Protein 3KZU (pdb70)

Foldseek 3Di:
DFWKFFQFKFWQFLQAGGLVRSLVCLQVQAFQKAFDDPDDPPPFLARMFREAADDDRPPRHDDLCVQDPVVRVVLADVQLSLLSSRLVRGCVSQVQQDDDPQSQAQEAEEEEEAQFQPPLVVVLVCCCVPVRDVPRDPSSVLRRDGLCSRVVNCVVRSRNFDRYYDHFWQCQFQCFVVVQRVCCVVPRHFKYKTGYFFDQPDPVSSRVCVVVQAAFRPCNVPGLLQQFFQAPPQRHWHEFGGAIITMMGGPVRCVVVVRDGLWIFQFKFKFFQPPDQFDAPQQLVRVLRRQVRRCVSNVHALLQAAEEAEQRRSHPCSVNNVNSVCVRNPPSQLRHEYEYSCSRRIRNTSRRQRVSVSVQSVCQNQQKYRERENRPHGPDDTSHHHRYHHIDRHHGFKYKYWTARRNRIIMMIIIGHDDD/DFWKFFQFKFWQFLQAGGLVSSLVCLQVQAFQKAFDDPDDPPPFLARMFREAADDDRPPRHDDLCVQDPPVVCVLADCQLSQLSSRLVRGCVRQVQQDDDPQSQAQEAEEEEEAQFQPPLVVVLVCCCVPVNPVPRDPSSVLRGDGLCSRVVNCVVRSRNFDRYYDHFWQCQFQVFVVVQRVCCVVPSHFKYKTGYFYDQPDPVNSRVCVVVQAAFRPQNVPGLQQQFFQAPPFRHWHHFGHAIITMMGGVVRCVVVVGDGLWIFQFKFKFFPPPDQADDDQQLVRVLRRVVRRCVSNVHALLQAAEEAEQRRRHPCSVNNVNSVCVRNPPSQLRHAYEYSCSRRIRNTNRRQRVSVSVLSVCQVQQKARERENRPDGPDDTSHHHRYHHIGHHHGFKYKYWTQRRNRITMITIIGHDDD/DFWKFFFFKFWQFLQFGGLVSSLVCLQVLAFQKDFDDPDDPPPFLARIFREGADDDRPPRHDDLCVQDPPVVVVLAACQLSLLRSRLVRGCVRQVQQDDDDQSQAQEAEEEEEAQFQPVLVVVQVCCCVPVNPVPRDPSSVLRGDGLNSLVVNCVVRSRNFDRYYDHFWQCQFQCFVVVQRVCCVVPSHFKYKTGYFFDQPDPVNSRVCVVVQAAQRPQSVPTLLQQFFQAPPQRHWHEIGGAIITMMGRVVRCVVVVGDGLWIFQFKFKFFPPPDQADDDQQCVRVLRRQVRRCVSNVHALLQAAEEAELRRRHPCSVNNVNSNCVRNPPSQLRHEYEYSCSRRIRNTSRRQRSSVSVLSVCQVQQKYRERENRPHRPDDTSHHHRHHHIDRHHGFKYKYWTQRRNRIIMIIIIGHDDD

B-factor: mean 10.9, std 6.37, range [2.0, 77.9]

Radius of gyration: 35.77 Å; Cα contacts (8 Å, |Δi|>4): 3844; chains: 3; bounding box: 72×87×109 Å

Sequence (1260 aa):
MRRVVITGLGLVSPLASGVEETWKRLLAGESGARRVTEFEVDDLACQIACRIPVGDGTNGTFNPDLHMMDPKEQRKVDPFIVYAVGAADQALDDAGWHPENDEDQVRTGVVLIGSGIGGIEGIVEAGYTLRRDKGPRRISPFFIPGRLINLASGHVSIKHKLRGPNHSVVTACATGTHAIGDAARRLIAFGDADVMVAGGTESPVSRISLLAGFAACKALSTERNDDPTAASRPYDEDRDGFVMMGEGAGIVVLEELEHALARGAKIYAEVIGYGMSGDAFHITAPTESGEGAQRCMVAALKRAGIVPDEIDYINAHGTSTMADTIELGAVERVVGEAAAKISMSSTKSSIGHLLGAAGAAEAVFSTLAIRDNIAPATLNLDNPAAQTRIDLVPHKPRRERKIDVALSNSFGFGGTNASLVLRRYTAMRRVVITGLGLVSPLASGVEEETWKRLLAGEESGARRVTEFEVDDLACQIACRIPVGDGTNGTFNPDLHMMDPKEQRKVDPFIVYAVGAADQALDDAGWHPENDEDQVRTGVVLIGSGIGGIEGIVEAGYTLRRDKGPRRISPFFIPGRLINLASGHVSIKHKLRGPNHSVVTACATGTHAIGDAARRLIAFGDADVMVAGGTESPVSRISLLAGFAACKALSTERNDDPTAASRPYDEEDRDGFVMMGEGAGIVVLEELEHALARGAKIYAEVIGYGMSGDAFHITAPTESGEGAQRCMVAALKRAGIVPDEIDYINAHGTSTMADTIELGAVERVVGEAAAKISMSSTKSSIGHLLGAAGAAEAVFSTLAIRDNIAPATLNLDNPAAQTRRIDLVPHKPRRERKIDVALSNSFGFGGTNASLVLRRYTAMRRVVITGLGLVSPLASGVEETWKRLLAGEESGARRRVTEFEVDDLACQIACRIPVGDGTNGTFNPDLHMMDDPKEQRKVDPFIVYAVGAADQALDDAGWHPENDEDQVRTGVVLIGSGIGGIEGIVEAGYTLRRDKGPRRISPFFIPGRLINLASGHVSSIKHKLRGPNHSVVTACATGTHAIGDAARRLIAFGDADVMVAGGTESPVSRISLAGFAACKALSTERNDDPTAASRPYDEDRDGFVMMGEGAGIVVLEELEHALARGAKKIYAEVIGYGMSGDAFHITAPTESGEGAQRCMVAALKRAGIVPDEIDYINAHGTSTMADTIELGAVERVVGEAAAKISMSSTKSSIGHLLGAAGAAEAVFSTLAIRDNIAPATLNLDNPAAQTRIDLVPHKPRERKIDVALSNSFGFGGTNASLVLRRYTA

Solvent-accessible surface area: 41165 Å² total; per-residue (Å²): 159,81,93,5,0,1,1,0,3,0,0,0,0,6,10,0,21,19,16,93,54,0,8,139,35,4,37,74,29,81,31,8,10,84,141,2,100,97,50,103,12,119,71,9,57,0,34,0,0,1,33,4,41,108,31,100,30,93,125,11,29,4,26,25,75,122,32,17,98,63,51,67,36,188,61,14,7,45,0,0,10,20,0,3,0,0,0,16,36,0,0,96,41,8,51,23,86,4,148,86,88,110,36,25,27,59,0,0,0,0,0,0,0,2,23,1,1,4,55,11,13,8,98,13,0,20,38,10,148,94,134,17,19,223,157,9,49,72,64,6,4,2,2,35,10,12,0,0,1,0,0,28,0,0,52,98,29,30,0,35,1,3,1,4,0,0,0,0,8,13,0,0,0,0,0,0,1,0,19,0,8,38,5,0,15,28,27,23,0,18,0,0,0,0,0,0,0,0,4,0,5,5,57,4,0,0,2,0,8,23,20,29,185,13,5,0,59,134,56,25,131,76,27,69,17,0,4,9,0,3,0,106,72,19,30,6,10,1,0,0,5,0,0,0,0,0,0,0,0,21,17,110,42,0,82,84,85,64,17,116,40,25,0,10,16,25,2,12,0,11,2,0,18,18,103,75,33,40,37,60,13,87,68,2,46,0,10,48,51,0,0,77,38,0,9,172,118,12,65,11,85,38,88,72,1,9,0,0,0,0,22,0,8,0,29,121,26,2,44,47,9,5,20,0,0,59,114,17,3,36,173,7,8,67,106,0,0,0,0,0,1,2,2,2,1,1,1,0,8,0,0,2,0,0,0,1,1,0,0,0,0,0,0,0,83,57,55,21,0,1,4,0,16,28,5,80,86,69,37,35,176,41,192,7,33,12,0,51,94,149,32,102,141,56,132,0,47,6,0,0,1,0,1,30,8,32,1,7,0,3,0,0,0,0,1,82,70,55,112,99,165,81,95,5,0,1,0,0,3,0,0,0,0,6,3,0,19,17,17,92,57,0,7,142,48,4,40,83,30,80,23,10,10,87,84,6,105,96,50,98,4,96,71,9,54,0,25,0,0,1,38,5,42,110,29,42,29,88,128,12,29,4,21,24,52,121,29,21,90,66,58,68,36,117,50,15,6,48,0,0,11,20,0,3,0,0,0,14,34,0,0,98,41,6,49,22,95,7,88,85,88,107,38,17,23,56,0,0,0,0,0,0,0,2,24,0,2,5,55,10,13,6,98,12,0,19,49,9,142,108,50,18,20,226,173,8,52,73,65,6,4,2,1,36,10,12,1,0,0,0,0,25,1,0,49,91,27,115,0,33,1,3,1,3,0,0,0,0,8,10,0,0,0,0,0,0,1,1,17,0,9,44,5,0,21,22,27,23,0,22,0,0,0,0,0,0,0,0,5,0,5,4,55,5,0,0,3,0,7,17,18,28,182,12,4,1,59,124,48,22,138,74,28,70,16,0,4,11,0,2,3,119,72,23,27,6,8,0,0,0,4,0,0,0,0,0,0,0,0,18,7,111,45,0,83,95,77,66,17,101,43,27,0,11,18,25,2,13,0,11,1,0,21,18,104,78,30,42,39,57,14,95,64,2,45,0,10,48,51,0,0,75,39,0,8,173,113,12,66,13,92,35,77,73,2,9,0,0,0,0,18,0,7,0,29,121,24,2,42,46,8,4,18,0,0,59,119,17,7,44,106,8,11,56,125,0,1,0,0,0,0,3,2,3,1,1,2,1,7,0,0,1,0,0,0,1,1,0,0,0,0,0,0,0,87,58,55,24,0,1,4,0,16,28,3,82,86,65,38,42,109,36,176,7,37,10,0,55,97,60,36,110,137,53,128,0,45,6,0,0,1,0,1,30,7,34,1,7,0,2,0,0,0,0,1,84,80,48,120,94,187,84,87,5,0,0,1,0,3,0,0,0,0,7,10,0,20,16,16,92,54,0,8,141,37,5,42,69,30,81,32,9,11,86,99,4,108,98,52,98,5,99,101,21,56,0,24,0,0,2,38,5,40,112,36,98,28,90,126,14,30,4,27,34,80,116,31,19,87,55,44,69,35,187,61,14,8,49,0,0,10,20,0,3,0,0,0,16,37,0,0,98,42,9,51,22,80,5,146,83,93,107,34,27,53,59,0,0,0,0,0,0,0,14,50,0,1,44,54,9,88,37,100,13,32,113,39,91,205,111,131,18,95,229,154,47,57,118,86,42,98,50,2,34,78,41,72,37,0,0,9,42,0,16,138,98,26,36,2,130,9,39,85,91,27,22,87,34,31,8,0,0,0,0,18,0,0,1,40,0,8,85,34,0,14,65,31,73,0,19,0,0,0,0,0,0,0,0,4,0,5,4,93,71,1,1,44,36,30,14,79,58,178,10,5,0,63,103,43,30,136,70,26,70,17,0,5,12,0,3,1,110,73,19,36,4,7,1,0,0,4,0,0,0,0,0,0,0,0,16,7,112,43,0,81,96,81,66,18,110,40,26,0,9,16,26,2,8,3,89,22,40,29,108,122,87,140,55,39,62,13,96,31,4,39,0,9,49,110,0,1,73,40,0,8,170,154,12,65,12,88,37,82,77,4,10,0,0,0,0,23,0,7,0,32,115,26,3,40,44,9,3,22,0,0,56,82,18,7,33,108,10,3,66,119,0,0,0,0,0,1,2,2,3,1,1,1,0,8,0,0,2,0,0,0,2,1,0,0,0,0,0,0,0,86,57,53,25,0,0,4,0,18,28,3,80,83,54,40,37,166,39,99,7,36,10,3,62,97,162,20,103,137,38,133,0,49,6,0,0,1,0,2,29,7,67,56,9,32,2,0,0,0,0,1,70,81,63,79,117

Nearest PDB structures (foldseek):
  3kzu-assembly2_C-2  TM=1.002E+00  e=1.707E-95  Brucella melitensis
  3e60-assembly1_B  TM=1.000E+00  e=5.071E-84  Bartonella henselae
  8cou-assembly1_A  TM=9.827E-01  e=5.698E-64  Pseudomonas aeruginosa
  4b7v-assembly1_A  TM=9.806E-01  e=3.056E-64  Pseudomonas aeruginosa PAO1
  2ix4-assembly1_B  TM=9.625E-01  e=6.506E-61  Arabidopsis thaliana

Secondary structure (DSSP, 8-state):
---EEEEEEEEE-SS-BSHHHHHHHHHTT---EEE--SS--TTSS--EEE---BSSSSTT-B-GGGTS-HHHHTTS-HHHHHHHHHHHHHHHHHT----SHHHHHTEEEEEE-SS-SHHHHHHHHHHHHHT-GGGS-TTTTTTT-TTHHHHHHHHHHT--S-EE-B--GGGHHHHHHHHHHHHHHTTS-SEEEEEEEE---SHHHHHHHHHTT-B--S-TTSGGGT--TTBTT--SB-BB-EEEEEEEEEHHHHHHHT----EEEEEEEEEE--S-SSSPPTT-HHHHHHHHHHHHHHT--GGG--EEE----SSTTHHHHHHHHHHHHGGGGGG-EEE-THHHH-B-GGGHHHHHHHHHHHHHHHTEEPPBTT-SSBSS--SSB--BSS-EE---SEEEEEEEETTTEEEEEEEE----/---EEEEEEEEE-SS-BSHHHHHHHHHTT---EEE--SS--TTSS--EEE-PPBSSS-TT-B-GGGTS-HHHHTTS-HHHHHHHHHHHHHHHHHT----SHHHHHTEEEEEE-SS-SHHHHHHHHHHHHHH-GGGS-TTHHHHH-TTHHHHHHHHHHT--S-EE-B--GGGHHHHHHHHHHHHHHTTS-SEEEEEEEE---SHHHHHHHHHTT-B--S-TTSGGGT--TTBTT--SB-BB-EEEEEEEEEHHHHHHHT----EEEEEEEEEE--S-SSSPPSS-HHHHHHHHHHHHHHT--GGG--EEE----SSTTHHHHHHHHHHHHGGGGGG-EEE-THHHH-B-GGGHHHHHHHHHHHHHHHTEEPPBTT-SSBSS--SSB--BSS-EE---SEEEEEEEETTTEEEEEEEE----/---EEEEEEEEE-SS-BSHHHHHHHHHTT---EEE--SS--TT-S--EEE-PPBSSS-TT-B-GGGTS-HHHHTTS-HHHHHHHHHHHHHHHHHT----SHHHHHTEEEEEE-SS-SHHHHHHHHHHHHHH-GGGS-TTTTTTT-TTHHHHHHHHHHT--S-EE----GGGHHHHHHHHHHHHHHTTS-SEEEEEEEE---SHHHHHHHHHTT-B--S-TT-GGGT--TTBTT--SB-BB-EEEEEEEEEHHHHHHHT----EEEEEEEEEE--S-SSPPPSS-HHHHHHHHHHHHHHT--GGG--EEE----SSTTHHHHHHHHHHHHGGGGGG-EEE-THHHH-B-GGGHHHHHHHHHHHHHHHTEEPPBTT-SSBSS--SSB--BSS-EE---SEEEEEEEETTTEEEEEEEE----

Structure (mmCIF, N/CA/C/O backbone):
data_3KZU
#
_entry.id   3KZU
#
_cell.length_a   118.020
_cell.length_b   62.320
_cell.length_c   177.720
_cell.angle_alpha   90.000
_cell.angle_beta   109.180
_cell.angle_gamma   90.000
#
_symmetry.space_group_name_H-M   'C 1 2 1'
#
loop_
_entity.id
_entity.type
_entity.pdbx_description
1 polymer '3-oxoacyl-(Acyl-carrier-protein) synthase ii'
2 non-polymer 1,2-ETHANEDIOL
3 non-polymer 'SULFATE ION'
4 water water
#
loop_
_atom_site.group_PDB
_atom_site.id
_atom_site.type_symbol
_atom_site.label_atom_id
_atom_site.label_alt_id
_atom_site.label_comp_id
_atom_site.label_asym_id
_atom_site.label_entity_id
_atom_site.label_seq_id
_atom_site.pdbx_PDB_ins_code
_atom_site.Cartn_x
_atom_site.Cartn_y
_atom_site.Cartn_z
_atom_site.occupancy
_atom_site.B_iso_or_equiv
_atom_site.auth_seq_id
_atom_site.auth_comp_id
_atom_site.auth_asym_id
_atom_site.auth_atom_id
_atom_site.pdbx_PDB_model_num
ATOM 1 N N . MET A 1 9 ? 11.085 -0.324 11.125 1.00 19.64 1 MET A N 1
ATOM 2 C CA . MET A 1 9 ? 12.510 -0.009 11.498 1.00 19.24 1 MET A CA 1
ATOM 3 C C . MET A 1 9 ? 13.081 1.081 10.591 1.00 17.72 1 MET A C 1
ATOM 4 O O . MET A 1 9 ? 13.038 0.968 9.365 1.00 18.48 1 MET A O 1
ATOM 9 N N . ARG A 1 10 ? 13.585 2.149 11.195 1.00 14.67 2 ARG A N 1
ATOM 10 C CA . ARG A 1 10 ? 14.075 3.271 10.423 1.00 12.39 2 ARG A CA 1
ATOM 11 C C . ARG A 1 10 ? 15.572 3.133 10.162 1.00 10.48 2 ARG A C 1
ATOM 12 O O . ARG A 1 10 ? 16.304 2.446 10.900 1.00 10.18 2 ARG A O 1
ATOM 20 N N . ARG A 1 11 ? 16.013 3.774 9.092 1.00 8.93 3 ARG A N 1
ATOM 21 C CA . ARG A 1 11 ? 17.430 3.814 8.722 1.00 7.66 3 ARG A CA 1
ATOM 22 C C . ARG A 1 11 ? 18.166 4.916 9.492 1.00 7.57 3 ARG A C 1
ATOM 23 O O . ARG A 1 11 ? 17.567 5.928 9.929 1.00 6.83 3 ARG A O 1
ATOM 31 N N . VAL A 1 12 ? 19.451 4.684 9.719 1.00 6.47 4 VAL A N 1
ATOM 32 C CA . VAL A 1 12 ? 20.243 5.517 10.630 1.00 6.23 4 VAL A CA 1
ATOM 33 C C . VAL A 1 12 ? 21.545 5.882 9.944 1.00 6.82 4 VAL A C 1
ATOM 34 O O . VAL A 1 12 ? 22.290 4.994 9.499 1.00 6.43 4 VAL A O 1
ATOM 38 N N . VAL A 1 13 ? 21.811 7.180 9.843 1.00 5.44 5 VAL A N 1
ATOM 39 C CA . VAL A 1 13 ? 23.023 7.644 9.195 1.00 5.89 5 VAL A CA 1
ATOM 40 C C . VAL A 1 13 ? 23.890 8.484 10.140 1.00 6.27 5 VAL A C 1
ATOM 41 O O . VAL A 1 13 ? 23.410 8.987 11.151 1.00 6.83 5 VAL A O 1
ATOM 45 N N . ILE A 1 14 ? 25.160 8.648 9.776 1.00 5.62 6 ILE A N 1
ATOM 46 C CA . ILE A 1 14 ? 26.100 9.440 10.562 1.00 5.91 6 ILE A CA 1
ATOM 47 C C . ILE A 1 14 ? 26.219 10.840 9.945 1.00 6.17 6 ILE A C 1
ATOM 48 O O . ILE A 1 14 ? 26.619 10.994 8.776 1.00 6.74 6 ILE A O 1
ATOM 53 N N . THR A 1 15 ? 25.900 11.852 10.740 1.00 5.41 7 THR A N 1
ATOM 54 C CA . THR A 1 15 ? 25.846 13.232 10.222 1.00 6.37 7 THR A CA 1
ATOM 55 C C . THR A 1 15 ? 26.807 14.191 10.934 1.00 6.31 7 THR A C 1
ATOM 56 O O . THR A 1 15 ? 26.843 15.382 10.621 1.00 7.25 7 THR A O 1
ATOM 60 N N . GLY A 1 16 ? 27.565 13.683 11.899 1.00 6.17 8 GLY A N 1
ATOM 61 C CA . GLY A 1 16 ? 28.555 14.490 12.600 1.00 5.92 8 GLY A CA 1
ATOM 62 C C . GLY A 1 16 ? 29.618 13.595 13.180 1.00 6.31 8 GLY A C 1
ATOM 63 O O . GLY A 1 16 ? 29.328 12.460 13.606 1.00 6.34 8 GLY A O 1
ATOM 64 N N . LEU A 1 17 ? 30.851 14.107 13.208 1.00 5.67 9 LEU A N 1
ATOM 65 C CA . LEU A 1 17 ? 31.972 13.417 13.817 1.00 6.02 9 LEU A CA 1
ATOM 66 C C . LEU A 1 17 ? 32.700 14.312 14.818 1.00 6.05 9 LEU A C 1
ATOM 67 O O . LEU A 1 17 ? 32.839 15.519 14.600 1.00 5.65 9 LEU A O 1
ATOM 72 N N . GLY A 1 18 ? 33.183 13.701 15.898 1.00 5.77 10 GLY A N 1
ATOM 73 C CA . GLY A 1 18 ? 34.015 14.399 16.887 1.00 5.81 10 GLY A CA 1
ATOM 74 C C . GLY A 1 18 ? 35.078 13.477 17.450 1.00 6.32 10 GLY A C 1
ATOM 75 O O . GLY A 1 18 ? 34.835 12.273 17.661 1.00 6.48 10 GLY A O 1
ATOM 76 N N . LEU A 1 19 ? 36.263 14.019 17.716 1.00 6.67 11 LEU A N 1
ATOM 77 C CA . LEU A 1 19 ? 37.356 13.169 18.178 1.00 7.30 11 LEU A CA 1
ATOM 78 C C . LEU A 1 19 ? 38.383 13.961 18.993 1.00 7.26 11 LEU A C 1
ATOM 79 O O . LEU A 1 19 ? 38.902 14.982 18.533 1.00 8.00 11 LEU A O 1
ATOM 84 N N . VAL A 1 20 ? 38.651 13.490 20.200 1.00 6.87 12 VAL A N 1
ATOM 85 C CA . VAL A 1 20 ? 39.788 13.988 20.997 1.00 6.49 12 VAL A CA 1
ATOM 86 C C . VAL A 1 20 ? 40.732 12.785 21.088 1.00 5.85 12 VAL A C 1
ATOM 87 O O . VAL A 1 20 ? 40.414 11.773 21.712 1.00 6.96 12 VAL A O 1
ATOM 91 N N . SER A 1 21 ? 41.900 12.871 20.449 1.00 5.84 13 SER A N 1
ATOM 92 C CA . SER A 1 21 ? 42.720 11.678 20.307 1.00 5.50 13 SER A CA 1
ATOM 93 C C . SER A 1 21 ? 44.180 11.916 20.695 1.00 5.74 13 SER A C 1
ATOM 94 O O . SER A 1 21 ? 44.589 13.084 20.869 1.00 5.39 13 SER A O 1
ATOM 97 N N . PRO A 1 22 ? 44.980 10.832 20.803 1.00 6.15 14 PRO A N 1
ATOM 98 C CA . PRO A 1 22 ? 46.419 11.029 21.087 1.00 6.16 14 PRO A CA 1
ATOM 99 C C . PRO A 1 22 ? 47.199 11.718 19.976 1.00 7.47 14 PRO A C 1
ATOM 100 O O . PRO A 1 22 ? 48.351 12.123 20.213 1.00 7.29 14 PRO A O 1
ATOM 104 N N . LEU A 1 23 ? 46.614 11.842 18.777 1.00 7.15 15 LEU A N 1
ATOM 105 C CA . LEU A 1 23 ? 47.256 12.625 17.721 1.00 7.33 15 LEU A CA 1
ATOM 106 C C . LEU A 1 23 ? 46.876 14.098 17.679 1.00 7.87 15 LEU A C 1
ATOM 107 O O . LEU A 1 23 ? 47.706 14.940 17.284 1.00 7.62 15 LEU A O 1
ATOM 112 N N . ALA A 1 24 ? 45.638 14.413 18.064 1.00 7.18 16 ALA A N 1
ATOM 113 C CA . ALA A 1 24 ? 45.078 15.765 17.916 1.00 7.77 16 ALA A CA 1
ATOM 114 C C . ALA A 1 24 ? 43.714 15.838 18.585 1.00 7.65 16 ALA A C 1
ATOM 115 O O . ALA A 1 24 ? 43.044 14.801 18.736 1.00 7.02 16 ALA A O 1
ATOM 117 N N . SER A 1 25 ? 43.321 17.045 18.993 1.00 7.47 17 SER A N 1
ATOM 118 C CA . SER A 1 25 ? 41.906 17.352 19.170 1.00 8.12 17 SER A CA 1
ATOM 119 C C . SER A 1 25 ? 41.391 17.827 17.817 1.00 8.25 17 SER A C 1
ATOM 120 O O . SER A 1 25 ? 41.923 18.791 17.235 1.00 8.48 17 SER A O 1
ATOM 123 N N . GLY A 1 26 ? 40.371 17.143 17.312 1.00 8.57 18 GLY A N 1
ATOM 124 C CA . GLY A 1 26 ? 39.750 17.491 16.033 1.00 8.13 18 GLY A CA 1
ATOM 125 C C . GLY A 1 26 ? 39.779 16.289 15.110 1.00 8.19 18 GLY A C 1
ATOM 126 O O . GLY A 1 26 ? 40.768 15.567 15.060 1.00 8.66 18 GLY A O 1
ATOM 127 N N . VAL A 1 27 ? 38.688 16.090 14.377 1.00 7.48 19 VAL A N 1
ATOM 128 C CA . VAL A 1 27 ? 38.555 14.987 13.440 1.00 6.38 19 VAL A CA 1
ATOM 129 C C . VAL A 1 27 ? 39.540 15.060 12.259 1.00 7.03 19 VAL A C 1
ATOM 130 O O . VAL A 1 27 ? 40.280 14.110 12.022 1.00 6.19 19 VAL A O 1
ATOM 134 N N . GLU A 1 28 ? 39.550 16.178 11.539 1.00 6.67 20 GLU A N 1
ATOM 135 C CA . GLU A 1 28 ? 40.360 16.254 10.316 1.00 8.00 20 GLU A CA 1
ATOM 136 C C . GLU A 1 28 ? 41.826 16.253 10.673 1.00 7.98 20 GLU A C 1
ATOM 137 O O . GLU A 1 28 ? 42.643 15.650 9.955 1.00 8.32 20 GLU A O 1
ATOM 143 N N . GLU A 1 29 ? 42.166 16.894 11.790 1.00 7.79 21 GLU A N 1
ATOM 144 C CA . GLU A 1 29 ? 43.569 16.948 12.181 1.00 9.31 21 GLU A CA 1
ATOM 145 C C . GLU A 1 29 ? 44.104 15.588 12.648 1.00 8.66 21 GLU A C 1
ATOM 146 O O . GLU A 1 29 ? 45.215 15.214 12.274 1.00 8.07 21 GLU A O 1
ATOM 152 N N . THR A 1 30 ? 43.296 14.834 13.410 1.00 6.59 22 THR A N 1
ATOM 153 C CA . THR A 1 30 ? 43.664 13.467 13.765 1.00 6.78 22 THR A CA 1
ATOM 154 C C . THR A 1 30 ? 43.851 12.609 12.514 1.00 6.54 22 THR A C 1
ATOM 155 O O . THR A 1 30 ? 44.851 11.911 12.400 1.00 6.78 22 THR A O 1
ATOM 159 N N . TRP A 1 31 ? 42.890 12.693 11.592 1.00 7.75 23 TRP A N 1
ATOM 160 C CA . TRP A 1 31 ? 42.881 11.895 10.371 1.00 7.60 23 TRP A CA 1
ATOM 161 C C . TRP A 1 31 ? 44.105 12.216 9.503 1.00 7.46 23 TRP A C 1
ATOM 162 O O . TRP A 1 31 ? 44.751 11.312 8.982 1.00 7.57 23 TRP A O 1
ATOM 173 N N . LYS A 1 32 ? 44.426 13.502 9.365 1.00 7.24 24 LYS A N 1
ATOM 174 C CA . LYS A 1 32 ? 45.591 13.910 8.586 1.00 7.76 24 LYS A CA 1
ATOM 175 C C . LYS A 1 32 ? 46.858 13.286 9.188 1.00 7.17 24 LYS A C 1
ATOM 176 O O . LYS A 1 32 ? 47.662 12.666 8.471 1.00 7.07 24 LYS A O 1
ATOM 182 N N . ARG A 1 33 ? 47.015 13.427 10.500 1.00 6.81 25 ARG A N 1
ATOM 183 C CA . ARG A 1 33 ? 48.179 12.876 11.193 1.00 7.43 25 ARG A CA 1
ATOM 184 C C . ARG A 1 33 ? 48.234 11.350 11.161 1.00 7.12 25 ARG A C 1
ATOM 185 O O . ARG A 1 33 ? 49.316 10.769 11.007 1.00 7.64 25 ARG A O 1
ATOM 193 N N . LEU A 1 34 ? 47.068 10.716 11.316 1.00 6.98 26 LEU A N 1
ATOM 194 C CA . LEU A 1 34 ? 46.950 9.244 11.202 1.00 6.46 26 LEU A CA 1
ATOM 195 C C . LEU A 1 34 ? 47.498 8.731 9.842 1.00 6.93 26 LEU A C 1
ATOM 196 O O . LEU A 1 34 ? 48.339 7.796 9.776 1.00 6.18 26 LEU A O 1
ATOM 201 N N . LEU A 1 35 ? 47.011 9.355 8.771 1.00 6.68 27 LEU A N 1
ATOM 202 C CA . LEU A 1 35 ? 47.343 8.965 7.408 1.00 7.50 27 LEU A CA 1
ATOM 203 C C . LEU A 1 35 ? 48.787 9.290 7.091 1.00 7.69 27 LEU A C 1
ATOM 204 O O . LEU A 1 35 ? 49.379 8.647 6.225 1.00 8.39 27 LEU A O 1
ATOM 209 N N . ALA A 1 36 ? 49.357 10.274 7.803 1.00 7.13 28 ALA A N 1
ATOM 210 C CA . ALA A 1 36 ? 50.730 10.649 7.574 1.00 7.48 28 ALA A CA 1
ATOM 211 C C . ALA A 1 36 ? 51.666 9.690 8.293 1.00 7.63 28 ALA A C 1
ATOM 212 O O . ALA A 1 36 ? 52.872 9.772 8.117 1.00 8.50 28 ALA A O 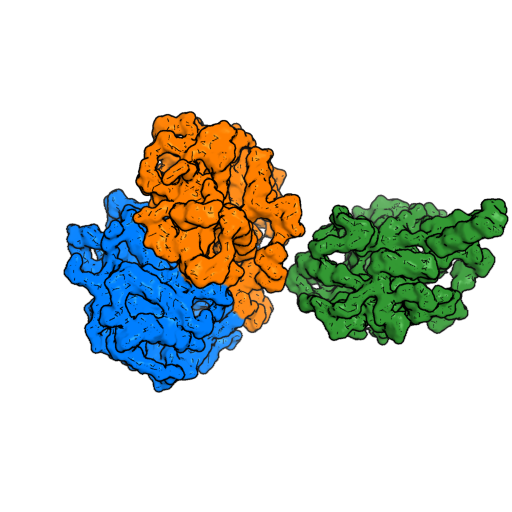1
ATOM 214 N N . GLY A 1 37 ? 51.110 8.808 9.122 1.00 8.15 29 GLY A N 1
ATOM 215 C CA . GLY A 1 37 ? 51.894 7.766 9.792 1.00 8.44 29 GLY A CA 1
ATOM 216 C C . GLY A 1 37 ? 52.460 8.209 11.127 1.00 8.07 29 GLY A C 1
ATOM 217 O O . GLY A 1 37 ? 53.424 7.620 11.618 1.00 8.64 29 GLY A O 1
ATOM 218 N N . GLU A 1 38 ? 51.876 9.250 11.711 1.00 8.19 30 GLU A N 1
ATOM 219 C CA . GLU A 1 38 ? 52.307 9.738 13.036 1.00 8.40 30 GLU A CA 1
ATOM 220 C C . GLU A 1 38 ? 51.790 8.829 14.148 1.00 7.42 30 GLU A C 1
ATOM 221 O O . GLU A 1 38 ? 50.723 8.233 14.025 1.00 7.94 30 GLU A O 1
ATOM 227 N N . SER A 1 39 ? 52.551 8.751 15.236 1.00 7.88 31 SER A N 1
ATOM 228 C CA . SER A 1 39 ? 52.199 7.944 16.397 1.00 7.28 31 SER A CA 1
ATOM 229 C C . SER A 1 39 ? 51.951 8.847 17.591 1.00 7.87 31 SER A C 1
ATOM 230 O O . SER A 1 39 ? 52.667 9.851 17.766 1.00 7.73 31 SER A O 1
ATOM 233 N N . GLY A 1 40 ? 50.981 8.475 18.425 1.00 7.77 32 GLY A N 1
ATOM 234 C CA . GLY A 1 40 ? 50.725 9.220 19.666 1.00 8.31 32 GLY A CA 1
ATOM 235 C C . GLY A 1 40 ? 51.497 8.671 20.871 1.00 8.48 32 GLY A C 1
ATOM 236 O O . GLY A 1 40 ? 51.392 9.223 21.972 1.00 8.06 32 GLY A O 1
ATOM 237 N N . ALA A 1 41 ? 52.299 7.624 20.667 1.00 7.36 33 ALA A N 1
ATOM 238 C CA . ALA A 1 41 ? 52.996 6.962 21.787 1.00 7.22 33 ALA A CA 1
ATOM 239 C C . ALA A 1 41 ? 54.218 7.739 22.274 1.00 7.61 33 ALA A C 1
ATOM 240 O O . ALA A 1 41 ? 55.051 8.198 21.469 1.00 8.09 33 ALA A O 1
ATOM 242 N N . ARG A 1 42 ? 54.330 7.859 23.594 1.00 6.79 34 ARG A N 1
ATOM 243 C CA . ARG A 1 42 ? 55.459 8.540 24.220 1.00 7.69 34 ARG A CA 1
ATOM 244 C C . ARG A 1 42 ? 55.623 8.125 25.663 1.00 7.53 34 ARG A C 1
ATOM 245 O O . ARG A 1 42 ? 54.713 7.533 26.274 1.00 6.98 34 ARG A O 1
ATOM 253 N N . ARG A 1 43 ? 56.780 8.460 26.226 1.00 6.53 35 ARG A N 1
ATOM 254 C CA . ARG A 1 43 ? 56.987 8.257 27.650 1.00 6.10 35 ARG A CA 1
ATOM 255 C C . ARG A 1 43 ? 55.965 9.066 28.451 1.00 6.60 35 ARG A C 1
ATOM 256 O O . ARG A 1 43 ? 55.723 10.240 28.173 1.00 6.06 35 ARG A O 1
ATOM 264 N N . VAL A 1 44 ? 55.368 8.441 29.453 1.00 6.87 36 VAL A N 1
ATOM 265 C CA . VAL A 1 44 ? 54.512 9.167 30.375 1.00 6.98 36 VAL A CA 1
ATOM 266 C C . VAL A 1 44 ? 55.396 10.040 31.279 1.00 7.34 36 VAL A C 1
ATOM 267 O O . VAL A 1 44 ? 56.321 9.544 31.941 1.00 7.56 36 VAL A O 1
ATOM 271 N N . THR A 1 45 ? 55.102 11.331 31.310 1.00 8.33 37 THR A N 1
ATOM 272 C CA . THR A 1 45 ? 55.909 12.263 32.104 1.00 9.14 37 THR A CA 1
ATOM 273 C C . THR A 1 45 ? 55.082 12.951 33.195 1.00 10.34 37 THR A C 1
ATOM 274 O O . THR A 1 45 ? 55.638 13.621 34.065 1.00 9.79 37 THR A O 1
ATOM 278 N N . GLU A 1 46 ? 53.759 12.786 33.139 1.00 10.47 38 GLU A N 1
ATOM 279 C CA . GLU A 1 46 ? 52.830 13.557 33.988 1.00 12.35 38 GLU A CA 1
ATOM 280 C C . GLU A 1 46 ? 52.735 13.026 35.416 1.00 13.12 38 GLU A C 1
ATOM 281 O O . GLU A 1 46 ? 52.176 13.683 36.300 1.00 14.07 38 GLU A O 1
ATOM 287 N N . PHE A 1 47 ? 53.245 11.815 35.614 1.00 13.61 39 PHE A N 1
ATOM 288 C CA . PHE A 1 47 ? 53.314 11.166 36.917 1.00 13.60 39 PHE A CA 1
ATOM 289 C C . PHE A 1 47 ? 54.462 10.154 36.923 1.00 13.64 39 PHE A C 1
ATOM 290 O O . PHE A 1 47 ? 55.021 9.842 35.876 1.00 13.11 39 PHE A O 1
ATOM 298 N N . GLU A 1 48 ? 54.794 9.652 38.109 1.00 14.16 40 GLU A N 1
ATOM 299 C CA . GLU A 1 48 ? 55.902 8.720 38.299 1.00 14.73 40 GLU A CA 1
ATOM 300 C C . GLU A 1 48 ? 55.682 7.389 37.574 1.00 13.12 40 GLU A C 1
ATOM 301 O O . GLU A 1 48 ? 54.666 6.701 37.771 1.00 13.14 40 GLU A O 1
ATOM 307 N N . VAL A 1 49 ? 56.654 7.009 36.753 1.00 13.16 41 VAL A N 1
ATOM 308 C CA . VAL A 1 49 ? 56.598 5.709 36.083 1.00 12.19 41 VAL A CA 1
ATOM 309 C C . VAL A 1 49 ? 57.883 4.874 36.137 1.00 12.78 41 VAL A C 1
ATOM 310 O O . VAL A 1 49 ? 57.924 3.760 35.600 1.00 12.30 41 VAL A O 1
ATOM 314 N N . ASP A 1 50 ? 58.927 5.405 36.782 1.00 12.74 42 ASP A N 1
ATOM 315 C CA . ASP A 1 50 ? 60.213 4.712 36.830 1.00 13.61 42 ASP A CA 1
ATOM 316 C C . ASP A 1 50 ? 60.136 3.279 37.391 1.00 12.99 42 ASP A C 1
ATOM 317 O O . ASP A 1 50 ? 60.930 2.418 37.016 1.00 13.06 42 ASP A O 1
ATOM 322 N N . ASP A 1 51 ? 59.184 3.042 38.285 1.00 11.91 43 ASP A N 1
ATOM 323 C CA . ASP A 1 51 ? 58.991 1.729 38.912 1.00 11.59 43 ASP A CA 1
ATOM 324 C C . ASP A 1 51 ? 57.908 0.860 38.213 1.00 11.50 43 ASP A C 1
ATOM 325 O O . ASP A 1 51 ? 57.574 -0.236 38.698 1.00 11.53 43 ASP A O 1
ATOM 330 N N . LEU A 1 52 ? 57.397 1.327 37.073 1.00 10.46 44 LEU A N 1
ATOM 331 C CA . LEU A 1 52 ? 56.340 0.612 36.349 1.00 10.32 44 LEU A CA 1
ATOM 332 C C . LEU A 1 52 ? 56.895 -0.199 35.203 1.00 9.64 44 LEU A C 1
ATOM 333 O O . LEU A 1 52 ? 57.779 0.268 34.496 1.00 9.56 44 LEU A O 1
ATOM 338 N N . ALA A 1 53 ? 56.336 -1.391 34.981 1.00 9.30 45 ALA A N 1
ATOM 339 C CA . ALA A 1 53 ? 56.779 -2.213 33.863 1.00 9.24 45 ALA A CA 1
ATOM 340 C C . ALA A 1 53 ? 56.546 -1.536 32.508 1.00 8.59 45 ALA A C 1
ATOM 341 O O . ALA A 1 53 ? 57.383 -1.660 31.593 1.00 8.73 45 ALA A O 1
ATOM 343 N N . CYS A 1 54 ? 55.411 -0.845 32.389 1.00 7.89 46 CYS A N 1
ATOM 344 C CA . CYS A 1 54 ? 55.062 -0.090 31.182 1.00 8.12 46 CYS A CA 1
ATOM 345 C C . CYS A 1 54 ? 55.111 1.397 31.530 1.00 7.75 46 CYS A C 1
ATOM 346 O O . CYS A 1 54 ? 54.393 1.840 32.423 1.00 7.49 46 CYS A O 1
ATOM 349 N N . GLN A 1 55 ? 55.975 2.137 30.822 1.00 7.64 47 GLN A N 1
ATOM 350 C CA . GLN A 1 55 ? 56.220 3.573 31.094 1.00 7.38 47 GLN A CA 1
ATOM 351 C C . GLN A 1 55 ? 55.706 4.473 29.965 1.00 7.07 47 GLN A C 1
ATOM 352 O O . GLN A 1 55 ? 56.019 5.679 29.914 1.00 6.38 47 GLN A O 1
ATOM 358 N N . ILE A 1 56 ? 54.942 3.897 29.035 1.00 5.85 48 ILE A N 1
ATOM 359 C CA . ILE A 1 56 ? 54.544 4.636 27.843 1.00 5.18 48 ILE A CA 1
ATOM 360 C C . ILE A 1 56 ? 53.028 4.654 27.672 1.00 5.87 48 ILE A C 1
ATOM 361 O O . ILE A 1 56 ? 52.322 3.818 28.231 1.00 6.42 48 ILE A O 1
ATOM 366 N N . ALA A 1 57 ? 52.538 5.645 26.938 1.00 5.75 49 ALA A N 1
ATOM 367 C CA . ALA A 1 57 ? 51.112 5.731 26.629 1.00 5.91 49 ALA A CA 1
ATOM 368 C C . ALA A 1 57 ? 50.912 6.650 25.441 1.00 6.28 49 ALA A C 1
ATOM 369 O O . ALA A 1 57 ? 51.795 7.407 25.067 1.00 6.61 49 ALA A O 1
ATOM 371 N N . CYS A 1 58 ? 49.737 6.554 24.828 1.00 7.02 50 CYS A N 1
ATOM 372 C CA . CYS A 1 58 ? 49.383 7.436 23.737 1.00 6.31 50 CYS A CA 1
ATOM 373 C C . CYS A 1 58 ? 48.539 8.558 24.327 1.00 6.27 50 CYS A C 1
ATOM 374 O O . CYS A 1 58 ? 47.389 8.344 24.735 1.00 5.45 50 CYS A O 1
ATOM 377 N N . ARG A 1 59 ? 49.126 9.759 24.394 1.00 5.68 51 ARG A N 1
ATOM 378 C CA . ARG A 1 59 ? 48.530 10.875 25.109 1.00 6.42 51 ARG A CA 1
ATOM 379 C C . ARG A 1 59 ? 48.049 12.038 24.222 1.00 6.10 51 ARG A C 1
ATOM 380 O O . ARG A 1 59 ? 48.702 12.389 23.256 1.00 6.65 51 ARG A O 1
ATOM 388 N N . ILE A 1 60 ? 46.902 12.624 24.566 1.00 5.80 52 ILE A N 1
ATOM 389 C CA . ILE A 1 60 ? 46.371 13.814 23.875 1.00 6.23 52 ILE A CA 1
ATOM 390 C C . ILE A 1 60 ? 47.332 14.981 24.050 1.00 7.53 52 ILE A C 1
ATOM 391 O O . ILE A 1 60 ? 47.753 15.254 25.184 1.00 7.67 52 ILE A O 1
ATOM 396 N N . PRO A 1 61 ? 47.673 15.682 22.939 1.00 7.60 53 PRO A N 1
ATOM 397 C CA . PRO A 1 61 ? 48.561 16.842 23.002 1.00 8.63 53 PRO A CA 1
ATOM 398 C C . PRO A 1 61 ? 47.760 18.055 23.510 1.00 8.39 53 PRO A C 1
ATOM 399 O O . PRO A 1 61 ? 46.807 18.494 22.866 1.00 7.79 53 PRO A O 1
ATOM 403 N N . VAL A 1 62 ? 48.114 18.524 24.703 1.00 8.69 54 VAL A N 1
ATOM 404 C CA . VAL A 1 62 ? 47.384 19.589 25.360 1.00 9.86 54 VAL A CA 1
ATOM 405 C C . VAL A 1 62 ? 48.023 20.928 24.954 1.00 10.26 54 VAL A C 1
ATOM 406 O O . VAL A 1 62 ? 49.242 21.030 24.858 1.00 10.80 54 VAL A O 1
ATOM 410 N N . GLY A 1 63 ? 47.208 21.935 24.678 1.00 9.75 55 GLY A N 1
ATOM 411 C CA . GLY A 1 63 ? 47.753 23.277 24.444 1.00 11.03 55 GLY A CA 1
ATOM 412 C C . GLY A 1 63 ? 46.664 24.322 24.396 1.00 11.29 55 GLY A C 1
ATOM 413 O O . GLY A 1 63 ? 45.621 24.196 25.063 1.00 11.46 55 GLY A O 1
ATOM 414 N N . ASP A 1 64 ? 46.892 25.348 23.584 1.00 11.81 56 ASP A N 1
ATOM 415 C CA . ASP A 1 64 ? 45.950 26.458 23.521 1.00 12.51 56 ASP A CA 1
ATOM 416 C C . ASP A 1 64 ? 44.802 26.249 22.534 1.00 13.02 56 ASP A C 1
ATOM 417 O O . ASP A 1 64 ? 43.902 27.082 22.447 1.00 13.54 56 ASP A O 1
ATOM 422 N N . GLY A 1 65 ? 44.826 25.136 21.806 1.00 13.20 57 GLY A N 1
ATOM 423 C CA . GLY A 1 65 ? 43.749 24.812 20.888 1.00 13.48 57 GLY A CA 1
ATOM 424 C C . GLY A 1 65 ? 44.176 24.922 19.440 1.00 14.23 57 GLY A C 1
ATOM 425 O O . GLY A 1 65 ? 43.462 24.460 18.556 1.00 14.71 57 GLY A O 1
ATOM 426 N N . THR A 1 66 ? 45.336 25.533 19.196 1.00 14.34 58 THR A N 1
ATOM 427 C CA . THR A 1 66 ? 45.864 25.676 17.836 1.00 14.55 58 THR A CA 1
ATOM 428 C C . THR A 1 66 ? 46.761 24.487 17.552 1.00 14.01 58 THR A C 1
ATOM 429 O O . THR A 1 66 ? 47.171 23.793 18.487 1.00 14.05 58 THR A O 1
ATOM 433 N N . ASN A 1 67 ? 47.073 24.277 16.270 1.00 13.86 59 ASN A N 1
ATOM 434 C CA . ASN A 1 67 ? 48.009 23.248 15.821 1.00 14.09 59 ASN A CA 1
ATOM 435 C C . ASN A 1 67 ? 47.555 21.866 16.264 1.00 12.73 59 ASN A C 1
ATOM 436 O O . ASN A 1 67 ? 48.381 20.998 16.542 1.00 13.35 59 ASN A O 1
ATOM 441 N N . GLY A 1 68 ? 46.240 21.681 16.354 1.00 11.90 60 GLY A N 1
ATOM 442 C CA . GLY A 1 68 ? 45.681 20.367 16.697 1.00 10.49 60 GLY A CA 1
ATOM 443 C C . GLY A 1 68 ? 45.746 20.005 18.174 1.00 9.84 60 GLY A C 1
ATOM 444 O O . GLY A 1 68 ? 45.410 18.892 18.548 1.00 8.96 60 GLY A O 1
ATOM 445 N N . THR A 1 69 ? 46.144 20.950 19.022 1.00 9.00 61 THR A N 1
ATOM 446 C CA . THR A 1 69 ? 46.182 20.697 20.456 1.00 8.79 61 THR A CA 1
ATOM 447 C C . THR A 1 69 ? 44.786 20.740 21.065 1.00 8.90 61 THR A C 1
ATOM 448 O O . THR A 1 69 ? 43.853 21.319 20.496 1.00 9.08 61 THR A O 1
ATOM 452 N N . PHE A 1 70 ? 44.659 20.107 22.226 1.00 8.04 62 PHE A N 1
ATOM 453 C CA . PHE A 1 70 ? 43.434 20.096 22.992 1.00 8.05 62 PHE A CA 1
ATOM 454 C C . PHE A 1 70 ? 43.508 21.167 24.071 1.00 8.15 62 PHE A C 1
ATOM 455 O O . PHE A 1 70 ? 44.392 21.133 24.934 1.00 8.79 62 PHE A O 1
ATOM 463 N N . ASN A 1 71 ? 42.577 22.115 24.005 1.00 7.98 63 ASN A N 1
ATOM 464 C CA . ASN A 1 71 ? 42.378 23.098 25.070 1.00 8.62 63 ASN A CA 1
ATOM 465 C C . ASN A 1 71 ? 41.044 22.791 25.739 1.00 8.64 63 ASN A C 1
ATOM 466 O O . ASN A 1 71 ? 39.989 23.168 25.225 1.00 8.72 63 ASN A O 1
ATOM 471 N N . PRO A 1 72 ? 41.083 22.095 26.890 1.00 9.35 64 PRO A N 1
ATOM 472 C CA . PRO A 1 72 ? 39.833 21.786 27.596 1.00 9.11 64 PRO A CA 1
ATOM 473 C C . PRO A 1 72 ? 39.018 23.035 27.957 1.00 9.27 64 PRO A C 1
ATOM 474 O O . PRO A 1 72 ? 37.791 22.962 28.030 1.00 8.34 64 PRO A O 1
ATOM 478 N N . ASP A 1 73 ? 39.685 24.182 28.177 1.00 9.20 65 ASP A N 1
ATOM 479 C CA . ASP A 1 73 ? 38.981 25.446 28.467 1.00 9.33 65 ASP A CA 1
ATOM 480 C C . ASP A 1 73 ? 37.958 25.868 27.418 1.00 9.71 65 ASP A C 1
ATOM 481 O O . ASP A 1 73 ? 37.005 26.593 27.740 1.00 8.95 65 ASP A O 1
ATOM 486 N N . LEU A 1 74 ? 38.153 25.423 26.173 1.00 9.77 66 LEU A N 1
ATOM 487 C CA . LEU A 1 74 ? 37.215 25.728 25.105 1.00 10.37 66 LEU A CA 1
ATOM 488 C C . LEU A 1 74 ? 35.883 24.979 25.275 1.00 10.74 66 LEU A C 1
ATOM 489 O O . LEU A 1 74 ? 34.882 25.363 24.666 1.00 11.89 66 LEU A O 1
ATOM 494 N N . HIS A 1 75 ? 35.867 23.945 26.126 1.00 10.07 67 HIS A N 1
ATOM 495 C CA . HIS A 1 75 ? 34.697 23.094 26.317 1.00 9.74 67 HIS A CA 1
ATOM 496 C C . HIS A 1 75 ? 34.091 23.107 27.711 1.00 10.16 67 HIS A C 1
ATOM 497 O O . HIS A 1 75 ? 32.904 22.796 27.869 1.00 10.97 67 HIS A O 1
ATOM 504 N N . MET A 1 76 ? 34.917 23.393 28.713 1.00 9.78 68 MET A N 1
ATOM 505 C CA A MET A 1 76 ? 34.484 23.402 30.110 0.50 10.27 68 MET A CA 1
ATOM 506 C CA B MET A 1 76 ? 34.473 23.425 30.111 0.50 10.40 68 MET A CA 1
ATOM 507 C C . MET A 1 76 ? 35.337 24.411 30.880 1.00 10.25 68 MET A C 1
ATOM 508 O O . MET A 1 76 ? 36.560 24.414 30.742 1.00 10.91 68 MET A O 1
ATOM 517 N N . ASP A 1 77 ? 34.705 25.250 31.695 1.00 11.07 69 ASP A N 1
ATOM 518 C CA . ASP A 1 77 ? 35.468 26.205 32.519 1.00 12.29 69 ASP A CA 1
ATOM 519 C C . ASP A 1 77 ? 36.440 25.444 33.422 1.00 11.62 69 ASP A C 1
ATOM 520 O O . ASP A 1 77 ? 36.143 24.326 33.851 1.00 10.74 69 ASP A O 1
ATOM 525 N N . PRO A 1 78 ? 37.615 26.026 33.705 1.00 11.52 70 PRO A N 1
ATOM 526 C CA . PRO A 1 78 ? 38.588 25.251 34.492 1.00 11.77 70 PRO A CA 1
ATOM 527 C C . PRO A 1 78 ? 38.063 24.842 35.883 1.00 11.52 70 PRO A C 1
ATOM 528 O O . PRO A 1 78 ? 38.405 23.756 36.367 1.00 11.45 70 PRO A O 1
ATOM 532 N N . LYS A 1 79 ? 37.223 25.685 36.496 1.00 11.21 71 LYS A N 1
ATOM 533 C CA . LYS A 1 79 ? 36.579 25.363 37.776 1.00 10.34 71 LYS A CA 1
ATOM 534 C C . LYS A 1 79 ? 35.714 24.087 37.647 1.00 10.60 71 LYS A C 1
ATOM 535 O O . LYS A 1 79 ? 35.640 23.283 38.576 1.00 9.62 71 LYS A O 1
ATOM 537 N N . GLU A 1 80 ? 35.070 23.935 36.494 1.00 9.78 72 GLU A N 1
ATOM 538 C CA . GLU A 1 80 ? 34.239 22.744 36.203 1.00 10.56 72 GLU A CA 1
ATOM 539 C C . GLU A 1 80 ? 35.084 21.517 35.864 1.00 10.05 72 GLU A C 1
ATOM 540 O O . GLU A 1 80 ? 34.713 20.380 36.183 1.00 10.46 72 GLU A O 1
ATOM 546 N N . GLN A 1 81 ? 36.218 21.732 35.207 1.00 9.99 73 GLN A N 1
ATOM 547 C CA . GLN A 1 81 ? 37.154 20.634 34.933 1.00 9.34 73 GLN A CA 1
ATOM 548 C C . GLN A 1 81 ? 37.687 20.001 36.213 1.00 8.97 73 GLN A C 1
ATOM 549 O O . GLN A 1 81 ? 37.933 18.797 36.249 1.00 8.88 73 GLN A O 1
ATOM 555 N N . ARG A 1 82 ? 37.924 20.821 37.246 1.00 8.44 74 ARG A N 1
ATOM 556 C CA . ARG A 1 82 ? 38.442 20.300 38.515 1.00 9.08 74 ARG A CA 1
ATOM 557 C C . ARG A 1 82 ? 37.460 19.397 39.286 1.00 9.49 74 ARG A C 1
ATOM 558 O O . ARG A 1 82 ? 37.888 18.639 40.168 1.00 9.69 74 ARG A O 1
ATOM 566 N N . LYS A 1 83 ? 36.176 19.452 38.920 1.00 8.55 75 LYS A N 1
ATOM 567 C CA . LYS A 1 83 ? 35.119 18.658 39.554 1.00 8.45 75 LYS A CA 1
ATOM 568 C C . LYS A 1 83 ? 34.883 17.268 38.938 1.00 8.05 75 LYS A C 1
ATOM 569 O O . LYS A 1 83 ? 34.055 16.491 39.443 1.00 7.45 75 LYS A O 1
ATOM 575 N N . VAL A 1 84 ? 35.574 16.966 37.844 1.00 7.43 76 VAL A N 1
ATOM 576 C CA . VAL A 1 84 ? 35.347 15.719 37.122 1.00 7.33 76 VAL A CA 1
ATOM 577 C C . VAL A 1 84 ? 36.644 15.016 36.750 1.00 7.82 76 VAL A C 1
ATOM 578 O O . VAL A 1 84 ? 37.691 15.653 36.639 1.00 8.93 76 VAL A O 1
ATOM 582 N N . ASP A 1 85 ? 36.571 13.707 36.509 1.00 6.98 77 ASP A N 1
ATOM 583 C CA . ASP A 1 85 ? 37.728 13.015 35.954 1.00 7.18 77 ASP A CA 1
ATOM 584 C C . ASP A 1 85 ? 37.841 13.344 34.458 1.00 6.91 77 ASP A C 1
ATOM 585 O O . ASP A 1 85 ? 36.870 13.782 33.840 1.00 7.19 77 ASP A O 1
ATOM 590 N N . PRO A 1 86 ? 39.037 13.176 33.877 1.00 7.14 78 PRO A N 1
ATOM 591 C CA . PRO A 1 86 ? 39.252 13.623 32.510 1.00 6.43 78 PRO A CA 1
ATOM 592 C C . PRO A 1 86 ? 38.317 13.019 31.459 1.00 5.64 78 PRO A C 1
ATOM 593 O O . PRO A 1 86 ? 37.980 13.700 30.497 1.00 6.22 78 PRO A O 1
ATOM 597 N N . PHE A 1 87 ? 37.855 11.777 31.645 1.00 5.58 79 PHE A N 1
ATOM 598 C CA . PHE A 1 87 ? 36.976 11.150 30.657 1.00 6.18 79 PHE A CA 1
ATOM 599 C C . PHE A 1 87 ? 35.729 12.000 30.356 1.00 6.11 79 PHE A C 1
ATOM 600 O O . PHE A 1 87 ? 35.255 12.029 29.210 1.00 6.84 79 PHE A O 1
ATOM 608 N N . ILE A 1 88 ? 35.226 12.718 31.364 1.00 5.50 80 ILE A N 1
ATOM 609 C CA . ILE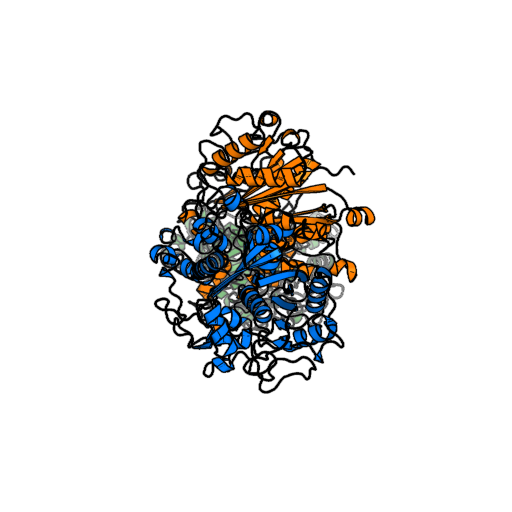 A 1 88 ? 34.071 13.592 31.148 1.00 5.72 80 ILE A CA 1
ATOM 610 C C . ILE A 1 88 ? 34.442 14.780 30.243 1.00 4.67 80 ILE A C 1
ATOM 611 O O . ILE A 1 88 ? 33.694 15.126 29.340 1.00 5.19 80 ILE A O 1
ATOM 616 N N . VAL A 1 89 ? 35.582 15.418 30.511 1.00 4.99 81 VAL A N 1
ATOM 617 C CA . VAL A 1 89 ? 36.061 16.548 29.703 1.00 5.79 81 VAL A CA 1
ATOM 618 C C . VAL A 1 89 ? 36.265 16.121 28.244 1.00 5.85 81 VAL A C 1
ATOM 619 O O . VAL A 1 89 ? 35.878 16.845 27.329 1.00 5.82 81 VAL A O 1
ATOM 623 N N . TYR A 1 90 ? 36.876 14.960 28.025 1.00 5.88 82 TYR A N 1
ATOM 624 C CA . TYR A 1 90 ? 37.114 14.464 26.652 1.00 6.13 82 TYR A CA 1
ATOM 625 C C . TYR A 1 90 ? 35.788 14.250 25.906 1.00 6.49 82 TYR A C 1
ATOM 626 O O . TYR A 1 90 ? 35.675 14.617 24.740 1.00 6.67 82 TYR A O 1
ATOM 635 N N . ALA A 1 91 ? 34.791 13.693 26.590 1.00 6.41 83 ALA A N 1
ATOM 636 C CA . ALA A 1 91 ? 33.469 13.475 25.985 1.00 6.14 83 ALA A CA 1
ATOM 637 C C . ALA A 1 91 ? 32.771 14.762 25.580 1.00 6.14 83 ALA A C 1
ATOM 638 O O . ALA A 1 91 ? 32.159 14.815 24.517 1.00 6.74 83 ALA A O 1
ATOM 640 N N . VAL A 1 92 ? 32.849 15.796 26.436 1.00 6.02 84 VAL A N 1
ATOM 641 C CA . VAL A 1 92 ? 32.243 17.089 26.138 1.00 5.99 84 VAL A CA 1
ATOM 642 C C . VAL A 1 92 ? 32.967 17.706 24.928 1.00 5.96 84 VAL A C 1
ATOM 643 O O . VAL A 1 92 ? 32.327 18.187 24.003 1.00 6.58 84 VAL A O 1
ATOM 647 N N . GLY A 1 93 ? 34.290 17.633 24.922 1.00 5.25 85 GLY A N 1
ATOM 648 C CA . GLY A 1 93 ? 35.059 18.106 23.765 1.00 5.77 85 GLY A CA 1
ATOM 649 C C . GLY A 1 93 ? 34.641 17.448 22.466 1.00 5.32 85 GLY A C 1
ATOM 650 O O . GLY A 1 93 ? 34.303 18.113 21.475 1.00 6.29 85 GLY A O 1
ATOM 651 N N . ALA A 1 94 ? 34.617 16.126 22.468 1.00 5.36 86 ALA A N 1
ATOM 652 C CA . ALA A 1 94 ? 34.284 15.421 21.238 1.00 5.39 86 ALA A CA 1
ATOM 653 C C . ALA A 1 94 ? 32.814 15.627 20.846 1.00 4.79 86 ALA A C 1
ATOM 654 O O . ALA A 1 94 ? 32.489 15.678 19.654 1.00 4.65 86 ALA A O 1
ATOM 656 N N . ALA A 1 95 ? 31.931 15.718 21.838 1.00 5.88 87 ALA A N 1
ATOM 657 C CA . ALA A 1 95 ? 30.495 15.947 21.570 1.00 6.14 87 ALA A CA 1
ATOM 658 C C . ALA A 1 95 ? 30.277 17.337 20.981 1.00 6.08 87 ALA A C 1
ATOM 659 O O . ALA A 1 95 ? 29.537 17.498 20.002 1.00 5.99 87 ALA A O 1
ATOM 661 N N . ASP A 1 96 ? 30.919 18.347 21.573 1.00 6.69 88 ASP A N 1
ATOM 662 C CA . ASP A 1 96 ? 30.892 19.708 21.014 1.00 6.63 88 ASP A CA 1
ATOM 663 C C . ASP A 1 96 ? 31.260 19.707 19.511 1.00 6.76 88 ASP A C 1
ATOM 664 O O . ASP A 1 96 ? 30.586 20.349 18.676 1.00 6.69 88 ASP A O 1
ATOM 669 N N . GLN A 1 97 ? 32.343 19.016 19.181 1.00 6.18 89 GLN A N 1
ATOM 670 C CA . GLN A 1 97 ? 32.824 18.972 17.798 1.00 6.35 89 GLN A CA 1
ATOM 671 C C . GLN A 1 97 ? 31.756 18.327 16.907 1.00 6.33 89 GLN A C 1
ATOM 672 O O . GLN A 1 97 ? 31.467 18.842 15.826 1.00 7.32 89 GLN A O 1
ATOM 678 N N . ALA A 1 98 ? 31.192 17.211 17.365 1.00 6.69 90 ALA A N 1
ATOM 679 C CA . ALA A 1 98 ? 30.272 16.411 16.564 1.00 6.01 90 ALA A CA 1
ATOM 680 C C . ALA A 1 98 ? 28.989 17.182 16.323 1.00 6.23 90 ALA A C 1
ATOM 681 O O . ALA A 1 98 ? 28.489 17.214 15.207 1.00 6.54 90 ALA A O 1
ATOM 683 N N . LEU A 1 99 ? 28.450 17.817 17.364 1.00 6.05 91 LEU A N 1
ATOM 684 C CA . LEU A 1 99 ? 27.253 18.624 17.178 1.00 6.16 91 LEU A CA 1
ATOM 685 C C . LEU A 1 99 ? 27.493 19.827 16.241 1.00 6.26 91 LEU A C 1
ATOM 686 O O . LEU A 1 99 ? 26.607 20.186 15.461 1.00 5.83 91 LEU A O 1
ATOM 691 N N . ASP A 1 100 ? 28.677 20.420 16.314 1.00 6.72 92 ASP A N 1
ATOM 692 C CA . ASP A 1 100 ? 29.038 21.518 15.402 1.00 7.32 92 ASP A CA 1
ATOM 693 C C . ASP A 1 100 ? 29.088 21.005 13.959 1.00 7.63 92 ASP A C 1
ATOM 694 O O . ASP A 1 100 ? 28.585 21.655 13.018 1.00 8.30 92 ASP A O 1
ATOM 699 N N . ASP A 1 101 ? 29.690 19.830 13.798 1.00 7.31 93 ASP A N 1
ATOM 700 C CA . ASP A 1 101 ? 29.855 19.207 12.485 1.00 7.58 93 ASP A CA 1
ATOM 701 C C . ASP A 1 101 ? 28.486 18.886 11.873 1.00 7.44 93 ASP A C 1
ATOM 702 O O . ASP A 1 101 ? 28.267 19.093 10.677 1.00 7.10 93 ASP A O 1
ATOM 707 N N . ALA A 1 102 ? 27.573 18.389 12.713 1.00 7.23 94 ALA A N 1
ATOM 708 C CA . ALA A 1 102 ? 26.199 18.062 12.315 1.00 6.93 94 ALA A CA 1
ATOM 709 C C . ALA A 1 102 ? 25.286 19.267 12.141 1.00 7.43 94 ALA A C 1
ATOM 710 O O . ALA A 1 102 ? 24.176 19.102 11.636 1.00 7.82 94 ALA A O 1
ATOM 712 N N . GLY A 1 103 ? 25.719 20.457 12.580 1.00 6.49 95 GLY A N 1
ATOM 713 C CA . GLY A 1 103 ? 24.853 21.646 12.563 1.00 7.31 95 GLY A CA 1
ATOM 714 C C . GLY A 1 103 ? 23.597 21.398 13.392 1.00 8.25 95 GLY A C 1
ATOM 715 O O . GLY A 1 103 ? 22.484 21.784 13.002 1.00 7.41 95 GLY A O 1
ATOM 716 N N . TRP A 1 104 ? 23.780 20.747 14.542 1.00 7.76 96 TRP A N 1
ATOM 717 C CA . TRP A 1 104 ? 22.653 20.350 15.364 1.00 8.68 96 TRP A CA 1
ATOM 718 C C . TRP A 1 104 ? 22.773 20.845 16.801 1.00 8.99 96 TRP A C 1
ATOM 719 O O . TRP A 1 104 ? 23.557 20.325 17.588 1.00 9.44 96 TRP A O 1
ATOM 730 N N . HIS A 1 105 ? 21.979 21.861 17.116 1.00 9.72 97 HIS A N 1
ATOM 731 C CA . HIS A 1 105 ? 21.942 22.482 18.440 1.00 10.54 97 HIS A CA 1
ATOM 732 C C . HIS A 1 105 ? 20.480 22.732 18.778 1.00 10.26 97 HIS A C 1
ATOM 733 O O . HIS A 1 105 ? 19.935 23.809 18.493 1.00 9.94 97 HIS A O 1
ATOM 740 N N . PRO A 1 106 ? 19.830 21.719 19.361 1.00 11.09 98 PRO A N 1
ATOM 741 C CA . PRO A 1 106 ? 18.387 21.711 19.608 1.00 11.42 98 PRO A CA 1
ATOM 742 C C . PRO A 1 106 ? 17.956 22.932 20.405 1.00 12.25 98 PRO A C 1
ATOM 743 O O . PRO A 1 106 ? 18.452 23.152 21.510 1.00 12.21 98 PRO A O 1
ATOM 747 N N . GLU A 1 107 ? 17.050 23.711 19.835 1.00 12.55 99 GLU A N 1
ATOM 748 C CA . GLU A 1 107 ? 16.559 24.904 20.513 1.00 14.32 99 GLU A CA 1
ATOM 749 C C . GLU A 1 107 ? 15.075 24.831 20.847 1.00 14.29 99 GLU A C 1
ATOM 750 O O . GLU A 1 107 ? 14.658 25.344 21.892 1.00 16.27 99 GLU A O 1
ATOM 756 N N . ASN A 1 108 ? 14.268 24.222 19.976 1.00 12.71 100 ASN A N 1
ATOM 757 C CA . ASN A 1 108 ? 12.838 24.109 20.274 1.00 11.78 100 ASN A CA 1
ATOM 758 C C . ASN A 1 108 ? 12.572 22.805 21.027 1.00 11.40 100 ASN A C 1
ATOM 759 O O . ASN A 1 108 ? 13.454 21.953 21.120 1.00 10.55 100 ASN A O 1
ATOM 764 N N . ASP A 1 109 ? 11.365 22.651 21.564 1.00 11.37 101 ASP A N 1
ATOM 765 C CA . ASP A 1 109 ? 11.055 21.497 22.417 1.00 11.24 101 ASP A CA 1
ATOM 766 C C . ASP A 1 109 ? 11.195 20.152 21.684 1.00 11.32 101 ASP A C 1
ATOM 767 O O . ASP A 1 109 ? 11.804 19.206 22.216 1.00 9.96 101 ASP A O 1
ATOM 772 N N . GLU A 1 110 ? 10.625 20.082 20.480 1.00 11.05 102 GLU A N 1
ATOM 773 C CA . GLU A 1 110 ? 10.633 18.864 19.674 1.00 11.70 102 GLU A CA 1
ATOM 774 C C . GLU A 1 110 ? 12.058 18.406 19.399 1.00 10.33 102 GLU A C 1
ATOM 775 O O . GLU A 1 110 ? 12.374 17.242 19.607 1.00 9.57 102 GLU A O 1
ATOM 781 N N . ASP A 1 111 ? 12.928 19.324 18.973 1.00 9.01 103 ASP A N 1
ATOM 782 C CA . ASP A 1 111 ? 14.305 18.943 18.666 1.00 8.87 103 ASP A CA 1
ATOM 783 C C . ASP A 1 111 ? 15.080 18.465 19.908 1.00 7.89 103 ASP A C 1
ATOM 784 O O . ASP A 1 111 ? 15.891 17.519 19.831 1.00 7.92 103 ASP A O 1
ATOM 789 N N . GLN A 1 112 ? 14.801 19.097 21.052 1.00 6.25 104 GLN A N 1
ATOM 790 C CA . GLN A 1 112 ? 15.429 18.688 22.310 1.00 6.16 104 GLN A CA 1
ATOM 791 C C . GLN A 1 112 ? 14.973 17.305 22.786 1.00 6.10 104 GLN A C 1
ATOM 792 O O . GLN A 1 112 ? 15.807 16.463 23.184 1.00 5.17 104 GLN A O 1
ATOM 798 N N . VAL A 1 113 ? 13.659 17.070 22.782 1.00 6.66 105 VAL A N 1
ATOM 799 C CA . VAL A 1 113 ? 13.155 15.809 23.330 1.00 6.17 105 VAL A CA 1
ATOM 800 C C . VAL A 1 113 ? 13.415 14.632 22.385 1.00 6.72 105 VAL A C 1
ATOM 801 O O . VAL A 1 113 ? 13.332 13.482 22.815 1.00 7.06 105 VAL A O 1
ATOM 805 N N . ARG A 1 114 ? 13.735 14.900 21.118 1.00 5.74 106 ARG A N 1
ATOM 806 C CA . ARG A 1 114 ? 14.018 13.816 20.137 1.00 6.34 106 ARG A CA 1
ATOM 807 C C . ARG A 1 114 ? 15.500 13.540 19.933 1.00 5.78 106 ARG A C 1
ATOM 808 O O . ARG A 1 114 ? 15.889 12.699 19.104 1.00 6.56 106 ARG A O 1
ATOM 816 N N . THR A 1 115 ? 16.330 14.247 20.687 1.00 5.69 107 THR A N 1
ATOM 817 C CA . THR A 1 115 ? 17.779 14.054 20.635 1.00 4.75 107 THR A CA 1
ATOM 818 C C . THR A 1 115 ? 18.286 13.562 21.981 1.00 4.91 107 THR A C 1
ATOM 819 O O . THR A 1 115 ? 18.115 14.238 23.005 1.00 5.12 107 THR A O 1
ATOM 823 N N . GLY A 1 116 ? 18.946 12.407 21.974 1.00 5.01 108 GLY A N 1
ATOM 824 C CA . GLY A 1 116 ? 19.526 11.873 23.220 1.00 5.67 108 GLY A CA 1
ATOM 825 C C . GLY A 1 116 ? 21.031 11.699 23.124 1.00 6.16 108 GLY A C 1
ATOM 826 O O . GLY A 1 116 ? 21.668 12.136 22.143 1.00 5.83 108 GLY A O 1
ATOM 827 N N . VAL A 1 117 ? 21.581 11.021 24.133 1.00 6.27 109 VAL A N 1
ATOM 828 C CA A VAL A 1 117 ? 23.025 10.815 24.240 0.70 6.44 109 VAL A CA 1
ATOM 829 C CA B VAL A 1 117 ? 23.029 10.850 24.308 0.30 6.32 109 VAL A CA 1
ATOM 830 C C . VAL A 1 117 ? 23.297 9.465 24.862 1.00 6.08 109 VAL A C 1
ATOM 831 O O . VAL A 1 117 ? 22.622 9.040 25.803 1.00 5.82 109 VAL A O 1
ATOM 838 N N . LEU A 1 118 ? 24.281 8.771 24.300 1.00 6.31 110 LEU A N 1
ATOM 839 C CA . LEU A 1 118 ? 24.652 7.467 24.811 1.00 5.87 110 LEU A CA 1
ATOM 840 C C . LEU A 1 118 ? 26.170 7.369 24.634 1.00 6.52 110 LEU A C 1
ATOM 841 O O . LEU A 1 118 ? 26.677 7.029 23.562 1.00 5.94 110 LEU A O 1
ATOM 846 N N . ILE A 1 119 ? 26.887 7.652 25.719 1.00 6.89 111 ILE A N 1
ATOM 847 C CA . ILE A 1 119 ? 28.350 7.674 25.691 1.00 6.75 111 ILE A CA 1
ATOM 848 C C . ILE A 1 119 ? 28.814 6.715 26.746 1.00 6.74 111 ILE A C 1
ATOM 849 O O . ILE A 1 119 ? 28.373 6.811 27.896 1.00 7.72 111 ILE A O 1
ATOM 854 N N . GLY A 1 120 ? 29.657 5.762 26.354 1.00 6.43 112 GLY A N 1
ATOM 855 C CA . GLY A 1 120 ? 30.125 4.763 27.331 1.00 5.89 112 GLY A CA 1
ATOM 856 C C . GLY A 1 120 ? 31.552 5.029 27.769 1.00 6.62 112 GLY A C 1
ATOM 857 O O . GLY A 1 120 ? 32.229 5.870 27.188 1.00 5.94 112 GLY A O 1
ATOM 858 N N . SER A 1 121 ? 31.989 4.330 28.815 1.00 5.41 113 SER A N 1
ATOM 859 C CA . SER A 1 121 ? 33.407 4.301 29.191 1.00 6.49 113 SER A CA 1
ATOM 860 C C . SER A 1 121 ? 33.668 2.919 29.741 1.00 7.58 113 SER A C 1
ATOM 861 O O . SER A 1 121 ? 32.736 2.300 30.265 1.00 7.46 113 SER A O 1
ATOM 864 N N . GLY A 1 122 ? 34.911 2.431 29.633 1.00 7.91 114 GLY A N 1
ATOM 865 C CA . GLY A 1 122 ? 35.246 1.094 30.155 1.00 9.55 114 GLY A CA 1
ATOM 866 C C . GLY A 1 122 ? 35.565 1.101 31.647 1.00 11.04 114 GLY A C 1
ATOM 867 O O . GLY A 1 122 ? 35.106 0.217 32.414 1.00 9.46 114 GLY A O 1
ATOM 868 N N . ILE A 1 123 ? 36.379 2.072 32.066 1.00 12.40 115 ILE A N 1
ATOM 869 C CA . ILE A 1 123 ? 36.786 2.154 33.484 1.00 14.12 115 ILE A CA 1
ATOM 870 C C . ILE A 1 123 ? 36.387 3.418 34.224 1.00 14.79 115 ILE A C 1
ATOM 871 O O . ILE A 1 123 ? 36.413 3.435 35.472 1.00 16.18 115 ILE A O 1
ATOM 876 N N . GLY A 1 124 ? 36.010 4.477 33.494 1.00 13.64 116 GLY A N 1
ATOM 877 C CA . GLY A 1 124 ? 35.488 5.691 34.122 1.00 12.37 116 GLY A CA 1
ATOM 878 C C . GLY A 1 124 ? 36.516 6.397 35.012 1.00 11.85 116 GLY A C 1
ATOM 879 O O . GLY A 1 124 ? 37.652 6.590 34.620 1.00 10.97 116 GLY A O 1
ATOM 880 N N . GLY A 1 125 ? 36.111 6.759 36.222 1.00 12.19 117 GLY A N 1
ATOM 881 C CA . GLY A 1 125 ? 36.945 7.575 37.116 1.00 11.99 117 GLY A CA 1
ATOM 882 C C . GLY A 1 125 ? 37.891 6.846 38.071 1.00 13.00 117 GLY A C 1
ATOM 883 O O . GLY A 1 125 ? 38.064 7.266 39.216 1.00 11.62 117 GLY A O 1
ATOM 884 N N . ILE A 1 126 ? 38.527 5.767 37.612 1.00 12.88 118 ILE A N 1
ATOM 885 C CA . ILE A 1 126 ? 39.445 5.001 38.467 1.00 13.48 118 ILE A CA 1
ATOM 886 C C . ILE A 1 126 ? 40.493 5.897 39.173 1.00 12.67 118 ILE A C 1
ATOM 887 O O . ILE A 1 126 ? 40.794 5.706 40.343 1.00 11.71 118 ILE A O 1
ATOM 892 N N . GLU A 1 127 ? 41.014 6.877 38.451 1.00 12.05 119 GLU A N 1
ATOM 893 C CA . GLU A 1 127 ? 42.068 7.737 38.952 1.00 12.32 119 GLU A CA 1
ATOM 894 C C . GLU A 1 127 ? 41.579 8.599 40.119 1.00 10.91 119 GLU A C 1
ATOM 895 O O . GLU A 1 127 ? 42.195 8.631 41.203 1.00 9.71 119 GLU A O 1
ATOM 901 N N . GLY A 1 128 ? 40.452 9.280 39.893 1.00 10.08 120 GLY A N 1
ATOM 902 C CA . GLY A 1 128 ? 39.847 10.122 40.923 1.00 8.51 120 GLY A CA 1
ATOM 903 C C . GLY A 1 128 ? 39.340 9.302 42.105 1.00 8.63 120 GLY A C 1
ATOM 904 O O . GLY A 1 128 ? 39.303 9.811 43.226 1.00 8.42 120 GLY A O 1
ATOM 905 N N . ILE A 1 129 ? 38.931 8.047 41.857 1.00 7.56 121 ILE A N 1
ATOM 906 C CA . ILE A 1 129 ? 38.530 7.168 42.977 1.00 7.33 121 ILE A CA 1
ATOM 907 C C . ILE A 1 129 ? 39.723 6.913 43.894 1.00 7.80 121 ILE A C 1
ATOM 908 O O . ILE A 1 129 ? 39.611 7.043 45.126 1.00 7.96 121 ILE A O 1
ATOM 913 N N . VAL A 1 130 ? 40.874 6.583 43.299 1.00 7.45 122 VAL A N 1
ATOM 914 C CA . VAL A 1 130 ? 42.084 6.365 44.087 1.00 7.59 122 VAL A CA 1
ATOM 915 C C . VAL A 1 130 ? 42.472 7.649 44.857 1.00 8.17 122 VAL A C 1
ATOM 916 O O . VAL A 1 130 ? 42.793 7.595 46.057 1.00 8.27 122 VAL A O 1
ATOM 920 N N . GLU A 1 131 ? 42.390 8.802 44.192 1.00 8.56 123 GLU A N 1
ATOM 921 C CA . GLU A 1 131 ? 42.724 10.078 44.856 1.00 9.55 123 GLU A CA 1
ATOM 922 C C . GLU A 1 131 ? 41.798 10.348 46.028 1.00 9.02 123 GLU A C 1
ATOM 923 O O . GLU A 1 131 ? 42.270 10.714 47.110 1.00 9.47 123 GLU A O 1
ATOM 929 N N . ALA A 1 132 ? 40.495 10.133 45.833 1.00 8.91 124 ALA A N 1
ATOM 930 C CA . ALA A 1 132 ? 39.553 10.290 46.953 1.00 9.36 124 ALA A CA 1
ATOM 931 C C . ALA A 1 132 ? 39.785 9.255 48.070 1.00 8.75 124 ALA A C 1
ATOM 932 O O . ALA A 1 132 ? 39.594 9.552 49.252 1.00 9.46 124 ALA A O 1
ATOM 934 N N . GLY A 1 133 ? 40.207 8.044 47.697 1.00 8.24 125 GLY A N 1
ATOM 935 C CA . GLY A 1 133 ? 40.602 7.037 48.680 1.00 7.43 125 GLY A CA 1
ATOM 936 C C . GLY A 1 133 ? 41.721 7.550 49.583 1.00 8.10 125 GLY A C 1
ATOM 937 O O . GLY A 1 133 ? 41.693 7.349 50.803 1.00 6.97 125 GLY A O 1
ATOM 938 N N . TYR A 1 134 ? 42.714 8.209 48.983 1.00 8.31 126 TYR A N 1
ATOM 939 C CA . TYR A 1 134 ? 43.797 8.795 49.782 1.00 9.20 126 TYR A CA 1
ATOM 940 C C . TYR A 1 134 ? 43.283 9.915 50.682 1.00 9.53 126 TYR A C 1
ATOM 941 O O . TYR A 1 134 ? 43.650 9.970 51.854 1.00 9.79 126 TYR A O 1
ATOM 950 N N . THR A 1 135 ? 42.443 10.804 50.149 1.00 9.74 127 THR A N 1
ATOM 951 C CA . THR A 1 135 ? 41.876 11.889 50.970 1.00 9.78 127 THR A CA 1
ATOM 952 C C . THR A 1 135 ? 41.109 11.305 52.158 1.00 9.87 127 THR A C 1
ATOM 953 O O . THR A 1 135 ? 41.279 11.748 53.306 1.00 9.58 127 THR A O 1
ATOM 957 N N . LEU A 1 136 ? 40.288 10.287 51.885 1.00 9.59 128 LEU A N 1
ATOM 958 C CA . LEU A 1 136 ? 39.511 9.617 52.929 1.00 10.62 128 LEU A CA 1
ATOM 959 C C . LEU A 1 136 ? 40.409 9.084 54.063 1.00 11.34 128 LEU A C 1
ATOM 960 O O . LEU A 1 136 ? 40.159 9.367 55.246 1.00 11.26 128 LEU A O 1
ATOM 965 N N . ARG A 1 137 ? 41.465 8.353 53.702 1.00 12.07 129 ARG A N 1
ATOM 966 C CA A ARG A 1 137 ? 42.353 7.758 54.700 0.50 13.00 129 ARG A CA 1
ATOM 967 C CA B ARG A 1 137 ? 42.361 7.756 54.688 0.50 12.71 129 ARG A CA 1
ATOM 968 C C . ARG A 1 137 ? 43.234 8.805 55.394 1.00 13.20 129 ARG A C 1
ATOM 969 O O . ARG A 1 137 ? 43.444 8.734 56.598 1.00 12.91 129 ARG A O 1
ATOM 984 N N . ASP A 1 138 ? 43.714 9.789 54.637 1.00 13.59 130 ASP A N 1
ATOM 985 C CA . ASP A 1 138 ? 44.685 10.780 55.155 1.00 14.41 130 ASP A CA 1
ATOM 986 C C . ASP A 1 138 ? 44.101 11.975 55.893 1.00 14.59 130 ASP A C 1
ATOM 987 O O . ASP A 1 138 ? 44.699 12.475 56.860 1.00 15.21 130 ASP A O 1
ATOM 992 N N . LYS A 1 139 ? 42.955 12.451 55.420 1.00 14.67 131 LYS A N 1
ATOM 993 C CA . LYS A 1 139 ? 42.393 13.736 55.831 1.00 15.19 131 LYS A CA 1
ATOM 994 C C . LYS A 1 139 ? 40.991 13.568 56.398 1.00 15.40 131 LYS A C 1
ATOM 995 O O . LYS A 1 139 ? 40.509 14.422 57.149 1.00 16.71 131 LYS A O 1
ATOM 1001 N N . GLY A 1 140 ? 40.338 12.474 56.022 1.00 14.47 132 GLY A N 1
ATOM 1002 C CA . GLY A 1 140 ? 39.067 12.106 56.611 1.00 13.82 132 GLY A CA 1
ATOM 1003 C C . GLY A 1 140 ? 37.866 12.437 55.745 1.00 13.32 132 GLY A C 1
ATOM 1004 O O . GLY A 1 140 ? 37.963 13.195 54.775 1.00 12.77 132 GLY A O 1
ATOM 1005 N N . PRO A 1 141 ? 36.708 11.900 56.121 1.00 13.24 133 PRO A N 1
ATOM 1006 C CA . PRO A 1 141 ? 35.501 12.017 55.308 1.00 13.35 133 PRO A CA 1
ATOM 1007 C C . PRO A 1 141 ? 34.984 13.441 55.052 1.00 13.50 133 PRO A C 1
ATOM 1008 O O . PRO A 1 141 ? 34.330 13.662 54.029 1.00 14.15 133 PRO A O 1
ATOM 1012 N N . ARG A 1 142 ? 35.260 14.400 55.945 1.00 13.89 134 ARG A N 1
ATOM 1013 C CA . ARG A 1 142 ? 34.772 15.771 55.731 1.00 14.03 134 ARG A CA 1
ATOM 1014 C C . ARG A 1 142 ? 35.568 16.508 54.650 1.00 13.43 134 ARG A C 1
ATOM 1015 O O . ARG A 1 142 ? 35.183 17.596 54.221 1.00 13.79 134 ARG A O 1
ATOM 1023 N N . ARG A 1 143 ? 36.663 15.905 54.197 1.00 12.72 135 ARG A N 1
ATOM 1024 C CA . ARG A 1 143 ? 37.451 16.467 53.117 1.00 12.62 135 ARG A CA 1
ATOM 1025 C C . ARG A 1 143 ? 37.097 15.901 51.738 1.00 11.73 135 ARG A C 1
ATOM 1026 O O . ARG A 1 143 ? 37.668 16.323 50.739 1.00 11.40 135 ARG A O 1
ATOM 1034 N N . ILE A 1 144 ? 36.170 14.942 51.698 1.00 11.33 136 ILE A N 1
ATOM 1035 C CA . ILE A 1 144 ? 35.685 14.385 50.423 1.00 10.51 136 ILE A CA 1
ATOM 1036 C C . ILE A 1 144 ? 34.834 15.475 49.738 1.00 10.99 136 ILE A C 1
ATOM 1037 O O . ILE A 1 144 ? 33.946 16.089 50.373 1.00 10.75 136 ILE A O 1
ATOM 1042 N N . SER A 1 145 ? 35.162 15.759 48.479 1.00 10.61 137 SER A N 1
ATOM 1043 C CA . SER A 1 145 ? 34.454 16.768 47.699 1.00 10.61 137 SER A CA 1
ATOM 1044 C C . SER A 1 145 ? 32.995 16.366 47.463 1.00 10.36 137 SER A C 1
ATOM 1045 O O . SER A 1 145 ? 32.711 15.197 47.169 1.00 10.13 137 SER A O 1
ATOM 1048 N N . PRO A 1 146 ? 32.061 17.334 47.573 1.00 10.05 138 PRO A N 1
ATOM 1049 C CA . PRO A 1 146 ? 30.700 17.018 47.155 1.00 9.95 138 PRO A CA 1
ATOM 1050 C C . PRO A 1 146 ? 30.632 16.510 45.714 1.00 9.83 138 PRO A C 1
ATOM 1051 O O . PRO A 1 146 ? 29.684 15.813 45.361 1.00 9.71 138 PRO A O 1
ATOM 1055 N N . PHE A 1 147 ? 31.630 16.835 44.902 1.00 8.60 139 PHE A N 1
ATOM 1056 C CA . PHE A 1 147 ? 31.650 16.385 43.501 1.00 8.31 139 PHE A CA 1
ATOM 1057 C C . PHE A 1 147 ? 32.293 15.024 43.277 1.00 7.10 139 PHE A C 1
ATOM 1058 O O . PHE A 1 147 ? 32.322 14.555 42.132 1.00 6.87 139 PHE A O 1
ATOM 1066 N N . PHE A 1 148 ? 32.768 14.383 44.346 1.00 6.42 140 PHE A N 1
ATOM 1067 C CA . PHE A 1 148 ? 33.453 13.071 44.211 1.00 6.56 140 PHE A CA 1
ATOM 1068 C C . PHE A 1 148 ? 32.622 12.062 43.430 1.00 7.04 140 PHE A C 1
ATOM 1069 O O . PHE A 1 148 ? 33.077 11.550 42.383 1.00 6.95 140 PHE A O 1
ATOM 1077 N N . ILE A 1 149 ? 31.424 11.761 43.932 1.00 7.18 141 ILE A N 1
ATOM 1078 C CA . ILE A 1 149 ? 30.568 10.786 43.232 1.00 7.52 141 ILE A CA 1
ATOM 1079 C C . ILE A 1 149 ? 30.208 11.203 41.796 1.00 7.52 141 ILE A C 1
ATOM 1080 O O . ILE A 1 149 ? 30.552 10.480 40.872 1.00 8.25 141 ILE A O 1
ATOM 1085 N N . PRO A 1 150 ? 29.539 12.354 41.585 1.00 7.18 142 PRO A N 1
ATOM 1086 C CA . PRO A 1 150 ? 29.109 12.600 40.193 1.00 7.66 142 PRO A CA 1
ATOM 1087 C C . PRO A 1 150 ? 30.250 12.743 39.199 1.00 7.27 142 PRO A C 1
ATOM 1088 O O . PRO A 1 150 ? 30.073 12.433 38.028 1.00 8.28 142 PRO A O 1
ATOM 1092 N N . GLY A 1 151 ? 31.419 13.205 39.653 1.00 7.08 143 GLY A N 1
ATOM 1093 C CA . GLY A 1 151 ? 32.527 13.402 38.716 1.00 7.04 143 GLY A CA 1
ATOM 1094 C C . GLY A 1 151 ? 33.251 12.122 38.327 1.00 6.89 143 GLY A C 1
ATOM 1095 O O . GLY A 1 151 ? 34.170 12.154 37.503 1.00 6.48 143 GLY A O 1
ATOM 1096 N N . ARG A 1 152 ? 32.855 11.006 38.944 1.00 7.08 144 ARG A N 1
ATOM 1097 C CA . ARG A 1 152 ? 33.494 9.697 38.745 1.00 7.56 144 ARG A CA 1
ATOM 1098 C C . ARG A 1 152 ? 32.533 8.636 38.175 1.00 7.90 144 ARG A C 1
ATOM 1099 O O . ARG A 1 152 ? 32.990 7.567 37.793 1.00 10.60 144 ARG A O 1
ATOM 1107 N N . LEU A 1 153 ? 31.235 8.922 38.137 1.00 7.83 145 LEU A N 1
ATOM 1108 C CA . LEU A 1 153 ? 30.208 8.003 37.555 1.00 7.43 145 LEU A CA 1
ATOM 1109 C C . LEU A 1 153 ? 30.329 7.952 36.028 1.00 7.19 145 LEU A C 1
ATOM 1110 O O . LEU A 1 153 ? 30.366 9.022 35.375 1.00 7.70 145 LEU A O 1
ATOM 1115 N N . ILE A 1 154 ? 30.342 6.744 35.454 1.00 6.59 146 ILE A N 1
ATOM 1116 C CA . ILE A 1 154 ? 30.501 6.620 34.005 1.00 5.85 146 ILE A CA 1
ATOM 1117 C C . ILE A 1 154 ? 29.431 7.404 33.220 1.00 6.49 146 ILE A C 1
ATOM 1118 O O . ILE A 1 154 ? 29.767 8.102 32.262 1.00 7.13 146 ILE A O 1
ATOM 1123 N N . ASN A 1 155 ? 28.169 7.315 33.649 1.00 6.05 147 ASN A N 1
ATOM 1124 C CA . ASN A 1 155 ? 27.038 7.951 32.932 1.00 6.14 147 ASN A CA 1
ATOM 1125 C C . ASN A 1 155 ? 27.022 9.472 33.015 1.00 6.10 147 ASN A C 1
ATOM 1126 O O . ASN A 1 155 ? 26.201 10.132 32.371 1.00 6.25 147 ASN A O 1
ATOM 1131 N N . LEU A 1 156 ? 27.936 10.061 33.786 1.00 5.55 148 LEU A N 1
ATOM 1132 C CA . LEU A 1 156 ? 27.943 11.530 33.856 1.00 5.93 148 LEU A CA 1
ATOM 1133 C C . LEU A 1 156 ? 28.639 12.184 32.652 1.00 6.20 148 LEU A C 1
ATOM 1134 O O . LEU A 1 156 ? 28.562 13.405 32.470 1.00 6.83 148 LEU A O 1
ATOM 1139 N N . ALA A 1 157 ? 29.305 11.377 31.815 1.00 7.00 149 ALA A N 1
ATOM 1140 C CA . ALA A 1 157 ? 29.722 11.890 30.511 1.00 6.83 149 ALA A CA 1
ATOM 1141 C C . ALA A 1 157 ? 28.473 12.210 29.684 1.00 7.01 149 ALA A C 1
ATOM 1142 O O . ALA A 1 157 ? 28.330 13.332 29.186 1.00 8.09 149 ALA A O 1
ATOM 1144 N N . SER A 1 158 ? 27.569 11.227 29.546 1.00 7.00 150 SER A N 1
ATOM 1145 C CA . SER A 1 158 ? 26.250 11.471 28.940 1.00 6.63 150 SER A CA 1
ATOM 1146 C C . SER A 1 158 ? 25.548 12.639 29.632 1.00 6.24 150 SER A C 1
ATOM 1147 O O . SER A 1 158 ? 25.017 13.515 28.973 1.00 6.70 150 SER A O 1
ATOM 1150 N N . GLY A 1 159 ? 25.591 12.644 30.967 1.00 6.08 151 GLY A N 1
ATOM 1151 C CA . GLY A 1 159 ? 24.946 13.705 31.750 1.00 6.77 151 GLY A CA 1
ATOM 1152 C C . GLY A 1 159 ? 25.424 15.117 31.393 1.00 7.19 151 GLY A C 1
ATOM 1153 O O . GLY A 1 159 ? 24.605 16.025 31.149 1.00 7.00 151 GLY A O 1
ATOM 1154 N N . HIS A 1 160 ? 26.738 15.306 31.365 1.00 6.84 152 HIS A N 1
ATOM 1155 C CA . HIS A 1 160 ? 27.307 16.624 31.086 1.00 6.61 152 HIS A CA 1
ATOM 1156 C C . HIS A 1 160 ? 26.985 17.084 29.671 1.00 6.58 152 HIS A C 1
ATOM 1157 O O . HIS A 1 160 ? 26.655 18.246 29.441 1.00 6.50 152 HIS A O 1
ATOM 1164 N N . VAL A 1 161 ? 27.089 16.160 28.719 1.00 5.68 153 VAL A N 1
ATOM 1165 C CA . VAL A 1 161 ? 26.790 16.463 27.326 1.00 5.02 153 VAL A CA 1
ATOM 1166 C C . VAL A 1 161 ? 25.301 16.845 27.177 1.00 5.44 153 VAL A C 1
ATOM 1167 O O . VAL A 1 161 ? 24.984 17.856 26.536 1.00 5.65 153 VAL A O 1
ATOM 1171 N N . SER A 1 162 ? 24.406 16.058 27.797 1.00 5.28 154 SER A N 1
ATOM 1172 C CA . SER A 1 162 ? 22.963 16.335 27.795 1.00 5.32 154 SER A CA 1
ATOM 1173 C C . SER A 1 162 ? 22.633 17.730 28.331 1.00 5.13 154 SER A C 1
ATOM 1174 O O . SER A 1 162 ? 21.861 18.479 27.696 1.00 5.36 154 SER A O 1
ATOM 1177 N N . ILE A 1 163 ? 23.213 18.063 29.488 1.00 5.12 155 ILE A N 1
ATOM 1178 C CA . ILE A 1 163 ? 22.958 19.345 30.173 1.00 6.48 155 ILE A CA 1
ATOM 1179 C C . ILE A 1 163 ? 23.471 20.485 29.312 1.00 6.80 155 ILE A C 1
ATOM 1180 O O . ILE A 1 163 ? 22.772 21.505 29.126 1.00 7.15 155 ILE A O 1
ATOM 1185 N N . LYS A 1 164 ? 24.691 20.333 28.797 1.00 6.76 156 LYS A N 1
ATOM 1186 C CA . LYS A 1 164 ? 25.282 21.404 27.993 1.00 7.75 156 LYS A CA 1
ATOM 1187 C C . LYS A 1 164 ? 24.461 21.705 26.744 1.00 7.87 156 LYS A C 1
ATOM 1188 O O . LYS A 1 164 ? 24.251 22.862 26.399 1.00 8.19 156 LYS A O 1
ATOM 1194 N N . HIS A 1 165 ? 23.987 20.666 26.066 1.00 7.76 157 HIS A N 1
ATOM 1195 C CA . HIS A 1 165 ? 23.322 20.863 24.790 1.00 8.41 157 HIS A CA 1
ATOM 1196 C C . HIS A 1 165 ? 21.809 20.710 24.787 1.00 8.91 157 HIS A C 1
ATOM 1197 O O . HIS A 1 165 ? 21.207 20.723 23.708 1.00 9.76 157 HIS A O 1
ATOM 1204 N N . LYS A 1 166 ? 21.209 20.610 25.979 1.00 7.90 158 LYS A N 1
ATOM 1205 C CA . LYS A 1 166 ? 19.743 20.492 26.153 1.00 8.23 158 LYS A CA 1
ATOM 1206 C C . LYS A 1 166 ? 19.184 19.265 25.445 1.00 7.99 158 LYS A C 1
ATOM 1207 O O . LYS A 1 166 ? 18.152 19.324 24.775 1.00 9.11 158 LYS A O 1
ATOM 1209 N N . LEU A 1 167 ? 19.861 18.145 25.615 1.00 6.84 159 LEU A N 1
ATOM 1210 C CA . LEU A 1 167 ? 19.445 16.908 24.956 1.00 6.53 159 LEU A CA 1
ATOM 1211 C C . LEU A 1 167 ? 18.573 16.142 25.935 1.00 6.09 159 LEU A C 1
ATOM 1212 O O . LEU A 1 167 ? 19.050 15.646 26.950 1.00 7.83 159 LEU A O 1
ATOM 1217 N N . ARG A 1 168 ? 17.289 16.080 25.609 1.00 6.36 160 ARG A N 1
ATOM 1218 C CA . ARG A 1 168 ? 16.252 15.581 26.517 1.00 5.71 160 ARG A CA 1
ATOM 1219 C C . ARG A 1 168 ? 15.686 14.223 26.093 1.00 5.81 160 ARG A C 1
ATOM 1220 O O . ARG A 1 168 ? 14.850 13.636 26.800 1.00 6.27 160 ARG A O 1
ATOM 1228 N N . GLY A 1 169 ? 16.212 13.677 24.996 1.00 5.78 161 GLY A N 1
ATOM 1229 C CA . GLY A 1 169 ? 15.860 12.306 24.639 1.00 5.78 161 GLY A CA 1
ATOM 1230 C C . GLY A 1 169 ? 16.582 11.301 25.541 1.00 6.67 161 GLY A C 1
ATOM 1231 O O . GLY A 1 169 ? 17.192 11.680 26.564 1.00 6.34 161 GLY A O 1
ATOM 1232 N N . PRO A 1 170 ? 16.522 10.014 25.163 1.00 6.61 162 PRO A N 1
ATOM 1233 C CA . PRO A 1 170 ? 17.152 8.928 25.944 1.00 7.23 162 PRO A CA 1
ATOM 1234 C C . PRO A 1 170 ? 18.577 9.307 26.373 1.00 7.18 162 PRO A C 1
ATOM 1235 O O . PRO A 1 170 ? 19.389 9.713 25.542 1.00 8.22 162 PRO A O 1
ATOM 1239 N N . ASN A 1 171 ? 18.833 9.207 27.673 1.00 7.27 163 ASN A N 1
ATOM 1240 C CA . ASN A 1 171 ? 20.134 9.513 28.283 1.00 7.52 163 ASN A CA 1
ATOM 1241 C C . ASN A 1 171 ? 20.617 8.172 28.830 1.00 7.24 163 ASN A C 1
ATOM 1242 O O . ASN A 1 171 ? 20.023 7.604 29.761 1.00 7.18 163 ASN A O 1
ATOM 1247 N N . HIS A 1 172 ? 21.668 7.643 28.224 1.00 6.20 164 HIS A N 1
ATOM 1248 C CA . HIS A 1 172 ? 22.020 6.234 28.461 1.00 6.33 164 HIS A CA 1
ATOM 1249 C C . HIS A 1 172 ? 23.540 6.076 28.441 1.00 6.25 164 HIS A C 1
ATOM 1250 O O . HIS A 1 172 ? 24.265 6.967 27.965 1.00 5.53 164 HIS A O 1
ATOM 1257 N N . SER A 1 173 ? 24.035 4.940 28.927 1.00 5.70 165 SER A N 1
ATOM 1258 C CA . SER A 1 173 ? 25.475 4.706 28.951 1.00 6.59 165 SER A CA 1
ATOM 1259 C C . SER A 1 173 ? 25.765 3.211 29.079 1.00 7.06 165 SER A C 1
ATOM 1260 O O . SER A 1 173 ? 25.037 2.475 29.763 1.00 8.98 165 SER A O 1
ATOM 1263 N N . VAL A 1 174 ? 26.811 2.757 28.398 1.00 6.31 166 VAL A N 1
ATOM 1264 C CA . VAL A 1 174 ? 27.173 1.341 28.423 1.00 6.58 166 VAL A CA 1
ATOM 1265 C C . VAL A 1 174 ? 28.619 1.179 28.900 1.00 6.01 166 VAL A C 1
ATOM 1266 O O . VAL A 1 174 ? 29.398 2.131 28.870 1.00 6.78 166 VAL A O 1
ATOM 1270 N N . VAL A 1 175 ? 28.965 -0.027 29.333 1.00 6.39 167 VAL A N 1
ATOM 1271 C CA . VAL A 1 175 ? 30.299 -0.284 29.847 1.00 6.36 167 VAL A CA 1
ATOM 1272 C C . VAL A 1 175 ? 30.640 -1.742 29.532 1.00 6.36 167 VAL A C 1
ATOM 1273 O O . VAL A 1 175 ? 30.141 -2.664 30.176 1.00 6.94 167 VAL A O 1
ATOM 1277 N N . THR A 1 176 ? 31.455 -1.936 28.504 1.00 6.47 168 THR A N 1
ATOM 1278 C CA . THR A 1 176 ? 31.793 -3.281 28.038 1.00 7.35 168 THR A CA 1
ATOM 1279 C C . THR A 1 176 ? 33.286 -3.337 27.728 1.00 8.41 168 THR A C 1
ATOM 1280 O O . THR A 1 176 ? 33.678 -3.850 26.690 1.00 7.72 168 THR A O 1
ATOM 1284 N N . ALA A 1 177 ? 34.117 -2.770 28.621 1.00 8.66 169 ALA A N 1
ATOM 1285 C CA . ALA A 1 177 ? 35.579 -2.838 28.429 1.00 8.63 169 ALA A CA 1
ATOM 1286 C C . ALA A 1 177 ? 35.960 -2.390 26.998 1.00 9.28 169 ALA A C 1
ATOM 1287 O O . ALA A 1 177 ? 35.471 -1.343 26.554 1.00 9.29 169 ALA A O 1
ATOM 1289 N N . CYS A 1 178 ? 36.798 -3.145 26.278 1.00 8.62 170 CYS A N 1
ATOM 1290 C CA . CYS A 1 178 ? 37.280 -2.737 24.943 1.00 10.00 170 CYS A CA 1
ATOM 1291 C C . CYS A 1 178 ? 36.203 -2.649 23.887 1.00 9.38 170 CYS A C 1
ATOM 1292 O O . CYS A 1 178 ? 36.454 -2.148 22.774 1.00 10.73 170 CYS A O 1
ATOM 1295 N N . ALA A 1 179 ? 35.011 -3.164 24.201 1.00 8.74 171 ALA A N 1
ATOM 1296 C CA . ALA A 1 179 ? 33.906 -3.160 23.237 1.00 8.66 171 ALA A CA 1
ATOM 1297 C C . ALA A 1 179 ? 32.997 -1.954 23.388 1.00 7.64 171 ALA A C 1
ATOM 1298 O O . ALA A 1 179 ? 32.133 -1.701 22.536 1.00 7.54 171 ALA A O 1
ATOM 1300 N N . THR A 1 180 ? 33.190 -1.209 24.480 1.00 7.54 172 THR A N 1
ATOM 1301 C CA . THR A 1 180 ? 32.282 -0.103 24.860 1.00 6.90 172 THR A CA 1
ATOM 1302 C C . THR A 1 180 ? 31.844 0.784 23.700 1.00 6.56 172 THR A C 1
ATOM 1303 O O . THR A 1 180 ? 30.637 0.960 23.493 1.00 6.37 172 THR A O 1
ATOM 1307 N N . GLY A 1 181 ? 32.811 1.337 22.958 1.00 6.65 173 GLY A N 1
ATOM 1308 C CA . GLY A 1 181 ? 32.498 2.380 21.966 1.00 7.09 173 GLY A CA 1
ATOM 1309 C C . GLY A 1 181 ? 31.653 1.829 20.825 1.00 7.24 173 GLY A C 1
ATOM 1310 O O . GLY A 1 181 ? 30.819 2.539 20.248 1.00 7.36 173 GLY A O 1
ATOM 1311 N N . THR A 1 182 ? 31.861 0.537 20.536 1.00 6.99 174 THR A N 1
ATOM 1312 C CA . THR A 1 182 ? 31.129 -0.148 19.490 1.00 7.81 174 THR A CA 1
ATOM 1313 C C . THR A 1 182 ? 29.700 -0.464 19.930 1.00 7.64 174 THR A C 1
ATOM 1314 O O . THR A 1 182 ? 28.767 -0.188 19.184 1.00 7.39 174 THR A O 1
ATOM 1318 N N . HIS A 1 183 ? 29.528 -1.039 21.126 1.00 7.11 175 HIS A N 1
ATOM 1319 C CA . HIS A 1 183 ? 28.184 -1.174 21.689 1.00 6.70 175 HIS A CA 1
ATOM 1320 C C . HIS A 1 183 ? 27.448 0.172 21.777 1.00 7.09 175 HIS A C 1
ATOM 1321 O O . HIS A 1 183 ? 26.252 0.255 21.476 1.00 6.87 175 HIS A O 1
ATOM 1328 N N . ALA A 1 184 ? 28.136 1.221 22.232 1.00 6.40 176 ALA A N 1
ATOM 1329 C CA . ALA A 1 184 ? 27.474 2.512 22.396 1.00 5.93 176 ALA A CA 1
ATOM 1330 C C . ALA A 1 184 ? 26.861 2.953 21.067 1.00 5.85 176 ALA A C 1
ATOM 1331 O O . ALA A 1 184 ? 25.687 3.320 21.001 1.00 6.30 176 ALA A O 1
ATOM 1333 N N . ILE A 1 185 ? 27.648 2.873 19.994 1.00 5.32 177 ILE A N 1
ATOM 1334 C CA . ILE A 1 185 ? 27.146 3.293 18.683 1.00 5.68 177 ILE A CA 1
ATOM 1335 C C . ILE A 1 185 ? 26.014 2.393 18.138 1.00 5.97 177 ILE A C 1
ATOM 1336 O O . ILE A 1 185 ? 25.000 2.907 17.637 1.00 6.13 177 ILE A O 1
ATOM 1341 N N . GLY A 1 186 ? 26.193 1.070 18.202 1.00 6.06 178 GLY A N 1
ATOM 1342 C CA . GLY A 1 186 ? 25.130 0.128 17.810 1.00 6.60 178 GLY A CA 1
ATOM 1343 C C . GLY A 1 186 ? 23.842 0.367 18.585 1.00 6.38 178 GLY A C 1
ATOM 1344 O O . GLY A 1 186 ? 22.730 0.421 18.001 1.00 6.13 178 GLY A O 1
ATOM 1345 N N . ASP A 1 187 ? 23.987 0.531 19.894 1.00 6.45 179 ASP A N 1
ATOM 1346 C CA . ASP A 1 187 ? 22.808 0.719 20.750 1.00 6.72 179 ASP A CA 1
ATOM 1347 C C . ASP A 1 187 ? 22.096 2.046 20.444 1.00 6.38 179 ASP A C 1
ATOM 1348 O O . ASP A 1 187 ? 20.853 2.098 20.380 1.00 6.12 179 ASP A O 1
ATOM 1353 N N . ALA A 1 188 ? 22.868 3.128 20.287 1.00 6.49 180 ALA A N 1
ATOM 1354 C CA . ALA A 1 188 ? 22.285 4.413 19.903 1.00 5.93 180 ALA A CA 1
ATOM 1355 C C . ALA A 1 188 ? 21.581 4.318 18.530 1.00 5.79 180 ALA A C 1
ATOM 1356 O O . ALA A 1 188 ? 20.511 4.889 18.344 1.00 5.53 180 ALA A O 1
ATOM 1358 N N . ALA A 1 189 ? 22.183 3.616 17.565 1.00 5.13 181 ALA A N 1
ATOM 1359 C CA . ALA A 1 189 ? 21.506 3.444 16.277 1.00 5.59 181 ALA A CA 1
ATOM 1360 C C . ALA A 1 189 ? 20.170 2.712 16.451 1.00 6.11 181 ALA A C 1
ATOM 1361 O O . ALA A 1 189 ? 19.201 3.067 15.806 1.00 6.09 181 ALA A O 1
ATOM 1363 N N . ARG A 1 190 ? 20.121 1.693 17.313 1.00 6.69 182 ARG A N 1
ATOM 1364 C CA A ARG A 1 190 ? 18.873 0.945 17.563 0.70 7.55 182 ARG A CA 1
ATOM 1365 C CA B ARG A 1 190 ? 18.867 0.967 17.532 0.30 7.12 182 ARG A CA 1
ATOM 1366 C C . ARG A 1 190 ? 17.797 1.828 18.196 1.00 7.11 182 ARG A C 1
ATOM 1367 O O . ARG A 1 190 ? 16.588 1.681 17.881 1.00 7.32 182 ARG A O 1
ATOM 1382 N N . LEU A 1 191 ? 18.229 2.736 19.086 1.00 6.92 183 LEU A N 1
ATOM 1383 C CA . LEU A 1 191 ? 17.303 3.698 19.695 1.00 6.61 183 LEU A CA 1
ATOM 1384 C C . LEU A 1 191 ? 16.637 4.540 18.615 1.00 6.98 183 LEU A C 1
ATOM 1385 O O . LEU A 1 191 ? 15.429 4.818 18.679 1.00 7.20 183 LEU A O 1
ATOM 1390 N N . ILE A 1 192 ? 17.413 4.925 17.617 1.00 6.84 184 ILE A N 1
ATOM 1391 C CA . ILE A 1 192 ? 16.826 5.682 16.502 1.00 6.89 184 ILE A CA 1
ATOM 1392 C C . ILE A 1 192 ? 15.957 4.791 15.599 1.00 7.67 184 ILE A C 1
ATOM 1393 O O . ILE A 1 192 ? 14.825 5.160 15.261 1.00 8.48 184 ILE A O 1
ATOM 1398 N N . ALA A 1 193 ? 16.489 3.630 15.223 1.00 6.92 185 ALA A N 1
ATOM 1399 C CA . ALA A 1 193 ? 15.750 2.699 14.350 1.00 7.50 185 ALA A CA 1
ATOM 1400 C C . ALA A 1 193 ? 14.388 2.317 14.935 1.00 7.98 185 ALA A C 1
ATOM 1401 O O . ALA A 1 193 ? 13.374 2.255 14.211 1.00 8.81 185 ALA A O 1
ATOM 1403 N N . PHE A 1 194 ? 14.351 2.113 16.247 1.00 8.24 186 PHE A N 1
ATOM 1404 C CA . PHE A 1 194 ? 13.115 1.723 16.929 1.00 9.03 186 PHE A CA 1
ATOM 1405 C C . PHE A 1 194 ? 12.173 2.895 17.255 1.00 9.32 186 PHE A C 1
ATOM 1406 O O . PHE A 1 194 ? 11.086 2.674 17.782 1.00 9.34 186 PHE A O 1
ATOM 1408 N N . GLY A 1 195 ? 12.595 4.129 16.988 1.00 9.24 187 GLY A N 1
ATOM 1409 C CA . GLY A 1 195 ? 11.710 5.297 17.195 1.00 9.19 187 GLY A CA 1
ATOM 1410 C C . GLY A 1 195 ? 11.819 6.013 18.538 1.00 8.78 187 GLY A C 1
ATOM 1411 O O . GLY A 1 195 ? 11.020 6.919 18.836 1.00 8.56 187 GLY A O 1
ATOM 1412 N N . ASP A 1 196 ? 12.794 5.638 19.364 1.00 8.58 188 ASP A N 1
ATOM 1413 C CA . ASP A 1 196 ? 12.961 6.289 20.688 1.00 8.57 188 ASP A CA 1
ATOM 1414 C C . ASP A 1 196 ? 13.623 7.664 20.612 1.00 8.10 188 ASP A C 1
ATOM 1415 O O . ASP A 1 196 ? 13.537 8.454 21.556 1.00 7.80 188 ASP A O 1
ATOM 1420 N N . ALA A 1 197 ? 14.290 7.932 19.498 1.00 7.19 189 ALA A N 1
ATOM 1421 C CA . ALA A 1 197 ? 14.946 9.207 19.276 1.00 6.78 189 ALA A CA 1
ATOM 1422 C C . ALA A 1 197 ? 15.062 9.359 17.788 1.00 7.06 189 ALA A C 1
ATOM 1423 O O . ALA A 1 197 ? 14.982 8.353 17.041 1.00 7.18 189 ALA A O 1
ATOM 1425 N N . ASP A 1 198 ? 15.246 10.606 17.363 1.00 5.95 190 ASP A N 1
ATOM 1426 C CA . ASP A 1 198 ? 15.530 10.913 15.957 1.00 6.72 190 ASP A CA 1
ATOM 1427 C C . ASP A 1 198 ? 16.983 11.298 15.732 1.00 6.61 190 ASP A C 1
ATOM 1428 O O . ASP A 1 198 ? 17.494 11.176 14.610 1.00 6.76 190 ASP A O 1
ATOM 1433 N N . VAL A 1 199 ? 17.658 11.738 16.797 1.00 6.29 191 VAL A N 1
ATOM 1434 C CA . VAL A 1 199 ? 19.088 12.073 16.739 1.00 5.85 191 VAL A CA 1
ATOM 1435 C C . VAL A 1 199 ? 19.740 11.576 18.015 1.00 5.72 191 VAL A C 1
ATOM 1436 O O . VAL A 1 199 ? 19.150 11.688 19.088 1.00 5.88 191 VAL A O 1
ATOM 1440 N N . MET A 1 200 ? 20.943 11.003 17.907 1.00 6.48 192 MET A N 1
ATOM 1441 C CA . MET A 1 200 ? 21.674 10.569 19.097 1.00 6.32 192 MET A CA 1
ATOM 1442 C C . MET A 1 200 ? 23.099 11.032 19.015 1.00 6.32 192 MET A C 1
ATOM 1443 O O . MET A 1 200 ? 23.738 10.907 17.966 1.00 7.21 192 MET A O 1
ATOM 1448 N N . VAL A 1 201 ? 23.603 11.553 20.126 1.00 6.52 193 VAL A N 1
ATOM 1449 C CA . VAL A 1 201 ? 25.042 11.776 20.263 1.00 6.76 193 VAL A CA 1
ATOM 1450 C C . VAL A 1 201 ? 25.610 10.493 20.900 1.00 7.25 193 VAL A C 1
ATOM 1451 O O . VAL A 1 201 ? 25.225 10.147 22.022 1.00 7.90 193 VAL A O 1
ATOM 1455 N N . ALA A 1 202 ? 26.530 9.800 20.230 1.00 6.88 194 ALA A N 1
ATOM 1456 C CA . ALA A 1 202 ? 26.927 8.452 20.686 1.00 6.81 194 ALA A CA 1
ATOM 1457 C C . ALA A 1 202 ? 28.410 8.203 20.577 1.00 7.23 194 ALA A C 1
ATOM 1458 O O . ALA A 1 202 ? 29.059 8.652 19.626 1.00 7.95 194 ALA A O 1
ATOM 1460 N N . GLY A 1 203 ? 28.958 7.474 21.536 1.00 7.37 195 GLY A N 1
ATOM 1461 C CA . GLY A 1 203 ? 30.346 7.031 21.423 1.00 6.57 195 GLY A CA 1
ATOM 1462 C C . GLY A 1 203 ? 30.940 6.598 22.737 1.00 6.68 195 GLY A C 1
ATOM 1463 O O . GLY A 1 203 ? 30.242 6.051 23.582 1.00 6.65 195 GLY A O 1
ATOM 1464 N N . GLY A 1 204 ? 32.227 6.888 22.923 1.00 6.76 196 GLY A N 1
ATOM 1465 C CA . GLY A 1 204 ? 32.975 6.356 24.044 1.00 7.00 196 GLY A CA 1
ATOM 1466 C C . GLY A 1 204 ? 34.094 7.279 24.431 1.00 7.32 196 GLY A C 1
ATOM 1467 O O . GLY A 1 204 ? 34.616 8.024 23.594 1.00 7.09 196 GLY A O 1
ATOM 1468 N N . THR A 1 205 ? 34.437 7.241 25.718 1.00 6.50 197 THR A N 1
ATOM 1469 C CA . THR A 1 205 ? 35.439 8.133 26.300 1.00 6.02 197 THR A CA 1
ATOM 1470 C C . THR A 1 205 ? 36.227 7.375 27.371 1.00 6.96 197 THR A C 1
ATOM 1471 O O . THR A 1 205 ? 35.693 6.497 28.050 1.00 6.83 197 THR A O 1
ATOM 1475 N N . GLU A 1 206 ? 37.492 7.718 27.531 1.00 6.77 198 GLU A N 1
ATOM 1476 C CA . GLU A 1 206 ? 38.331 7.024 28.504 1.00 6.52 198 GLU A CA 1
ATOM 1477 C C . GLU A 1 206 ? 39.495 7.932 28.871 1.00 6.75 198 GLU A C 1
ATOM 1478 O O . GLU A 1 206 ? 40.082 8.577 28.011 1.00 5.79 198 GLU A O 1
ATOM 1484 N N . SER A 1 207 ? 39.820 7.935 30.159 1.00 6.37 199 SER A N 1
ATOM 1485 C CA . SER A 1 207 ? 41.024 8.578 30.673 1.00 7.41 199 SER A CA 1
ATOM 1486 C C . SER A 1 207 ? 41.784 7.544 31.528 1.00 7.93 199 SER A C 1
ATOM 1487 O O . SER A 1 207 ? 41.847 7.668 32.752 1.00 8.25 199 SER A O 1
ATOM 1490 N N . PRO A 1 208 ? 42.373 6.521 30.872 1.00 7.71 200 PRO A N 1
ATOM 1491 C CA . PRO A 1 208 ? 42.986 5.436 31.612 1.00 8.76 200 PRO A CA 1
ATOM 1492 C C . PRO A 1 208 ? 44.487 5.610 31.833 1.00 10.06 200 PRO A C 1
ATOM 1493 O O . PRO A 1 208 ? 45.134 4.691 32.308 1.00 10.46 200 PRO A O 1
ATOM 1497 N N . VAL A 1 209 ? 45.045 6.768 31.480 1.00 9.05 201 VAL A N 1
ATOM 1498 C CA . VAL A 1 209 ? 46.473 6.937 31.659 1.00 9.54 201 VAL A CA 1
ATOM 1499 C C . VAL A 1 209 ? 46.713 7.563 33.034 1.00 9.95 201 VAL A C 1
ATOM 1500 O O . VAL A 1 209 ? 46.689 8.795 33.203 1.00 10.50 201 VAL A O 1
ATOM 1504 N N . SER A 1 210 ? 46.936 6.691 34.016 1.00 9.59 202 SER A N 1
ATOM 1505 C CA . SER A 1 210 ? 47.138 7.078 35.399 1.00 9.93 202 SER A CA 1
ATOM 1506 C C . SER A 1 210 ? 48.032 6.014 36.002 1.00 9.61 202 SER A C 1
ATOM 1507 O O . SER A 1 210 ? 48.172 4.923 35.433 1.00 9.99 202 SER A O 1
ATOM 1510 N N . ARG A 1 211 ? 48.634 6.322 37.144 1.00 9.13 203 ARG A N 1
ATOM 1511 C CA . ARG A 1 211 ? 49.481 5.364 37.824 1.00 8.42 203 ARG A CA 1
ATOM 1512 C C . ARG A 1 211 ? 48.764 4.037 38.151 1.00 9.08 203 ARG A C 1
ATOM 1513 O O . ARG A 1 211 ? 49.273 2.955 37.840 1.00 8.23 203 ARG A O 1
ATOM 1521 N N . ILE A 1 212 ? 47.578 4.129 38.744 1.00 8.00 204 ILE A N 1
ATOM 1522 C CA . ILE A 1 212 ? 46.859 2.938 39.166 1.00 8.69 204 ILE A CA 1
ATOM 1523 C C . ILE A 1 212 ? 46.466 2.088 37.959 1.00 8.88 204 ILE A C 1
ATOM 1524 O O . ILE A 1 212 ? 46.566 0.864 38.000 1.00 8.50 204 ILE A O 1
ATOM 1529 N N . SER A 1 213 ? 46.065 2.746 36.876 1.00 8.49 205 SER A N 1
ATOM 1530 C CA . SER A 1 213 ? 45.657 2.028 35.667 1.00 8.93 205 SER A CA 1
ATOM 1531 C C . SER A 1 213 ? 46.859 1.349 35.000 1.00 9.01 205 SER A C 1
ATOM 1532 O O . SER A 1 213 ? 46.800 0.161 34.664 1.00 8.80 205 SER A O 1
ATOM 1535 N N . LEU A 1 214 ? 47.971 2.067 34.830 1.00 8.17 206 LEU A N 1
ATOM 1536 C CA A LEU A 1 214 ? 49.159 1.455 34.226 0.70 8.87 206 LEU A CA 1
ATOM 1537 C CA B LEU A 1 214 ? 49.139 1.449 34.214 0.30 8.64 206 LEU A CA 1
ATOM 1538 C C . LEU A 1 214 ? 49.677 0.315 35.087 1.00 8.89 206 LEU A C 1
ATOM 1539 O O . LEU A 1 214 ? 50.099 -0.701 34.566 1.00 9.05 206 LEU A O 1
ATOM 1548 N N . ALA A 1 215 ? 49.640 0.490 36.415 1.00 8.60 207 ALA A N 1
ATOM 1549 C CA . ALA A 1 215 ? 50.052 -0.580 37.348 1.00 8.47 207 ALA A CA 1
ATOM 1550 C C . ALA A 1 215 ? 49.114 -1.799 37.266 1.00 9.32 207 ALA A C 1
ATOM 1551 O O . ALA A 1 215 ? 49.575 -2.941 37.267 1.00 9.50 207 ALA A O 1
ATOM 1553 N N . GLY A 1 216 ? 47.809 -1.536 37.167 1.00 8.92 208 GLY A N 1
ATOM 1554 C CA . GLY A 1 216 ? 46.804 -2.591 37.129 1.00 8.59 208 GLY A CA 1
ATOM 1555 C C . GLY A 1 216 ? 46.870 -3.416 35.859 1.00 8.96 208 GLY A C 1
ATOM 1556 O O . GLY A 1 216 ? 46.826 -4.642 35.908 1.00 8.52 208 GLY A O 1
ATOM 1557 N N . PHE A 1 217 ? 46.972 -2.737 34.721 1.00 8.48 209 PHE A N 1
ATOM 1558 C CA . PHE A 1 217 ? 47.091 -3.433 33.436 1.00 8.59 209 PHE A CA 1
ATOM 1559 C C . PHE A 1 217 ? 48.423 -4.180 33.293 1.00 8.59 209 PHE A C 1
ATOM 1560 O O . PHE A 1 217 ? 48.452 -5.241 32.669 1.00 8.48 209 PHE A O 1
ATOM 1568 N N . ALA A 1 218 ? 49.510 -3.651 33.875 1.00 8.88 210 ALA A N 1
ATOM 1569 C CA . ALA A 1 218 ? 50.787 -4.376 33.910 1.00 9.22 210 ALA A CA 1
ATOM 1570 C C . ALA A 1 218 ? 50.675 -5.629 34.757 1.00 10.28 210 ALA A C 1
ATOM 1571 O O . ALA A 1 218 ? 51.267 -6.668 34.423 1.00 10.81 210 ALA A O 1
ATOM 1573 N N . ALA A 1 219 ? 49.915 -5.545 35.850 1.00 11.04 211 ALA A N 1
ATOM 1574 C CA . ALA A 1 219 ? 49.768 -6.698 36.746 1.00 11.95 211 ALA A CA 1
ATOM 1575 C C . ALA A 1 219 ? 49.087 -7.877 36.065 1.00 12.37 211 ALA A C 1
ATOM 1576 O O . ALA A 1 219 ? 49.417 -9.031 36.358 1.00 12.60 211 ALA A O 1
ATOM 1578 N N . CYS A 1 220 ? 48.146 -7.619 35.156 1.00 12.62 212 CYS A N 1
ATOM 1579 C CA . CYS A 1 220 ? 47.537 -8.738 34.416 1.00 13.67 212 CYS A CA 1
ATOM 1580 C C . CYS A 1 220 ? 48.229 -9.011 33.071 1.00 13.78 212 CYS A C 1
ATOM 1581 O O . CYS A 1 220 ? 47.670 -9.686 32.191 1.00 13.73 212 CYS A O 1
ATOM 1584 N N . LYS A 1 221 ? 49.430 -8.450 32.931 1.00 13.01 213 LYS A N 1
ATOM 1585 C CA . LYS A 1 221 ? 50.337 -8.721 31.813 1.00 13.36 213 LYS A CA 1
ATOM 1586 C C . LYS A 1 221 ? 49.766 -8.315 30.447 1.00 12.33 213 LYS A C 1
ATOM 1587 O O . LYS A 1 221 ? 50.075 -8.943 29.438 1.00 13.10 213 LYS A O 1
ATOM 1593 N N . ALA A 1 222 ? 48.972 -7.241 30.430 1.00 11.00 214 ALA A N 1
ATOM 1594 C CA . ALA A 1 222 ? 48.265 -6.793 29.230 1.00 10.32 214 ALA A CA 1
ATOM 1595 C C . ALA A 1 222 ? 49.074 -5.825 28.365 1.00 9.11 214 ALA A C 1
ATOM 1596 O O . ALA A 1 222 ? 48.773 -5.651 27.179 1.00 8.73 214 ALA A O 1
ATOM 1598 N N . LEU A 1 223 ? 50.061 -5.185 28.973 1.00 7.27 215 LEU A N 1
ATOM 1599 C CA . LEU A 1 223 ? 50.722 -4.016 28.365 1.00 7.56 215 LEU A CA 1
ATOM 1600 C C . LEU A 1 223 ? 52.102 -4.312 27.797 1.00 7.58 215 LEU A C 1
ATOM 1601 O O . LEU A 1 223 ? 52.825 -5.169 28.315 1.00 7.25 215 LEU A O 1
ATOM 1606 N N . SER A 1 224 ? 52.461 -3.558 26.754 1.00 6.53 216 SER A N 1
ATOM 1607 C CA . SER A 1 224 ? 53.819 -3.575 26.202 1.00 6.69 216 SER A CA 1
ATOM 1608 C C . SER A 1 224 ? 54.806 -3.142 27.284 1.00 7.72 216 SER A C 1
ATOM 1609 O O . SER A 1 224 ? 54.548 -2.164 27.988 1.00 7.55 216 SER A O 1
ATOM 1612 N N . THR A 1 225 ? 55.914 -3.877 27.433 1.00 8.37 217 THR A N 1
ATOM 1613 C CA . THR A 1 225 ? 56.950 -3.538 28.433 1.00 9.84 217 THR A CA 1
ATOM 1614 C C . THR A 1 225 ? 58.385 -3.462 27.880 1.00 10.74 217 THR A C 1
ATOM 1615 O O . THR A 1 225 ? 59.289 -3.016 28.582 1.00 11.23 217 THR A O 1
ATOM 1619 N N . GLU A 1 226 ? 58.587 -3.882 26.639 1.00 10.49 218 GLU A N 1
ATOM 1620 C CA . GLU A 1 226 ? 59.934 -4.065 26.102 1.00 11.99 218 GLU A CA 1
ATOM 1621 C C . GLU A 1 226 ? 60.392 -2.911 25.217 1.00 11.23 218 GLU A C 1
ATOM 1622 O O . GLU A 1 226 ? 61.516 -2.921 24.705 1.00 11.38 218 GLU A O 1
ATOM 1628 N N . ARG A 1 227 ? 59.522 -1.923 25.016 1.00 10.76 219 ARG A N 1
ATOM 1629 C CA . ARG A 1 227 ? 59.849 -0.791 24.143 1.00 9.95 219 ARG A CA 1
ATOM 1630 C C . ARG A 1 227 ? 59.590 0.570 24.819 1.00 9.64 219 ARG A C 1
ATOM 1631 O O . ARG A 1 227 ? 59.152 1.529 24.178 1.00 9.88 219 ARG A O 1
ATOM 1639 N N . ASN A 1 228 ? 59.883 0.648 26.111 1.00 8.69 220 ASN A N 1
ATOM 1640 C CA . ASN A 1 228 ? 59.671 1.896 26.843 1.00 8.86 220 ASN A CA 1
ATOM 1641 C C . ASN A 1 228 ? 60.535 3.050 26.329 1.00 9.09 220 ASN A C 1
ATOM 1642 O O . ASN A 1 228 ? 60.168 4.212 26.503 1.00 9.01 220 ASN A O 1
ATOM 1647 N N . ASP A 1 229 ? 61.648 2.711 25.678 1.00 8.66 221 ASP A N 1
ATOM 1648 C CA . ASP A 1 229 ? 62.603 3.704 25.151 1.00 8.26 221 ASP A CA 1
ATOM 1649 C C . ASP A 1 229 ? 62.497 3.861 23.637 1.00 8.01 221 ASP A C 1
ATOM 1650 O O . ASP A 1 229 ? 63.284 4.576 23.016 1.00 7.13 221 ASP A O 1
ATOM 1655 N N . ASP A 1 230 ? 61.514 3.179 23.047 1.00 7.31 222 ASP A N 1
ATOM 1656 C CA . ASP A 1 230 ? 61.176 3.371 21.627 1.00 7.55 222 ASP A CA 1
ATOM 1657 C C . ASP A 1 230 ? 59.657 3.302 21.501 1.00 7.84 222 ASP A C 1
ATOM 1658 O O . ASP A 1 230 ? 59.125 2.424 20.827 1.00 8.37 222 ASP A O 1
ATOM 1663 N N . PRO A 1 231 ? 58.938 4.230 22.176 1.00 7.37 223 PRO A N 1
ATOM 1664 C CA . PRO A 1 231 ? 57.476 4.094 22.315 1.00 7.40 223 PRO A CA 1
ATOM 1665 C C . PRO A 1 231 ? 56.697 4.040 21.007 1.00 7.71 223 PRO A C 1
ATOM 1666 O O . PRO A 1 231 ? 55.699 3.321 20.941 1.00 7.26 223 PRO A O 1
ATOM 1670 N N . THR A 1 232 ? 57.130 4.762 19.970 1.00 7.84 224 THR A N 1
ATOM 1671 C CA . THR A 1 232 ? 56.354 4.735 18.712 1.00 8.44 224 THR A CA 1
ATOM 1672 C C . THR A 1 232 ? 56.424 3.370 18.002 1.00 8.90 224 THR A C 1
ATOM 1673 O O . THR A 1 232 ? 55.624 3.112 17.108 1.00 9.41 224 THR A O 1
ATOM 1677 N N . ALA A 1 233 ? 57.380 2.526 18.388 1.00 8.74 225 ALA A N 1
ATOM 1678 C CA . ALA A 1 233 ? 57.478 1.188 17.797 1.00 7.94 225 ALA A CA 1
ATOM 1679 C C . ALA A 1 233 ? 56.746 0.137 18.625 1.00 7.40 225 ALA A C 1
ATOM 1680 O O . ALA A 1 233 ? 56.633 -1.013 18.205 1.00 8.48 225 ALA A O 1
ATOM 1682 N N . ALA A 1 234 ? 56.210 0.523 19.788 1.00 6.45 226 ALA A N 1
ATOM 1683 C CA . ALA A 1 234 ? 55.711 -0.463 20.748 1.00 6.35 226 ALA A CA 1
ATOM 1684 C C . ALA A 1 234 ? 54.435 -1.176 20.305 1.00 6.67 226 ALA A C 1
ATOM 1685 O O . ALA A 1 234 ? 54.319 -2.397 20.453 1.00 6.38 226 ALA A O 1
ATOM 1687 N N . SER A 1 235 ? 53.487 -0.400 19.783 1.00 6.44 227 SER A N 1
ATOM 1688 C CA . SER A 1 235 ? 52.204 -0.932 19.355 1.00 6.05 227 SER A CA 1
ATOM 1689 C C . SER A 1 235 ? 52.398 -1.423 17.929 1.00 6.24 227 SER A C 1
ATOM 1690 O O . SER A 1 235 ? 52.575 -0.640 17.018 1.00 5.34 227 SER A O 1
ATOM 1693 N N . ARG A 1 236 ? 52.352 -2.742 17.764 1.00 5.00 228 ARG A N 1
ATOM 1694 C CA . ARG A 1 236 ? 52.719 -3.349 16.484 1.00 5.43 228 ARG A CA 1
ATOM 1695 C C . ARG A 1 236 ? 51.795 -4.538 16.183 1.00 5.78 228 ARG A C 1
ATOM 1696 O O . ARG A 1 236 ? 52.228 -5.678 16.190 1.00 5.39 228 ARG A O 1
ATOM 1704 N N . PRO A 1 237 ? 50.495 -4.261 15.950 1.00 6.03 229 PRO A N 1
ATOM 1705 C CA . PRO A 1 237 ? 49.513 -5.330 15.697 1.00 6.65 229 PRO A CA 1
ATOM 1706 C C . PRO A 1 237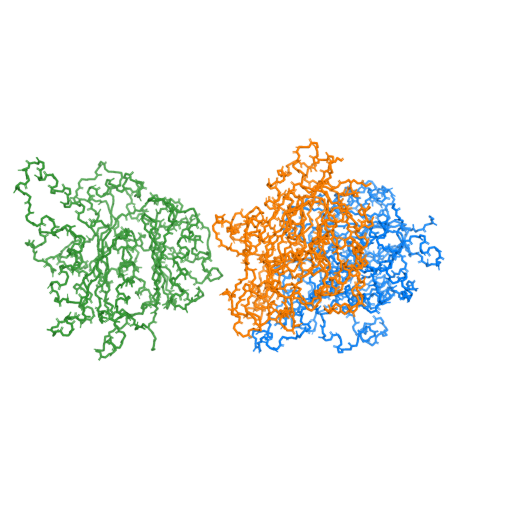 ? 49.967 -6.263 14.571 1.00 7.70 229 PRO A C 1
ATOM 1707 O O . PRO A 1 237 ? 50.504 -5.788 13.566 1.00 7.55 229 PRO A O 1
ATOM 1711 N N . TYR A 1 238 ? 49.801 -7.579 14.788 1.00 8.22 230 TYR A N 1
ATOM 1712 C CA . TYR A 1 238 ? 50.166 -8.641 13.835 1.00 9.00 230 TYR A CA 1
ATOM 1713 C C . TYR A 1 238 ? 51.645 -8.942 13.685 1.00 9.36 230 TYR A C 1
ATOM 1714 O O . TYR A 1 238 ? 52.009 -9.920 13.009 1.00 9.57 230 TYR A O 1
ATOM 1723 N N . ASP A 1 239 ? 52.495 -8.125 14.309 1.00 8.32 231 ASP A N 1
ATOM 1724 C CA . ASP A 1 239 ? 53.934 -8.283 14.148 1.00 9.18 231 ASP A CA 1
ATOM 1725 C C . ASP A 1 239 ? 54.464 -9.390 15.045 1.00 9.24 231 ASP A C 1
ATOM 1726 O O . ASP A 1 239 ? 53.967 -9.582 16.160 1.00 8.85 231 ASP A O 1
ATOM 1731 N N . GLU A 1 240 ? 55.488 -10.097 14.566 1.00 9.85 232 GLU A N 1
ATOM 1732 C CA . GLU A 1 240 ? 56.112 -11.170 15.344 1.00 10.99 232 GLU A CA 1
ATOM 1733 C C . GLU A 1 240 ? 56.600 -10.760 16.746 1.00 10.81 232 GLU A C 1
ATOM 1734 O O . GLU A 1 240 ? 56.616 -11.592 17.682 1.00 9.81 232 GLU A O 1
ATOM 1740 N N . ASP A 1 241 ? 57.015 -9.497 16.886 1.00 10.04 233 ASP A N 1
ATOM 1741 C CA . ASP A 1 241 ? 57.617 -9.031 18.147 1.00 10.74 233 ASP A CA 1
ATOM 1742 C C . ASP A 1 241 ? 56.696 -8.191 19.034 1.00 10.28 233 ASP A C 1
ATOM 1743 O O . ASP A 1 241 ? 57.154 -7.545 19.986 1.00 10.34 233 ASP A O 1
ATOM 1748 N N . ARG A 1 242 ? 55.399 -8.215 18.739 1.00 9.50 234 ARG A N 1
ATOM 1749 C CA . ARG A 1 242 ? 54.413 -7.581 19.608 1.00 9.58 234 ARG A CA 1
ATOM 1750 C C . ARG A 1 242 ? 54.501 -8.139 21.037 1.00 9.45 234 ARG A C 1
ATOM 1751 O O . ARG A 1 242 ? 54.801 -9.336 21.239 1.00 9.27 234 ARG A O 1
ATOM 1759 N N . ASP A 1 243 ? 54.258 -7.283 22.028 1.00 7.99 235 ASP A N 1
ATOM 1760 C CA . ASP A 1 243 ? 54.377 -7.715 23.414 1.00 8.10 235 ASP A CA 1
ATOM 1761 C C . ASP A 1 243 ? 53.316 -7.131 24.344 1.00 7.63 235 ASP A C 1
ATOM 1762 O O . ASP A 1 243 ? 53.553 -7.019 25.524 1.00 7.08 235 ASP A O 1
ATOM 1767 N N . GLY A 1 244 ? 52.144 -6.783 23.813 1.00 7.24 236 GLY A N 1
ATOM 1768 C CA . GLY A 1 244 ? 51.091 -6.194 24.660 1.00 6.66 236 GLY A CA 1
ATOM 1769 C C . GLY A 1 244 ? 50.642 -4.838 24.161 1.00 6.24 236 GLY A C 1
ATOM 1770 O O . GLY A 1 244 ? 51.318 -4.224 23.328 1.00 7.24 236 GLY A O 1
ATOM 1771 N N . PHE A 1 245 ? 49.491 -4.367 24.643 1.00 6.33 237 PHE A N 1
ATOM 1772 C CA . PHE A 1 245 ? 48.978 -3.065 24.163 1.00 6.92 237 PHE A CA 1
ATOM 1773 C C . PHE A 1 245 ? 49.588 -1.819 24.814 1.00 7.39 237 PHE A C 1
ATOM 1774 O O . PHE A 1 245 ? 50.199 -1.885 25.874 1.00 7.36 237 PHE A O 1
ATOM 1782 N N . VAL A 1 246 ? 49.429 -0.694 24.131 1.00 6.41 238 VAL A N 1
ATOM 1783 C CA . VAL A 1 246 ? 49.862 0.601 24.646 1.00 6.65 238 VAL A CA 1
ATOM 1784 C C . VAL A 1 246 ? 48.579 1.351 24.888 1.00 7.04 238 VAL A C 1
ATOM 1785 O O . VAL A 1 246 ? 47.795 1.586 23.960 1.00 7.55 238 VAL A O 1
ATOM 1789 N N . MET A 1 247 ? 48.351 1.707 26.142 1.00 7.81 239 MET A N 1
ATOM 1790 C CA A MET A 1 247 ? 47.171 2.455 26.545 0.50 8.37 239 MET A CA 1
ATOM 1791 C CA B MET A 1 247 ? 47.140 2.410 26.492 0.50 8.72 239 MET A CA 1
ATOM 1792 C C . MET A 1 247 ? 47.101 3.818 25.875 1.00 8.52 239 MET A C 1
ATOM 1793 O O . MET A 1 247 ? 48.115 4.505 25.788 1.00 8.74 239 MET A O 1
ATOM 1802 N N . GLY A 1 248 ? 45.909 4.216 25.441 1.00 7.09 240 GLY A N 1
ATOM 1803 C CA . GLY A 1 248 ? 45.658 5.555 24.929 1.00 7.09 240 GLY A CA 1
ATOM 1804 C C . GLY A 1 248 ? 44.520 6.226 25.716 1.00 7.99 240 GLY A C 1
ATOM 1805 O O . GLY A 1 248 ? 43.964 5.634 26.621 1.00 8.88 240 GLY A O 1
ATOM 1806 N N . GLU A 1 249 ? 44.203 7.467 25.366 1.00 7.83 241 GLU A N 1
ATOM 1807 C CA . GLU A 1 249 ? 43.167 8.253 26.040 1.00 7.44 241 GLU A CA 1
ATOM 1808 C C . GLU A 1 249 ? 42.430 9.156 25.046 1.00 7.47 241 GLU A C 1
ATOM 1809 O O . GLU A 1 249 ? 42.961 9.513 23.980 1.00 6.93 241 GLU A O 1
ATOM 1815 N N . GLY A 1 250 ? 41.193 9.503 25.386 1.00 6.94 242 GLY A N 1
ATOM 1816 C CA . GLY A 1 250 ? 40.418 10.399 24.568 1.00 6.55 242 GLY A CA 1
ATOM 1817 C C . GLY A 1 250 ? 38.982 9.971 24.408 1.00 6.71 242 GLY A C 1
ATOM 1818 O O . GLY A 1 250 ? 38.472 9.127 25.168 1.00 7.67 242 GLY A O 1
ATOM 1819 N N . ALA A 1 251 ? 38.338 10.511 23.376 1.00 7.10 243 ALA A N 1
ATOM 1820 C CA . ALA A 1 251 ? 36.926 10.224 23.153 1.00 7.00 243 ALA A CA 1
ATOM 1821 C C . ALA A 1 251 ? 36.599 10.291 21.674 1.00 7.19 243 ALA A C 1
ATOM 1822 O O . ALA A 1 251 ? 37.080 11.176 20.987 1.00 7.08 243 ALA A O 1
ATOM 1824 N N . GLY A 1 252 ? 35.742 9.386 21.214 1.00 6.27 244 GLY A N 1
ATOM 1825 C CA . GLY A 1 252 ? 35.198 9.428 19.858 1.00 7.13 244 GLY A CA 1
ATOM 1826 C C . GLY A 1 252 ? 33.679 9.596 19.942 1.00 6.15 244 GLY A C 1
ATOM 1827 O O . GLY A 1 252 ? 33.021 8.928 20.748 1.00 6.22 244 GLY A O 1
ATOM 1828 N N . ILE A 1 253 ? 33.130 10.484 19.121 1.00 6.56 245 ILE A N 1
ATOM 1829 C CA . ILE A 1 253 ? 31.686 10.726 19.112 1.00 7.14 245 ILE A CA 1
ATOM 1830 C C . ILE A 1 253 ? 31.157 10.776 17.678 1.00 7.76 245 ILE A C 1
ATOM 1831 O O . ILE A 1 253 ? 31.783 11.343 16.783 1.00 7.02 245 ILE A O 1
ATOM 1836 N N . VAL A 1 254 ? 29.992 10.171 17.473 1.00 7.36 246 VAL A N 1
ATOM 1837 C CA . VAL A 1 254 ? 29.263 10.341 16.219 1.00 7.90 246 VAL A CA 1
ATOM 1838 C C . VAL A 1 254 ? 27.893 10.928 16.507 1.00 8.05 246 VAL A C 1
ATOM 1839 O O . VAL A 1 254 ? 27.281 10.616 17.535 1.00 8.25 246 VAL A O 1
ATOM 1843 N N . VAL A 1 255 ? 27.421 11.787 15.607 1.00 6.89 247 VAL A N 1
ATOM 1844 C CA . VAL A 1 255 ? 26.005 12.145 15.634 1.00 6.58 247 VAL A CA 1
ATOM 1845 C C . VAL A 1 255 ? 25.281 11.204 14.699 1.00 5.76 247 VAL A C 1
ATOM 1846 O O . VAL A 1 255 ? 25.582 11.156 13.512 1.00 5.75 247 VAL A O 1
ATOM 1850 N N . LEU A 1 256 ? 24.347 10.434 15.250 1.00 6.00 248 LEU A N 1
ATOM 1851 C CA . LEU A 1 256 ? 23.526 9.524 14.455 1.00 5.16 248 LEU A CA 1
ATOM 1852 C C . LEU A 1 256 ? 22.194 10.157 14.262 1.00 5.93 248 LEU A C 1
ATOM 1853 O O . LEU A 1 256 ? 21.694 10.816 15.178 1.00 6.22 248 LEU A O 1
ATOM 1858 N N . GLU A 1 257 ? 21.575 9.925 13.104 1.00 5.81 249 GLU A N 1
ATOM 1859 C CA . GLU A 1 257 ? 20.329 10.613 12.773 1.00 5.56 249 GLU A CA 1
ATOM 1860 C C . GLU A 1 257 ? 19.450 9.707 11.930 1.00 6.12 249 GLU A C 1
ATOM 1861 O O . GLU A 1 257 ? 19.937 9.008 11.028 1.00 5.83 249 GLU A O 1
ATOM 1867 N N . GLU A 1 258 ? 18.147 9.721 12.203 1.00 5.40 250 GLU A N 1
ATOM 1868 C CA . GLU A 1 258 ? 17.210 8.980 11.362 1.00 5.74 250 GLU A CA 1
ATOM 1869 C C . GLU A 1 258 ? 17.291 9.543 9.945 1.00 6.03 250 GLU A C 1
ATOM 1870 O O . GLU A 1 258 ? 17.453 10.759 9.763 1.00 5.48 250 GLU A O 1
ATOM 1876 N N . LEU A 1 259 ? 17.190 8.660 8.945 1.00 6.55 251 LEU A N 1
ATOM 1877 C CA . LEU A 1 259 ? 17.467 9.044 7.552 1.00 6.46 251 LEU A CA 1
ATOM 1878 C C . LEU A 1 259 ? 16.539 10.133 7.039 1.00 6.73 251 LEU A C 1
ATOM 1879 O O . LEU A 1 259 ? 17.006 11.119 6.471 1.00 6.30 251 LEU A O 1
ATOM 1884 N N . GLU A 1 260 ? 15.232 9.964 7.223 1.00 6.57 252 GLU A N 1
ATOM 1885 C CA . GLU A 1 260 ? 14.315 10.993 6.732 1.00 7.24 252 GLU A CA 1
ATOM 1886 C C . GLU A 1 260 ? 14.557 12.349 7.427 1.00 7.08 252 GLU A C 1
ATOM 1887 O O . GLU A 1 260 ? 14.489 13.399 6.802 1.00 6.34 252 GLU A O 1
ATOM 1893 N N . HIS A 1 261 ? 14.851 12.305 8.723 1.00 6.92 253 HIS A N 1
ATOM 1894 C CA . HIS A 1 261 ? 15.164 13.497 9.508 1.00 6.37 253 HIS A CA 1
ATOM 1895 C C . HIS A 1 261 ? 16.368 14.232 8.883 1.00 6.35 253 HIS A C 1
ATOM 1896 O O . HIS A 1 261 ? 16.313 15.454 8.671 1.00 4.90 253 HIS A O 1
ATOM 1903 N N . ALA A 1 262 ? 17.412 13.479 8.548 1.00 5.38 254 ALA A N 1
ATOM 1904 C CA . ALA A 1 262 ? 18.602 14.033 7.895 1.00 5.51 254 ALA A CA 1
ATOM 1905 C C . ALA A 1 262 ? 18.303 14.617 6.521 1.00 5.68 254 ALA A C 1
ATOM 1906 O O . ALA A 1 262 ? 18.730 15.726 6.213 1.00 5.24 254 ALA A O 1
ATOM 1908 N N . LEU A 1 263 ? 17.558 13.876 5.701 1.00 5.02 255 LEU A N 1
ATOM 1909 C CA . LEU A 1 263 ? 17.262 14.348 4.352 1.00 4.84 255 LEU A CA 1
ATOM 1910 C C . LEU A 1 263 ? 16.382 15.588 4.378 1.00 5.43 255 LEU A C 1
ATOM 1911 O O . LEU A 1 263 ? 16.580 16.503 3.591 1.00 5.59 255 LEU A O 1
ATOM 1916 N N . ALA A 1 264 ? 15.426 15.628 5.299 1.00 5.48 256 ALA A N 1
ATOM 1917 C CA . ALA A 1 264 ? 14.486 16.751 5.316 1.00 4.87 256 ALA A CA 1
ATOM 1918 C C . ALA A 1 264 ? 15.164 18.078 5.664 1.00 4.87 256 ALA A C 1
ATOM 1919 O O . ALA A 1 264 ? 14.681 19.144 5.268 1.00 4.67 256 ALA A O 1
ATOM 1921 N N . ARG A 1 265 ? 16.277 18.024 6.392 1.00 5.08 257 ARG A N 1
ATOM 1922 C CA . ARG A 1 265 ? 17.015 19.255 6.729 1.00 5.79 257 ARG A CA 1
ATOM 1923 C C . ARG A 1 265 ? 18.267 19.441 5.874 1.00 6.21 257 ARG A C 1
ATOM 1924 O O . ARG A 1 265 ? 18.975 20.454 5.992 1.00 5.42 257 ARG A O 1
ATOM 1932 N N . GLY A 1 266 ? 18.539 18.456 5.018 1.00 5.69 258 GLY A N 1
ATOM 1933 C CA . GLY A 1 266 ? 19.682 18.537 4.105 1.00 6.76 258 GLY A CA 1
ATOM 1934 C C . GLY A 1 266 ? 21.033 18.296 4.756 1.00 6.46 258 GLY A C 1
ATOM 1935 O O . GLY A 1 266 ? 22.062 18.734 4.234 1.00 7.00 258 GLY A O 1
ATOM 1936 N N . ALA A 1 267 ? 21.037 17.622 5.903 1.00 7.16 259 ALA A N 1
ATOM 1937 C CA . ALA A 1 267 ? 22.280 17.302 6.612 1.00 7.70 259 ALA A CA 1
ATOM 1938 C C . ALA A 1 267 ? 23.226 16.475 5.756 1.00 7.72 259 ALA A C 1
ATOM 1939 O O . ALA A 1 267 ? 22.810 15.478 5.181 1.00 7.69 259 ALA A O 1
ATOM 1941 N N . LYS A 1 268 ? 24.503 16.851 5.708 1.00 7.77 260 LYS A N 1
ATOM 1942 C CA . LYS A 1 268 ? 25.490 16.033 4.996 1.00 7.66 260 LYS A CA 1
ATOM 1943 C C . LYS A 1 268 ? 25.581 14.654 5.660 1.00 7.48 260 LYS A C 1
ATOM 1944 O O . LYS A 1 268 ? 25.503 14.551 6.876 1.00 8.11 260 LYS A O 1
ATOM 1950 N N . ILE A 1 269 ? 25.688 13.598 4.856 1.00 7.08 261 ILE A N 1
ATOM 1951 C CA . ILE A 1 269 ? 25.726 12.248 5.387 1.00 7.01 261 ILE A CA 1
ATOM 1952 C C . ILE A 1 269 ? 27.066 11.600 5.125 1.00 7.23 261 ILE A C 1
ATOM 1953 O O . ILE A 1 269 ? 27.502 11.496 3.978 1.00 8.31 261 ILE A O 1
ATOM 1958 N N . TYR A 1 270 ? 27.734 11.144 6.182 1.00 6.62 262 TYR A N 1
ATOM 1959 C CA . TYR A 1 270 ? 29.025 10.511 5.991 1.00 6.51 262 TYR A CA 1
ATOM 1960 C C . TYR A 1 270 ? 28.902 9.064 5.526 1.00 7.22 262 TYR A C 1
ATOM 1961 O O . TYR A 1 270 ? 29.658 8.625 4.661 1.00 7.80 262 TYR A O 1
ATOM 1970 N N . ALA A 1 271 ? 27.988 8.332 6.154 1.00 7.12 263 ALA A N 1
ATOM 1971 C CA . ALA A 1 271 ? 27.785 6.902 5.917 1.00 7.11 263 ALA A CA 1
ATOM 1972 C C . ALA A 1 271 ? 26.550 6.469 6.670 1.00 7.76 263 ALA A C 1
ATOM 1973 O O . ALA A 1 271 ? 25.999 7.247 7.477 1.00 8.66 263 ALA A O 1
ATOM 1975 N N . GLU A 1 272 ? 26.116 5.230 6.410 1.00 7.42 264 GLU A N 1
ATOM 1976 C CA . GLU A 1 272 ? 24.924 4.636 7.047 1.00 6.37 264 GLU A CA 1
ATOM 1977 C C . GLU A 1 272 ? 25.360 3.518 7.990 1.00 6.53 264 GLU A C 1
ATOM 1978 O O . GLU A 1 272 ? 26.288 2.759 7.675 1.00 6.89 264 GLU A O 1
ATOM 1984 N N . VAL A 1 273 ? 24.735 3.443 9.163 1.00 6.55 265 VAL A N 1
ATOM 1985 C CA . VAL A 1 273 ? 24.976 2.289 10.063 1.00 6.82 265 VAL A CA 1
ATOM 1986 C C . VAL A 1 273 ? 24.003 1.180 9.601 1.00 6.27 265 VAL A C 1
ATOM 1987 O O . VAL A 1 273 ? 22.771 1.347 9.697 1.00 7.12 265 VAL A O 1
ATOM 1991 N N . ILE A 1 274 ? 24.531 0.064 9.090 1.00 7.15 266 ILE A N 1
ATOM 1992 C CA . ILE A 1 274 ? 23.646 -0.983 8.520 1.00 6.63 266 ILE A CA 1
ATOM 1993 C C . ILE A 1 274 ? 23.634 -2.303 9.291 1.00 7.44 266 ILE A C 1
ATOM 1994 O O . ILE A 1 274 ? 22.694 -3.086 9.153 1.00 8.22 266 ILE A O 1
ATOM 1999 N N . GLY A 1 275 ? 24.667 -2.553 10.088 1.00 6.01 267 GLY A N 1
ATOM 2000 C CA . GLY A 1 275 ? 24.741 -3.795 10.854 1.00 7.50 267 GLY A CA 1
ATOM 2001 C C . GLY A 1 275 ? 25.360 -3.599 12.211 1.00 7.41 267 GLY A C 1
ATOM 2002 O O . GLY A 1 275 ? 26.137 -2.658 12.424 1.00 6.65 267 GLY A O 1
ATOM 2003 N N . TYR A 1 276 ? 25.025 -4.512 13.118 1.00 6.70 268 TYR A N 1
ATOM 2004 C CA . TYR A 1 276 ? 25.480 -4.505 14.503 1.00 6.45 268 TYR A CA 1
ATOM 2005 C C . TYR A 1 276 ? 25.330 -5.950 14.976 1.00 6.81 268 TYR A C 1
ATOM 2006 O O . TYR A 1 276 ? 24.271 -6.565 14.796 1.00 6.98 268 TYR A O 1
ATOM 2015 N N . GLY A 1 277 ? 26.393 -6.485 15.559 1.00 6.61 269 GLY A N 1
ATOM 2016 C CA . GLY A 1 277 ? 26.401 -7.845 16.077 1.00 6.52 269 GLY A CA 1
ATOM 2017 C C . GLY A 1 277 ? 27.104 -7.870 17.410 1.00 7.53 269 GLY A C 1
ATOM 2018 O O . GLY A 1 277 ? 27.983 -7.022 17.694 1.00 8.27 269 GLY A O 1
ATOM 2019 N N . MET A 1 278 ? 26.721 -8.845 18.224 1.00 7.00 270 MET A N 1
ATOM 2020 C CA . MET A 1 278 ? 27.206 -9.005 19.586 1.00 7.42 270 MET A CA 1
ATOM 2021 C C . MET A 1 278 ? 27.327 -10.505 19.883 1.00 7.57 270 MET A C 1
ATOM 2022 O O . MET A 1 278 ? 26.544 -11.306 19.392 1.00 7.95 270 MET A O 1
ATOM 2027 N N . SER A 1 279 ? 28.297 -10.872 20.712 1.00 7.13 271 SER A N 1
ATOM 2028 C CA . SER A 1 279 ? 28.356 -12.256 21.224 1.00 6.49 271 SER A CA 1
ATOM 2029 C C . SER A 1 279 ? 29.183 -12.290 22.483 1.00 6.46 271 SER A C 1
ATOM 2030 O O . SER A 1 279 ? 29.787 -11.285 22.838 1.00 7.48 271 SER A O 1
ATOM 2033 N N . GLY A 1 280 ? 29.191 -13.458 23.133 1.00 6.63 272 GLY A N 1
ATOM 2034 C CA . GLY A 1 280 ? 30.001 -13.709 24.301 1.00 7.52 272 GLY A CA 1
ATOM 2035 C C . GLY A 1 280 ? 30.880 -14.942 24.120 1.00 8.02 272 GLY A C 1
ATOM 2036 O O . GLY A 1 280 ? 30.421 -15.990 23.641 1.00 8.51 272 GLY A O 1
ATOM 2037 N N . ASP A 1 281 ? 32.146 -14.827 24.536 1.00 7.62 273 ASP A N 1
ATOM 2038 C CA . ASP A 1 281 ? 33.057 -15.974 24.506 1.00 8.06 273 ASP A CA 1
ATOM 2039 C C . ASP A 1 281 ? 32.735 -17.011 25.577 1.00 8.06 273 ASP A C 1
ATOM 2040 O O . ASP A 1 281 ? 32.952 -18.194 25.362 1.00 8.33 273 ASP A O 1
ATOM 2045 N N . ALA A 1 282 ? 32.248 -16.575 26.743 1.00 7.80 274 ALA A N 1
ATOM 2046 C CA . ALA A 1 282 ? 32.040 -17.504 27.884 1.00 8.81 274 ALA A CA 1
ATOM 2047 C C . ALA A 1 282 ? 33.258 -18.380 28.179 1.00 9.25 274 ALA A C 1
ATOM 2048 O O . ALA A 1 282 ? 33.125 -19.573 28.508 1.00 9.06 274 ALA A O 1
ATOM 2050 N N . PHE A 1 283 ? 34.447 -17.790 28.119 1.00 8.77 275 PHE A N 1
ATOM 2051 C CA . PHE A 1 283 ? 35.673 -18.590 28.251 1.00 10.09 275 PHE A CA 1
ATOM 2052 C C . PHE A 1 283 ? 36.508 -18.243 29.495 1.00 10.51 275 PHE A C 1
ATOM 2053 O O . PHE A 1 283 ? 36.788 -19.120 30.316 1.00 11.00 275 PHE A O 1
ATOM 2061 N N . HIS A 1 284 ? 36.871 -16.968 29.629 1.00 11.22 276 HIS A N 1
ATOM 2062 C CA . HIS A 1 284 ? 37.869 -16.552 30.621 1.00 11.21 276 HIS A CA 1
ATOM 2063 C C . HIS A 1 284 ? 37.693 -15.077 30.898 1.00 11.56 276 HIS A C 1
ATOM 2064 O O . HIS A 1 284 ? 37.228 -14.322 30.028 1.00 11.16 276 HIS A O 1
ATOM 2071 N N . ILE A 1 285 ? 38.072 -14.660 32.108 1.00 11.54 277 ILE A N 1
ATOM 2072 C CA . ILE A 1 285 ? 37.887 -13.266 32.516 1.00 12.15 277 ILE A CA 1
ATOM 2073 C C . ILE A 1 285 ? 38.714 -12.265 31.686 1.00 12.37 277 ILE A C 1
ATOM 2074 O O . ILE A 1 285 ? 38.289 -11.133 31.510 1.00 13.07 277 ILE A O 1
ATOM 2079 N N . THR A 1 286 ? 39.868 -12.679 31.153 1.00 12.90 278 THR A N 1
ATOM 2080 C CA . THR A 1 286 ? 40.721 -11.752 30.376 1.00 13.55 278 THR A CA 1
ATOM 2081 C C . THR A 1 286 ? 41.246 -12.364 29.062 1.00 14.87 278 THR A C 1
ATOM 2082 O O . THR A 1 286 ? 41.503 -11.633 28.105 1.00 14.50 278 THR A O 1
ATOM 2086 N N . ALA A 1 287 ? 41.427 -13.686 29.041 1.00 15.33 279 ALA A N 1
ATOM 2087 C CA . ALA A 1 287 ? 41.954 -14.384 27.867 1.00 17.07 279 ALA A CA 1
ATOM 2088 C C . ALA A 1 287 ? 40.905 -14.564 26.768 1.00 19.04 279 ALA A C 1
ATOM 2089 O O . ALA A 1 287 ? 39.783 -14.981 27.041 1.00 18.77 279 ALA A O 1
ATOM 2091 N N . PRO A 1 288 ? 41.278 -14.266 25.512 1.00 20.41 280 PRO A N 1
ATOM 2092 C CA . PRO A 1 288 ? 40.397 -14.555 24.391 1.00 21.50 280 PRO A CA 1
ATOM 2093 C C . PRO A 1 288 ? 40.268 -16.080 24.205 1.00 21.55 280 PRO A C 1
ATOM 2094 O O . PRO A 1 288 ? 41.199 -16.817 24.513 1.00 21.04 280 PRO A O 1
ATOM 2098 N N . THR A 1 289 ? 39.116 -16.548 23.734 1.00 22.58 281 THR A N 1
ATOM 2099 C CA . THR A 1 289 ? 38.979 -17.976 23.398 1.00 22.50 281 THR A CA 1
ATOM 2100 C C . THR A 1 289 ? 40.002 -18.340 22.339 1.00 21.78 281 THR A C 1
ATOM 2101 O O . THR A 1 289 ? 40.163 -17.606 21.361 1.00 22.41 281 THR A O 1
ATOM 2105 N N . GLU A 1 290 ? 40.662 -19.480 22.517 1.00 20.12 282 GLU A N 1
ATOM 2106 C CA . GLU A 1 290 ? 41.712 -19.946 21.598 1.00 18.71 282 GLU A CA 1
ATOM 2107 C C . GLU A 1 290 ? 41.252 -20.128 20.149 1.00 17.46 282 GLU A C 1
ATOM 2108 O O . GLU A 1 290 ? 42.019 -19.869 19.222 1.00 16.98 282 GLU A O 1
ATOM 2110 N N . SER A 1 291 ? 40.010 -20.569 19.960 1.00 14.85 283 SER A N 1
ATOM 2111 C CA . SER A 1 291 ? 39.464 -20.799 18.640 1.00 13.64 283 SER A CA 1
ATOM 2112 C C . SER A 1 291 ? 38.944 -19.556 17.899 1.00 12.86 283 SER A C 1
ATOM 2113 O O . SER A 1 291 ? 38.630 -19.650 16.700 1.00 12.99 283 SER A O 1
ATOM 2116 N N . GLY A 1 292 ? 38.799 -18.422 18.596 1.00 10.70 284 GLY A N 1
ATOM 2117 C CA . GLY A 1 292 ? 38.148 -17.233 18.008 1.00 9.87 284 GLY A CA 1
ATOM 2118 C C . GLY A 1 292 ? 36.676 -17.399 17.639 1.00 8.73 284 GLY A C 1
ATOM 2119 O O . GLY A 1 292 ? 36.132 -16.588 16.876 1.00 8.26 284 GLY A O 1
ATOM 2120 N N . GLU A 1 293 ? 36.021 -18.440 18.161 1.00 7.67 285 GLU A N 1
ATOM 2121 C CA . GLU A 1 293 ? 34.651 -18.751 17.709 1.00 7.99 285 GLU A CA 1
ATOM 2122 C C . GLU A 1 293 ? 33.634 -17.657 18.065 1.00 8.07 285 GLU A C 1
ATOM 2123 O O . GLU A 1 293 ? 32.689 -17.422 17.311 1.00 8.45 285 GLU A O 1
ATOM 2129 N N . GLY A 1 294 ? 33.840 -17.002 19.212 1.00 7.82 286 GLY A N 1
ATOM 2130 C CA . GLY A 1 294 ? 32.964 -15.919 19.667 1.00 7.12 286 GLY A CA 1
ATOM 2131 C C . GLY A 1 294 ? 33.045 -14.702 18.744 1.00 6.98 286 GLY A C 1
ATOM 2132 O O . GLY A 1 294 ? 32.023 -14.143 18.330 1.00 6.77 286 GLY A O 1
ATOM 2133 N N . ALA A 1 295 ? 34.270 -14.301 18.419 1.00 6.65 287 ALA A N 1
ATOM 2134 C CA . ALA A 1 295 ? 34.516 -13.224 17.447 1.00 6.27 287 ALA A CA 1
ATOM 2135 C C . ALA A 1 295 ? 33.891 -13.525 16.075 1.00 7.30 287 ALA A C 1
ATOM 2136 O O . ALA A 1 295 ? 33.254 -12.645 15.428 1.00 7.12 287 ALA A O 1
ATOM 2138 N N . GLN A 1 296 ? 34.052 -14.778 15.641 1.00 7.16 288 GLN A N 1
ATOM 2139 C CA . GLN A 1 296 ? 33.466 -15.216 14.390 1.00 7.62 288 GLN A CA 1
ATOM 2140 C C . GLN A 1 296 ? 31.952 -15.061 14.428 1.00 7.38 288 GLN A C 1
ATOM 2141 O O . GLN A 1 296 ? 31.378 -14.498 13.513 1.00 7.19 288 GLN A O 1
ATOM 2147 N N . ARG A 1 297 ? 31.306 -15.540 15.493 1.00 7.46 289 ARG A N 1
ATOM 2148 C CA . ARG A 1 297 ? 29.829 -15.430 15.567 1.00 7.10 289 ARG A CA 1
ATOM 2149 C C . ARG A 1 297 ? 29.374 -13.975 15.624 1.00 7.59 289 ARG A C 1
ATOM 2150 O O . ARG A 1 297 ? 28.342 -13.626 15.028 1.00 8.00 289 ARG A O 1
ATOM 2158 N N . CYS A 1 298 ? 30.159 -13.122 16.305 1.00 7.07 290 CYS A N 1
ATOM 2159 C CA . CYS A 1 298 ? 29.861 -11.697 16.381 1.00 7.36 290 CYS A CA 1
ATOM 2160 C C . CYS A 1 298 ? 29.857 -11.037 14.987 1.00 6.66 290 CYS A C 1
ATOM 2161 O O . CYS A 1 298 ? 28.901 -10.318 14.611 1.00 7.60 290 CYS A O 1
ATOM 2164 N N . MET A 1 299 ? 30.923 -11.276 14.222 1.00 6.71 291 MET A N 1
ATOM 2165 C CA . MET A 1 299 ? 31.042 -10.723 12.883 1.00 5.96 291 MET A CA 1
ATOM 2166 C C . MET A 1 299 ? 29.918 -11.230 11.977 1.00 5.84 291 MET A C 1
ATOM 2167 O O . MET A 1 299 ? 29.318 -10.450 11.226 1.00 5.52 291 MET A O 1
ATOM 2172 N N . VAL A 1 300 ? 29.654 -12.536 12.052 1.00 5.96 292 VAL A N 1
ATOM 2173 C CA . VAL A 1 300 ? 28.584 -13.182 11.268 1.00 7.00 292 VAL A CA 1
ATOM 2174 C C . VAL A 1 300 ? 27.212 -12.540 11.545 1.00 7.70 292 VAL A C 1
ATOM 2175 O O . VAL A 1 300 ? 26.418 -12.271 10.605 1.00 7.96 292 VAL A O 1
ATOM 2179 N N . ALA A 1 301 ? 26.949 -12.272 12.822 1.00 7.47 293 ALA A N 1
ATOM 2180 C CA . ALA A 1 301 ? 25.685 -11.665 13.226 1.00 7.16 293 ALA A CA 1
ATOM 2181 C C . ALA A 1 301 ? 25.574 -10.232 12.677 1.00 6.99 293 ALA A C 1
ATOM 2182 O O . ALA A 1 301 ? 24.509 -9.817 12.215 1.00 7.93 293 ALA A O 1
ATOM 2184 N N . ALA A 1 302 ? 26.673 -9.473 12.720 1.00 6.82 294 ALA A N 1
ATOM 2185 C CA . ALA A 1 302 ? 26.671 -8.102 12.212 1.00 6.48 294 ALA A CA 1
ATOM 2186 C C . ALA A 1 302 ? 26.441 -8.070 10.703 1.00 7.45 294 ALA A C 1
ATOM 2187 O O . ALA A 1 302 ? 25.721 -7.208 10.193 1.00 6.90 294 ALA A O 1
ATOM 2189 N N . LEU A 1 303 ? 27.092 -8.988 9.983 1.00 7.51 295 LEU A N 1
ATOM 2190 C CA . LEU A 1 303 ? 26.922 -9.063 8.523 1.00 7.80 295 LEU A CA 1
ATOM 2191 C C . LEU A 1 303 ? 25.483 -9.486 8.176 1.00 8.02 295 LEU A C 1
ATOM 2192 O O . LEU A 1 303 ? 24.889 -8.955 7.253 1.00 8.21 295 LEU A O 1
ATOM 2197 N N . LYS A 1 304 ? 24.922 -10.415 8.951 1.00 8.37 296 LYS A N 1
ATOM 2198 C CA . LYS A 1 304 ? 23.544 -10.879 8.723 1.00 9.20 296 LYS A CA 1
ATOM 2199 C C . LYS A 1 304 ? 22.572 -9.706 8.963 1.00 9.22 296 LYS A C 1
ATOM 2200 O O . LYS A 1 304 ? 21.678 -9.430 8.155 1.00 8.86 296 LYS A O 1
ATOM 2206 N N . ARG A 1 305 ? 22.780 -8.984 10.058 1.00 9.17 297 ARG A N 1
ATOM 2207 C CA . ARG A 1 305 ? 21.979 -7.785 10.320 1.00 9.37 297 ARG A CA 1
ATOM 2208 C C . ARG A 1 305 ? 22.064 -6.791 9.147 1.00 9.11 297 ARG A C 1
ATOM 2209 O O . ARG A 1 305 ? 21.042 -6.263 8.696 1.00 9.84 297 ARG A O 1
ATOM 2217 N N . ALA A 1 306 ? 23.277 -6.598 8.624 1.00 8.66 298 ALA A N 1
ATOM 2218 C CA . ALA A 1 306 ? 23.539 -5.685 7.513 1.00 8.61 298 ALA A CA 1
ATOM 2219 C C . ALA A 1 306 ? 23.001 -6.183 6.159 1.00 9.29 298 ALA A C 1
ATOM 2220 O O . ALA A 1 306 ? 22.845 -5.390 5.227 1.00 9.97 298 ALA A O 1
ATOM 2222 N N . GLY A 1 307 ? 22.726 -7.485 6.052 1.00 9.17 299 GLY A N 1
ATOM 2223 C CA . GLY A 1 307 ? 22.210 -8.061 4.809 1.00 9.94 299 GLY A CA 1
ATOM 2224 C C . GLY A 1 307 ? 23.290 -8.074 3.748 1.00 11.05 299 GLY A C 1
ATOM 2225 O O . GLY A 1 307 ? 23.016 -7.930 2.560 1.00 11.42 299 GLY A O 1
ATOM 2226 N N . ILE A 1 308 ? 24.531 -8.235 4.181 1.00 10.97 300 ILE A N 1
ATOM 2227 C CA . ILE A 1 308 ? 25.644 -8.300 3.241 1.00 11.34 300 ILE A CA 1
ATOM 2228 C C . ILE A 1 308 ? 26.477 -9.566 3.394 1.00 11.35 300 ILE A C 1
ATOM 2229 O O . ILE A 1 308 ? 26.428 -10.246 4.430 1.00 12.29 300 ILE A O 1
ATOM 2234 N N . VAL A 1 309 ? 27.230 -9.877 2.344 1.00 10.26 301 VAL A N 1
ATOM 2235 C CA . VAL A 1 309 ? 28.060 -11.075 2.286 1.00 10.05 301 VAL A CA 1
ATOM 2236 C C . VAL A 1 309 ? 29.518 -10.622 2.248 1.00 9.68 301 VAL A C 1
ATOM 2237 O O . VAL A 1 309 ? 29.779 -9.465 1.969 1.00 9.27 301 VAL A O 1
ATOM 2241 N N . PRO A 1 310 ? 30.473 -11.530 2.528 1.00 10.20 302 PRO A N 1
ATOM 2242 C CA . PRO A 1 310 ? 31.877 -11.058 2.613 1.00 9.91 302 PRO A CA 1
ATOM 2243 C C . PRO A 1 310 ? 32.419 -10.423 1.330 1.00 10.28 302 PRO A C 1
ATOM 2244 O O . PRO A 1 310 ? 33.310 -9.581 1.409 1.00 10.57 302 PRO A O 1
ATOM 2248 N N . ASP A 1 311 ? 31.889 -10.818 0.174 1.00 10.73 303 ASP A N 1
ATOM 2249 C CA . ASP A 1 311 ? 32.244 -10.202 -1.097 1.00 10.59 303 ASP A CA 1
ATOM 2250 C C . ASP A 1 311 ? 32.028 -8.669 -1.120 1.00 10.24 303 ASP A C 1
ATOM 2251 O O . ASP A 1 311 ? 32.628 -7.966 -1.949 1.00 11.08 303 ASP A O 1
ATOM 2256 N N . GLU A 1 312 ? 31.193 -8.158 -0.213 1.00 8.76 304 GLU A N 1
ATOM 2257 C CA . GLU A 1 312 ? 30.851 -6.735 -0.180 1.00 7.85 304 GLU A CA 1
ATOM 2258 C C . GLU A 1 312 ? 31.687 -5.938 0.817 1.00 7.53 304 GLU A C 1
ATOM 2259 O O . GLU A 1 312 ? 31.658 -4.702 0.818 1.00 6.94 304 GLU A O 1
ATOM 2265 N N . ILE A 1 313 ? 32.457 -6.639 1.645 1.00 6.69 305 ILE A N 1
ATOM 2266 C CA . ILE A 1 313 ? 33.352 -5.957 2.589 1.00 6.47 305 ILE A CA 1
ATOM 2267 C C . ILE A 1 313 ? 34.596 -5.394 1.878 1.00 6.29 305 ILE A C 1
ATOM 2268 O O . ILE A 1 313 ? 35.268 -6.107 1.122 1.00 6.06 305 ILE A O 1
ATOM 2273 N N . ASP A 1 314 ? 34.901 -4.120 2.129 1.00 6.30 306 ASP A N 1
ATOM 2274 C CA . ASP A 1 314 ? 36.119 -3.484 1.610 1.00 6.06 306 ASP A CA 1
ATOM 2275 C C . ASP A 1 314 ? 37.206 -3.292 2.668 1.00 6.90 306 ASP A C 1
ATOM 2276 O O . ASP A 1 314 ? 38.391 -3.608 2.435 1.00 6.30 306 ASP A O 1
ATOM 2281 N N . TYR A 1 315 ? 36.789 -2.771 3.822 1.00 5.90 307 TYR A N 1
ATOM 2282 C CA . TYR A 1 315 ? 37.737 -2.399 4.867 1.00 6.39 307 TYR A CA 1
ATOM 2283 C C . TYR A 1 315 ? 37.270 -2.961 6.202 1.00 6.35 307 TYR A C 1
ATOM 2284 O O . TYR A 1 315 ? 36.072 -2.891 6.529 1.00 6.53 307 TYR A O 1
ATOM 2293 N N . ILE A 1 316 ? 38.209 -3.534 6.955 1.00 6.05 308 ILE A N 1
ATOM 2294 C CA . ILE A 1 316 ? 37.961 -3.962 8.325 1.00 5.40 308 ILE A CA 1
ATOM 2295 C C . ILE A 1 316 ? 38.874 -3.169 9.263 1.00 5.98 308 ILE A C 1
ATOM 2296 O O . ILE A 1 316 ? 40.081 -3.175 9.099 1.00 6.75 308 ILE A O 1
ATOM 2301 N N . ASN A 1 317 ? 38.279 -2.493 10.228 1.00 5.46 309 ASN A N 1
ATOM 2302 C CA . ASN A 1 317 ? 39.078 -1.896 11.296 1.00 5.91 309 ASN A CA 1
ATOM 2303 C C . ASN A 1 317 ? 39.093 -2.889 12.441 1.00 6.61 309 ASN A C 1
ATOM 2304 O O . ASN A 1 317 ? 38.085 -3.102 13.142 1.00 6.20 309 ASN A O 1
ATOM 2309 N N . ALA A 1 318 ? 40.227 -3.563 12.565 1.00 7.23 310 ALA A N 1
ATOM 2310 C CA . ALA A 1 318 ? 40.416 -4.620 13.563 1.00 7.72 310 ALA A CA 1
ATOM 2311 C C . ALA A 1 318 ? 40.371 -4.170 15.007 1.00 8.17 310 ALA A C 1
ATOM 2312 O O . ALA A 1 318 ? 40.618 -3.001 15.314 1.00 8.76 310 ALA A O 1
ATOM 2314 N N . HIS A 1 319 ? 40.071 -5.112 15.904 1.00 7.91 311 HIS A N 1
ATOM 2315 C CA . HIS A 1 319 ? 40.352 -4.908 17.325 1.00 8.18 311 HIS A CA 1
ATOM 2316 C C . HIS A 1 319 ? 41.879 -4.773 17.499 1.00 8.58 311 HIS A C 1
ATOM 2317 O O . HIS A 1 319 ? 42.355 -3.769 18.041 1.00 9.07 311 HIS A O 1
ATOM 2324 N N . GLY A 1 320 ? 42.633 -5.766 17.011 1.00 8.05 312 GLY A N 1
ATOM 2325 C CA . GLY A 1 320 ? 44.110 -5.669 16.851 1.00 7.64 312 GLY A CA 1
ATOM 2326 C C . GLY A 1 320 ? 44.892 -4.828 17.871 1.00 7.74 312 GLY A C 1
ATOM 2327 O O . GLY A 1 320 ? 45.436 -3.768 17.532 1.00 7.91 312 GLY A O 1
ATOM 2328 N N . THR A 1 321 ? 44.969 -5.326 19.101 1.00 7.90 313 THR A N 1
ATOM 2329 C CA . THR A 1 321 ? 45.558 -4.585 20.229 1.00 8.39 313 THR A CA 1
ATOM 2330 C C . THR A 1 321 ? 47.074 -4.706 20.368 1.00 8.25 313 THR A C 1
ATOM 2331 O O . THR A 1 321 ? 47.661 -4.025 21.203 1.00 7.42 313 THR A O 1
ATOM 2335 N N . SER A 1 322 ? 47.710 -5.541 19.543 1.00 8.15 314 SER A N 1
ATOM 2336 C CA . SER A 1 322 ? 49.169 -5.798 19.622 1.00 8.27 314 SER A CA 1
ATOM 2337 C C . SER A 1 322 ? 49.469 -6.778 20.749 1.00 9.52 314 SER A C 1
ATOM 2338 O O . SER A 1 322 ? 50.462 -6.654 21.469 1.00 8.45 314 SER A O 1
ATOM 2341 N N . THR A 1 323 ? 48.596 -7.773 20.874 1.00 10.61 315 THR A N 1
ATOM 2342 C CA . THR A 1 323 ? 48.747 -8.833 21.860 1.00 12.33 315 THR A CA 1
ATOM 2343 C C . THR A 1 323 ? 48.823 -10.173 21.111 1.00 12.36 315 THR A C 1
ATOM 2344 O O . THR A 1 323 ? 48.589 -10.236 19.890 1.00 11.78 315 THR A O 1
ATOM 2348 N N . MET A 1 324 ? 49.130 -11.250 21.832 1.00 14.61 316 MET A N 1
ATOM 2349 C CA . MET A 1 324 ? 49.176 -12.572 21.212 1.00 16.53 316 MET A CA 1
ATOM 2350 C C . MET A 1 324 ? 47.876 -12.880 20.481 1.00 15.68 316 MET A C 1
ATOM 2351 O O . MET A 1 324 ? 47.891 -13.514 19.434 1.00 16.86 316 MET A O 1
ATOM 2356 N N . ALA A 1 325 ? 46.756 -12.394 21.009 1.00 14.88 317 ALA A N 1
ATOM 2357 C CA . ALA A 1 325 ? 45.436 -12.619 20.413 1.00 13.91 317 ALA A CA 1
ATOM 2358 C C . ALA A 1 325 ? 45.216 -12.025 19.008 1.00 12.76 317 ALA A C 1
ATOM 2359 O O . ALA A 1 325 ? 44.199 -12.319 18.367 1.00 12.04 317 ALA A O 1
ATOM 2361 N N . ASP A 1 326 ? 46.138 -11.182 18.524 1.00 11.02 318 ASP A N 1
ATOM 2362 C CA . ASP A 1 326 ? 45.956 -10.576 17.201 1.00 10.50 318 ASP A CA 1
ATOM 2363 C C . ASP A 1 326 ? 45.740 -11.676 16.167 1.00 10.41 318 ASP A C 1
ATOM 2364 O O . ASP A 1 326 ? 44.929 -11.522 15.261 1.00 10.27 318 ASP A O 1
ATOM 2369 N N . THR A 1 327 ? 46.473 -12.783 16.312 1.00 10.67 319 THR A N 1
ATOM 2370 C CA . THR A 1 327 ? 46.425 -13.855 15.303 1.00 11.82 319 THR A CA 1
ATOM 2371 C C . THR A 1 327 ? 45.139 -14.686 15.374 1.00 11.11 319 THR A C 1
ATOM 2372 O O . THR A 1 327 ? 44.695 -15.212 14.361 1.00 10.87 319 THR A O 1
ATOM 2376 N N . ILE A 1 328 ? 44.557 -14.807 16.565 1.00 11.02 320 ILE A N 1
ATOM 2377 C CA . ILE A 1 328 ? 43.258 -15.455 16.741 1.00 10.14 320 ILE A CA 1
ATOM 2378 C C . ILE A 1 328 ? 42.205 -14.628 15.990 1.00 10.38 320 ILE A C 1
ATOM 2379 O O . ILE A 1 328 ? 41.419 -15.169 15.206 1.00 9.30 320 ILE A O 1
ATOM 2384 N N . GLU A 1 329 ? 42.208 -13.307 16.216 1.00 9.57 321 GLU A N 1
ATOM 2385 C CA . GLU A 1 329 ? 41.289 -12.420 15.474 1.00 9.13 321 GLU A CA 1
ATOM 2386 C C . GLU A 1 329 ? 41.493 -12.579 13.960 1.00 8.09 321 GLU A C 1
ATOM 2387 O O . GLU A 1 329 ? 40.531 -12.687 13.212 1.00 7.58 321 GLU A O 1
ATOM 2393 N N . LEU A 1 330 ? 42.748 -12.573 13.523 1.00 7.67 322 LEU A N 1
ATOM 2394 C CA . LEU A 1 330 ? 43.047 -12.731 12.097 1.00 7.53 322 LEU A CA 1
ATOM 2395 C C . LEU A 1 330 ? 42.435 -14.053 11.579 1.00 7.63 322 LEU A C 1
ATOM 2396 O O . LEU A 1 330 ? 41.780 -14.070 10.534 1.00 7.74 322 LEU A O 1
ATOM 2401 N N . GLY A 1 331 ? 42.608 -15.137 12.340 1.00 7.58 323 GLY A N 1
ATOM 2402 C CA . GLY A 1 331 ? 42.052 -16.443 11.957 1.00 6.98 323 GLY A CA 1
ATOM 2403 C C . GLY A 1 331 ? 40.543 -16.384 11.851 1.00 7.51 323 GLY A C 1
ATOM 2404 O O . GLY A 1 331 ? 39.957 -16.909 10.888 1.00 7.30 323 GLY A O 1
ATOM 2405 N N . ALA A 1 332 ? 39.894 -15.740 12.826 1.00 6.44 324 ALA A N 1
ATOM 2406 C CA . ALA A 1 332 ? 38.428 -15.656 12.822 1.00 6.30 324 ALA A CA 1
ATOM 2407 C C . ALA A 1 332 ? 37.945 -14.844 11.634 1.00 5.73 324 ALA A C 1
ATOM 2408 O O . ALA A 1 332 ? 36.976 -15.217 10.973 1.00 5.60 324 ALA A O 1
ATOM 2410 N N . VAL A 1 333 ? 38.625 -13.735 11.356 1.00 5.46 325 VAL A N 1
ATOM 2411 C CA . VAL A 1 333 ? 38.272 -12.932 10.187 1.00 7.12 325 VAL A CA 1
ATOM 2412 C C . VAL A 1 333 ? 38.419 -13.762 8.890 1.00 7.16 325 VAL A C 1
ATOM 2413 O O . VAL A 1 333 ? 37.526 -13.750 8.042 1.00 7.66 325 VAL A O 1
ATOM 2417 N N . GLU A 1 334 ? 39.514 -14.519 8.761 1.00 7.79 326 GLU A N 1
ATOM 2418 C CA . GLU A 1 334 ? 39.714 -15.366 7.574 1.00 7.46 326 GLU A CA 1
ATOM 2419 C C . GLU A 1 334 ? 38.589 -16.361 7.374 1.00 7.21 326 GLU A C 1
ATOM 2420 O O . GLU A 1 334 ? 38.152 -16.612 6.238 1.00 6.72 326 GLU A O 1
ATOM 2426 N N . ARG A 1 335 ? 38.114 -16.950 8.469 1.00 7.31 327 ARG A N 1
ATOM 2427 C CA . ARG A 1 335 ? 37.032 -17.928 8.367 1.00 7.65 327 ARG A CA 1
ATOM 2428 C C . ARG A 1 335 ? 35.731 -17.248 7.955 1.00 8.12 327 ARG A C 1
ATOM 2429 O O . ARG A 1 335 ? 34.944 -17.818 7.171 1.00 8.80 327 ARG A O 1
ATOM 2437 N N . VAL A 1 336 ? 35.508 -16.036 8.462 1.00 8.24 328 VAL A N 1
ATOM 2438 C CA . VAL A 1 336 ? 34.294 -15.294 8.126 1.00 8.25 328 VAL A CA 1
ATOM 2439 C C . VAL A 1 336 ? 34.259 -14.920 6.645 1.00 8.54 328 VAL A C 1
ATOM 2440 O O . VAL A 1 336 ? 33.215 -15.043 5.981 1.00 9.03 328 VAL A O 1
ATOM 2444 N N . VAL A 1 337 ? 35.388 -14.456 6.130 1.00 8.11 329 VAL A N 1
ATOM 2445 C CA . VAL A 1 337 ? 35.370 -13.827 4.800 1.00 8.34 329 VAL A CA 1
ATOM 2446 C C . VAL A 1 337 ? 35.694 -14.777 3.654 1.00 8.21 329 VAL A C 1
ATOM 2447 O O . VAL A 1 337 ? 35.469 -14.449 2.472 1.00 8.34 329 VAL A O 1
ATOM 2451 N N . GLY A 1 338 ? 36.222 -15.958 3.986 1.00 8.71 330 GLY A N 1
ATOM 2452 C CA . GLY A 1 338 ? 36.491 -17.000 2.989 1.00 9.08 330 GLY A CA 1
ATOM 2453 C C . GLY A 1 338 ? 37.321 -16.486 1.831 1.00 9.64 330 GLY A C 1
ATOM 2454 O O . GLY A 1 338 ? 38.309 -15.763 2.040 1.00 9.29 330 GLY A O 1
ATOM 2455 N N . GLU A 1 339 ? 36.881 -16.789 0.612 1.00 9.20 331 GLU A N 1
ATOM 2456 C CA . GLU A 1 339 ? 37.651 -16.425 -0.594 1.00 9.48 331 GLU A CA 1
ATOM 2457 C C . GLU A 1 339 ? 37.804 -14.911 -0.811 1.00 8.95 331 GLU A C 1
ATOM 2458 O O . GLU A 1 339 ? 38.683 -14.491 -1.564 1.00 9.68 331 GLU A O 1
ATOM 2464 N N . ALA A 1 340 ? 36.975 -14.095 -0.149 1.00 9.01 332 ALA A N 1
ATOM 2465 C CA . ALA A 1 340 ? 37.065 -12.631 -0.307 1.00 8.77 332 ALA A CA 1
ATOM 2466 C C . ALA A 1 340 ? 38.341 -12.038 0.331 1.00 8.73 332 ALA A C 1
ATOM 2467 O O . ALA A 1 340 ? 38.691 -10.880 0.071 1.00 8.76 332 ALA A O 1
ATOM 2469 N N . ALA A 1 341 ? 39.044 -12.855 1.117 1.00 8.28 333 ALA A N 1
ATOM 2470 C CA . ALA A 1 341 ? 40.202 -12.387 1.890 1.00 7.97 333 ALA A CA 1
ATOM 2471 C C . ALA A 1 341 ? 41.177 -11.553 1.071 1.00 8.20 333 ALA A C 1
ATOM 2472 O O . ALA A 1 341 ? 41.588 -10.462 1.513 1.00 7.60 333 ALA A O 1
ATOM 2474 N N . ALA A 1 342 ? 41.534 -12.015 -0.121 1.00 6.91 334 ALA A N 1
ATOM 2475 C CA . ALA A 1 342 ? 42.582 -11.311 -0.890 1.00 8.09 334 ALA A CA 1
ATOM 2476 C C . ALA A 1 342 ? 42.199 -9.898 -1.334 1.00 8.43 334 ALA A C 1
ATOM 2477 O O . ALA A 1 342 ? 43.098 -9.084 -1.615 1.00 8.84 334 ALA A O 1
ATOM 2479 N N . LYS A 1 343 ? 40.900 -9.602 -1.414 1.00 8.23 335 LYS A N 1
ATOM 2480 C CA . LYS A 1 343 ? 40.510 -8.250 -1.804 1.00 8.70 335 LYS A CA 1
ATOM 2481 C C . LYS A 1 343 ? 40.078 -7.341 -0.661 1.00 8.27 335 LYS A C 1
ATOM 2482 O O . LYS A 1 343 ? 39.649 -6.229 -0.919 1.00 8.64 335 LYS A O 1
ATOM 2488 N N . ILE A 1 344 ? 40.220 -7.805 0.579 1.00 7.26 336 ILE A N 1
ATOM 2489 C CA . ILE A 1 344 ? 39.843 -7.004 1.755 1.00 6.32 336 ILE A CA 1
ATOM 2490 C C . ILE A 1 344 ? 41.088 -6.376 2.372 1.00 6.44 336 ILE A C 1
ATOM 2491 O O . ILE A 1 344 ? 42.138 -7.026 2.443 1.00 7.10 336 ILE A O 1
ATOM 2496 N N . SER A 1 345 ? 40.976 -5.120 2.807 1.00 6.25 337 SER A N 1
ATOM 2497 C CA . SER A 1 345 ? 42.026 -4.473 3.593 1.00 6.16 337 SER A CA 1
ATOM 2498 C C . SER A 1 345 ? 41.596 -4.456 5.066 1.00 6.22 337 SER A C 1
ATOM 2499 O O . SER A 1 345 ? 40.452 -4.103 5.388 1.00 6.19 337 SER A O 1
ATOM 2502 N N . MET A 1 346 ? 42.509 -4.856 5.947 1.00 6.32 338 MET A N 1
ATOM 2503 C CA . MET A 1 346 ? 42.213 -4.891 7.372 1.00 6.66 338 MET A CA 1
ATOM 2504 C C . MET A 1 346 ? 43.371 -4.245 8.114 1.00 6.16 338 MET A C 1
ATOM 2505 O O . MET A 1 346 ? 44.511 -4.659 7.955 1.00 6.04 338 MET A O 1
ATOM 2510 N N . SER A 1 347 ? 43.099 -3.203 8.889 1.00 6.98 339 SER A N 1
ATOM 2511 C CA . SER A 1 347 ? 44.210 -2.602 9.640 1.00 6.30 339 SER A CA 1
ATOM 2512 C C . SER A 1 347 ? 43.840 -2.305 11.069 1.00 6.77 339 SER A C 1
ATOM 2513 O O . SER A 1 347 ? 42.668 -2.254 11.421 1.00 6.62 339 SER A O 1
ATOM 2516 N N . SER A 1 348 ? 44.853 -2.108 11.899 1.00 6.24 340 SER A N 1
ATOM 2517 C CA . SER A 1 348 ? 44.593 -1.745 13.274 1.00 6.73 340 SER A CA 1
ATOM 2518 C C . SER A 1 348 ? 45.169 -0.367 13.485 1.00 6.74 340 SER A C 1
ATOM 2519 O O . SER A 1 348 ? 46.385 -0.168 13.379 1.00 6.52 340 SER A O 1
ATOM 2522 N N . THR A 1 349 ? 44.284 0.583 13.760 1.00 7.07 341 THR A N 1
ATOM 2523 C CA . THR A 1 349 ? 44.702 1.955 14.027 1.00 6.92 341 THR A CA 1
ATOM 2524 C C . THR A 1 349 ? 45.222 2.087 15.471 1.00 7.09 341 THR A C 1
ATOM 2525 O O . THR A 1 349 ? 45.772 3.121 15.861 1.00 6.72 341 THR A O 1
ATOM 2529 N N . LYS A 1 350 ? 45.101 1.020 16.249 1.00 6.93 342 LYS A N 1
ATOM 2530 C CA . LYS A 1 350 ? 45.794 0.996 17.547 1.00 6.27 342 LYS A CA 1
ATOM 2531 C C . LYS A 1 350 ? 47.319 1.038 17.358 1.00 6.29 342 LYS A C 1
ATOM 2532 O O . LYS A 1 350 ? 48.061 1.360 18.291 1.00 6.77 342 LYS A O 1
ATOM 2538 N N . SER A 1 351 ? 47.790 0.715 16.156 1.00 6.51 343 SER A N 1
ATOM 2539 C CA . SER A 1 351 ? 49.199 0.858 15.850 1.00 6.35 343 SER A CA 1
ATOM 2540 C C . SER A 1 351 ? 49.668 2.305 15.929 1.00 6.15 343 SER A C 1
ATOM 2541 O O . SER A 1 351 ? 50.863 2.546 16.068 1.00 6.35 343 SER A O 1
ATOM 2544 N N . SER A 1 352 ? 48.724 3.238 15.795 1.00 6.23 344 SER A N 1
ATOM 2545 C CA . SER A 1 352 ? 48.997 4.672 15.724 1.00 5.89 344 SER A CA 1
ATOM 2546 C C . SER A 1 352 ? 48.635 5.406 17.022 1.00 6.06 344 SER A C 1
ATOM 2547 O O . SER A 1 352 ? 49.413 6.230 17.512 1.00 6.85 344 SER A O 1
ATOM 2550 N N . ILE A 1 353 ? 47.454 5.105 17.556 1.00 6.17 345 ILE A N 1
ATOM 2551 C CA . ILE A 1 353 ? 46.907 5.841 18.725 1.00 6.81 345 ILE A CA 1
ATOM 2552 C C . ILE A 1 353 ? 46.743 5.001 19.974 1.00 6.98 345 ILE A C 1
ATOM 2553 O O . ILE A 1 353 ? 46.225 5.487 21.002 1.00 7.80 345 ILE A O 1
ATOM 2558 N N . GLY A 1 354 ? 47.196 3.757 19.892 1.00 5.69 346 GLY A N 1
ATOM 2559 C CA . GLY A 1 354 ? 47.110 2.806 21.005 1.00 6.78 346 GLY A CA 1
ATOM 2560 C C . GLY A 1 354 ? 45.686 2.366 21.270 1.00 7.29 346 GLY A C 1
ATOM 2561 O O . GLY A 1 354 ? 44.807 2.544 20.429 1.00 6.67 346 GLY A O 1
ATOM 2562 N N . HIS A 1 355 ? 45.481 1.776 22.440 1.00 7.65 347 HIS A N 1
ATOM 2563 C CA . HIS A 1 355 ? 44.225 1.178 22.830 1.00 6.88 347 HIS A CA 1
ATOM 2564 C C . HIS A 1 355 ? 43.458 2.149 23.750 1.00 6.39 347 HIS A C 1
ATOM 2565 O O . HIS A 1 355 ? 43.820 2.327 24.915 1.00 6.19 347 HIS A O 1
ATOM 2572 N N . LEU A 1 356 ? 42.417 2.787 23.221 1.00 5.39 348 LEU A N 1
ATOM 2573 C CA . LEU A 1 356 ? 41.652 3.761 24.040 1.00 5.86 348 LEU A CA 1
ATOM 2574 C C . LEU A 1 356 ? 40.586 3.091 24.905 1.00 6.58 348 LEU A C 1
ATOM 2575 O O . LEU A 1 356 ? 39.723 3.771 25.464 1.00 7.39 348 LEU A O 1
ATOM 2580 N N . LEU A 1 357 ? 40.673 1.764 25.035 1.00 6.11 349 LEU A N 1
ATOM 2581 C CA . LEU A 1 357 ? 39.807 0.974 25.920 1.00 7.20 349 LEU A CA 1
ATOM 2582 C C . LEU A 1 357 ? 38.345 1.239 25.567 1.00 8.03 349 LEU A C 1
ATOM 2583 O O . LEU A 1 357 ? 37.938 0.906 24.450 1.00 7.33 349 LEU A O 1
ATOM 2588 N N . GLY A 1 358 ? 37.565 1.847 26.470 1.00 7.72 350 GLY A N 1
ATOM 2589 C CA . GLY A 1 358 ? 36.134 2.090 26.180 1.00 7.66 350 GLY A CA 1
ATOM 2590 C C . GLY A 1 358 ? 35.911 3.077 25.038 1.00 7.80 350 GLY A C 1
ATOM 2591 O O . GLY A 1 358 ? 34.812 3.168 24.485 1.00 8.43 350 GLY A O 1
ATOM 2592 N N . ALA A 1 359 ? 36.938 3.871 24.705 1.00 7.38 351 ALA A N 1
ATOM 2593 C CA . ALA A 1 359 ? 36.803 4.831 23.594 1.00 6.97 351 ALA A CA 1
ATOM 2594 C C . ALA A 1 359 ? 37.283 4.267 22.246 1.00 7.17 351 ALA A C 1
ATOM 2595 O O . ALA A 1 359 ? 37.050 4.892 21.213 1.00 6.99 351 ALA A O 1
ATOM 2597 N N . ALA A 1 360 ? 37.958 3.110 22.281 1.00 6.85 352 ALA A N 1
ATOM 2598 C CA . ALA A 1 360 ? 38.609 2.529 21.093 1.00 6.53 352 ALA A CA 1
ATOM 2599 C C . ALA A 1 360 ? 37.578 2.337 19.986 1.00 6.28 352 ALA A C 1
ATOM 2600 O O . ALA A 1 360 ? 37.814 2.748 18.850 1.00 5.94 352 ALA A O 1
ATOM 2602 N N . GLY A 1 361 ? 36.448 1.726 20.332 1.00 6.73 353 GLY A N 1
ATOM 2603 C CA . GLY A 1 361 ? 35.426 1.425 19.331 1.00 7.02 353 GLY A CA 1
ATOM 2604 C C . GLY A 1 361 ? 34.837 2.667 18.703 1.00 6.53 353 GLY A C 1
ATOM 2605 O O . GLY A 1 361 ? 34.439 2.665 17.526 1.00 6.55 353 GLY A O 1
ATOM 2606 N N . ALA A 1 362 ? 34.785 3.746 19.475 1.00 6.58 354 ALA A N 1
ATOM 2607 C CA . ALA A 1 362 ? 34.201 4.983 18.970 1.00 6.79 354 ALA A CA 1
ATOM 2608 C C . ALA A 1 362 ? 35.197 5.706 18.060 1.00 6.51 354 ALA A C 1
ATOM 2609 O O . ALA A 1 362 ? 34.830 6.138 16.965 1.00 7.21 354 ALA A O 1
ATOM 2611 N N . ALA A 1 363 ? 36.459 5.804 18.484 1.00 6.14 355 ALA A N 1
ATOM 2612 C CA . ALA A 1 363 ? 37.485 6.376 17.612 1.00 5.92 355 ALA A CA 1
ATOM 2613 C C . ALA A 1 363 ? 37.565 5.571 16.308 1.00 6.14 355 ALA A C 1
ATOM 2614 O O . ALA A 1 363 ? 37.666 6.147 15.228 1.00 4.70 355 ALA A O 1
ATOM 2616 N N . GLU A 1 364 ? 37.491 4.243 16.414 1.00 6.45 356 GLU A N 1
ATOM 2617 C CA . GLU A 1 364 ? 37.667 3.388 15.244 1.00 6.43 356 GLU A CA 1
ATOM 2618 C C . GLU A 1 364 ? 36.435 3.424 14.327 1.00 7.24 356 GLU A C 1
ATOM 2619 O O . GLU A 1 364 ? 36.576 3.253 13.127 1.00 7.20 356 GLU A O 1
ATOM 2625 N N . ALA A 1 365 ? 35.246 3.650 14.895 1.00 7.24 357 ALA A N 1
ATOM 2626 C CA . ALA A 1 365 ? 34.056 3.940 14.067 1.00 8.02 357 ALA A CA 1
ATOM 2627 C C . ALA A 1 365 ? 34.221 5.226 13.267 1.00 7.29 357 ALA A C 1
ATOM 2628 O O . ALA A 1 365 ? 33.804 5.291 12.103 1.00 8.05 357 ALA A O 1
ATOM 2630 N N . VAL A 1 366 ? 34.765 6.269 13.899 1.00 6.22 358 VAL A N 1
ATOM 2631 C CA . VAL A 1 366 ? 35.062 7.528 13.192 1.00 5.90 358 VAL A CA 1
ATOM 2632 C C . VAL A 1 366 ? 36.057 7.255 12.059 1.00 6.63 358 VAL A C 1
ATOM 2633 O O . VAL A 1 366 ? 35.852 7.686 10.924 1.00 5.76 358 VAL A O 1
ATOM 2637 N N . PHE A 1 367 ? 37.123 6.508 12.367 1.00 6.55 359 PHE A N 1
ATOM 2638 C CA . PHE A 1 367 ? 38.127 6.214 11.327 1.00 6.96 359 PHE A CA 1
ATOM 2639 C C . PHE A 1 367 ? 37.541 5.384 10.203 1.00 7.11 359 PHE A C 1
ATOM 2640 O O . PHE A 1 367 ? 37.871 5.608 9.030 1.00 7.45 359 PHE A O 1
ATOM 2648 N N . SER A 1 368 ? 36.673 4.430 10.547 1.00 6.31 360 SER A N 1
ATOM 2649 C CA . SER A 1 368 ? 36.024 3.588 9.539 1.00 6.05 360 SER A CA 1
ATOM 2650 C C . SER A 1 368 ? 35.125 4.418 8.633 1.00 6.33 360 SER A C 1
ATOM 2651 O O . SER A 1 368 ? 35.065 4.177 7.423 1.00 6.27 360 SER A O 1
ATOM 2654 N N . THR A 1 369 ? 34.467 5.422 9.217 1.00 4.94 361 THR A N 1
ATOM 2655 C CA . THR A 1 369 ? 33.621 6.355 8.482 1.00 5.69 361 THR A CA 1
ATOM 2656 C C . THR A 1 369 ? 34.429 7.226 7.515 1.00 5.96 361 THR A C 1
ATOM 2657 O O . THR A 1 369 ? 34.026 7.449 6.373 1.00 5.70 361 THR A O 1
ATOM 2661 N N . LEU A 1 370 ? 35.571 7.724 7.984 1.00 6.32 362 LEU A N 1
ATOM 2662 C CA . LEU A 1 370 ? 36.450 8.515 7.130 1.00 5.95 362 LEU A CA 1
ATOM 2663 C C . LEU A 1 370 ? 37.085 7.671 6.032 1.00 5.96 362 LEU A C 1
ATOM 2664 O O . LEU A 1 370 ? 37.327 8.179 4.942 1.00 6.31 362 LEU A O 1
ATOM 2669 N N . ALA A 1 371 ? 37.345 6.390 6.316 1.00 5.81 363 ALA A N 1
ATOM 2670 C CA . ALA A 1 371 ? 37.889 5.478 5.298 1.00 5.90 363 ALA A CA 1
ATOM 2671 C C . ALA A 1 371 ? 36.930 5.377 4.107 1.00 6.57 363 ALA A C 1
ATOM 2672 O O . ALA A 1 371 ? 37.363 5.353 2.941 1.00 6.80 363 ALA A O 1
ATOM 2674 N N . ILE A 1 372 ? 35.626 5.330 4.401 1.00 6.73 364 ILE A N 1
ATOM 2675 C CA . ILE A 1 372 ? 34.606 5.331 3.352 1.00 6.52 364 ILE A CA 1
ATOM 2676 C C . ILE A 1 372 ? 34.604 6.671 2.633 1.00 7.33 364 ILE A C 1
ATOM 2677 O O . ILE A 1 372 ? 34.639 6.720 1.397 1.00 7.25 364 ILE A O 1
ATOM 2682 N N . ARG A 1 373 ? 34.586 7.757 3.400 1.00 6.99 365 ARG A N 1
ATOM 2683 C CA . ARG A 1 373 ? 34.496 9.080 2.777 1.00 7.37 365 ARG A CA 1
ATOM 2684 C C . ARG A 1 373 ? 35.650 9.322 1.819 1.00 7.70 365 ARG A C 1
ATOM 2685 O O . ARG A 1 373 ? 35.453 9.827 0.700 1.00 7.95 365 ARG A O 1
ATOM 2693 N N . ASP A 1 374 ? 36.849 8.943 2.246 1.00 7.26 366 ASP A N 1
ATOM 2694 C CA . ASP A 1 374 ? 38.054 9.305 1.506 1.00 7.84 366 ASP A CA 1
ATOM 2695 C C . ASP A 1 374 ? 38.655 8.196 0.674 1.00 7.81 366 ASP A C 1
ATOM 2696 O O . ASP A 1 374 ? 39.710 8.393 0.040 1.00 8.31 366 ASP A O 1
ATOM 2701 N N . ASN A 1 375 ? 38.004 7.029 0.683 1.00 7.61 367 ASN A N 1
ATOM 2702 C CA . ASN A 1 375 ? 38.508 5.852 -0.034 1.00 7.36 367 ASN A CA 1
ATOM 2703 C C . ASN A 1 375 ? 39.984 5.572 0.264 1.00 6.94 367 ASN A C 1
ATOM 2704 O O . ASN A 1 375 ? 40.818 5.496 -0.645 1.00 6.53 367 ASN A O 1
ATOM 2709 N N . ILE A 1 376 ? 40.286 5.425 1.549 1.00 6.63 368 ILE A N 1
ATOM 2710 C CA . ILE A 1 376 ? 41.650 5.159 1.976 1.00 7.48 368 ILE A CA 1
ATOM 2711 C C . ILE A 1 376 ? 41.611 4.328 3.247 1.00 7.32 368 ILE A C 1
ATOM 2712 O O . ILE A 1 376 ? 40.862 4.638 4.169 1.00 7.74 368 ILE A O 1
ATOM 2717 N N . ALA A 1 377 ? 42.406 3.258 3.262 1.00 6.56 369 ALA A N 1
ATOM 2718 C CA . ALA A 1 377 ? 42.529 2.396 4.420 1.00 7.41 369 ALA A CA 1
ATOM 2719 C C . ALA A 1 377 ? 43.737 2.863 5.230 1.00 7.24 369 ALA A C 1
ATOM 2720 O O . ALA A 1 377 ? 44.851 2.897 4.718 1.00 6.84 369 ALA A O 1
ATOM 2722 N N . PRO A 1 378 ? 43.519 3.231 6.507 1.00 7.37 370 PRO A N 1
ATOM 2723 C CA . PRO A 1 378 ? 44.647 3.568 7.391 1.00 7.44 370 PRO A CA 1
ATOM 2724 C C . PRO A 1 378 ? 45.650 2.421 7.513 1.00 6.77 370 PRO A C 1
ATOM 2725 O O . PRO A 1 378 ? 45.282 1.251 7.365 1.00 7.20 370 PRO A O 1
ATOM 2729 N N . ALA A 1 379 ? 46.909 2.749 7.798 1.00 7.14 371 ALA A N 1
ATOM 2730 C CA . ALA A 1 379 ? 47.959 1.731 7.914 1.00 6.72 371 ALA A CA 1
ATOM 2731 C C . ALA A 1 379 ? 47.934 0.970 9.222 1.00 7.15 371 ALA A C 1
ATOM 2732 O O . ALA A 1 379 ? 47.406 1.458 10.232 1.00 7.72 371 ALA A O 1
ATOM 2734 N N . THR A 1 380 ? 48.519 -0.234 9.208 1.00 6.16 372 THR A N 1
ATOM 2735 C CA . THR A 1 380 ? 49.022 -0.827 10.434 1.00 6.64 372 THR A CA 1
ATOM 2736 C C . THR A 1 380 ? 50.506 -0.466 10.519 1.00 5.74 372 THR A C 1
ATOM 2737 O O . THR A 1 380 ? 51.346 -1.035 9.796 1.00 6.95 372 THR A O 1
ATOM 2741 N N . LEU A 1 381 ? 50.830 0.478 11.406 1.00 5.91 373 LEU A N 1
ATOM 2742 C CA . LEU A 1 381 ? 52.221 0.868 11.629 1.00 5.71 373 LEU A CA 1
ATOM 2743 C C . LEU A 1 381 ? 52.949 -0.288 12.241 1.00 6.15 373 LEU A C 1
ATOM 2744 O O . LEU A 1 381 ? 52.329 -1.131 12.917 1.00 5.59 373 LEU A O 1
ATOM 2749 N N . ASN A 1 382 ? 54.258 -0.320 11.986 1.00 6.33 374 ASN A N 1
ATOM 2750 C CA . ASN A 1 382 ? 55.217 -1.186 12.691 1.00 7.35 374 ASN A CA 1
ATOM 2751 C C . ASN A 1 382 ? 55.180 -2.661 12.302 1.00 8.14 374 ASN A C 1
ATOM 2752 O O . ASN A 1 382 ? 55.792 -3.511 12.977 1.00 8.23 374 ASN A O 1
ATOM 2757 N N . LEU A 1 383 ? 54.473 -2.954 11.210 1.00 8.29 375 LEU A N 1
ATOM 2758 C CA . LEU A 1 383 ? 54.266 -4.330 10.782 1.00 8.48 375 LEU A CA 1
ATOM 2759 C C . LEU A 1 383 ? 55.461 -4.776 9.933 1.00 9.61 375 LEU A C 1
ATOM 2760 O O . LEU A 1 383 ? 55.372 -4.947 8.708 1.00 10.35 375 LEU A O 1
ATOM 2765 N N . ASP A 1 384 ? 56.584 -4.938 10.623 1.00 9.86 376 ASP A N 1
ATOM 2766 C CA . ASP A 1 384 ? 57.876 -5.223 10.006 1.00 10.28 376 ASP A CA 1
ATOM 2767 C C . ASP A 1 384 ? 57.993 -6.688 9.606 1.00 10.51 376 ASP A C 1
ATOM 2768 O O . ASP A 1 384 ? 58.548 -7.002 8.555 1.00 10.63 376 ASP A O 1
ATOM 2773 N N . ASN A 1 385 ? 57.483 -7.573 10.460 1.00 10.54 377 ASN A N 1
ATOM 2774 C CA . ASN A 1 385 ? 57.586 -9.024 10.262 1.00 11.50 377 ASN A CA 1
ATOM 2775 C C . ASN A 1 385 ? 56.306 -9.711 10.713 1.00 11.05 377 ASN A C 1
ATOM 2776 O O . ASN A 1 385 ? 56.209 -10.141 11.864 1.00 11.44 377 ASN A O 1
ATOM 2781 N N . PRO A 1 386 ? 55.313 -9.807 9.820 1.00 11.19 378 PRO A N 1
ATOM 2782 C CA . PRO A 1 386 ? 54.025 -10.408 10.207 1.00 11.35 378 PRO A CA 1
ATOM 2783 C C . PRO A 1 386 ? 54.157 -11.796 10.821 1.00 12.14 378 PRO A C 1
ATOM 2784 O O . PRO A 1 386 ? 54.940 -12.623 10.328 1.00 12.37 378 PRO A O 1
ATOM 2788 N N . ALA A 1 387 ? 53.382 -12.041 11.876 1.00 12.36 379 ALA A N 1
ATOM 2789 C CA . ALA A 1 387 ? 53.481 -13.263 12.663 1.00 13.16 379 ALA A CA 1
ATOM 2790 C C . ALA A 1 387 ? 52.857 -14.422 11.918 1.00 13.81 379 ALA A C 1
ATOM 2791 O O . ALA A 1 387 ? 53.266 -15.563 12.098 1.00 14.33 379 ALA A O 1
ATOM 2793 N N . ALA A 1 388 ? 51.884 -14.115 11.068 1.00 14.21 380 ALA A N 1
ATOM 2794 C CA . ALA A 1 388 ? 51.181 -15.144 10.308 1.00 14.65 380 ALA A CA 1
ATOM 2795 C C . ALA A 1 388 ? 51.161 -14.790 8.821 1.00 15.19 380 ALA A C 1
ATOM 2796 O O . ALA A 1 388 ? 51.310 -13.633 8.435 1.00 15.88 380 ALA A O 1
ATOM 2798 N N . GLN A 1 389 ? 50.985 -15.797 7.975 1.00 15.59 381 GLN A N 1
ATOM 2799 C CA . GLN A 1 389 ? 50.839 -15.553 6.545 1.00 15.78 381 GLN A CA 1
ATOM 2800 C C . GLN A 1 389 ? 49.348 -15.491 6.276 1.00 14.42 381 GLN A C 1
ATOM 2801 O O . GLN A 1 389 ? 48.593 -16.310 6.782 1.00 15.11 381 GLN A O 1
ATOM 2807 N N . THR A 1 390 ? 48.934 -14.496 5.507 1.00 12.36 382 THR A N 1
ATOM 2808 C CA . THR A 1 390 ? 47.516 -14.267 5.236 1.00 10.64 382 THR A CA 1
ATOM 2809 C C . THR A 1 390 ? 47.357 -13.621 3.854 1.00 10.27 382 THR A C 1
ATOM 2810 O O . THR A 1 390 ? 48.258 -12.936 3.358 1.00 10.52 382 THR A O 1
ATOM 2814 N N . ARG A 1 391 ? 46.218 -13.870 3.222 1.00 8.89 383 ARG A N 1
ATOM 2815 C CA . ARG A 1 391 ? 45.877 -13.192 1.995 1.00 8.28 383 ARG A CA 1
ATOM 2816 C C . ARG A 1 391 ? 45.285 -11.810 2.225 1.00 7.92 383 ARG A C 1
ATOM 2817 O O . ARG A 1 391 ? 45.255 -11.003 1.310 1.00 7.63 383 ARG A O 1
ATOM 2825 N N . ILE A 1 392 ? 44.781 -11.561 3.430 1.00 8.07 384 ILE A N 1
ATOM 2826 C CA . ILE A 1 392 ? 44.251 -10.238 3.761 1.00 7.73 384 ILE A CA 1
ATOM 2827 C C . ILE A 1 392 ? 45.349 -9.172 3.656 1.00 7.86 384 ILE A C 1
ATOM 2828 O O . ILE A 1 392 ? 46.477 -9.373 4.113 1.00 7.96 384 ILE A O 1
ATOM 2833 N N . ASP A 1 393 ? 45.013 -8.027 3.067 1.00 7.39 385 ASP A N 1
ATOM 2834 C CA . ASP A 1 393 ? 45.930 -6.886 3.040 1.00 7.19 385 ASP A CA 1
ATOM 2835 C C . ASP A 1 393 ? 45.915 -6.189 4.409 1.00 7.07 385 ASP A C 1
ATOM 2836 O O . ASP A 1 393 ? 44.926 -5.559 4.769 1.00 7.02 385 ASP A O 1
ATOM 2841 N N . LEU A 1 394 ? 47.019 -6.284 5.155 1.00 6.29 386 LEU A N 1
ATOM 2842 C CA . LEU A 1 394 ? 47.081 -5.720 6.516 1.00 6.66 386 LEU A CA 1
ATOM 2843 C C . LEU A 1 394 ? 47.566 -4.264 6.508 1.00 6.60 386 LEU A C 1
ATOM 2844 O O . LEU A 1 394 ? 47.783 -3.656 7.555 1.00 6.89 386 LEU A O 1
ATOM 2849 N N . VAL A 1 395 ? 47.716 -3.718 5.297 1.00 6.29 387 VAL A N 1
ATOM 2850 C CA . VAL A 1 395 ? 48.032 -2.293 5.080 1.00 6.20 387 VAL A CA 1
ATOM 2851 C C . VAL A 1 395 ? 49.291 -1.884 5.860 1.00 6.66 387 VAL A C 1
ATOM 2852 O O . VAL A 1 395 ? 49.303 -0.854 6.554 1.00 6.57 387 VAL A O 1
ATOM 2856 N N . PRO A 1 396 ? 50.367 -2.686 5.751 1.00 6.58 388 PRO A N 1
ATOM 2857 C CA . PRO A 1 396 ? 51.531 -2.378 6.575 1.00 6.75 388 PRO A CA 1
ATOM 2858 C C . PRO A 1 396 ? 52.167 -1.025 6.219 1.00 7.35 388 PRO A C 1
ATOM 2859 O O . PRO A 1 396 ? 52.263 -0.660 5.032 1.00 7.19 388 PRO A O 1
ATOM 2863 N N . HIS A 1 397 ? 52.527 -0.281 7.268 1.00 7.44 389 HIS A N 1
ATOM 2864 C CA . HIS A 1 397 ? 53.384 0.942 7.228 1.00 8.07 389 HIS A CA 1
ATOM 2865 C C . HIS A 1 397 ? 52.772 2.230 6.688 1.00 8.40 389 HIS A C 1
ATOM 2866 O O . HIS A 1 397 ? 53.021 3.313 7.250 1.00 9.53 389 HIS A O 1
ATOM 2873 N N . LYS A 1 398 ? 51.998 2.134 5.613 1.00 8.27 390 LYS A N 1
ATOM 2874 C CA . LYS A 1 398 ? 51.454 3.319 4.921 1.00 8.90 390 LYS A CA 1
ATOM 2875 C C . LYS A 1 398 ? 50.050 3.030 4.446 1.00 8.41 390 LYS A C 1
ATOM 2876 O O . LYS A 1 398 ? 49.762 1.893 4.056 1.00 8.31 390 LYS A O 1
ATOM 2882 N N . PRO A 1 399 ? 49.160 4.044 4.485 1.00 8.07 391 PRO A N 1
ATOM 2883 C CA . PRO A 1 399 ? 47.767 3.819 4.079 1.00 8.21 391 PRO A CA 1
ATOM 2884 C C . PRO A 1 399 ? 47.631 3.435 2.612 1.00 7.98 391 PRO A C 1
ATOM 2885 O O . PRO A 1 399 ? 48.494 3.782 1.790 1.00 8.11 391 PRO A O 1
ATOM 2889 N N . ARG A 1 400 ? 46.562 2.709 2.299 1.00 7.64 392 ARG A N 1
ATOM 2890 C CA A ARG A 1 400 ? 46.300 2.324 0.911 0.50 7.71 392 ARG A CA 1
ATOM 2891 C CA B ARG A 1 400 ? 46.279 2.290 0.929 0.50 7.72 392 ARG A CA 1
ATOM 2892 C C . ARG A 1 400 ? 45.043 2.989 0.379 1.00 8.01 392 ARG A C 1
ATOM 2893 O O . ARG A 1 400 ? 43.948 2.825 0.930 1.00 6.93 392 ARG A O 1
ATOM 2908 N N . GLU A 1 401 ? 45.210 3.730 -0.717 1.00 7.43 393 GLU A N 1
ATOM 2909 C CA . GLU A 1 401 ? 44.061 4.299 -1.404 1.00 8.48 393 GLU A CA 1
ATOM 2910 C C . GLU A 1 401 ? 43.384 3.186 -2.194 1.00 7.88 393 GLU A C 1
ATOM 2911 O O . GLU A 1 401 ? 44.033 2.464 -2.939 1.00 7.25 393 GLU A O 1
ATOM 2917 N N . ARG A 1 402 ? 42.079 3.038 -1.993 1.00 7.68 394 ARG A N 1
ATOM 2918 C CA . ARG A 1 402 ? 41.322 1.956 -2.629 1.00 8.23 394 ARG A CA 1
ATOM 2919 C C . ARG A 1 402 ? 39.837 2.257 -2.497 1.00 8.53 394 ARG A C 1
ATOM 2920 O O . ARG A 1 402 ? 39.440 3.033 -1.644 1.00 8.15 394 ARG A O 1
ATOM 2928 N N . LYS A 1 403 ? 39.008 1.619 -3.318 1.00 8.75 395 LYS A N 1
ATOM 2929 C CA . LYS A 1 403 ? 37.567 1.744 -3.134 1.00 9.35 395 LYS A CA 1
ATOM 2930 C C . LYS A 1 403 ? 37.172 1.191 -1.751 1.00 8.65 395 LYS A C 1
ATOM 2931 O O . LYS A 1 403 ? 37.515 0.066 -1.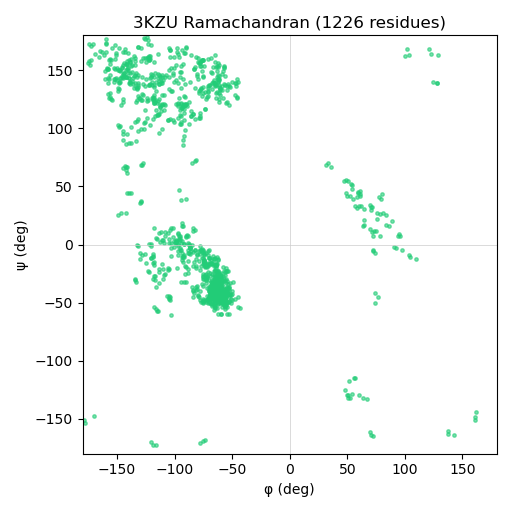397 1.00 8.80 395 LYS A O 1
ATOM 2937 N N . ILE A 1 404 ? 36.493 2.007 -0.953 1.00 7.73 396 ILE A N 1
ATOM 2938 C CA . ILE A 1 404 ? 35.885 1.532 0.307 1.00 6.51 396 ILE A CA 1
ATOM 2939 C C . ILE A 1 404 ? 34.440 2.015 0.385 1.00 6.48 396 ILE A C 1
ATOM 2940 O O . ILE A 1 404 ? 34.210 3.195 0.615 1.00 6.58 396 ILE A O 1
ATOM 2945 N N . ASP A 1 405 ? 33.478 1.103 0.221 1.00 6.42 397 ASP A N 1
ATOM 2946 C CA . ASP A 1 405 ? 32.055 1.419 0.356 1.00 7.40 397 ASP A CA 1
ATOM 2947 C C . ASP A 1 405 ? 31.472 0.796 1.629 1.00 6.77 397 ASP A C 1
ATOM 2948 O O . ASP A 1 405 ? 30.447 1.272 2.149 1.00 7.67 397 ASP A O 1
ATOM 2953 N N . VAL A 1 406 ? 32.088 -0.298 2.095 1.00 6.70 398 VAL A N 1
ATOM 2954 C CA . VAL A 1 406 ? 31.619 -1.043 3.284 1.00 6.36 398 VAL A CA 1
ATOM 2955 C C . VAL A 1 406 ? 32.774 -1.260 4.264 1.00 6.32 398 VAL A C 1
ATOM 2956 O O . VAL A 1 406 ? 33.836 -1.790 3.891 1.00 5.88 398 VAL A O 1
ATOM 2960 N N . ALA A 1 407 ? 32.573 -0.820 5.505 1.00 6.10 399 ALA A N 1
ATOM 2961 C CA . ALA A 1 407 ? 33.556 -1.031 6.571 1.00 6.51 399 ALA A CA 1
ATOM 2962 C C . ALA A 1 407 ? 32.955 -1.828 7.707 1.00 6.97 399 ALA A C 1
ATOM 2963 O O . ALA A 1 407 ? 31.782 -1.653 8.083 1.00 7.15 399 ALA A O 1
ATOM 2965 N N . LEU A 1 408 ? 33.767 -2.729 8.230 1.00 6.66 400 LEU A N 1
ATOM 2966 C CA . LEU A 1 408 ? 33.408 -3.540 9.400 1.00 6.53 400 LEU A CA 1
ATOM 2967 C C . LEU A 1 408 ? 34.383 -3.153 10.493 1.00 6.54 400 LEU A C 1
ATOM 2968 O O . LEU A 1 408 ? 35.608 -3.098 10.244 1.00 6.58 400 LEU A O 1
ATOM 2973 N N . SER A 1 409 ? 33.858 -2.880 11.683 1.00 5.79 401 SER A N 1
ATOM 2974 C CA . SER A 1 409 ? 34.706 -2.536 12.836 1.00 6.42 401 SER A CA 1
ATOM 2975 C C . SER A 1 409 ? 34.444 -3.498 14.004 1.00 6.46 401 SER A C 1
ATOM 2976 O O . SER A 1 409 ? 33.305 -3.643 14.460 1.00 7.01 401 SER A O 1
ATOM 2979 N N . ASN A 1 410 ? 35.508 -4.149 14.479 1.00 6.53 402 ASN A N 1
ATOM 2980 C CA . ASN A 1 410 ? 35.421 -5.141 15.538 1.00 7.90 402 ASN A CA 1
ATOM 2981 C C . ASN A 1 410 ? 35.992 -4.675 16.885 1.00 8.36 402 ASN A C 1
ATOM 2982 O O . ASN A 1 410 ? 37.005 -3.955 16.919 1.00 8.87 402 ASN A O 1
ATOM 2987 N N . SER A 1 411 ? 35.359 -5.114 17.980 1.00 8.53 403 SER A N 1
ATOM 2988 C CA . SER A 1 411 ? 35.867 -4.846 19.331 1.00 9.81 403 SER A CA 1
ATOM 2989 C C . SER A 1 411 ? 35.563 -6.054 20.191 1.00 11.07 403 SER A C 1
ATOM 2990 O O . SER A 1 411 ? 34.402 -6.487 20.289 1.00 10.62 403 SER A O 1
ATOM 2993 N N . PHE A 1 412 ? 36.607 -6.588 20.813 1.00 11.87 404 PHE A N 1
ATOM 2994 C CA . PHE A 1 412 ? 36.524 -7.808 21.603 1.00 12.72 404 PHE A CA 1
ATOM 2995 C C . PHE A 1 412 ? 37.144 -7.558 22.961 1.00 14.00 404 PHE A C 1
ATOM 2996 O O . PHE A 1 412 ? 38.393 -7.585 23.077 1.00 15.45 404 PHE A O 1
ATOM 3004 N N . GLY A 1 413 ? 36.304 -7.298 23.978 1.00 13.00 405 GLY A N 1
ATOM 3005 C CA . GLY A 1 413 ? 36.772 -6.887 25.309 1.00 12.29 405 GLY A CA 1
ATOM 3006 C C . GLY A 1 413 ? 36.933 -7.894 26.432 1.00 12.90 405 GLY A C 1
ATOM 3007 O O . GLY A 1 413 ? 36.388 -9.014 26.377 1.00 9.95 405 GLY A O 1
ATOM 3008 N N . PHE A 1 414 ? 37.664 -7.496 27.488 1.00 12.60 406 PHE A N 1
ATOM 3009 C CA . PHE A 1 414 ? 37.743 -8.295 28.718 1.00 13.94 406 PHE A CA 1
ATOM 3010 C C . PHE A 1 414 ? 36.372 -8.796 29.165 1.00 13.95 406 PHE A C 1
ATOM 3011 O O . PHE A 1 414 ? 35.395 -8.055 29.098 1.00 13.64 406 PHE A O 1
ATOM 3019 N N . GLY A 1 415 ? 36.319 -10.028 29.678 1.00 12.38 407 GLY A N 1
ATOM 3020 C CA . GLY A 1 415 ? 35.068 -10.655 30.089 1.00 12.98 407 GLY A CA 1
ATOM 3021 C C . GLY A 1 415 ? 34.428 -11.439 28.940 1.00 11.62 407 GLY A C 1
ATOM 3022 O O . GLY A 1 415 ? 33.356 -12.047 29.116 1.00 12.30 407 GLY A O 1
ATOM 3023 N N . GLY A 1 416 ? 35.063 -11.400 27.759 1.00 10.33 408 GLY A N 1
ATOM 3024 C CA . GLY A 1 416 ? 34.531 -12.114 26.590 1.00 9.64 408 GLY A CA 1
ATOM 3025 C C . GLY A 1 416 ? 33.418 -11.369 25.869 1.00 9.94 408 GLY A C 1
ATOM 3026 O O . GLY A 1 416 ? 32.573 -11.980 25.195 1.00 10.58 408 GLY A O 1
ATOM 3027 N N . THR A 1 417 ? 33.413 -10.046 25.970 1.00 9.02 409 THR A N 1
ATOM 3028 C CA . THR A 1 417 ? 32.310 -9.256 25.380 1.00 7.96 409 THR A CA 1
ATOM 3029 C C . THR A 1 417 ? 32.690 -8.768 23.975 1.00 8.03 409 THR A C 1
ATOM 3030 O O . THR A 1 417 ? 33.650 -8.018 23.813 1.00 8.73 409 THR A O 1
ATOM 3034 N N . ASN A 1 418 ? 31.967 -9.237 22.956 1.00 6.98 410 ASN A N 1
ATOM 3035 C CA . ASN A 1 418 ? 32.267 -8.917 21.594 1.00 7.05 410 ASN A CA 1
ATOM 3036 C C . ASN A 1 418 ? 31.187 -8.072 20.952 1.00 7.05 410 ASN A C 1
ATOM 3037 O O . ASN A 1 418 ? 30.075 -8.365 21.123 1.00 6.74 410 ASN A O 1
ATOM 3042 N N . ALA A 1 419 ? 31.604 -7.069 20.171 1.00 6.71 411 ALA A N 1
ATOM 3043 C CA . ALA A 1 419 ? 30.679 -6.253 19.345 1.00 6.81 411 ALA A CA 1
ATOM 3044 C C . ALA A 1 419 ? 31.310 -5.901 18.005 1.00 7.13 411 ALA A C 1
ATOM 3045 O O . ALA A 1 419 ? 32.532 -5.640 17.933 1.00 8.26 411 ALA A O 1
ATOM 3047 N N . SER A 1 420 ? 30.478 -5.860 16.961 1.00 7.27 412 SER A N 1
ATOM 3048 C CA . SER A 1 420 ? 30.907 -5.449 15.618 1.00 7.48 412 SER A CA 1
ATOM 3049 C C . SER A 1 420 ? 29.906 -4.467 15.019 1.00 7.40 412 SER A C 1
ATOM 3050 O O . SER A 1 420 ? 28.692 -4.593 15.222 1.00 7.86 412 SER A O 1
ATOM 3053 N N . LEU A 1 421 ? 30.407 -3.519 14.242 1.00 7.94 413 LEU A N 1
ATOM 3054 C CA . LEU A 1 421 ? 29.547 -2.577 13.527 1.00 7.36 413 LEU A CA 1
ATOM 3055 C C . LEU A 1 421 ? 29.817 -2.684 12.038 1.00 7.53 413 LEU A C 1
ATOM 3056 O O . LEU A 1 421 ? 30.974 -2.881 11.637 1.00 6.73 413 LEU A O 1
ATOM 3061 N N . VAL A 1 422 ? 28.766 -2.553 11.228 1.00 6.03 414 VAL A N 1
ATOM 3062 C CA . VAL A 1 422 ? 28.946 -2.495 9.773 1.00 6.06 414 VAL A CA 1
ATOM 3063 C C . VAL A 1 422 ? 28.447 -1.148 9.269 1.00 5.73 414 VAL A C 1
ATOM 3064 O O . VAL A 1 422 ? 27.307 -0.754 9.527 1.00 6.41 414 VAL A O 1
ATOM 3068 N N . LEU A 1 423 ? 29.310 -0.467 8.551 1.00 5.89 415 LEU A N 1
ATOM 3069 C CA . LEU A 1 423 ? 28.991 0.837 7.989 1.00 6.09 415 LEU A CA 1
ATOM 3070 C C . LEU A 1 423 ? 29.042 0.739 6.475 1.00 6.57 415 LEU A C 1
ATOM 3071 O O . LEU A 1 423 ? 29.884 0.000 5.927 1.00 7.27 415 LEU A O 1
ATOM 3076 N N . ARG A 1 424 ? 28.187 1.524 5.815 1.00 6.32 416 ARG A N 1
ATOM 3077 C CA . ARG A 1 424 ? 28.167 1.568 4.350 1.00 6.74 416 ARG A CA 1
ATOM 3078 C C . ARG A 1 424 ? 27.907 2.979 3.820 1.00 7.03 416 ARG A C 1
ATOM 3079 O O . ARG A 1 424 ? 27.151 3.749 4.412 1.00 6.69 416 ARG A O 1
ATOM 3087 N N . ARG A 1 425 ? 28.554 3.302 2.700 1.00 7.94 417 ARG A N 1
ATOM 3088 C CA . ARG A 1 425 ? 28.298 4.524 1.953 1.00 8.36 417 ARG A CA 1
ATOM 3089 C C . ARG A 1 425 ? 26.801 4.695 1.761 1.00 9.00 417 ARG A C 1
ATOM 3090 O O . ARG A 1 425 ? 26.084 3.738 1.477 1.00 8.90 417 ARG A O 1
ATOM 3098 N N . TYR A 1 426 ? 26.324 5.919 1.905 1.00 9.68 418 TYR A N 1
ATOM 3099 C CA . TYR A 1 426 ? 24.921 6.189 1.656 1.00 10.96 418 TYR A CA 1
ATOM 3100 C C . TYR A 1 426 ? 24.771 6.603 0.191 1.00 12.49 418 TYR A C 1
ATOM 3101 O O . TYR A 1 426 ? 25.468 7.476 -0.264 1.00 13.47 418 TYR A O 1
ATOM 3110 N N . THR A 1 427 ? 23.875 5.950 -0.537 1.00 14.56 419 THR A N 1
ATOM 3111 C CA . THR A 1 427 ? 23.643 6.302 -1.943 1.00 17.30 419 THR A CA 1
ATOM 3112 C C . THR A 1 427 ? 22.195 6.766 -2.119 1.00 17.90 419 THR A C 1
ATOM 3113 O O . THR A 1 427 ? 21.933 7.868 -2.612 1.00 19.59 419 THR A O 1
ATOM 3117 N N . ALA A 1 428 ? 21.257 5.934 -1.687 1.00 19.12 420 ALA A N 1
ATOM 3118 C CA . ALA A 1 428 ? 19.848 6.311 -1.621 1.00 19.73 420 ALA A CA 1
ATOM 3119 C C . ALA A 1 428 ? 19.172 5.373 -0.624 1.00 20.14 420 ALA A C 1
ATOM 3120 O O . ALA A 1 428 ? 17.992 5.516 -0.246 1.00 20.85 420 ALA A O 1
ATOM 3123 N N . MET B 1 9 ? 8.668 -7.950 15.351 1.00 19.57 1 MET B N 1
ATOM 3124 C CA . MET B 1 9 ? 9.129 -7.929 16.774 1.00 19.00 1 MET B CA 1
ATOM 3125 C C . MET B 1 9 ? 8.527 -9.086 17.565 1.00 17.34 1 MET B C 1
ATOM 3126 O O . MET B 1 9 ? 7.329 -9.360 17.483 1.00 18.19 1 MET B O 1
ATOM 3131 N N . ARG B 1 10 ? 9.361 -9.776 18.326 1.00 14.42 2 ARG B N 1
ATOM 3132 C CA . ARG B 1 10 ? 8.887 -10.948 19.057 1.00 12.16 2 ARG B CA 1
ATOM 3133 C C . ARG B 1 10 ? 8.518 -10.504 20.449 1.00 10.22 2 ARG B C 1
ATOM 3134 O O . ARG B 1 10 ? 9.044 -9.516 20.947 1.00 10.45 2 ARG B O 1
ATOM 3142 N N . ARG B 1 11 ? 7.600 -11.231 21.068 1.00 8.76 3 ARG B N 1
ATOM 3143 C CA . ARG B 1 11 ? 7.187 -10.945 22.448 1.00 7.48 3 ARG B CA 1
ATOM 3144 C C . ARG B 1 11 ? 8.158 -11.565 23.435 1.00 6.75 3 ARG B C 1
ATOM 3145 O O . ARG B 1 11 ? 8.796 -12.596 23.144 1.00 6.55 3 ARG B O 1
ATOM 3153 N N . VAL B 1 12 ? 8.241 -10.945 24.615 1.00 5.58 4 VAL B N 1
ATOM 3154 C CA . VAL B 1 12 ? 9.243 -11.270 25.608 1.00 5.63 4 VAL B CA 1
ATOM 3155 C C . VAL B 1 12 ? 8.587 -11.459 26.968 1.00 5.77 4 VAL B C 1
ATOM 3156 O O . VAL B 1 12 ? 7.877 -10.566 27.455 1.00 6.09 4 VAL B O 1
ATOM 3160 N N . VAL B 1 13 ? 8.851 -12.612 27.587 1.00 5.28 5 VAL B N 1
ATOM 3161 C CA . VAL B 1 13 ? 8.254 -12.925 28.883 1.00 5.39 5 VAL B CA 1
ATOM 3162 C C . VAL B 1 13 ? 9.345 -13.176 29.927 1.00 5.43 5 VAL B C 1
ATOM 3163 O O . VAL B 1 13 ? 10.511 -13.459 29.578 1.00 6.19 5 VAL B O 1
ATOM 3167 N N . ILE B 1 14 ? 8.964 -13.058 31.198 1.00 6.04 6 ILE B N 1
ATOM 3168 C CA . ILE B 1 14 ? 9.855 -13.315 32.333 1.00 5.93 6 ILE B CA 1
ATOM 3169 C C . ILE B 1 14 ? 9.590 -14.747 32.806 1.00 6.37 6 ILE B C 1
ATOM 3170 O O . ILE B 1 14 ? 8.453 -15.103 33.152 1.00 5.79 6 ILE B O 1
ATOM 3175 N N . THR B 1 15 ? 10.639 -15.573 32.786 1.00 5.82 7 THR B N 1
ATOM 3176 C CA . THR B 1 15 ? 10.476 -17.007 33.051 1.00 6.23 7 THR B CA 1
ATOM 3177 C C . THR B 1 15 ? 11.302 -17.463 34.252 1.00 6.41 7 THR B C 1
ATOM 3178 O O . THR B 1 15 ? 11.268 -18.625 34.609 1.00 6.53 7 THR B O 1
ATOM 3182 N N . GLY B 1 16 ? 12.047 -16.543 34.864 1.00 6.68 8 GLY B N 1
ATOM 3183 C CA . GLY B 1 16 ? 12.838 -16.885 36.061 1.00 6.55 8 GLY B CA 1
ATOM 3184 C C . GLY B 1 16 ? 13.190 -15.612 36.827 1.00 6.86 8 GLY B C 1
ATOM 3185 O O . GLY B 1 16 ? 13.346 -14.533 36.230 1.00 7.50 8 GLY B O 1
ATOM 3186 N N . LEU B 1 17 ? 13.306 -15.735 38.148 1.00 6.52 9 LEU B N 1
ATOM 3187 C CA . LEU B 1 17 ? 13.650 -14.604 39.022 1.00 5.90 9 LEU B CA 1
ATOM 3188 C C . LEU B 1 17 ? 14.759 -15.003 39.971 1.00 6.89 9 LEU B C 1
ATOM 3189 O O . LEU B 1 17 ? 14.842 -16.157 40.422 1.00 6.50 9 LEU B O 1
ATOM 3194 N N . GLY B 1 18 ? 15.614 -14.041 40.285 1.00 6.73 10 GLY B N 1
ATOM 3195 C CA . GLY B 1 18 ? 16.645 -14.261 41.306 1.00 6.20 10 GLY B CA 1
ATOM 3196 C C . GLY B 1 18 ? 16.841 -12.964 42.057 1.00 7.09 10 GLY B C 1
ATOM 3197 O O . GLY B 1 18 ? 16.724 -11.873 41.490 1.00 7.15 10 GLY B O 1
ATOM 3198 N N . LEU B 1 19 ? 17.157 -13.065 43.337 1.00 6.81 11 LEU B N 1
ATOM 3199 C CA . LEU B 1 19 ? 17.293 -11.863 44.150 1.00 7.84 11 LEU B CA 1
ATOM 3200 C C . LEU B 1 19 ? 18.175 -12.098 45.362 1.00 7.28 11 LEU B C 1
ATOM 3201 O O . LEU B 1 19 ? 17.925 -13.009 46.160 1.00 7.80 11 LEU B O 1
ATOM 3206 N N . VAL B 1 20 ? 19.193 -11.252 45.516 1.00 7.50 12 VAL B N 1
ATOM 3207 C CA . VAL B 1 20 ? 20.002 -11.227 46.725 1.00 7.04 12 VAL B CA 1
ATOM 3208 C C . VAL B 1 20 ? 19.757 -9.822 47.284 1.00 7.12 12 VAL B C 1
ATOM 3209 O O . VAL B 1 20 ? 20.155 -8.837 46.667 1.00 8.59 12 VAL B O 1
ATOM 3213 N N . SER B 1 21 ? 19.048 -9.734 48.417 1.00 6.19 13 SER B N 1
ATOM 3214 C CA . SER B 1 21 ? 18.552 -8.461 48.919 1.00 6.65 13 SER B CA 1
ATOM 3215 C C . SER B 1 21 ? 18.904 -8.236 50.394 1.00 6.15 13 SER B C 1
ATOM 3216 O O . SER B 1 21 ? 19.387 -9.138 51.064 1.00 6.04 13 SER B O 1
ATOM 3219 N N . PRO B 1 22 ? 18.698 -7.006 50.882 1.00 6.67 14 PRO B N 1
ATOM 3220 C CA . PRO B 1 22 ? 18.937 -6.744 52.314 1.00 6.91 14 PRO B CA 1
ATOM 3221 C C . PRO B 1 22 ? 17.962 -7.486 53.243 1.00 7.42 14 PRO B C 1
ATOM 3222 O O . PRO B 1 22 ? 18.183 -7.500 54.448 1.00 7.07 14 PRO B O 1
ATOM 3226 N N . LEU B 1 23 ? 16.905 -8.105 52.705 1.00 6.91 15 LEU B N 1
ATOM 3227 C CA . LEU B 1 23 ? 16.007 -8.881 53.549 1.00 7.48 15 LEU B CA 1
ATOM 3228 C C . LEU B 1 23 ? 16.378 -10.358 53.571 1.00 7.41 15 LEU B C 1
ATOM 3229 O O . LEU B 1 23 ? 16.172 -11.047 54.584 1.00 7.72 15 LEU B O 1
ATOM 3234 N N . ALA B 1 24 ? 16.916 -10.838 52.442 1.00 8.12 16 ALA B N 1
ATOM 3235 C CA . ALA B 1 24 ? 17.188 -12.251 52.264 1.00 7.25 16 ALA B CA 1
ATOM 3236 C C . ALA B 1 24 ? 17.900 -12.504 50.951 1.00 7.59 16 ALA B C 1
ATOM 3237 O O . ALA B 1 24 ? 17.776 -11.726 49.988 1.00 6.69 16 ALA B O 1
ATOM 3239 N N . SER B 1 25 ? 18.614 -13.621 50.908 1.00 7.82 17 SER B N 1
ATOM 3240 C CA . SER B 1 25 ? 18.963 -14.218 49.627 1.00 8.66 17 SER B CA 1
ATOM 3241 C C . SER B 1 25 ? 17.846 -15.183 49.262 1.00 8.33 17 SER B C 1
ATOM 3242 O O . SER B 1 25 ? 17.534 -16.090 50.020 1.00 8.98 17 SER B O 1
ATOM 3245 N N . GLY B 1 26 ? 17.218 -14.929 48.115 1.00 8.39 18 GLY B N 1
ATOM 3246 C CA . GLY B 1 26 ? 16.091 -15.739 47.651 1.00 7.97 18 GLY B CA 1
ATOM 3247 C C . GLY B 1 26 ? 14.915 -14.860 47.307 1.00 7.48 18 GLY B C 1
ATOM 3248 O O . GLY B 1 26 ? 14.613 -13.900 48.026 1.00 7.61 18 GLY B O 1
ATOM 3249 N N . VAL B 1 27 ? 14.245 -15.186 46.203 1.00 7.54 19 VAL B N 1
ATOM 3250 C CA . VAL B 1 27 ? 13.063 -14.429 45.770 1.00 7.26 19 VAL B CA 1
ATOM 3251 C C . VAL B 1 27 ? 11.876 -14.547 46.736 1.00 7.43 19 VAL B C 1
ATOM 3252 O O . VAL B 1 27 ? 11.345 -13.541 47.211 1.00 7.42 19 VAL B O 1
ATOM 3256 N N . GLU B 1 28 ? 11.443 -15.763 47.019 1.00 7.66 20 GLU B N 1
ATOM 3257 C CA . GLU B 1 28 ? 10.250 -15.924 47.843 1.00 8.61 20 GLU B CA 1
ATOM 3258 C C . GLU B 1 28 ? 10.498 -15.462 49.270 1.00 8.99 20 GLU B C 1
ATOM 3259 O O . GLU B 1 28 ? 9.603 -14.894 49.923 1.00 9.38 20 GLU B O 1
ATOM 3265 N N . GLU B 1 29 ? 11.710 -15.708 49.760 1.00 8.82 21 GLU B N 1
ATOM 3266 C CA A GLU B 1 29 ? 12.017 -15.326 51.136 0.50 9.12 21 GLU B CA 1
ATOM 3267 C CA B GLU B 1 29 ? 12.098 -15.326 51.114 0.50 8.80 21 GLU B CA 1
ATOM 3268 C C . GLU B 1 29 ? 12.100 -13.797 51.266 1.00 8.57 21 GLU B C 1
ATOM 3269 O O . GLU B 1 29 ? 11.647 -13.251 52.280 1.00 9.14 21 GLU B O 1
ATOM 3280 N N . THR B 1 30 ? 12.633 -13.111 50.252 1.00 7.84 22 THR B N 1
ATOM 3281 C CA . THR B 1 30 ? 12.636 -11.644 50.247 1.00 7.37 22 THR B CA 1
ATOM 3282 C C . THR B 1 30 ? 11.207 -11.090 50.188 1.00 6.95 22 THR B C 1
ATOM 3283 O O . THR B 1 30 ? 10.852 -10.136 50.919 1.00 6.06 22 THR B O 1
ATOM 3287 N N . TRP B 1 31 ? 10.391 -11.717 49.343 1.00 6.70 23 TRP B N 1
ATOM 3288 C CA . TRP B 1 31 ? 9.025 -11.257 49.091 1.00 7.10 23 TRP B CA 1
ATOM 3289 C C . TRP B 1 31 ? 8.195 -11.408 50.367 1.00 7.38 23 TRP B C 1
ATOM 3290 O O . TRP B 1 31 ? 7.457 -10.491 50.766 1.00 6.76 23 TRP B O 1
ATOM 3301 N N . LYS B 1 32 ? 8.329 -12.563 51.019 1.00 7.31 24 LYS B N 1
ATOM 3302 C CA . LYS B 1 32 ? 7.624 -12.811 52.264 1.00 7.62 24 LYS B CA 1
ATOM 3303 C C . LYS B 1 32 ? 7.956 -11.752 53.323 1.00 7.79 24 LYS B C 1
ATOM 3304 O O . LYS B 1 32 ? 7.054 -11.199 53.986 1.00 7.23 24 LYS B O 1
ATOM 3310 N N . ARG B 1 33 ? 9.246 -11.460 53.469 1.00 7.15 25 ARG B N 1
ATOM 3311 C CA . ARG B 1 33 ? 9.697 -10.515 54.484 1.00 7.71 25 ARG B CA 1
ATOM 3312 C C . ARG B 1 33 ? 9.268 -9.112 54.109 1.00 7.47 25 ARG B C 1
ATOM 3313 O O . ARG B 1 33 ? 8.841 -8.327 54.957 1.00 7.46 25 ARG B O 1
ATOM 3321 N N . LEU B 1 34 ? 9.362 -8.805 52.821 1.00 7.75 26 LEU B N 1
ATOM 3322 C CA . LEU B 1 34 ? 8.879 -7.526 52.315 1.00 6.84 26 LEU B CA 1
ATOM 3323 C C . LEU B 1 34 ? 7.405 -7.269 52.691 1.00 6.75 26 LEU B C 1
ATOM 3324 O O . LEU B 1 34 ? 7.050 -6.211 53.238 1.00 6.82 26 LEU B O 1
ATOM 3329 N N . LEU B 1 35 ? 6.555 -8.229 52.357 1.00 6.53 27 LEU B N 1
ATOM 3330 C CA . LEU B 1 35 ? 5.112 -8.111 52.600 1.00 7.34 27 LEU B CA 1
ATOM 3331 C C . LEU B 1 35 ? 4.777 -8.114 54.084 1.00 7.06 27 LEU B C 1
ATOM 3332 O O . LEU B 1 35 ? 3.757 -7.558 54.483 1.00 7.73 27 LEU B O 1
ATOM 3337 N N . ALA B 1 36 ? 5.644 -8.725 54.894 1.00 7.09 28 ALA B N 1
ATOM 3338 C CA . ALA B 1 36 ? 5.506 -8.704 56.368 1.00 7.97 28 ALA B CA 1
ATOM 3339 C C . ALA B 1 36 ? 5.922 -7.369 57.014 1.00 8.24 28 ALA B C 1
ATOM 3340 O O . ALA B 1 36 ? 5.811 -7.203 58.245 1.00 8.54 28 ALA B O 1
ATOM 3342 N N . GLY B 1 37 ? 6.425 -6.429 56.222 1.00 8.36 29 GLY B N 1
ATOM 3343 C CA . GLY B 1 37 ? 6.800 -5.134 56.774 1.00 8.04 29 GLY B CA 1
ATOM 3344 C C . GLY B 1 37 ? 8.185 -5.066 57.396 1.00 7.78 29 GLY B C 1
ATOM 3345 O O . GLY B 1 37 ? 8.482 -4.130 58.137 1.00 8.26 29 GLY B O 1
ATOM 3346 N N . GLU B 1 38 ? 9.037 -6.041 57.096 1.00 8.07 30 GLU B N 1
ATOM 3347 C CA A GLU B 1 38 ? 10.418 -6.061 57.623 0.50 8.39 30 GLU B CA 1
ATOM 3348 C CA B GLU B 1 38 ? 10.385 -6.029 57.645 0.50 8.11 30 GLU B CA 1
ATOM 3349 C C . GLU B 1 38 ? 11.261 -5.023 56.896 1.00 8.05 30 GLU B C 1
ATOM 3350 O O . GLU B 1 38 ? 11.028 -4.727 55.716 1.00 7.66 30 GLU B O 1
ATOM 3361 N N . SER B 1 39 ? 12.232 -4.483 57.608 1.00 8.21 31 SER B N 1
ATOM 3362 C CA . SER B 1 39 ? 13.171 -3.514 57.095 1.00 8.23 31 SER B CA 1
ATOM 3363 C C . SER B 1 39 ? 14.559 -4.130 57.133 1.00 8.70 31 SER B C 1
ATOM 3364 O O . SER B 1 39 ? 14.931 -4.789 58.122 1.00 8.44 31 SER B O 1
ATOM 3367 N N . GLY B 1 40 ? 15.337 -3.884 56.084 1.00 8.27 32 GLY B N 1
ATOM 3368 C CA . GLY B 1 40 ? 16.746 -4.285 56.066 1.00 8.87 32 GLY B CA 1
ATOM 3369 C C . GLY B 1 40 ? 17.718 -3.305 56.719 1.00 8.40 32 GLY B C 1
ATOM 3370 O O . GLY B 1 40 ? 18.910 -3.570 56.751 1.00 8.29 32 GLY B O 1
ATOM 3371 N N . ALA B 1 41 ? 17.214 -2.182 57.242 1.00 8.10 33 ALA B N 1
ATOM 3372 C CA . ALA B 1 41 ? 18.099 -1.091 57.685 1.00 7.50 33 ALA B CA 1
ATOM 3373 C C . ALA B 1 41 ? 18.662 -1.340 59.077 1.00 7.93 33 ALA B C 1
ATOM 3374 O O . ALA B 1 41 ? 17.923 -1.708 59.993 1.00 7.21 33 ALA B O 1
ATOM 3376 N N . ARG B 1 42 ? 19.967 -1.106 59.220 1.00 7.28 34 ARG B N 1
ATOM 3377 C CA . ARG B 1 42 ? 20.649 -1.271 60.499 1.00 8.78 34 ARG B CA 1
ATOM 3378 C C . ARG B 1 42 ? 21.914 -0.414 60.521 1.00 8.43 34 ARG B C 1
ATOM 3379 O O . ARG B 1 42 ? 22.453 -0.037 59.464 1.00 7.59 34 ARG B O 1
ATOM 3387 N N . ARG B 1 43 ? 22.352 -0.062 61.720 1.00 8.79 35 ARG B N 1
ATOM 3388 C CA . ARG B 1 43 ? 23.658 0.545 61.908 1.00 9.70 35 ARG B CA 1
ATOM 3389 C C . ARG B 1 43 ? 24.776 -0.332 61.297 1.00 9.59 35 ARG B C 1
ATOM 3390 O O . ARG B 1 43 ? 24.807 -1.560 61.482 1.00 9.97 35 ARG B O 1
ATOM 3398 N N . VAL B 1 44 ? 25.666 0.303 60.541 1.00 9.22 36 VAL B N 1
ATOM 3399 C CA . VAL B 1 44 ? 26.762 -0.404 59.892 1.00 9.36 36 VAL B CA 1
ATOM 3400 C C . VAL B 1 44 ? 27.800 -0.783 60.940 1.00 9.86 36 VAL B C 1
ATOM 3401 O O . VAL B 1 44 ? 28.207 0.059 61.752 1.00 9.61 36 VAL B O 1
ATOM 3405 N N . THR B 1 45 ? 28.210 -2.049 60.918 1.00 10.91 37 THR B N 1
ATOM 3406 C CA . THR B 1 45 ? 29.164 -2.584 61.892 1.00 12.12 37 THR B CA 1
ATOM 3407 C C . THR B 1 45 ? 30.442 -3.139 61.263 1.00 12.72 37 THR B C 1
ATOM 3408 O O . THR B 1 45 ? 31.393 -3.427 61.988 1.00 11.80 37 THR B O 1
ATOM 3412 N N . GLU B 1 46 ? 30.460 -3.302 59.933 1.00 13.10 38 GLU B N 1
ATOM 3413 C CA . GLU B 1 46 ? 31.576 -3.981 59.255 1.00 14.23 38 GLU B CA 1
ATOM 3414 C C . GLU B 1 46 ? 32.776 -3.084 59.024 1.00 14.92 38 GLU B C 1
ATOM 3415 O O . GLU B 1 46 ? 33.889 -3.558 58.757 1.00 16.44 38 GLU B O 1
ATOM 3421 N N . PHE B 1 47 ? 32.555 -1.782 59.089 1.00 15.09 39 PHE B N 1
ATOM 3422 C CA . PHE B 1 47 ? 33.642 -0.831 58.925 1.00 15.04 39 PHE B CA 1
ATOM 3423 C C . PHE B 1 47 ? 33.310 0.434 59.698 1.00 14.99 39 PHE B C 1
ATOM 3424 O O . PHE B 1 47 ? 32.193 0.576 60.199 1.00 14.19 39 PHE B O 1
ATOM 3432 N N . GLU B 1 48 ? 34.276 1.347 59.800 1.00 15.14 40 GLU B N 1
ATOM 3433 C CA . GLU B 1 48 ? 34.098 2.533 60.628 1.00 15.55 40 GLU B CA 1
ATOM 3434 C C . GLU B 1 48 ? 33.106 3.504 59.997 1.00 15.12 40 GLU B C 1
ATOM 3435 O O . GLU B 1 48 ? 33.258 3.896 58.823 1.00 13.90 40 GLU B O 1
ATOM 3441 N N . VAL B 1 49 ? 32.098 3.902 60.779 1.00 14.78 41 VAL B N 1
ATOM 3442 C CA . VAL B 1 49 ? 31.093 4.856 60.293 1.00 14.45 41 VAL B CA 1
ATOM 3443 C C . VAL B 1 49 ? 30.847 6.034 61.236 1.00 14.49 41 VAL B C 1
ATOM 3444 O O . VAL B 1 49 ? 30.166 6.990 60.886 1.00 14.26 41 VAL B O 1
ATOM 3448 N N . ASP B 1 50 ? 31.434 5.994 62.424 1.00 14.95 42 ASP B N 1
ATOM 3449 C CA . ASP B 1 50 ? 31.068 6.977 63.444 1.00 15.77 42 ASP B CA 1
ATOM 3450 C C . ASP B 1 50 ? 31.446 8.416 63.101 1.00 15.27 42 ASP B C 1
ATOM 3451 O O . ASP B 1 50 ? 30.836 9.364 63.618 1.00 15.61 42 ASP B O 1
ATOM 3456 N N . ASP B 1 51 ? 32.431 8.574 62.210 1.00 14.47 43 ASP B N 1
ATOM 3457 C CA . ASP B 1 51 ? 32.796 9.889 61.679 1.00 13.36 43 ASP B CA 1
ATOM 3458 C C . ASP B 1 51 ? 32.031 10.284 60.394 1.00 13.12 43 ASP B C 1
ATOM 3459 O O . ASP B 1 51 ? 32.336 11.316 59.781 1.00 12.39 43 ASP B O 1
ATOM 3464 N N . LEU B 1 52 ? 31.036 9.474 59.997 1.00 12.17 44 LEU B N 1
ATOM 3465 C CA . LEU B 1 52 ? 30.221 9.753 58.802 1.00 11.46 44 LEU B CA 1
ATOM 3466 C C . LEU B 1 52 ? 28.859 10.368 59.153 1.00 10.91 44 LEU B C 1
ATOM 3467 O O . LEU B 1 52 ? 28.329 10.140 60.242 1.00 9.93 44 LEU B O 1
ATOM 3472 N N . ALA B 1 53 ? 28.309 11.160 58.237 1.00 10.08 45 ALA B N 1
ATOM 3473 C CA . ALA B 1 53 ? 27.009 11.767 58.452 1.00 10.43 45 ALA B CA 1
ATOM 3474 C C . ALA B 1 53 ? 25.905 10.706 58.468 1.00 10.19 45 ALA B C 1
ATOM 3475 O O . ALA B 1 53 ? 24.932 10.835 59.213 1.00 10.44 45 ALA B O 1
ATOM 3477 N N . CYS B 1 54 ? 26.068 9.671 57.630 1.00 10.09 46 CYS B N 1
ATOM 3478 C CA . CYS B 1 54 ? 25.142 8.535 57.592 1.00 9.17 46 CYS B CA 1
ATOM 3479 C C . CYS B 1 54 ? 25.840 7.257 58.073 1.00 8.72 46 CYS B C 1
ATOM 3480 O O . CYS B 1 54 ? 26.867 6.849 57.519 1.00 9.22 46 CYS B O 1
ATOM 3483 N N . GLN B 1 55 ? 25.252 6.602 59.067 1.00 8.09 47 GLN B N 1
ATOM 3484 C CA . GLN B 1 55 ? 25.888 5.454 59.724 1.00 8.19 47 GLN B CA 1
ATOM 3485 C C . GLN B 1 55 ? 25.076 4.165 59.566 1.00 7.95 47 GLN B C 1
ATOM 3486 O O . GLN B 1 55 ? 25.325 3.167 60.243 1.00 8.01 47 GLN B O 1
ATOM 3492 N N . ILE B 1 56 ? 24.113 4.191 58.647 1.00 7.17 48 ILE B N 1
ATOM 3493 C CA . ILE B 1 56 ? 23.161 3.091 58.490 1.00 7.39 48 ILE B CA 1
ATOM 3494 C C . ILE B 1 56 ? 23.139 2.638 57.029 1.00 7.28 48 ILE B C 1
ATOM 3495 O O . ILE B 1 56 ? 23.521 3.397 56.139 1.00 7.19 48 ILE B O 1
ATOM 3500 N N . ALA B 1 57 ? 22.656 1.421 56.795 1.00 7.39 49 ALA B N 1
ATOM 3501 C CA . ALA B 1 57 ? 22.556 0.862 55.441 1.00 7.41 49 ALA B CA 1
ATOM 3502 C C . ALA B 1 57 ? 21.639 -0.350 55.493 1.00 7.72 49 ALA B C 1
ATOM 3503 O O . ALA B 1 57 ? 21.310 -0.831 56.574 1.00 8.44 49 ALA B O 1
ATOM 3505 N N . CYS B 1 58 ? 21.206 -0.822 54.329 1.00 8.08 50 CYS B N 1
ATOM 3506 C CA . CYS B 1 58 ? 20.398 -2.028 54.237 1.00 8.48 50 CYS B CA 1
ATOM 3507 C C . CYS B 1 58 ? 21.281 -3.142 53.690 1.00 8.27 50 CYS B C 1
ATOM 3508 O O . CYS B 1 58 ? 21.646 -3.139 52.504 1.00 8.83 50 CYS B O 1
ATOM 3511 N N . ARG B 1 59 ? 21.652 -4.086 54.554 1.00 8.61 51 ARG B N 1
ATOM 3512 C CA . ARG B 1 59 ? 22.675 -5.059 54.188 1.00 7.84 51 ARG B CA 1
ATOM 3513 C C . ARG B 1 59 ? 22.129 -6.484 54.058 1.00 8.32 51 ARG B C 1
ATOM 3514 O O . ARG B 1 59 ? 21.254 -6.908 54.832 1.00 8.23 51 ARG B O 1
ATOM 3522 N N . ILE B 1 60 ? 22.688 -7.216 53.104 1.00 7.55 52 ILE B N 1
ATOM 3523 C CA . ILE B 1 60 ? 22.379 -8.633 52.928 1.00 7.35 52 ILE B CA 1
ATOM 3524 C C . ILE B 1 60 ? 22.746 -9.427 54.188 1.00 7.50 52 ILE B C 1
ATOM 3525 O O . ILE B 1 60 ? 23.867 -9.302 54.694 1.00 7.72 52 ILE B O 1
ATOM 3530 N N . PRO B 1 61 ? 21.802 -10.233 54.702 1.00 7.76 53 PRO B N 1
ATOM 3531 C CA . PRO B 1 61 ? 22.131 -11.118 55.832 1.00 8.60 53 PRO B CA 1
ATOM 3532 C C . PRO B 1 61 ? 22.990 -12.292 55.339 1.00 8.97 53 PRO B C 1
ATOM 3533 O O . PRO B 1 61 ? 22.554 -13.082 54.501 1.00 9.44 53 PRO B O 1
ATOM 3537 N N . VAL B 1 62 ? 24.221 -12.368 55.829 1.00 9.64 54 VAL B N 1
ATOM 3538 C CA . VAL B 1 62 ? 25.175 -13.385 55.392 1.00 10.09 54 VAL B CA 1
ATOM 3539 C C . VAL B 1 62 ? 25.133 -14.572 56.349 1.00 10.72 54 VAL B C 1
ATOM 3540 O O . VAL B 1 62 ? 24.907 -14.400 57.554 1.00 10.65 54 VAL B O 1
ATOM 3544 N N . GLY B 1 63 ? 25.304 -15.774 55.809 1.00 10.30 55 GLY B N 1
ATOM 3545 C CA . GLY B 1 63 ? 25.276 -16.987 56.617 1.00 11.00 55 GLY B CA 1
ATOM 3546 C C . GLY B 1 63 ? 25.543 -18.231 55.796 1.00 11.23 55 GLY B C 1
ATOM 3547 O O . GLY B 1 63 ? 26.197 -18.165 54.755 1.00 11.59 55 GLY B O 1
ATOM 3548 N N . ASP B 1 64 ? 25.023 -19.364 56.262 1.00 11.73 56 ASP B N 1
ATOM 3549 C CA . ASP B 1 64 ? 25.312 -20.661 55.651 1.00 12.72 56 ASP B CA 1
ATOM 3550 C C . ASP B 1 64 ? 24.370 -20.997 54.480 1.00 13.29 56 ASP B C 1
ATOM 3551 O O . ASP B 1 64 ? 24.537 -22.022 53.792 1.00 13.58 56 ASP B O 1
ATOM 3556 N N . GLY B 1 65 ? 23.406 -20.109 54.234 1.00 13.66 57 GLY B N 1
ATOM 3557 C CA . GLY B 1 65 ? 22.448 -20.306 53.156 1.00 13.84 57 GLY B CA 1
ATOM 3558 C C . GLY B 1 65 ? 21.074 -20.737 53.625 1.00 14.30 57 GLY B C 1
ATOM 3559 O O . GLY B 1 65 ? 20.142 -20.743 52.837 1.00 15.39 57 GLY B O 1
ATOM 3560 N N . THR B 1 66 ? 20.947 -21.101 54.896 1.00 14.12 58 THR B N 1
ATOM 3561 C CA . THR B 1 66 ? 19.637 -21.426 55.481 1.00 14.32 58 THR B CA 1
ATOM 3562 C C . THR B 1 66 ? 19.006 -20.163 56.094 1.00 14.43 58 THR B C 1
ATOM 3563 O O . THR B 1 66 ? 19.692 -19.135 56.245 1.00 14.23 58 THR B O 1
ATOM 3567 N N . ASN B 1 67 ? 17.706 -20.220 56.387 1.00 13.83 59 ASN B N 1
ATOM 3568 C CA . ASN B 1 67 ? 16.963 -19.088 56.957 1.00 13.68 59 ASN B CA 1
ATOM 3569 C C . ASN B 1 67 ? 17.010 -17.812 56.131 1.00 12.59 59 ASN B C 1
ATOM 3570 O O . ASN B 1 67 ? 17.002 -16.708 56.693 1.00 13.27 59 ASN B O 1
ATOM 3575 N N . GLY B 1 68 ? 17.072 -17.953 54.808 1.00 11.46 60 GLY B N 1
ATOM 3576 C CA . GLY B 1 68 ? 17.151 -16.802 53.918 1.00 10.13 60 GLY B CA 1
ATOM 3577 C C . GLY B 1 68 ? 18.504 -16.092 53.915 1.00 9.42 60 GLY B C 1
ATOM 3578 O O . GLY B 1 68 ? 18.624 -15.001 53.379 1.00 8.79 60 GLY B O 1
ATOM 3579 N N . THR B 1 69 ? 19.526 -16.698 54.512 1.00 8.28 61 THR B N 1
ATOM 3580 C CA . THR B 1 69 ? 20.843 -16.066 54.517 1.00 8.22 61 THR B CA 1
ATOM 3581 C C . THR B 1 69 ? 21.562 -16.242 53.196 1.00 8.45 61 THR B C 1
ATOM 3582 O O . THR B 1 69 ? 21.271 -17.174 52.449 1.00 8.00 61 THR B O 1
ATOM 3586 N N . PHE B 1 70 ? 22.500 -15.338 52.914 1.00 7.96 62 PHE B N 1
ATOM 3587 C CA . PHE B 1 70 ? 23.321 -15.434 51.723 1.00 8.17 62 PHE B CA 1
ATOM 3588 C C . PHE B 1 70 ? 24.612 -16.198 52.023 1.00 8.72 62 PHE B C 1
ATOM 3589 O O . PHE B 1 70 ? 25.385 -15.774 52.897 1.00 8.70 62 PHE B O 1
ATOM 3597 N N . ASN B 1 71 ? 24.833 -17.312 51.317 1.00 8.52 63 ASN B N 1
ATOM 3598 C CA . ASN B 1 71 ? 26.086 -18.063 51.398 1.00 8.43 63 ASN B CA 1
ATOM 3599 C C . ASN B 1 71 ? 26.821 -17.988 50.064 1.00 8.84 63 ASN B C 1
ATOM 3600 O O . ASN B 1 71 ? 26.516 -18.757 49.130 1.00 8.57 63 ASN B O 1
ATOM 3605 N N . PRO B 1 72 ? 27.767 -17.040 49.948 1.00 8.37 64 PRO B N 1
ATOM 3606 C CA . PRO B 1 72 ? 28.468 -16.857 48.673 1.00 8.57 64 PRO B CA 1
ATOM 3607 C C . PRO B 1 72 ? 29.175 -18.124 48.202 1.00 8.95 64 PRO B C 1
ATOM 3608 O O . PRO B 1 72 ? 29.348 -18.289 46.997 1.00 8.54 64 PRO B O 1
ATOM 3612 N N . ASP B 1 73 ? 29.567 -18.997 49.146 1.00 8.74 65 ASP B N 1
ATOM 3613 C CA . ASP B 1 73 ? 30.242 -20.256 48.830 1.00 9.54 65 ASP B CA 1
ATOM 3614 C C . ASP B 1 73 ? 29.379 -21.178 47.952 1.00 9.75 65 ASP B C 1
ATOM 3615 O O . ASP B 1 73 ? 29.906 -22.008 47.218 1.00 10.37 65 ASP B O 1
ATOM 3620 N N . LEU B 1 74 ? 28.061 -21.026 48.027 1.00 10.37 66 LEU B N 1
ATOM 3621 C CA . LEU B 1 74 ? 27.140 -21.768 47.140 1.00 10.79 66 LEU B CA 1
ATOM 3622 C C . LEU B 1 74 ? 27.222 -21.335 45.667 1.00 10.90 66 LEU B C 1
ATOM 3623 O O . LEU B 1 74 ? 26.759 -22.052 44.762 1.00 11.88 66 LEU B O 1
ATOM 3628 N N . HIS B 1 75 ? 27.810 -20.176 45.416 1.00 9.94 67 HIS B N 1
ATOM 3629 C CA . HIS B 1 75 ? 27.804 -19.569 44.078 1.00 9.60 67 HIS B CA 1
ATOM 3630 C C . HIS B 1 75 ? 29.193 -19.405 43.489 1.00 9.78 67 HIS B C 1
ATOM 3631 O O . HIS B 1 75 ? 29.357 -19.400 42.279 1.00 10.18 67 HIS B O 1
ATOM 3638 N N . MET B 1 76 ? 30.204 -19.281 44.354 1.00 9.23 68 MET B N 1
ATOM 3639 C CA A MET B 1 76 ? 31.585 -19.059 43.912 0.50 8.75 68 MET B CA 1
ATOM 3640 C CA B MET B 1 76 ? 31.562 -19.064 43.910 0.50 8.82 68 MET B CA 1
ATOM 3641 C C . MET B 1 76 ? 32.501 -19.612 44.988 1.00 8.78 68 MET B C 1
ATOM 3642 O O . MET B 1 76 ? 32.217 -19.464 46.176 1.00 8.43 68 MET B O 1
ATOM 3651 N N . ASP B 1 77 ? 33.596 -20.256 44.575 1.00 8.70 69 ASP B N 1
ATOM 3652 C CA . ASP B 1 77 ? 34.572 -20.817 45.548 1.00 10.13 69 ASP B CA 1
ATOM 3653 C C . ASP B 1 77 ? 35.143 -19.640 46.366 1.00 9.88 69 ASP B C 1
ATOM 3654 O O . ASP B 1 77 ? 35.305 -18.544 45.831 1.00 8.63 69 ASP B O 1
ATOM 3659 N N . PRO B 1 78 ? 35.429 -19.859 47.671 1.00 9.65 70 PRO B N 1
ATOM 3660 C CA . PRO B 1 78 ? 36.008 -18.760 48.452 1.00 9.97 70 PRO B CA 1
ATOM 3661 C C . PRO B 1 78 ? 37.247 -18.147 47.798 1.00 9.79 70 PRO B C 1
ATOM 3662 O O . PRO B 1 78 ? 37.433 -16.935 47.875 1.00 9.74 70 PRO B O 1
ATOM 3666 N N . LYS B 1 79 ? 38.081 -18.968 47.161 1.00 9.38 71 LYS B N 1
ATOM 3667 C CA . LYS B 1 79 ? 39.313 -18.464 46.534 1.00 9.90 71 LYS B CA 1
ATOM 3668 C C . LYS B 1 79 ? 39.010 -17.535 45.360 1.00 9.29 71 LYS B C 1
ATOM 3669 O O . LYS B 1 79 ? 39.803 -16.649 45.034 1.00 9.15 71 LYS B O 1
ATOM 3671 N N . GLU B 1 80 ? 37.861 -17.751 44.724 1.00 8.98 72 GLU B N 1
ATOM 3672 C CA . GLU B 1 80 ? 37.396 -16.885 43.636 1.00 9.04 72 GLU B CA 1
ATOM 3673 C C . GLU B 1 80 ? 36.705 -15.605 44.123 1.00 8.09 72 GLU B C 1
ATOM 3674 O O . GLU B 1 80 ? 36.876 -14.547 43.516 1.00 8.13 72 GLU B O 1
ATOM 3680 N N . GLN B 1 81 ? 35.948 -15.700 45.216 1.00 8.41 73 GLN B N 1
ATOM 3681 C CA . GLN B 1 81 ? 35.294 -14.534 45.832 1.00 7.89 73 GLN B CA 1
ATOM 3682 C C . GLN B 1 81 ? 36.312 -13.446 46.176 1.00 8.14 73 GLN B C 1
ATOM 3683 O O . GLN B 1 81 ? 36.037 -12.258 46.042 1.00 8.42 73 GLN B O 1
ATOM 3689 N N . ARG B 1 82 ? 37.492 -13.844 46.634 1.00 8.40 74 ARG B N 1
ATOM 3690 C CA . ARG B 1 82 ? 38.459 -12.839 47.053 1.00 8.39 74 ARG B CA 1
ATOM 3691 C C . ARG B 1 82 ? 39.191 -12.166 45.875 1.00 8.96 74 ARG B C 1
ATOM 3692 O O . ARG B 1 82 ? 40.000 -11.248 46.093 1.00 9.43 74 ARG B O 1
ATOM 3700 N N . LYS B 1 83 ? 38.873 -12.589 44.647 1.00 7.55 75 LYS B N 1
ATOM 3701 C CA . LYS B 1 83 ? 39.443 -11.998 43.442 1.00 7.45 75 LYS B CA 1
ATOM 3702 C C . LYS B 1 83 ? 38.561 -10.923 42.830 1.00 7.19 75 LYS B C 1
ATOM 3703 O O . LYS B 1 83 ? 38.953 -10.287 41.837 1.00 6.71 75 LYS B O 1
ATOM 3709 N N . VAL B 1 84 ? 37.370 -10.723 43.395 1.00 6.75 76 VAL B N 1
ATOM 3710 C CA . VAL B 1 84 ? 36.402 -9.768 42.819 1.00 6.29 76 VAL B CA 1
ATOM 3711 C C . VAL B 1 84 ? 35.775 -8.880 43.877 1.00 6.19 76 VAL B C 1
ATOM 3712 O O . VAL B 1 84 ? 35.782 -9.232 45.049 1.00 6.79 76 VAL B O 1
ATOM 3716 N N . ASP B 1 85 ? 35.214 -7.736 43.475 1.00 5.75 77 ASP B N 1
ATOM 3717 C CA . ASP B 1 85 ? 34.409 -6.967 44.412 1.00 6.05 77 ASP B CA 1
ATOM 3718 C C . ASP B 1 85 ? 33.050 -7.639 44.599 1.00 6.83 77 ASP B C 1
ATOM 3719 O O . ASP B 1 85 ? 32.630 -8.449 43.770 1.00 5.84 77 ASP B O 1
ATOM 3724 N N . PRO B 1 86 ? 32.361 -7.336 45.712 1.00 6.52 78 PRO B N 1
ATOM 3725 C CA . PRO B 1 86 ? 31.141 -8.119 46.027 1.00 6.72 78 PRO B CA 1
ATOM 3726 C C . PRO B 1 86 ? 30.034 -8.072 44.990 1.00 6.67 78 PRO B C 1
ATOM 3727 O O . PRO B 1 86 ? 29.249 -9.041 44.904 1.00 7.40 78 PRO B O 1
ATOM 3731 N N . PHE B 1 87 ? 29.953 -6.989 44.205 1.00 6.25 79 PHE B N 1
ATOM 3732 C CA . PHE B 1 87 ? 28.866 -6.853 43.202 1.00 5.92 79 PHE B CA 1
ATOM 3733 C C . PHE B 1 87 ? 28.903 -8.025 42.214 1.00 6.45 79 PHE B C 1
ATOM 3734 O O . PHE B 1 87 ? 27.856 -8.459 41.734 1.00 6.43 79 PHE B O 1
ATOM 3742 N N . ILE B 1 88 ? 30.095 -8.542 41.925 1.00 5.30 80 ILE B N 1
ATOM 3743 C CA . ILE B 1 88 ? 30.186 -9.697 41.010 1.00 6.26 80 ILE B CA 1
ATOM 3744 C C . ILE B 1 88 ? 29.590 -10.943 41.702 1.00 6.27 80 ILE B C 1
ATOM 3745 O O . ILE B 1 88 ? 28.787 -11.683 41.116 1.00 7.04 80 ILE B O 1
ATOM 3750 N N . VAL B 1 89 ? 29.935 -11.137 42.971 1.00 5.05 81 VAL B N 1
ATOM 3751 C CA . VAL B 1 89 ? 29.434 -12.287 43.747 1.00 5.74 81 VAL B CA 1
ATOM 3752 C C . VAL B 1 89 ? 27.897 -12.254 43.833 1.00 5.99 81 VAL B C 1
ATOM 3753 O O . VAL B 1 89 ? 27.225 -13.285 43.635 1.00 6.40 81 VAL B O 1
ATOM 3757 N N . TYR B 1 90 ? 27.348 -11.075 44.139 1.00 5.43 82 TYR B N 1
ATOM 3758 C CA . TYR B 1 90 ? 25.901 -10.933 44.261 1.00 5.98 82 TYR B CA 1
ATOM 3759 C C . TYR B 1 90 ? 25.208 -11.247 42.930 1.00 6.07 82 TYR B C 1
ATOM 3760 O O . TYR B 1 90 ? 24.139 -11.876 42.910 1.00 6.76 82 TYR B O 1
ATOM 3769 N N . ALA B 1 91 ? 25.807 -10.792 41.822 1.00 6.01 83 ALA B N 1
ATOM 3770 C CA . ALA B 1 91 ? 25.226 -11.055 40.494 1.00 5.89 83 ALA B CA 1
ATOM 3771 C C . ALA B 1 91 ? 25.237 -12.548 40.181 1.00 6.10 83 ALA B C 1
ATOM 3772 O O . ALA B 1 91 ? 24.264 -13.065 39.671 1.00 6.27 83 ALA B O 1
ATOM 3774 N N . VAL B 1 92 ? 26.332 -13.232 40.499 1.00 6.01 84 VAL B N 1
ATOM 3775 C CA . VAL B 1 92 ? 26.389 -14.664 40.233 1.00 6.34 84 VAL B CA 1
ATOM 3776 C C . VAL B 1 92 ? 25.305 -15.385 41.054 1.00 6.62 84 VAL B C 1
ATOM 3777 O O . VAL B 1 92 ? 24.545 -16.231 40.538 1.00 6.36 84 VAL B O 1
ATOM 3781 N N . GLY B 1 93 ? 25.192 -15.042 42.324 1.00 6.54 85 GLY B N 1
ATOM 3782 C CA . GLY B 1 93 ? 24.149 -15.652 43.165 1.00 6.07 85 GLY B CA 1
ATOM 3783 C C . GLY B 1 93 ? 22.729 -15.442 42.632 1.00 6.26 85 GLY B C 1
ATOM 3784 O O . GLY B 1 93 ? 21.930 -16.393 42.557 1.00 6.75 85 GLY B O 1
ATOM 3785 N N . ALA B 1 94 ? 22.396 -14.204 42.257 1.00 6.18 86 ALA B N 1
ATOM 3786 C CA . ALA B 1 94 ? 21.041 -13.923 41.749 1.00 7.07 86 ALA B CA 1
ATOM 3787 C C . ALA B 1 94 ? 20.818 -14.613 40.402 1.00 6.62 86 ALA B C 1
ATOM 3788 O O . ALA B 1 94 ? 19.719 -15.117 40.132 1.00 7.16 86 ALA B O 1
ATOM 3790 N N . ALA B 1 95 ? 21.861 -14.658 39.571 1.00 6.06 87 ALA B N 1
ATOM 3791 C CA . ALA B 1 95 ? 21.755 -15.346 38.272 1.00 6.64 87 ALA B CA 1
ATOM 3792 C C . ALA B 1 95 ? 21.628 -16.868 38.438 1.00 6.88 87 ALA B C 1
ATOM 3793 O O . ALA B 1 95 ? 20.811 -17.506 37.742 1.00 7.01 87 ALA B O 1
ATOM 3795 N N . ASP B 1 96 ? 22.411 -17.462 39.350 1.00 6.42 88 ASP B N 1
ATOM 3796 C CA . ASP B 1 96 ? 22.202 -18.867 39.713 1.00 6.68 88 ASP B CA 1
ATOM 3797 C C . ASP B 1 96 ? 20.738 -19.132 40.067 1.00 6.99 88 ASP B C 1
ATOM 3798 O O . ASP B 1 96 ? 20.141 -20.091 39.570 1.00 6.46 88 ASP B O 1
ATOM 3803 N N . GLN B 1 97 ? 20.154 -18.256 40.890 1.00 5.96 89 GLN B N 1
ATOM 3804 C CA . GLN B 1 97 ? 18.790 -18.447 41.361 1.00 6.65 89 GLN B CA 1
ATOM 3805 C C . GLN B 1 97 ? 17.828 -18.369 40.180 1.00 6.81 89 GLN B C 1
ATOM 3806 O O . GLN B 1 97 ? 16.913 -19.213 40.043 1.00 7.03 89 GLN B O 1
ATOM 3812 N N . ALA B 1 98 ? 18.019 -17.338 39.349 1.00 6.34 90 ALA B N 1
ATOM 3813 C CA . ALA B 1 98 ? 17.100 -17.105 38.233 1.00 6.35 90 ALA B CA 1
ATOM 3814 C C . ALA B 1 98 ? 17.144 -18.225 37.198 1.00 6.53 90 ALA B C 1
ATOM 3815 O O . ALA B 1 98 ? 16.098 -18.661 36.702 1.00 6.79 90 ALA B O 1
ATOM 3817 N N . LEU B 1 99 ? 18.336 -18.721 36.880 1.00 6.61 91 LEU B N 1
ATOM 3818 C CA . LEU B 1 99 ? 18.424 -19.848 35.948 1.00 6.63 91 LEU B CA 1
ATOM 3819 C C . LEU B 1 99 ? 17.833 -21.154 36.506 1.00 7.64 91 LEU B C 1
ATOM 3820 O O . LEU B 1 99 ? 17.196 -21.904 35.761 1.00 7.56 91 LEU B O 1
ATOM 3825 N N . ASP B 1 100 ? 18.039 -21.415 37.803 1.00 6.87 92 ASP B N 1
ATOM 3826 C CA . ASP B 1 100 ? 17.414 -22.569 38.455 1.00 8.30 92 ASP B CA 1
ATOM 3827 C C . ASP B 1 100 ? 15.893 -22.460 38.378 1.00 8.33 92 ASP B C 1
ATOM 3828 O O . ASP B 1 100 ? 15.189 -23.444 38.060 1.00 7.91 92 ASP B O 1
ATOM 3833 N N . ASP B 1 101 ? 15.390 -21.262 38.661 1.00 8.25 93 ASP B N 1
ATOM 3834 C CA . ASP B 1 101 ? 13.947 -20.985 38.664 1.00 8.54 93 ASP B CA 1
ATOM 3835 C C . ASP B 1 101 ? 13.363 -21.165 37.252 1.00 8.00 93 ASP B C 1
ATOM 3836 O O . ASP B 1 101 ? 12.286 -21.752 37.083 1.00 8.76 93 ASP B O 1
ATOM 3841 N N . ALA B 1 102 ? 14.090 -20.700 36.245 1.00 7.38 94 ALA B N 1
ATOM 3842 C CA . ALA B 1 102 ? 13.643 -20.822 34.858 1.00 7.75 94 ALA B CA 1
ATOM 3843 C C . ALA B 1 102 ? 13.817 -22.237 34.333 1.00 7.84 94 ALA B C 1
ATOM 3844 O O . ALA B 1 102 ? 13.241 -22.577 33.305 1.00 8.28 94 ALA B O 1
ATOM 3846 N N . GLY B 1 103 ? 14.633 -23.043 35.028 1.00 7.30 95 GLY B N 1
ATOM 3847 C CA . GLY B 1 103 ? 15.018 -24.375 34.534 1.00 7.56 95 GLY B CA 1
ATOM 3848 C C . GLY B 1 103 ? 15.761 -24.279 33.201 1.00 8.40 95 GLY B C 1
ATOM 3849 O O . GLY B 1 103 ? 15.515 -25.068 32.268 1.00 8.13 95 GLY B O 1
ATOM 3850 N N . TRP B 1 104 ? 16.685 -23.321 33.112 1.00 7.73 96 TRP B N 1
ATOM 3851 C CA . TRP B 1 104 ? 17.415 -23.074 31.879 1.00 7.81 96 TRP B CA 1
ATOM 3852 C C . TRP B 1 104 ? 18.913 -23.161 32.142 1.00 8.88 96 TRP B C 1
ATOM 3853 O O . TRP B 1 104 ? 19.495 -22.271 32.772 1.00 9.67 96 TRP B O 1
ATOM 3864 N N . HIS B 1 105 ? 19.539 -24.220 31.633 1.00 9.46 97 HIS B N 1
ATOM 3865 C CA . HIS B 1 105 ? 20.983 -24.403 31.774 1.00 10.64 97 HIS B CA 1
ATOM 3866 C C . HIS B 1 105 ? 21.517 -24.943 30.450 1.00 10.78 97 HIS B C 1
ATOM 3867 O O . HIS B 1 105 ? 21.604 -26.158 30.265 1.00 9.73 97 HIS B O 1
ATOM 3874 N N . PRO B 1 106 ? 21.848 -24.032 29.522 1.00 11.32 98 PRO B N 1
ATOM 3875 C CA . PRO B 1 106 ? 22.212 -24.344 28.142 1.00 11.64 98 PRO B CA 1
ATOM 3876 C C . PRO B 1 106 ? 23.324 -25.370 28.067 1.00 12.46 98 PRO B C 1
ATOM 3877 O O . PRO B 1 106 ? 24.415 -25.141 28.587 1.00 12.15 98 PRO B O 1
ATOM 3881 N N . GLU B 1 107 ? 23.037 -26.500 27.425 1.00 12.19 99 GLU B N 1
ATOM 3882 C CA . GLU B 1 107 ? 24.064 -27.513 27.223 1.00 13.13 99 GLU B CA 1
ATOM 3883 C C . GLU B 1 107 ? 24.463 -27.723 25.752 1.00 13.31 99 GLU B C 1
ATOM 3884 O O . GLU B 1 107 ? 25.633 -28.008 25.458 1.00 15.53 99 GLU B O 1
ATOM 3886 N N . ASN B 1 108 ? 23.541 -27.578 24.821 1.00 11.81 100 ASN B N 1
ATOM 3887 C CA . ASN B 1 108 ? 23.937 -27.743 23.431 1.00 11.83 100 ASN B CA 1
ATOM 3888 C C . ASN B 1 108 ? 24.387 -26.410 22.828 1.00 11.37 100 ASN B C 1
ATOM 3889 O O . ASN B 1 108 ? 24.205 -25.325 23.429 1.00 11.37 100 ASN B O 1
ATOM 3894 N N . ASP B 1 109 ? 24.967 -26.485 21.638 1.00 10.87 101 ASP B N 1
ATOM 3895 C CA . ASP B 1 109 ? 25.535 -25.297 21.041 1.00 10.88 101 ASP B CA 1
ATOM 3896 C C . ASP B 1 109 ? 24.479 -24.208 20.844 1.00 10.41 101 ASP B C 1
ATOM 3897 O O . ASP B 1 109 ? 24.712 -23.070 21.186 1.00 9.56 101 ASP B O 1
ATOM 3902 N N . GLU B 1 110 ? 23.329 -24.577 20.278 1.00 10.37 102 GLU B N 1
ATOM 3903 C CA . GLU B 1 110 ? 22.291 -23.597 19.949 1.00 11.37 102 GLU B CA 1
ATOM 3904 C C . GLU B 1 110 ? 21.781 -22.851 21.186 1.00 9.84 102 GLU B C 1
ATOM 3905 O O . GLU B 1 110 ? 21.635 -21.622 21.178 1.00 10.20 102 GLU B O 1
ATOM 3911 N N . ASP B 1 111 ? 21.468 -23.604 22.231 1.00 8.68 103 ASP B N 1
ATOM 3912 C CA . ASP B 1 111 ? 20.964 -23.017 23.463 1.00 8.32 103 ASP B CA 1
ATOM 3913 C C . ASP B 1 111 ? 21.989 -22.074 24.092 1.00 7.66 103 ASP B C 1
ATOM 3914 O O . ASP B 1 111 ? 21.618 -21.057 24.686 1.00 8.16 103 ASP B O 1
ATOM 3919 N N . GLN B 1 112 ? 23.269 -22.412 23.965 1.00 6.45 104 GLN B N 1
ATOM 3920 C CA . GLN B 1 112 ? 24.331 -21.554 24.483 1.00 6.68 104 GLN B CA 1
ATOM 3921 C C . GLN B 1 112 ? 24.472 -20.279 23.635 1.00 6.26 104 GLN B C 1
ATOM 3922 O O . GLN B 1 112 ? 24.544 -19.167 24.185 1.00 6.68 104 GLN B O 1
ATOM 3928 N N . VAL B 1 113 ? 24.490 -20.419 22.312 1.00 5.81 105 VAL B N 1
ATOM 3929 C CA . VAL B 1 113 ? 24.699 -19.202 21.492 1.00 6.48 105 VAL B CA 1
ATOM 3930 C C . VAL B 1 113 ? 23.473 -18.280 21.457 1.00 6.90 105 VAL B C 1
ATOM 3931 O O . VAL B 1 113 ? 23.597 -17.092 21.112 1.00 8.53 105 VAL B O 1
ATOM 3935 N N . ARG B 1 114 ? 22.303 -18.808 21.822 1.00 6.46 106 ARG B N 1
ATOM 3936 C CA . ARG B 1 114 ? 21.048 -18.025 21.810 1.00 6.59 106 ARG B CA 1
ATOM 3937 C C . ARG B 1 114 ? 20.667 -17.444 23.177 1.00 6.04 106 ARG B C 1
ATOM 3938 O O . ARG B 1 114 ? 19.630 -16.797 23.304 1.00 6.47 106 ARG B O 1
ATOM 3946 N N . THR B 1 115 ? 21.504 -17.703 24.189 1.00 5.74 107 THR B N 1
ATOM 3947 C CA . THR B 1 115 ? 21.310 -17.118 25.533 1.00 5.68 107 THR B CA 1
ATOM 3948 C C . THR B 1 115 ? 22.427 -16.128 25.872 1.00 5.36 107 THR B C 1
ATOM 3949 O O . THR B 1 115 ? 23.597 -16.500 25.905 1.00 5.94 107 THR B O 1
ATOM 3953 N N . GLY B 1 116 ? 22.065 -14.879 26.130 1.00 5.21 108 GLY B N 1
ATOM 3954 C CA . GLY B 1 116 ? 23.078 -13.873 26.518 1.00 6.00 108 GLY B CA 1
ATOM 3955 C C . GLY B 1 116 ? 22.863 -13.336 27.923 1.00 6.19 108 GLY B C 1
ATOM 3956 O O . GLY B 1 116 ? 22.041 -13.849 28.702 1.00 5.62 108 GLY B O 1
ATOM 3957 N N . VAL B 1 117 ? 23.636 -12.321 28.279 1.00 5.79 109 VAL B N 1
ATOM 3958 C CA A VAL B 1 117 ? 23.585 -11.796 29.636 0.70 6.06 109 VAL B CA 1
ATOM 3959 C CA B VAL B 1 117 ? 23.641 -11.796 29.646 0.30 5.93 109 VAL B CA 1
ATOM 3960 C C . VAL B 1 117 ? 23.785 -10.288 29.548 1.00 6.50 109 VAL B C 1
ATOM 3961 O O . VAL B 1 117 ? 24.610 -9.809 28.758 1.00 6.84 109 VAL B O 1
ATOM 3968 N N . LEU B 1 118 ? 23.007 -9.561 30.334 1.00 5.70 110 LEU B N 1
ATOM 3969 C CA . LEU B 1 118 ? 23.145 -8.107 30.366 1.00 6.34 110 LEU B CA 1
ATOM 3970 C C . LEU B 1 118 ? 22.878 -7.715 31.804 1.00 6.40 110 LEU B C 1
ATOM 3971 O O . LEU B 1 118 ? 21.728 -7.574 32.226 1.00 6.62 110 LEU B O 1
ATOM 3976 N N . ILE B 1 119 ? 23.956 -7.584 32.570 1.00 7.32 111 ILE B N 1
ATOM 3977 C CA . ILE B 1 119 ? 23.838 -7.175 33.960 1.00 6.84 111 ILE B CA 1
ATOM 3978 C C . ILE B 1 119 ? 24.574 -5.850 34.117 1.00 7.35 111 ILE B C 1
ATOM 3979 O O . ILE B 1 119 ? 25.744 -5.749 33.725 1.00 7.51 111 ILE B O 1
ATOM 3984 N N . GLY B 1 120 ? 23.893 -4.856 34.696 1.00 6.45 112 GLY B N 1
ATOM 3985 C CA . GLY B 1 120 ? 24.495 -3.545 34.930 1.00 7.68 112 GLY B CA 1
ATOM 3986 C C . GLY B 1 120 ? 24.882 -3.298 36.376 1.00 7.24 112 GLY B C 1
ATOM 3987 O O . GLY B 1 120 ? 24.534 -4.052 37.273 1.00 6.09 112 GLY B O 1
ATOM 3988 N N . SER B 1 121 ? 25.658 -2.236 36.588 1.00 6.33 113 SER B N 1
ATOM 3989 C CA . SER B 1 121 ? 25.942 -1.757 37.941 1.00 6.42 113 SER B CA 1
ATOM 3990 C C . SER B 1 121 ? 26.135 -0.246 37.819 1.00 7.52 113 SER B C 1
ATOM 3991 O O . SER B 1 121 ? 26.590 0.221 36.781 1.00 8.00 113 SER B O 1
ATOM 3994 N N . GLY B 1 122 ? 25.804 0.512 38.862 1.00 8.19 114 GLY B N 1
ATOM 3995 C CA . GLY B 1 122 ? 25.983 1.968 38.802 1.00 9.47 114 GLY B CA 1
ATOM 3996 C C . GLY B 1 122 ? 27.398 2.404 39.155 1.00 10.97 114 GLY B C 1
ATOM 3997 O O . GLY B 1 122 ? 27.942 3.336 38.536 1.00 10.06 114 GLY B O 1
ATOM 3998 N N . ILE B 1 123 ? 27.999 1.740 40.147 1.00 11.71 115 ILE B N 1
ATOM 3999 C CA . ILE B 1 123 ? 29.350 2.153 40.607 1.00 13.66 115 ILE B CA 1
ATOM 4000 C C . ILE B 1 123 ? 30.409 1.068 40.585 1.00 13.91 115 ILE B C 1
ATOM 4001 O O . ILE B 1 123 ? 31.619 1.369 40.637 1.00 16.09 115 ILE B O 1
ATOM 4006 N N . GLY B 1 124 ? 29.984 -0.187 40.488 1.00 13.17 116 GLY B N 1
ATOM 4007 C CA . GLY B 1 124 ? 30.927 -1.295 40.336 1.00 12.23 116 GLY B CA 1
ATOM 4008 C C . GLY B 1 124 ? 31.893 -1.401 41.511 1.00 12.27 116 GLY B C 1
ATOM 4009 O O . GLY B 1 124 ? 31.487 -1.356 42.676 1.00 11.32 116 GLY B O 1
ATOM 4010 N N . GLY B 1 125 ? 33.178 -1.486 41.199 1.00 12.57 117 GLY B N 1
ATOM 4011 C CA . GLY B 1 125 ? 34.191 -1.834 42.196 1.00 11.98 117 GLY B CA 1
ATOM 4012 C C . GLY B 1 125 ? 34.928 -0.705 42.905 1.00 12.46 117 GLY B C 1
ATOM 4013 O O . GLY B 1 125 ? 36.121 -0.822 43.153 1.00 11.27 117 GLY B O 1
ATOM 4014 N N . ILE B 1 126 ? 34.222 0.380 43.235 1.00 12.42 118 ILE B N 1
ATOM 4015 C CA . ILE B 1 126 ? 34.821 1.556 43.884 1.00 12.99 118 ILE B CA 1
ATOM 4016 C C . ILE B 1 126 ? 35.609 1.170 45.139 1.00 12.04 118 ILE B C 1
ATOM 4017 O O . ILE B 1 126 ? 36.681 1.689 45.387 1.00 11.48 118 ILE B O 1
ATOM 4022 N N . GLU B 1 127 ? 35.084 0.219 45.895 1.00 11.49 119 GLU B N 1
ATOM 4023 C CA . GLU B 1 127 ? 35.685 -0.188 47.140 1.00 11.87 119 GLU B CA 1
ATOM 4024 C C . GLU B 1 127 ? 37.043 -0.855 46.892 1.00 11.27 119 GLU B C 1
ATOM 4025 O O . GLU B 1 127 ? 38.054 -0.470 47.500 1.00 10.18 119 GLU B O 1
ATOM 4031 N N . GLY B 1 128 ? 37.079 -1.839 45.994 1.00 9.72 120 GLY B N 1
ATOM 4032 C CA . GLY B 1 128 ? 38.340 -2.522 45.731 1.00 8.49 120 GLY B CA 1
ATOM 4033 C C . GLY B 1 128 ? 39.345 -1.628 45.025 1.00 7.75 120 GLY B C 1
ATOM 4034 O O . GLY B 1 128 ? 40.558 -1.852 45.139 1.00 7.84 120 GLY B O 1
ATOM 4035 N N . ILE B 1 129 ? 38.858 -0.640 44.271 1.00 7.10 121 ILE B N 1
ATOM 4036 C CA . ILE B 1 129 ? 39.759 0.304 43.597 1.00 7.49 121 ILE B CA 1
ATOM 4037 C C . ILE B 1 129 ? 40.476 1.123 44.676 1.00 6.93 121 ILE B C 1
ATOM 4038 O O . ILE B 1 129 ? 41.712 1.302 44.645 1.00 6.02 121 ILE B O 1
ATOM 4043 N N . VAL B 1 130 ? 39.709 1.582 45.658 1.00 6.99 122 VAL B N 1
ATOM 4044 C CA . VAL B 1 130 ? 40.341 2.285 46.806 1.00 7.49 122 VAL B CA 1
ATOM 4045 C C . VAL B 1 130 ? 41.408 1.400 47.479 1.00 7.53 122 VAL B C 1
ATOM 4046 O O . VAL B 1 130 ? 42.535 1.852 47.712 1.00 7.63 122 VAL B O 1
ATOM 4050 N N . GLU B 1 131 ? 41.079 0.133 47.736 1.00 8.21 123 GLU B N 1
ATOM 4051 C CA . GLU B 1 131 ? 42.039 -0.790 48.365 1.00 9.29 123 GLU B CA 1
ATOM 4052 C C . GLU B 1 131 ? 43.314 -1.000 47.528 1.00 9.10 123 GLU B C 1
ATOM 4053 O O . GLU B 1 131 ? 44.433 -0.973 48.061 1.00 9.23 123 GLU B O 1
ATOM 4059 N N . ALA B 1 132 ? 43.157 -1.181 46.214 1.00 8.44 124 ALA B N 1
ATOM 4060 C CA . ALA B 1 132 ? 44.330 -1.320 45.349 1.00 8.00 124 ALA B CA 1
ATOM 4061 C C . ALA B 1 132 ? 45.148 -0.029 45.359 1.00 7.94 124 ALA B C 1
ATOM 4062 O O . ALA B 1 132 ? 46.388 -0.063 45.336 1.00 8.06 124 ALA B O 1
ATOM 4064 N N . GLY B 1 133 ? 44.458 1.111 45.410 1.00 7.99 125 GLY B N 1
ATOM 4065 C CA . GLY B 1 133 ? 45.135 2.419 45.529 1.00 8.60 125 GLY B CA 1
ATOM 4066 C C . GLY B 1 133 ? 46.041 2.471 46.757 1.00 8.53 125 GLY B C 1
ATOM 4067 O O . GLY B 1 133 ? 47.179 2.930 46.683 1.00 8.75 125 GLY B O 1
ATOM 4068 N N . TYR B 1 134 ? 45.542 1.971 47.890 1.00 9.04 126 TYR B N 1
ATOM 4069 C CA . TYR B 1 134 ? 46.380 1.845 49.099 1.00 9.19 126 TYR B CA 1
ATOM 4070 C C . TYR B 1 134 ? 47.549 0.886 48.904 1.00 9.63 126 TYR B C 1
ATOM 4071 O O . TYR B 1 134 ? 48.670 1.207 49.297 1.00 10.58 126 TYR B O 1
ATOM 4080 N N . THR B 1 135 ? 47.304 -0.273 48.289 1.00 10.07 127 THR B N 1
ATOM 4081 C CA . THR B 1 135 ? 48.374 -1.231 47.984 1.00 10.13 127 THR B CA 1
ATOM 4082 C C . THR B 1 135 ? 49.458 -0.593 47.106 1.00 10.11 127 THR B C 1
ATOM 4083 O O . THR B 1 135 ? 50.680 -0.725 47.373 1.00 9.75 127 THR B O 1
ATOM 4087 N N . LEU B 1 136 ? 49.004 0.134 46.091 1.00 9.96 128 LEU B N 1
ATOM 4088 C CA . LEU B 1 136 ? 49.912 0.835 45.182 1.00 10.65 128 LEU B CA 1
ATOM 4089 C C . LEU B 1 136 ? 50.841 1.784 45.956 1.00 11.39 128 LEU B C 1
ATOM 4090 O O . LEU B 1 136 ? 52.065 1.694 45.811 1.00 10.43 128 LEU B O 1
ATOM 4095 N N . ARG B 1 137 ? 50.256 2.670 46.770 1.00 12.15 129 ARG B N 1
ATOM 4096 C CA A ARG B 1 137 ? 51.040 3.662 47.506 0.50 13.06 129 ARG B CA 1
ATOM 4097 C CA B ARG B 1 137 ? 51.024 3.668 47.520 0.50 12.83 129 ARG B CA 1
ATOM 4098 C C . ARG B 1 137 ? 51.890 3.024 48.603 1.00 13.10 129 ARG B C 1
ATOM 4099 O O . ARG B 1 137 ? 53.059 3.400 48.785 1.00 12.98 129 ARG B O 1
ATOM 4114 N N . ASP B 1 138 ? 51.320 2.059 49.325 1.00 13.11 130 ASP B N 1
ATOM 4115 C CA . ASP B 1 138 ? 51.995 1.494 50.516 1.00 14.01 130 ASP B CA 1
ATOM 4116 C C . ASP B 1 138 ? 52.996 0.382 50.225 1.00 13.95 130 ASP B C 1
ATOM 4117 O O . ASP B 1 138 ? 54.052 0.316 50.861 1.00 13.87 130 ASP B O 1
ATOM 4122 N N . LYS B 1 139 ? 52.662 -0.499 49.285 1.00 13.93 131 LYS B N 1
ATOM 4123 C CA . LYS B 1 139 ? 53.499 -1.662 48.985 1.00 13.86 131 LYS B CA 1
ATOM 4124 C C . LYS B 1 139 ? 54.190 -1.572 47.635 1.00 14.31 131 LYS B C 1
ATOM 4125 O O . LYS B 1 139 ? 55.196 -2.246 47.415 1.00 14.85 131 LYS B O 1
ATOM 4127 N N . GLY B 1 140 ? 53.663 -0.747 46.731 1.00 13.27 132 GLY B N 1
ATOM 4128 C CA . GLY B 1 140 ? 54.295 -0.555 45.432 1.00 12.70 132 GLY B CA 1
ATOM 4129 C C . GLY B 1 140 ? 53.572 -1.296 44.315 1.00 12.23 132 GLY B C 1
ATOM 4130 O O . GLY B 1 140 ? 52.794 -2.214 44.577 1.00 11.97 132 GLY B O 1
ATOM 4131 N N . PRO B 1 141 ? 53.849 -0.922 43.051 1.00 12.30 133 PRO B N 1
ATOM 4132 C CA . PRO B 1 141 ? 53.111 -1.486 41.906 1.00 11.89 133 PRO B CA 1
ATOM 4133 C C . PRO B 1 141 ? 53.298 -2.989 41.681 1.00 12.36 133 PRO B C 1
ATOM 4134 O O . PRO B 1 141 ? 52.447 -3.613 41.041 1.00 11.58 133 PRO B O 1
ATOM 4138 N N . ARG B 1 142 ? 54.398 -3.565 42.170 1.00 12.60 134 ARG B N 1
ATOM 4139 C CA . ARG B 1 142 ? 54.613 -5.002 41.982 1.00 13.82 134 ARG B CA 1
ATOM 4140 C C . ARG B 1 142 ? 53.667 -5.844 42.851 1.00 13.11 134 ARG B C 1
ATOM 4141 O O . ARG B 1 142 ? 53.502 -7.031 42.600 1.00 13.16 134 ARG B O 1
ATOM 4149 N N . ARG B 1 143 ? 53.062 -5.229 43.864 1.00 12.09 135 ARG B N 1
ATOM 4150 C CA . ARG B 1 143 ? 52.157 -5.940 44.759 1.00 12.05 135 ARG B CA 1
ATOM 4151 C C . ARG B 1 143 ? 50.686 -5.768 44.350 1.00 11.30 135 ARG B C 1
ATOM 4152 O O . ARG B 1 143 ? 49.781 -6.222 45.061 1.00 11.56 135 ARG B O 1
ATOM 4160 N N . ILE B 1 144 ? 50.444 -5.110 43.215 1.00 10.30 136 ILE B N 1
ATOM 4161 C CA . ILE B 1 144 ? 49.083 -5.035 42.681 1.00 9.88 136 ILE B CA 1
ATOM 4162 C C . ILE B 1 144 ? 48.687 -6.421 42.156 1.00 9.54 136 ILE B C 1
ATOM 4163 O O . ILE B 1 144 ? 49.457 -7.070 41.434 1.00 9.37 136 ILE B O 1
ATOM 4168 N N . SER B 1 145 ? 47.500 -6.886 42.541 1.00 9.44 137 SER B N 1
ATOM 4169 C CA . SER B 1 145 ? 47.021 -8.201 42.109 1.00 9.20 137 SER B CA 1
ATOM 4170 C C . SER B 1 145 ? 46.770 -8.235 40.614 1.00 8.88 137 SER B C 1
ATOM 4171 O O . SER B 1 145 ? 46.248 -7.272 40.054 1.00 8.31 137 SER B O 1
ATOM 4174 N N . PRO B 1 146 ? 47.133 -9.355 39.962 1.00 8.79 138 PRO B N 1
ATOM 4175 C CA . PRO B 1 146 ? 46.728 -9.552 38.562 1.00 8.20 138 PRO B CA 1
ATOM 4176 C C . PRO B 1 146 ? 45.213 -9.472 38.394 1.00 8.57 138 PRO B C 1
ATOM 4177 O O . PRO B 1 146 ? 44.729 -9.167 37.306 1.00 8.40 138 PRO B O 1
ATOM 4181 N N . PHE B 1 147 ? 44.465 -9.732 39.461 1.00 8.02 139 PHE B N 1
ATOM 4182 C CA . PHE B 1 147 ? 43.016 -9.701 39.379 1.00 8.27 139 PHE B CA 1
ATOM 4183 C C . PHE B 1 147 ? 42.424 -8.320 39.653 1.00 7.36 139 PHE B C 1
ATOM 4184 O O . PHE B 1 147 ? 41.226 -8.168 39.625 1.00 7.38 139 PHE B O 1
ATOM 4192 N N . PHE B 1 148 ? 43.266 -7.315 39.904 1.00 6.36 140 PHE B N 1
ATOM 4193 C CA . PHE B 1 148 ? 42.754 -5.989 40.257 1.00 6.74 140 PHE B CA 1
ATOM 4194 C C . PHE B 1 148 ? 41.803 -5.453 39.188 1.00 7.21 140 PHE B C 1
ATOM 4195 O O . PHE B 1 148 ? 40.638 -5.135 39.473 1.00 6.76 140 PHE B O 1
ATOM 4203 N N . ILE B 1 149 ? 42.269 -5.395 37.940 1.00 7.37 141 ILE B N 1
ATOM 4204 C CA . ILE B 1 149 ? 41.390 -4.891 36.860 1.00 7.55 141 ILE B CA 1
ATOM 4205 C C . ILE B 1 149 ? 40.125 -5.730 36.630 1.00 7.74 141 ILE B C 1
ATOM 4206 O O . ILE B 1 149 ? 39.018 -5.199 36.776 1.00 6.88 141 ILE B O 1
ATOM 4211 N N . PRO B 1 150 ? 40.261 -7.038 36.279 1.00 7.73 142 PRO B N 1
ATOM 4212 C CA . PRO B 1 150 ? 39.011 -7.775 35.976 1.00 8.57 142 PRO B CA 1
ATOM 4213 C C . PRO B 1 150 ? 38.020 -7.861 37.144 1.00 8.47 142 PRO B C 1
ATOM 4214 O O . PRO B 1 150 ? 36.800 -7.874 36.932 1.00 8.71 142 PRO B O 1
ATOM 4218 N N . GLY B 1 151 ? 38.529 -7.867 38.369 1.00 8.10 143 GLY B N 1
ATOM 4219 C CA . GLY B 1 151 ? 37.633 -7.978 39.538 1.00 7.38 143 GLY B CA 1
ATOM 4220 C C . GLY B 1 151 ? 36.855 -6.718 39.858 1.00 7.60 143 GLY B C 1
ATOM 4221 O O . GLY B 1 151 ? 35.961 -6.750 40.705 1.00 5.96 143 GLY B O 1
ATOM 4222 N N . ARG B 1 152 ? 37.179 -5.614 39.168 1.00 7.81 144 ARG B N 1
ATOM 4223 C CA . ARG B 1 152 ? 36.592 -4.300 39.435 1.00 8.85 144 ARG B CA 1
ATOM 4224 C C . ARG B 1 152 ? 35.822 -3.742 38.237 1.00 9.74 144 ARG B C 1
ATOM 4225 O O . ARG B 1 152 ? 35.156 -2.724 38.366 1.00 12.34 144 ARG B O 1
ATOM 4233 N N . LEU B 1 153 ? 35.909 -4.388 37.076 1.00 8.46 145 LEU B N 1
ATOM 4234 C CA . LEU B 1 153 ? 35.213 -3.878 35.892 1.00 8.57 145 LEU B CA 1
ATOM 4235 C C . LEU B 1 153 ? 33.733 -4.159 36.003 1.00 7.65 145 LEU B C 1
ATOM 4236 O O . LEU B 1 153 ? 33.364 -5.274 36.324 1.00 7.96 145 LEU B O 1
ATOM 4241 N N . ILE B 1 154 ? 32.882 -3.170 35.686 1.00 7.13 146 ILE B N 1
ATOM 4242 C CA . ILE B 1 154 ? 31.437 -3.390 35.811 1.00 6.65 146 ILE B CA 1
ATOM 4243 C C . ILE B 1 154 ? 30.970 -4.581 34.946 1.00 7.45 146 ILE B C 1
ATOM 4244 O O . ILE B 1 154 ? 30.140 -5.392 35.394 1.00 6.58 146 ILE B O 1
ATOM 4249 N N . ASN B 1 155 ? 31.489 -4.688 33.717 1.00 5.97 147 ASN B N 1
ATOM 4250 C CA . ASN B 1 155 ? 30.993 -5.747 32.806 1.00 7.13 147 ASN B CA 1
ATOM 4251 C C . ASN B 1 155 ? 31.422 -7.162 33.204 1.00 6.97 147 ASN B C 1
ATOM 4252 O O . ASN B 1 155 ? 30.983 -8.134 32.583 1.00 6.38 147 ASN B O 1
ATOM 4257 N N . LEU B 1 156 ? 32.274 -7.299 34.224 1.00 5.98 148 LEU B N 1
ATOM 4258 C CA . LEU B 1 156 ? 32.703 -8.634 34.616 1.00 6.09 148 LEU B CA 1
ATOM 4259 C C . LEU B 1 156 ? 31.641 -9.359 35.446 1.00 6.13 148 LEU B C 1
ATOM 4260 O O . LEU B 1 156 ? 31.781 -10.538 35.701 1.00 6.25 148 LEU B O 1
ATOM 4265 N N . ALA B 1 157 ? 30.561 -8.675 35.848 1.00 6.51 149 ALA B N 1
ATOM 4266 C CA . ALA B 1 157 ? 29.424 -9.405 36.423 1.00 6.03 149 ALA B CA 1
ATOM 4267 C C . ALA B 1 157 ? 28.775 -10.251 35.294 1.00 6.98 149 ALA B C 1
ATOM 4268 O O . ALA B 1 157 ? 28.648 -11.471 35.427 1.00 6.16 149 ALA B O 1
ATOM 4270 N N . SER B 1 158 ? 28.457 -9.616 34.160 1.00 6.43 150 SER B N 1
ATOM 4271 C CA . SER B 1 158 ? 28.040 -10.353 32.970 1.00 7.04 150 SER B CA 1
ATOM 4272 C C . SER B 1 158 ? 29.081 -11.413 32.588 1.00 6.94 150 SER B C 1
ATOM 4273 O O . SER B 1 158 ? 28.728 -12.526 32.257 1.00 7.85 150 SER B O 1
ATOM 4276 N N . GLY B 1 159 ? 30.369 -11.047 32.643 1.00 7.05 151 GLY B N 1
ATOM 4277 C CA . GLY B 1 159 ? 31.425 -11.981 32.256 1.00 7.04 151 GLY B CA 1
ATOM 4278 C C . GLY B 1 159 ? 31.422 -13.261 33.091 1.00 7.21 151 GLY B C 1
ATOM 4279 O O . GLY B 1 159 ? 31.449 -14.373 32.535 1.00 7.04 151 GLY B O 1
ATOM 4280 N N . HIS B 1 160 ? 31.389 -13.121 34.421 1.00 7.16 152 HIS B N 1
ATOM 4281 C CA . HIS B 1 160 ? 31.416 -14.296 35.316 1.00 6.88 152 HIS B CA 1
ATOM 4282 C C . HIS B 1 160 ? 30.163 -15.141 35.123 1.00 6.47 152 HIS B C 1
ATOM 4283 O O . HIS B 1 160 ? 30.230 -16.375 35.132 1.00 7.07 152 HIS B O 1
ATOM 4290 N N . VAL B 1 161 ? 29.016 -14.466 34.984 1.00 6.45 153 VAL B N 1
ATOM 4291 C CA . VAL B 1 161 ? 27.759 -15.196 34.792 1.00 5.98 153 VAL B CA 1
ATOM 4292 C C . VAL B 1 161 ? 27.811 -15.960 33.470 1.00 6.02 153 VAL B C 1
ATOM 4293 O O . VAL B 1 161 ? 27.453 -17.137 33.438 1.00 6.63 153 VAL B O 1
ATOM 4297 N N . SER B 1 162 ? 28.274 -15.318 32.395 1.00 5.42 154 SER B N 1
ATOM 4298 C CA . SER B 1 162 ? 28.436 -15.980 31.077 1.00 6.47 154 SER B CA 1
ATOM 4299 C C . SER B 1 162 ? 29.365 -17.209 31.130 1.00 6.58 154 SER B C 1
ATOM 4300 O O . SER B 1 162 ? 29.053 -18.273 30.594 1.00 8.22 154 SER B O 1
ATOM 4303 N N . ILE B 1 163 ? 30.512 -17.063 31.798 1.00 6.41 155 ILE B N 1
ATOM 4304 C CA . ILE B 1 163 ? 31.485 -18.145 31.932 1.00 6.33 155 ILE B CA 1
ATOM 4305 C C . ILE B 1 163 ? 30.920 -19.308 32.727 1.00 6.86 155 ILE B C 1
ATOM 4306 O O . ILE B 1 163 ? 31.076 -20.470 32.325 1.00 6.87 155 ILE B O 1
ATOM 4311 N N . LYS B 1 164 ? 30.247 -19.010 33.842 1.00 7.07 156 LYS B N 1
ATOM 4312 C CA . LYS B 1 164 ? 29.773 -20.065 34.708 1.00 7.86 156 LYS B CA 1
ATOM 4313 C C . LYS B 1 164 ? 28.750 -20.947 33.983 1.00 8.36 156 LYS B C 1
ATOM 4314 O O . LYS B 1 164 ? 28.809 -22.174 34.066 1.00 8.41 156 LYS B O 1
ATOM 4320 N N . HIS B 1 165 ? 27.849 -20.293 33.246 1.00 8.45 157 HIS B N 1
ATOM 4321 C CA . HIS B 1 165 ? 26.691 -20.959 32.658 1.00 8.29 157 HIS B CA 1
ATOM 4322 C C . HIS B 1 165 ? 26.756 -21.131 31.139 1.00 8.42 157 HIS B C 1
ATOM 4323 O O . HIS B 1 165 ? 25.757 -21.514 30.523 1.00 9.68 157 HIS B O 1
ATOM 4330 N N . LYS B 1 166 ? 27.929 -20.875 30.560 1.00 7.85 158 LYS B N 1
ATOM 4331 C CA . LYS B 1 166 ? 28.225 -21.104 29.139 1.00 8.64 158 LYS B CA 1
ATOM 4332 C C . LYS B 1 166 ? 27.263 -20.295 28.254 1.00 8.57 158 LYS B C 1
ATOM 4333 O O . LYS B 1 166 ? 26.709 -20.800 27.268 1.00 7.66 158 LYS B O 1
ATOM 4339 N N . LEU B 1 167 ? 27.049 -19.037 28.624 1.00 6.79 159 LEU B N 1
ATOM 4340 C CA . LEU B 1 167 ? 26.095 -18.185 27.887 1.00 7.52 159 LEU B CA 1
ATOM 4341 C C . LEU B 1 167 ? 26.863 -17.433 26.811 1.00 7.48 159 LEU B C 1
ATOM 4342 O O . LEU B 1 167 ? 27.720 -16.583 27.111 1.00 7.33 159 LEU B O 1
ATOM 4347 N N . ARG B 1 168 ? 26.572 -17.753 25.555 1.00 5.87 160 ARG B N 1
ATOM 4348 C CA . ARG B 1 168 ? 27.423 -17.297 24.455 1.00 6.09 160 ARG B CA 1
ATOM 4349 C C . ARG B 1 168 ? 26.740 -16.284 23.538 1.00 5.38 160 ARG B C 1
ATOM 4350 O O . ARG B 1 168 ? 27.339 -15.814 22.557 1.00 5.27 160 ARG B O 1
ATOM 4358 N N . GLY B 1 169 ? 25.503 -15.936 23.889 1.00 5.61 161 GLY B N 1
ATOM 4359 C CA . GLY B 1 169 ? 24.776 -14.876 23.181 1.00 6.16 161 GLY B CA 1
ATOM 4360 C C . GLY B 1 169 ? 25.356 -13.513 23.570 1.00 6.94 161 GLY B C 1
ATOM 4361 O O . GLY B 1 169 ? 26.422 -13.435 24.203 1.00 7.43 161 GLY B O 1
ATOM 4362 N N . PRO B 1 170 ? 24.660 -12.425 23.202 1.00 7.09 162 PRO B N 1
ATOM 4363 C CA . PRO B 1 170 ? 25.108 -11.062 23.525 1.00 7.02 162 PRO B CA 1
ATOM 4364 C C . PRO B 1 170 ? 25.559 -10.962 24.991 1.00 7.92 162 PRO B C 1
ATOM 4365 O O . PRO B 1 170 ? 24.803 -11.345 25.899 1.00 8.47 162 PRO B O 1
ATOM 4369 N N . ASN B 1 171 ? 26.777 -10.466 25.217 1.00 7.48 163 ASN B N 1
ATOM 4370 C CA . ASN B 1 171 ? 27.315 -10.260 26.575 1.00 7.67 163 ASN B CA 1
ATOM 4371 C C . ASN B 1 171 ? 27.476 -8.735 26.706 1.00 7.52 163 ASN B C 1
ATOM 4372 O O . ASN B 1 171 ? 28.323 -8.137 26.010 1.00 6.93 163 ASN B O 1
ATOM 4377 N N . HIS B 1 172 ? 26.659 -8.106 27.562 1.00 6.65 164 HIS B N 1
ATOM 4378 C CA . HIS B 1 172 ? 26.531 -6.666 27.509 1.00 6.72 164 HIS B CA 1
ATOM 4379 C C . HIS B 1 172 ? 26.382 -6.123 28.940 1.00 6.48 164 HIS B C 1
ATOM 4380 O O . HIS B 1 172 ? 26.127 -6.883 29.878 1.00 7.59 164 HIS B O 1
ATOM 4387 N N . SER B 1 173 ? 26.555 -4.809 29.114 1.00 6.89 165 SER B N 1
ATOM 4388 C CA . SER B 1 173 ? 26.431 -4.209 30.439 1.00 6.58 165 SER B CA 1
ATOM 4389 C C . SER B 1 173 ? 26.126 -2.743 30.293 1.00 6.45 165 SER B C 1
ATOM 4390 O O . SER B 1 173 ? 26.672 -2.096 29.397 1.00 6.69 165 SER B O 1
ATOM 4393 N N . VAL B 1 174 ? 25.293 -2.222 31.198 1.00 6.80 166 VAL B N 1
ATOM 4394 C CA . VAL B 1 174 ? 24.919 -0.802 31.155 1.00 6.13 166 VAL B CA 1
ATOM 4395 C C . VAL B 1 174 ? 25.215 -0.154 32.496 1.00 6.97 166 VAL B C 1
ATOM 4396 O O . VAL B 1 174 ? 25.380 -0.852 33.512 1.00 6.27 166 VAL B O 1
ATOM 4400 N N . VAL B 1 175 ? 25.315 1.168 32.492 1.00 6.29 167 VAL B N 1
ATOM 4401 C CA . VAL B 1 175 ? 25.667 1.900 33.700 1.00 7.11 167 VAL B CA 1
ATOM 4402 C C . VAL B 1 175 ? 24.976 3.275 33.661 1.00 7.35 167 VAL B C 1
ATOM 4403 O O . VAL B 1 175 ? 25.419 4.211 32.988 1.00 7.70 167 VAL B O 1
ATOM 4407 N N . THR B 1 176 ? 23.880 3.377 34.399 1.00 7.02 168 THR B N 1
ATOM 4408 C CA . THR B 1 176 ? 23.051 4.587 34.412 1.00 7.49 168 THR B CA 1
ATOM 4409 C C . THR B 1 176 ? 22.592 4.881 35.817 1.00 8.00 168 THR B C 1
ATOM 4410 O O . THR B 1 176 ? 21.421 5.211 36.051 1.00 8.38 168 THR B O 1
ATOM 4414 N N . ALA B 1 177 ? 23.524 4.769 36.768 1.00 8.87 169 ALA B N 1
ATOM 4415 C CA . ALA B 1 177 ? 23.229 5.133 38.174 1.00 9.26 169 ALA B CA 1
ATOM 4416 C C . ALA B 1 177 ? 21.939 4.463 38.672 1.00 9.86 169 ALA B C 1
ATOM 4417 O O . ALA B 1 177 ? 21.788 3.238 38.494 1.00 10.17 169 ALA B O 1
ATOM 4419 N N . CYS B 1 178 ? 20.999 5.226 39.273 1.00 9.46 170 CYS B N 1
ATOM 4420 C CA . CYS B 1 178 ? 19.744 4.658 39.808 1.00 10.27 170 CYS B CA 1
ATOM 4421 C C . CYS B 1 178 ? 18.849 4.020 38.766 1.00 9.30 170 CYS B C 1
ATOM 4422 O O . CYS B 1 178 ? 17.884 3.344 39.122 1.00 10.81 170 CYS B O 1
ATOM 4425 N N . ALA B 1 179 ? 19.126 4.276 37.487 1.00 7.74 171 ALA B N 1
ATOM 4426 C CA . ALA B 1 179 ? 18.280 3.764 36.425 1.00 7.90 171 ALA B CA 1
ATOM 4427 C C . ALA B 1 179 ? 18.775 2.432 35.903 1.00 7.34 171 ALA B C 1
ATOM 4428 O O . ALA B 1 179 ? 18.065 1.772 35.146 1.00 8.23 171 ALA B O 1
ATOM 4430 N N . THR B 1 180 ? 19.980 2.022 36.319 1.00 7.47 172 THR B N 1
ATOM 4431 C CA . THR B 1 180 ? 20.707 0.901 35.664 1.00 6.15 172 THR B CA 1
ATOM 4432 C C . THR B 1 180 ? 19.876 -0.378 35.490 1.00 7.43 172 THR B C 1
ATOM 4433 O O . THR B 1 180 ? 19.835 -0.973 34.398 1.00 6.87 172 THR B O 1
ATOM 4437 N N . GLY B 1 181 ? 19.240 -0.816 36.575 1.00 6.86 173 GLY B N 1
ATOM 4438 C CA . GLY B 1 181 ? 18.527 -2.086 36.553 1.00 7.51 173 GLY B CA 1
ATOM 4439 C C . GLY B 1 181 ? 17.363 -2.104 35.592 1.00 7.44 173 GLY B C 1
ATOM 4440 O O . GLY B 1 181 ? 17.009 -3.155 35.043 1.00 7.24 173 GLY B O 1
ATOM 4441 N N . THR B 1 182 ? 16.755 -0.939 35.409 1.00 7.80 174 THR B N 1
ATOM 4442 C CA . THR B 1 182 ? 15.605 -0.780 34.522 1.00 7.56 174 THR B CA 1
ATOM 4443 C C . THR B 1 182 ? 16.060 -0.763 33.067 1.00 7.25 174 THR B C 1
ATOM 4444 O O . THR B 1 182 ? 15.484 -1.454 32.240 1.00 8.05 174 THR B O 1
ATOM 4448 N N . HIS B 1 183 ? 17.070 0.057 32.744 1.00 6.80 175 HIS B N 1
ATOM 4449 C CA . HIS B 1 183 ? 17.675 0.012 31.404 1.00 6.69 175 HIS B CA 1
ATOM 4450 C C . HIS B 1 183 ? 18.160 -1.411 31.062 1.00 6.67 175 HIS B C 1
ATOM 4451 O O . HIS B 1 183 ? 18.039 -1.865 29.919 1.00 6.44 175 HIS B O 1
ATOM 4458 N N . ALA B 1 184 ? 18.734 -2.114 32.032 1.00 5.51 176 ALA B N 1
ATOM 4459 C CA . ALA B 1 184 ? 19.348 -3.409 31.710 1.00 6.07 176 ALA B CA 1
ATOM 4460 C C . ALA B 1 184 ? 18.261 -4.384 31.243 1.00 6.34 176 ALA B C 1
ATOM 4461 O O . ALA B 1 184 ? 18.428 -5.089 30.247 1.00 6.42 176 ALA B O 1
ATOM 4463 N N . ILE B 1 185 ? 17.137 -4.386 31.952 1.00 6.17 177 ILE B N 1
ATOM 4464 C CA . ILE B 1 185 ? 16.004 -5.257 31.598 1.00 5.91 177 ILE B CA 1
ATOM 4465 C C . ILE B 1 185 ? 15.325 -4.826 30.310 1.00 6.25 177 ILE B C 1
ATOM 4466 O O . ILE B 1 185 ? 15.020 -5.678 29.442 1.00 5.46 177 ILE B O 1
ATOM 4471 N N . GLY B 1 186 ? 15.099 -3.512 30.162 1.00 5.48 178 GLY B N 1
ATOM 4472 C CA . GLY B 1 186 ? 14.532 -2.980 28.912 1.00 5.86 178 GLY B CA 1
ATOM 4473 C C . GLY B 1 186 ? 15.388 -3.342 27.704 1.00 6.78 178 GLY B C 1
ATOM 4474 O O . GLY B 1 186 ? 14.878 -3.825 26.687 1.00 5.71 178 GLY B O 1
ATOM 4475 N N . ASP B 1 187 ? 16.695 -3.118 27.828 1.00 6.70 179 ASP B N 1
ATOM 4476 C CA . ASP B 1 187 ? 17.620 -3.387 26.692 1.00 7.03 179 ASP B CA 1
ATOM 4477 C C . ASP B 1 187 ? 17.745 -4.880 26.390 1.00 6.94 179 ASP B C 1
ATOM 4478 O O . ASP B 1 187 ? 17.865 -5.256 25.230 1.00 6.99 179 ASP B O 1
ATOM 4483 N N . ALA B 1 188 ? 17.749 -5.711 27.437 1.00 6.82 180 ALA B N 1
ATOM 4484 C CA . ALA B 1 188 ? 17.811 -7.172 27.240 1.00 6.30 180 ALA B CA 1
ATOM 4485 C C . ALA B 1 188 ? 16.522 -7.662 26.551 1.00 6.57 180 ALA B C 1
ATOM 4486 O O . ALA B 1 188 ? 16.566 -8.523 25.660 1.00 6.58 180 ALA B O 1
ATOM 4488 N N . ALA B 1 189 ? 15.391 -7.076 26.921 1.00 6.15 181 ALA B N 1
ATOM 4489 C CA . ALA B 1 189 ? 14.116 -7.444 26.269 1.00 6.28 181 ALA B CA 1
ATOM 4490 C C . ALA B 1 189 ? 14.146 -7.060 24.788 1.00 7.08 181 ALA B C 1
ATOM 4491 O O . ALA B 1 189 ? 13.668 -7.810 23.937 1.00 6.75 181 ALA B O 1
ATOM 4493 N N . ARG B 1 190 ? 14.734 -5.910 24.456 1.00 7.28 182 ARG B N 1
ATOM 4494 C CA A ARG B 1 190 ? 14.909 -5.508 23.046 0.70 8.24 182 ARG B CA 1
ATOM 4495 C CA B ARG B 1 190 ? 14.860 -5.540 23.050 0.30 7.73 182 ARG B CA 1
ATOM 4496 C C . ARG B 1 190 ? 15.805 -6.453 22.265 1.00 7.98 182 ARG B C 1
ATOM 4497 O O . ARG B 1 190 ? 15.545 -6.753 21.095 1.00 8.50 182 ARG B O 1
ATOM 4512 N N . LEU B 1 191 ? 16.878 -6.911 22.897 1.00 7.99 183 LEU B N 1
ATOM 4513 C CA . LEU B 1 191 ? 17.767 -7.880 22.241 1.00 8.05 183 LEU B CA 1
ATOM 4514 C C . LEU B 1 191 ? 16.954 -9.114 21.843 1.00 7.44 183 LEU B C 1
ATOM 4515 O O . LEU B 1 191 ? 17.119 -9.642 20.754 1.00 8.60 183 LEU B O 1
ATOM 4520 N N . ILE B 1 192 ? 16.029 -9.532 22.698 1.00 7.29 184 ILE B N 1
ATOM 4521 C CA . ILE B 1 192 ? 15.191 -10.709 22.332 1.00 6.54 184 ILE B CA 1
ATOM 4522 C C . ILE B 1 192 ? 14.180 -10.343 21.233 1.00 7.01 184 ILE B C 1
ATOM 4523 O O . ILE B 1 192 ? 14.025 -11.062 20.223 1.00 7.10 184 ILE B O 1
ATOM 4528 N N . ALA B 1 193 ? 13.490 -9.228 21.434 1.00 6.93 185 ALA B N 1
ATOM 4529 C CA . ALA B 1 193 ? 12.438 -8.790 20.503 1.00 6.89 185 ALA B CA 1
ATOM 4530 C C . ALA B 1 193 ? 12.978 -8.697 19.087 1.00 7.35 185 ALA B C 1
ATOM 4531 O O . ALA B 1 193 ? 12.286 -9.089 18.105 1.00 8.42 185 ALA B O 1
ATOM 4533 N N . PHE B 1 194 ? 14.210 -8.195 18.980 1.00 7.89 186 PHE B N 1
ATOM 4534 C CA . PHE B 1 194 ? 14.821 -7.881 17.680 1.00 8.48 186 PHE B CA 1
ATOM 4535 C C . PHE B 1 194 ? 15.540 -9.099 17.082 1.00 8.72 186 PHE B C 1
ATOM 4536 O O . PHE B 1 194 ? 16.020 -9.047 15.943 1.00 8.21 186 PHE B O 1
ATOM 4538 N N . GLY B 1 195 ? 15.637 -10.178 17.865 1.00 8.34 187 GLY B N 1
ATOM 4539 C CA . GLY B 1 195 ? 16.185 -11.436 17.365 1.00 7.74 187 GLY B CA 1
ATOM 4540 C C . GLY B 1 195 ? 17.663 -11.708 17.604 1.00 8.07 187 GLY B C 1
ATOM 4541 O O . GLY B 1 195 ? 18.211 -12.672 17.056 1.00 8.24 187 GLY B O 1
ATOM 4542 N N . ASP B 1 196 ? 18.329 -10.879 18.407 1.00 8.27 188 ASP 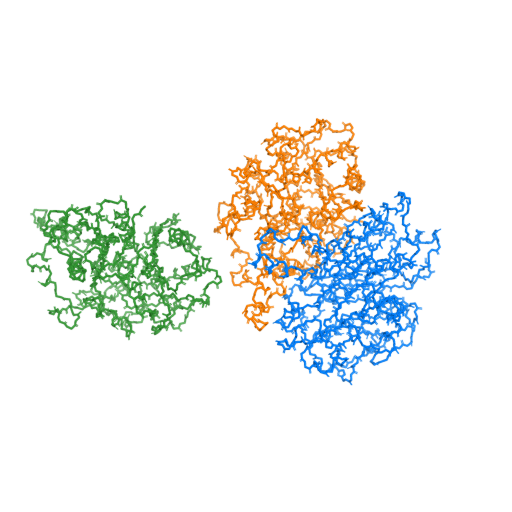B N 1
ATOM 4543 C CA . ASP B 1 196 ? 19.729 -11.106 18.761 1.00 8.65 188 ASP B CA 1
ATOM 4544 C C . ASP B 1 196 ? 19.940 -12.256 19.766 1.00 8.02 188 ASP B C 1
ATOM 4545 O O . ASP B 1 196 ? 21.052 -12.794 19.881 1.00 7.94 188 ASP B O 1
ATOM 4550 N N . ALA B 1 197 ? 18.877 -12.639 20.465 1.00 6.63 189 ALA B N 1
ATOM 4551 C CA . ALA B 1 197 ? 18.932 -13.709 21.454 1.00 6.61 189 ALA B CA 1
ATOM 4552 C C . ALA B 1 197 ? 17.522 -14.254 21.621 1.00 6.69 189 ALA B C 1
ATOM 4553 O O . ALA B 1 197 ? 16.546 -13.555 21.327 1.00 5.91 189 ALA B O 1
ATOM 4555 N N . ASP B 1 198 ? 17.416 -15.480 22.119 1.00 6.82 190 ASP B N 1
ATOM 4556 C CA . ASP B 1 198 ? 16.114 -16.039 22.473 1.00 6.65 190 ASP B CA 1
ATOM 4557 C C . ASP B 1 198 ? 15.900 -16.058 23.978 1.00 6.58 190 ASP B C 1
ATOM 4558 O O . ASP B 1 198 ? 14.755 -16.108 24.450 1.00 6.90 190 ASP B O 1
ATOM 4563 N N . VAL B 1 199 ? 17.002 -16.002 24.728 1.00 5.59 191 VAL B N 1
ATOM 4564 C CA . VAL B 1 199 ? 16.973 -15.965 26.201 1.00 6.01 191 VAL B CA 1
ATOM 4565 C C . VAL B 1 199 ? 18.003 -14.969 26.681 1.00 5.90 191 VAL B C 1
ATOM 4566 O O . VAL B 1 199 ? 19.082 -14.910 26.106 1.00 6.07 191 VAL B O 1
ATOM 4570 N N . MET B 1 200 ? 17.658 -14.153 27.689 1.00 5.39 192 MET B N 1
ATOM 4571 C CA . MET B 1 200 ? 18.642 -13.208 28.292 1.00 6.03 192 MET B CA 1
ATOM 4572 C C . MET B 1 200 ? 18.589 -13.298 29.803 1.00 6.65 192 MET B C 1
ATOM 4573 O O . MET B 1 200 ? 17.495 -13.330 30.383 1.00 6.10 192 MET B O 1
ATOM 4578 N N . VAL B 1 201 ? 19.764 -13.371 30.433 1.00 6.77 193 VAL B N 1
ATOM 4579 C CA . VAL B 1 201 ? 19.849 -13.241 31.895 1.00 6.88 193 VAL B CA 1
ATOM 4580 C C . VAL B 1 201 ? 20.122 -11.747 32.134 1.00 6.93 193 VAL B C 1
ATOM 4581 O O . VAL B 1 201 ? 21.135 -11.239 31.654 1.00 7.29 193 VAL B O 1
ATOM 4585 N N . ALA B 1 202 ? 19.223 -11.033 32.831 1.00 6.23 194 ALA B N 1
ATOM 4586 C CA . ALA B 1 202 ? 19.313 -9.577 32.830 1.00 6.34 194 ALA B CA 1
ATOM 4587 C C . ALA B 1 202 ? 19.052 -8.986 34.194 1.00 6.29 194 ALA B C 1
ATOM 4588 O O . ALA B 1 202 ? 18.216 -9.507 34.942 1.00 6.06 194 ALA B O 1
ATOM 4590 N N . GLY B 1 203 ? 19.717 -7.870 34.499 1.00 6.41 195 GLY B N 1
ATOM 4591 C CA . GLY B 1 203 ? 19.426 -7.195 35.749 1.00 6.63 195 GLY B CA 1
ATOM 4592 C C . GLY B 1 203 ? 20.527 -6.247 36.186 1.00 6.26 195 GLY B C 1
ATOM 4593 O O . GLY B 1 203 ? 21.220 -5.678 35.359 1.00 6.09 195 GLY B O 1
ATOM 4594 N N . GLY B 1 204 ? 20.670 -6.115 37.500 1.00 6.73 196 GLY B N 1
ATOM 4595 C CA . GLY B 1 204 ? 21.532 -5.109 38.106 1.00 6.71 196 GLY B CA 1
ATOM 4596 C C . GLY B 1 204 ? 22.120 -5.617 39.400 1.00 6.50 196 GLY B C 1
ATOM 4597 O O . GLY B 1 204 ? 21.477 -6.390 40.107 1.00 7.03 196 GLY B O 1
ATOM 4598 N N . THR B 1 205 ? 23.324 -5.147 39.707 1.00 6.62 197 THR B N 1
ATOM 4599 C CA . THR B 1 205 ? 24.051 -5.548 40.913 1.00 6.25 197 THR B CA 1
ATOM 4600 C C . THR B 1 205 ? 24.821 -4.341 41.447 1.00 6.92 197 THR B C 1
ATOM 4601 O O . THR B 1 205 ? 25.298 -3.482 40.675 1.00 6.73 197 THR B O 1
ATOM 4605 N N . GLU B 1 206 ? 24.919 -4.268 42.772 1.00 6.07 198 GLU B N 1
ATOM 4606 C CA . GLU B 1 206 ? 25.639 -3.186 43.409 1.00 6.54 198 GLU B CA 1
ATOM 4607 C C . GLU B 1 206 ? 26.171 -3.631 44.757 1.00 6.37 198 GLU B C 1
ATOM 4608 O O . GLU B 1 206 ? 25.486 -4.320 45.528 1.00 6.61 198 GLU B O 1
ATOM 4614 N N . SER B 1 207 ? 27.393 -3.203 45.044 1.00 6.42 199 SER B N 1
ATOM 4615 C CA . SER B 1 207 ? 27.958 -3.384 46.379 1.00 7.10 199 SER B CA 1
ATOM 4616 C C . SER B 1 207 ? 28.491 -2.013 46.883 1.00 7.76 199 SER B C 1
ATOM 4617 O O . SER B 1 207 ? 29.716 -1.814 47.035 1.00 7.99 199 SER B O 1
ATOM 4620 N N . PRO B 1 208 ? 27.558 -1.075 47.156 1.00 8.10 200 PRO B N 1
ATOM 4621 C CA . PRO B 1 208 ? 27.918 0.310 47.488 1.00 8.45 200 PRO B CA 1
ATOM 4622 C C . PRO B 1 208 ? 27.959 0.585 48.976 1.00 9.52 200 PRO B C 1
ATOM 4623 O O . PRO B 1 208 ? 28.057 1.759 49.358 1.00 10.13 200 PRO B O 1
ATOM 4627 N N . VAL B 1 209 ? 27.881 -0.452 49.807 1.00 9.20 201 VAL B N 1
ATOM 4628 C CA . VAL B 1 209 ? 27.995 -0.238 51.268 1.00 9.61 201 VAL B CA 1
ATOM 4629 C C . VAL B 1 209 ? 29.464 -0.406 51.655 1.00 9.41 201 VAL B C 1
ATOM 4630 O O . VAL B 1 209 ? 29.916 -1.500 52.007 1.00 9.90 201 VAL B O 1
ATOM 4634 N N . SER B 1 210 ? 30.216 0.684 51.523 1.00 8.95 202 SER B N 1
ATOM 4635 C CA . SER B 1 210 ? 31.620 0.732 51.926 1.00 8.98 202 SER B CA 1
ATOM 4636 C C . SER B 1 210 ? 31.870 2.115 52.499 1.00 8.47 202 SER B C 1
ATOM 4637 O O . SER B 1 210 ? 31.050 3.016 52.334 1.00 8.59 202 SER B O 1
ATOM 4640 N N . ARG B 1 211 ? 33.018 2.281 53.141 1.00 8.97 203 ARG B N 1
ATOM 4641 C CA . ARG B 1 211 ? 33.373 3.560 53.712 1.00 8.86 203 ARG B CA 1
ATOM 4642 C C . ARG B 1 211 ? 33.488 4.642 52.629 1.00 8.50 203 ARG B C 1
ATOM 4643 O O . ARG B 1 211 ? 32.980 5.768 52.813 1.00 8.37 203 ARG B O 1
ATOM 4651 N N . ILE B 1 212 ? 34.155 4.321 51.511 1.00 7.06 204 ILE B N 1
ATOM 4652 C CA . ILE B 1 212 ? 34.354 5.333 50.462 1.00 7.56 204 ILE B CA 1
ATOM 4653 C C . ILE B 1 212 ? 33.017 5.790 49.869 1.00 7.11 204 ILE B C 1
ATOM 4654 O O . ILE B 1 212 ? 32.785 6.977 49.643 1.00 7.18 204 ILE B O 1
ATOM 4659 N N . SER B 1 213 ? 32.135 4.828 49.651 1.00 7.61 205 SER B N 1
ATOM 4660 C CA . SER B 1 213 ? 30.836 5.102 49.060 1.00 7.71 205 SER B CA 1
ATOM 4661 C C . SER B 1 213 ? 29.953 5.900 50.025 1.00 7.68 205 SER B C 1
ATOM 4662 O O . SER B 1 213 ? 29.372 6.912 49.635 1.00 7.55 205 SER B O 1
ATOM 4665 N N . LEU B 1 214 ? 29.838 5.442 51.269 1.00 7.96 206 LEU B N 1
ATOM 4666 C CA A LEU B 1 214 ? 29.077 6.168 52.295 0.50 8.64 206 LEU B CA 1
ATOM 4667 C CA B LEU B 1 214 ? 29.054 6.183 52.260 0.50 8.59 206 LEU B CA 1
ATOM 4668 C C . LEU B 1 214 ? 29.574 7.610 52.484 1.00 8.52 206 LEU B C 1
ATOM 4669 O O . LEU B 1 214 ? 28.771 8.563 52.580 1.00 8.38 206 LEU B O 1
ATOM 4678 N N . ALA B 1 215 ? 30.899 7.775 52.537 1.00 8.79 207 ALA B N 1
ATOM 4679 C CA . ALA B 1 215 ? 31.490 9.113 52.631 1.00 8.38 207 ALA B CA 1
ATOM 4680 C C . ALA B 1 215 ? 31.176 9.976 51.396 1.00 8.68 207 ALA B C 1
ATOM 4681 O O . ALA B 1 215 ? 30.860 11.174 51.524 1.00 8.13 207 ALA B O 1
ATOM 4683 N N . GLY B 1 216 ? 31.258 9.365 50.209 1.00 7.85 208 GLY B N 1
ATOM 4684 C CA . GLY B 1 216 ? 31.007 10.079 48.952 1.00 7.64 208 GLY B CA 1
ATOM 4685 C C . GLY B 1 216 ? 29.563 10.543 48.810 1.00 7.81 208 GLY B C 1
ATOM 4686 O O . GLY B 1 216 ? 29.293 11.705 48.445 1.00 7.55 208 GLY B O 1
ATOM 4687 N N . PHE B 1 217 ? 28.617 9.660 49.121 1.00 6.88 209 PHE B N 1
ATOM 4688 C CA . PHE B 1 217 ? 27.214 10.035 49.002 1.00 7.14 209 PHE B CA 1
ATOM 4689 C C . PHE B 1 217 ? 26.790 11.019 50.107 1.00 7.24 209 PHE B C 1
ATOM 4690 O O . PHE B 1 217 ? 25.950 11.886 49.868 1.00 7.18 209 PHE B O 1
ATOM 4698 N N . ALA B 1 218 ? 27.412 10.924 51.284 1.00 7.70 210 ALA B N 1
ATOM 4699 C CA . ALA B 1 218 ? 27.161 11.917 52.324 1.00 9.43 210 ALA B CA 1
ATOM 4700 C C . ALA B 1 218 ? 27.718 13.282 51.895 1.00 10.29 210 ALA B C 1
ATOM 4701 O O . ALA B 1 218 ? 27.154 14.324 52.224 1.00 11.49 210 ALA B O 1
ATOM 4703 N N . ALA B 1 219 ? 28.817 13.284 51.141 1.00 10.82 211 ALA B N 1
ATOM 4704 C CA . ALA B 1 219 ? 29.438 14.556 50.755 1.00 10.82 211 ALA B CA 1
ATOM 4705 C C . ALA B 1 219 ? 28.545 15.335 49.790 1.00 11.00 211 ALA B C 1
ATOM 4706 O O . ALA B 1 219 ? 28.544 16.567 49.814 1.00 11.07 211 ALA B O 1
ATOM 4708 N N . CYS B 1 220 ? 27.804 14.629 48.934 1.00 11.22 212 CYS B N 1
ATOM 4709 C CA . CYS B 1 220 ? 26.882 15.307 48.032 1.00 12.59 212 CYS B CA 1
ATOM 4710 C C . CYS B 1 220 ? 25.465 15.378 48.627 1.00 12.92 212 CYS B C 1
ATOM 4711 O O . CYS B 1 220 ? 24.492 15.603 47.913 1.00 13.90 212 CYS B O 1
ATOM 4714 N N . LYS B 1 221 ? 25.373 15.191 49.943 1.00 12.76 213 LYS B N 1
ATOM 4715 C CA . LYS B 1 221 ? 24.134 15.393 50.716 1.00 13.10 213 LYS B CA 1
ATOM 4716 C C . LYS B 1 221 ? 22.980 14.497 50.262 1.00 12.62 213 LYS B C 1
ATOM 4717 O O . LYS B 1 221 ? 21.820 14.895 50.335 1.00 13.24 213 LYS B O 1
ATOM 4723 N N . ALA B 1 222 ? 23.309 13.294 49.808 1.00 11.42 214 ALA B N 1
ATOM 4724 C CA . ALA B 1 222 ? 22.322 12.370 49.267 1.00 10.26 214 ALA B CA 1
ATOM 4725 C C . ALA B 1 222 ? 21.678 11.478 50.314 1.00 9.98 214 ALA B C 1
ATOM 4726 O O . ALA B 1 222 ? 20.579 10.975 50.077 1.00 9.65 214 ALA B O 1
ATOM 4728 N N . LEU B 1 223 ? 22.362 11.244 51.437 1.00 7.89 215 LEU B N 1
ATOM 4729 C CA . LEU B 1 223 ? 21.939 10.198 52.393 1.00 7.16 215 LEU B CA 1
ATOM 4730 C C . LEU B 1 223 ? 21.153 10.721 53.587 1.00 7.12 215 LEU B C 1
ATOM 4731 O O . LEU B 1 223 ? 21.340 11.861 53.991 1.00 6.94 215 LEU B O 1
ATOM 4736 N N . SER B 1 224 ? 20.315 9.858 54.167 1.00 7.63 216 SER B N 1
ATOM 4737 C CA . SER B 1 224 ? 19.665 10.160 55.459 1.00 7.88 216 SER B CA 1
ATOM 4738 C C . SER B 1 224 ? 20.718 10.345 56.564 1.00 8.69 216 SER B C 1
ATOM 4739 O O . SER B 1 224 ? 21.648 9.564 56.653 1.00 8.09 216 SER B O 1
ATOM 4742 N N . THR B 1 225 ? 20.560 11.368 57.400 1.00 9.25 217 THR B N 1
ATOM 4743 C CA . THR B 1 225 ? 21.538 11.637 58.465 1.00 11.04 217 THR B CA 1
ATOM 4744 C C . THR B 1 225 ? 20.912 11.824 59.855 1.00 11.68 217 THR B C 1
ATOM 4745 O O . THR B 1 225 ? 21.626 11.821 60.855 1.00 12.31 217 THR B O 1
ATOM 4749 N N . GLU B 1 226 ? 19.593 11.976 59.912 1.00 11.90 218 GLU B N 1
ATOM 4750 C CA . GLU B 1 226 ? 18.918 12.362 61.162 1.00 12.94 218 GLU B CA 1
ATOM 4751 C C . GLU B 1 226 ? 18.335 11.178 61.938 1.00 12.32 218 GLU B C 1
ATOM 4752 O O . GLU B 1 226 ? 17.766 11.364 63.023 1.00 11.43 218 GLU B O 1
ATOM 4758 N N . ARG B 1 227 ? 18.474 9.973 61.395 1.00 11.65 219 ARG B N 1
ATOM 4759 C CA . ARG B 1 227 ? 17.875 8.783 62.021 1.00 11.20 219 ARG B CA 1
ATOM 4760 C C . ARG B 1 227 ? 18.862 7.613 62.182 1.00 11.18 219 ARG B C 1
ATOM 4761 O O . ARG B 1 227 ? 18.490 6.433 62.062 1.00 10.58 219 ARG B O 1
ATOM 4769 N N . ASN B 1 228 ? 20.119 7.945 62.464 1.00 10.39 220 ASN B N 1
ATOM 4770 C CA . ASN B 1 228 ? 21.127 6.918 62.683 1.00 11.06 220 ASN B CA 1
ATOM 4771 C C . ASN B 1 228 ? 20.823 6.037 63.904 1.00 11.84 220 ASN B C 1
ATOM 4772 O O . ASN B 1 228 ? 21.279 4.889 63.969 1.00 12.53 220 ASN B O 1
ATOM 4777 N N . ASP B 1 229 ? 20.073 6.574 64.876 1.00 11.70 221 ASP B N 1
ATOM 4778 C CA . ASP B 1 229 ? 19.707 5.808 66.064 1.00 12.22 221 ASP B CA 1
ATOM 4779 C C . ASP B 1 229 ? 18.323 5.144 65.924 1.00 11.51 221 ASP B C 1
ATOM 4780 O O . ASP B 1 229 ? 17.835 4.514 66.862 1.00 11.46 221 ASP B O 1
ATOM 4785 N N . ASP B 1 230 ? 17.693 5.274 64.754 1.00 10.57 222 ASP B N 1
ATOM 4786 C CA . ASP B 1 230 ? 16.426 4.599 64.486 1.00 10.23 222 ASP B CA 1
ATOM 4787 C C . ASP B 1 230 ? 16.430 4.156 63.013 1.00 9.28 222 ASP B C 1
ATOM 4788 O O . ASP B 1 230 ? 15.662 4.685 62.202 1.00 8.58 222 ASP B O 1
ATOM 4793 N N . PRO B 1 231 ? 17.311 3.195 62.663 1.00 8.91 223 PRO B N 1
ATOM 4794 C CA . PRO B 1 231 ? 17.608 2.948 61.236 1.00 8.45 223 PRO B CA 1
ATOM 4795 C C . PRO B 1 231 ? 16.390 2.518 60.433 1.00 8.75 223 PRO B C 1
ATOM 4796 O O . PRO B 1 231 ? 16.255 2.927 59.276 1.00 8.49 223 PRO B O 1
ATOM 4800 N N . THR B 1 232 ? 15.503 1.730 61.044 1.00 9.10 224 THR B N 1
ATOM 4801 C CA . THR B 1 232 ? 14.334 1.210 60.298 1.00 8.78 224 THR B CA 1
ATOM 4802 C C . THR B 1 232 ? 13.323 2.289 59.926 1.00 9.07 224 THR B C 1
ATOM 4803 O O . THR B 1 232 ? 12.480 2.056 59.040 1.00 10.06 224 THR B O 1
ATOM 4807 N N . ALA B 1 233 ? 13.421 3.460 60.565 1.00 8.87 225 ALA B N 1
ATOM 4808 C CA . ALA B 1 233 ? 12.508 4.574 60.308 1.00 7.81 225 ALA B CA 1
ATOM 4809 C C . ALA B 1 233 ? 13.104 5.579 59.322 1.00 7.27 225 ALA B C 1
ATOM 4810 O O . ALA B 1 233 ? 12.419 6.515 58.888 1.00 7.51 225 ALA B O 1
ATOM 4812 N N . ALA B 1 234 ? 14.367 5.381 58.943 1.00 6.56 226 ALA B N 1
ATOM 4813 C CA . ALA B 1 234 ? 15.053 6.416 58.169 1.00 6.83 226 ALA B CA 1
ATOM 4814 C C . ALA B 1 234 ? 14.565 6.542 56.727 1.00 7.06 226 ALA B C 1
ATOM 4815 O O . ALA B 1 234 ? 14.368 7.660 56.231 1.00 7.04 226 ALA B O 1
ATOM 4817 N N . SER B 1 235 ? 14.387 5.407 56.045 1.00 6.57 227 SER B N 1
ATOM 4818 C CA . SER B 1 235 ? 13.866 5.433 54.685 1.00 6.68 227 SER B CA 1
ATOM 4819 C C . SER B 1 235 ? 12.344 5.627 54.704 1.00 6.70 227 SER B C 1
ATOM 4820 O O . SER B 1 235 ? 11.610 4.742 55.107 1.00 6.62 227 SER B O 1
ATOM 4823 N N . ARG B 1 236 ? 11.884 6.809 54.297 1.00 5.94 228 ARG B N 1
ATOM 4824 C CA . ARG B 1 236 ? 10.479 7.176 54.453 1.00 5.68 228 ARG B CA 1
ATOM 4825 C C . ARG B 1 236 ? 9.954 7.960 53.229 1.00 5.68 228 ARG B C 1
ATOM 4826 O O . ARG B 1 236 ? 9.580 9.130 53.311 1.00 5.83 228 ARG B O 1
ATOM 4834 N N . PRO B 1 237 ? 9.889 7.281 52.078 1.00 5.50 229 PRO B N 1
ATOM 4835 C CA . PRO B 1 237 ? 9.480 7.965 50.848 1.00 5.45 229 PRO B CA 1
ATOM 4836 C C . PRO B 1 237 ? 8.120 8.624 50.986 1.00 6.42 229 PRO B C 1
ATOM 4837 O O . PRO B 1 237 ? 7.205 8.033 51.592 1.00 5.78 229 PRO B O 1
ATOM 4841 N N . TYR B 1 238 ? 8.035 9.855 50.463 1.00 6.79 230 TYR B N 1
ATOM 4842 C CA . TYR B 1 238 ? 6.847 10.729 50.477 1.00 8.48 230 TYR B CA 1
ATOM 4843 C C . TYR B 1 238 ? 6.506 11.326 51.833 1.00 8.86 230 TYR B C 1
ATOM 4844 O O . TYR B 1 238 ? 5.573 12.138 51.918 1.00 9.28 230 TYR B O 1
ATOM 4853 N N . ASP B 1 239 ? 7.226 10.929 52.883 1.00 8.54 231 ASP B N 1
ATOM 4854 C CA . ASP B 1 239 ? 6.906 11.410 54.223 1.00 9.18 231 ASP B CA 1
ATOM 4855 C C . ASP B 1 239 ? 7.461 12.831 54.447 1.00 9.28 231 ASP B C 1
ATOM 4856 O O . ASP B 1 239 ? 8.556 13.157 53.975 1.00 7.89 231 ASP B O 1
ATOM 4861 N N . GLU B 1 240 ? 6.688 13.652 55.169 1.00 9.49 232 GLU B N 1
ATOM 4862 C CA A GLU B 1 240 ? 7.094 15.012 55.522 0.50 9.86 232 GLU B CA 1
ATOM 4863 C CA B GLU B 1 240 ? 7.082 15.013 55.538 0.50 10.23 232 GLU B CA 1
ATOM 4864 C C . GLU B 1 240 ? 8.499 15.110 56.104 1.00 10.12 232 GLU B C 1
ATOM 4865 O O . GLU B 1 240 ? 9.185 16.110 55.888 1.00 9.99 232 GLU B O 1
ATOM 4876 N N . ASP B 1 241 ? 8.923 14.075 56.825 1.00 10.10 233 ASP B N 1
ATOM 4877 C CA . ASP B 1 241 ? 10.173 14.129 57.591 1.00 10.77 233 ASP B CA 1
ATOM 4878 C C . ASP B 1 241 ? 11.350 13.370 56.952 1.00 10.26 233 ASP B C 1
ATOM 4879 O O . ASP B 1 241 ? 12.377 13.163 57.591 1.00 9.10 233 ASP B O 1
ATOM 4884 N N . ARG B 1 242 ? 11.200 12.976 55.688 1.00 8.71 234 ARG B N 1
ATOM 4885 C CA . ARG B 1 242 ? 12.297 12.355 54.939 1.00 8.63 234 ARG B CA 1
ATOM 4886 C C . ARG B 1 242 ? 13.518 13.295 54.877 1.00 8.88 234 ARG B C 1
ATOM 4887 O O . ARG B 1 242 ? 13.371 14.534 54.876 1.00 8.26 234 ARG B O 1
ATOM 4895 N N . ASP B 1 243 ? 14.716 12.707 54.826 1.00 8.22 235 ASP B N 1
ATOM 4896 C CA . ASP B 1 243 ? 15.942 13.503 54.843 1.00 8.43 235 ASP B CA 1
ATOM 4897 C C . ASP B 1 243 ? 17.077 12.879 54.022 1.00 8.39 235 ASP B C 1
ATOM 4898 O O . ASP B 1 243 ? 18.256 13.112 54.319 1.00 8.35 235 ASP B O 1
ATOM 4903 N N . GLY B 1 244 ? 16.720 12.093 53.010 1.00 8.03 236 GLY B N 1
ATOM 4904 C CA . GLY B 1 244 ? 17.723 11.470 52.116 1.00 7.48 236 GLY B CA 1
ATOM 4905 C C . GLY B 1 244 ? 17.660 9.963 52.088 1.00 7.40 236 GLY B C 1
ATOM 4906 O O . GLY B 1 244 ? 16.960 9.335 52.901 1.00 7.79 236 GLY B O 1
ATOM 4907 N N . PHE B 1 245 ? 18.353 9.339 51.134 1.00 7.04 237 PHE B N 1
ATOM 4908 C CA . PHE B 1 245 ? 18.162 7.888 50.991 1.00 7.54 237 PHE B CA 1
ATOM 4909 C C . PHE B 1 245 ? 19.038 7.012 51.903 1.00 7.27 237 PHE B C 1
ATOM 4910 O O . PHE B 1 245 ? 20.026 7.476 52.467 1.00 9.04 237 PHE B O 1
ATOM 4918 N N . VAL B 1 246 ? 18.654 5.748 52.054 1.00 6.97 238 VAL B N 1
ATOM 4919 C CA . VAL B 1 246 ? 19.438 4.776 52.823 1.00 6.55 238 VAL B CA 1
ATOM 4920 C C . VAL B 1 246 ? 19.995 3.779 51.807 1.00 6.89 238 VAL B C 1
ATOM 4921 O O . VAL B 1 246 ? 19.246 3.126 51.074 1.00 5.89 238 VAL B O 1
ATOM 4925 N N . MET B 1 247 ? 21.314 3.674 51.768 1.00 8.07 239 MET B N 1
ATOM 4926 C CA A MET B 1 247 ? 22.006 2.811 50.822 0.50 8.48 239 MET B CA 1
ATOM 4927 C CA B MET B 1 247 ? 21.980 2.815 50.813 0.50 8.93 239 MET B CA 1
ATOM 4928 C C . MET B 1 247 ? 21.716 1.341 51.109 1.00 8.88 239 MET B C 1
ATOM 4929 O O . MET B 1 247 ? 21.723 0.921 52.269 1.00 8.74 239 MET B O 1
ATOM 4938 N N . GLY B 1 248 ? 21.493 0.555 50.052 1.00 8.86 240 GLY B N 1
ATOM 4939 C CA . GLY B 1 248 ? 21.350 -0.899 50.178 1.00 8.40 240 GLY B CA 1
ATOM 4940 C C . GLY B 1 248 ? 22.321 -1.589 49.222 1.00 9.02 240 GLY B C 1
ATOM 4941 O O . GLY B 1 248 ? 23.037 -0.921 48.465 1.00 9.95 240 GLY B O 1
ATOM 4942 N N . GLU B 1 249 ? 22.357 -2.917 49.249 1.00 7.35 241 GLU B N 1
ATOM 4943 C CA . GLU B 1 249 ? 23.282 -3.663 48.410 1.00 6.77 241 GLU B CA 1
ATOM 4944 C C . GLU B 1 249 ? 22.552 -4.908 47.915 1.00 6.87 241 GLU B C 1
ATOM 4945 O O . GLU B 1 249 ? 21.580 -5.343 48.533 1.00 7.01 241 GLU B O 1
ATOM 4951 N N . GLY B 1 250 ? 23.027 -5.476 46.808 1.00 6.81 242 GLY B N 1
ATOM 4952 C CA . GLY B 1 250 ? 22.457 -6.740 46.318 1.00 7.35 242 GLY B CA 1
ATOM 4953 C C . GLY B 1 250 ? 22.370 -6.805 44.808 1.00 6.38 242 GLY B C 1
ATOM 4954 O O . GLY B 1 250 ? 22.991 -6.019 44.095 1.00 7.24 242 GLY B O 1
ATOM 4955 N N . ALA B 1 251 ? 21.574 -7.748 44.317 1.00 7.06 243 ALA B N 1
ATOM 4956 C CA . ALA B 1 251 ? 21.410 -7.916 42.881 1.00 6.35 243 ALA B CA 1
ATOM 4957 C C . ALA B 1 251 ? 20.030 -8.481 42.601 1.00 6.44 243 ALA B C 1
ATOM 4958 O O . ALA B 1 251 ? 19.538 -9.323 43.359 1.00 6.77 243 ALA B O 1
ATOM 4960 N N . GLY B 1 252 ? 19.431 -8.029 41.507 1.00 6.26 244 GLY B N 1
ATOM 4961 C CA . GLY B 1 252 ? 18.166 -8.596 41.007 1.00 6.68 244 GLY B CA 1
ATOM 4962 C C . GLY B 1 252 ? 18.410 -9.085 39.590 1.00 7.14 244 GLY B C 1
ATOM 4963 O O . GLY B 1 252 ? 19.089 -8.405 38.823 1.00 7.09 244 GLY B O 1
ATOM 4964 N N . ILE B 1 253 ? 17.880 -10.265 39.260 1.00 7.44 245 ILE B N 1
ATOM 4965 C CA . ILE B 1 253 ? 18.037 -10.848 37.931 1.00 6.96 245 ILE B CA 1
ATOM 4966 C C . ILE B 1 253 ? 16.699 -11.406 37.485 1.00 7.86 245 ILE B C 1
ATOM 4967 O O . ILE B 1 253 ? 15.968 -12.034 38.272 1.00 8.05 245 ILE B O 1
ATOM 4972 N N . VAL B 1 254 ? 16.373 -11.170 36.215 1.00 7.38 246 VAL B N 1
ATOM 4973 C CA . VAL B 1 254 ? 15.261 -11.887 35.576 1.00 7.53 246 VAL B CA 1
ATOM 4974 C C . VAL B 1 254 ? 15.806 -12.702 34.414 1.00 7.77 246 VAL B C 1
ATOM 4975 O O . VAL B 1 254 ? 16.787 -12.289 33.753 1.00 8.36 246 VAL B O 1
ATOM 4979 N N . VAL B 1 255 ? 15.221 -13.881 34.195 1.00 6.85 247 VAL B N 1
ATOM 4980 C CA . VAL B 1 255 ? 15.425 -14.573 32.928 1.00 6.21 247 VAL B CA 1
ATOM 4981 C C . VAL B 1 255 ? 14.311 -14.106 31.978 1.00 6.66 247 VAL B C 1
ATOM 4982 O O . VAL B 1 255 ? 13.114 -14.210 32.300 1.00 7.34 247 VAL B O 1
ATOM 4986 N N . LEU B 1 256 ? 14.718 -13.515 30.852 1.00 6.91 248 LEU B N 1
ATOM 4987 C CA . LEU B 1 256 ? 13.790 -13.061 29.821 1.00 7.30 248 LEU B CA 1
ATOM 4988 C C . LEU B 1 256 ? 13.859 -14.025 28.674 1.00 7.25 248 LEU B C 1
ATOM 4989 O O . LEU B 1 256 ? 14.951 -14.543 28.341 1.00 7.22 248 LEU B O 1
ATOM 4994 N N . GLU B 1 257 ? 12.720 -14.269 28.035 1.00 6.90 249 GLU B N 1
ATOM 4995 C CA . GLU B 1 257 ? 12.693 -15.336 27.039 1.00 6.44 249 GLU B CA 1
ATOM 4996 C C . GLU B 1 257 ? 11.697 -14.966 25.937 1.00 6.18 249 GLU B C 1
ATOM 4997 O O . GLU B 1 257 ? 10.626 -14.431 26.231 1.00 5.93 249 GLU B O 1
ATOM 5003 N N . GLU B 1 258 ? 12.037 -15.246 24.680 1.00 5.68 250 GLU B N 1
ATOM 5004 C CA . GLU B 1 258 ? 11.069 -15.055 23.603 1.00 5.12 250 GLU B CA 1
ATOM 5005 C C . GLU B 1 258 ? 9.854 -15.966 23.855 1.00 5.94 250 GLU B C 1
ATOM 5006 O O . GLU B 1 258 ? 9.994 -17.096 24.321 1.00 6.09 250 GLU B O 1
ATOM 5012 N N . LEU B 1 259 ? 8.661 -15.464 23.569 1.00 5.47 251 LEU B N 1
ATOM 5013 C CA . LEU B 1 259 ? 7.434 -16.151 23.990 1.00 5.98 251 LEU B CA 1
ATOM 5014 C C . LEU B 1 259 ? 7.289 -17.577 23.437 1.00 6.22 251 LEU B C 1
ATOM 5015 O O . LEU B 1 259 ? 6.970 -18.494 24.182 1.00 5.65 251 LEU B O 1
ATOM 5020 N N . GLU B 1 260 ? 7.497 -17.772 22.136 1.00 5.84 252 GLU B N 1
ATOM 5021 C CA . GLU B 1 260 ? 7.267 -19.111 21.568 1.00 7.18 252 GLU B CA 1
ATOM 5022 C C . GLU B 1 260 ? 8.305 -20.100 22.114 1.00 6.48 252 GLU B C 1
ATOM 5023 O O . GLU B 1 260 ? 7.981 -21.259 22.345 1.00 6.71 252 GLU B O 1
ATOM 5029 N N . HIS B 1 261 ? 9.532 -19.616 22.340 1.00 6.39 253 HIS B N 1
ATOM 5030 C CA . HIS B 1 261 ? 10.620 -20.432 22.937 1.00 6.42 253 HIS B CA 1
ATOM 5031 C C . HIS B 1 261 ? 10.207 -20.921 24.331 1.00 6.14 253 HIS B C 1
ATOM 5032 O O . HIS B 1 261 ? 10.324 -22.136 24.652 1.00 5.94 253 HIS B O 1
ATOM 5039 N N . ALA B 1 262 ? 9.656 -20.001 25.129 1.00 5.64 254 ALA B N 1
ATOM 5040 C CA . ALA B 1 262 ? 9.188 -20.305 26.484 1.00 6.63 254 ALA B CA 1
ATOM 5041 C C . ALA B 1 262 ? 8.072 -21.329 26.428 1.00 5.41 254 ALA B C 1
ATOM 5042 O O . ALA B 1 262 ? 8.095 -22.354 27.146 1.00 5.74 254 ALA B O 1
ATOM 5044 N N . LEU B 1 263 ? 7.088 -21.055 25.573 1.00 5.42 255 LEU B N 1
ATOM 5045 C CA . LEU B 1 263 ? 5.926 -21.943 25.472 1.00 4.98 255 LEU B CA 1
ATOM 5046 C C . LEU B 1 263 ? 6.320 -23.348 24.999 1.00 5.42 255 LEU B C 1
ATOM 5047 O O . LEU B 1 263 ? 5.858 -24.333 25.562 1.00 5.84 255 LEU B O 1
ATOM 5052 N N . ALA B 1 264 ? 7.206 -23.438 24.006 1.00 5.34 256 ALA B N 1
ATOM 5053 C CA . ALA B 1 264 ? 7.592 -24.736 23.429 1.00 5.94 256 ALA B CA 1
ATOM 5054 C C . ALA B 1 264 ? 8.260 -25.653 24.449 1.00 6.13 256 ALA B C 1
ATOM 5055 O O . ALA B 1 264 ? 8.115 -26.885 24.367 1.00 6.67 256 ALA B O 1
ATOM 5057 N N . ARG B 1 265 ? 8.996 -25.070 25.397 1.00 6.56 257 ARG B N 1
ATOM 5058 C CA . ARG B 1 265 ? 9.763 -25.901 26.348 1.00 6.69 257 ARG B CA 1
ATOM 5059 C C . ARG B 1 265 ? 9.020 -26.055 27.680 1.00 7.22 257 ARG B C 1
ATOM 5060 O O . ARG B 1 265 ? 9.519 -26.740 28.591 1.00 6.65 257 ARG B O 1
ATOM 5068 N N . GLY B 1 266 ? 7.815 -25.480 27.767 1.00 6.10 258 GLY B N 1
ATOM 5069 C CA . GLY B 1 266 ? 6.990 -25.585 28.989 1.00 7.01 258 GLY B CA 1
ATOM 5070 C C . GLY B 1 266 ? 7.471 -24.694 30.130 1.00 6.85 258 GLY B C 1
ATOM 5071 O O . GLY B 1 266 ? 7.247 -24.996 31.310 1.00 6.51 258 GLY B O 1
ATOM 5072 N N . ALA B 1 267 ? 8.132 -23.597 29.790 1.00 7.02 259 ALA B N 1
ATOM 5073 C CA . ALA B 1 267 ? 8.606 -22.663 30.803 1.00 7.98 259 ALA B CA 1
ATOM 5074 C C . ALA B 1 267 ? 7.483 -22.012 31.623 1.00 8.30 259 ALA B C 1
ATOM 5075 O O . ALA B 1 267 ? 6.406 -21.708 31.096 1.00 7.64 259 ALA B O 1
ATOM 5077 N N . LYS B 1 268 ? 7.727 -21.816 32.918 1.00 9.21 260 LYS B N 1
ATOM 5078 C CA . LYS B 1 268 ? 6.813 -20.975 33.721 1.00 10.50 260 LYS B CA 1
ATOM 5079 C C . LYS B 1 268 ? 6.834 -19.552 33.171 1.00 9.28 260 LYS B C 1
ATOM 5080 O O . LYS B 1 268 ? 7.877 -19.077 32.718 1.00 9.96 260 LYS B O 1
ATOM 5086 N N . ILE B 1 269 ? 5.691 -18.858 33.179 1.00 8.38 261 ILE B N 1
ATOM 5087 C CA . ILE B 1 269 ? 5.678 -17.453 32.726 1.00 7.89 261 ILE B CA 1
ATOM 5088 C C . ILE B 1 269 ? 5.086 -16.571 33.802 1.00 8.19 261 ILE B C 1
ATOM 5089 O O . ILE B 1 269 ? 3.910 -16.687 34.126 1.00 9.72 261 ILE B O 1
ATOM 5094 N N . TYR B 1 270 ? 5.904 -15.673 34.331 1.00 6.79 262 TYR B N 1
ATOM 5095 C CA . TYR B 1 270 ? 5.465 -14.765 35.396 1.00 6.93 262 TYR B CA 1
ATOM 5096 C C . TYR B 1 270 ? 4.659 -13.593 34.864 1.00 6.34 262 TYR B C 1
ATOM 5097 O O . TYR B 1 270 ? 3.645 -13.196 35.452 1.00 7.30 262 TYR B O 1
ATOM 5106 N N . ALA B 1 271 ? 5.131 -13.018 33.762 1.00 6.38 263 ALA B N 1
ATOM 5107 C CA . ALA B 1 271 ? 4.530 -11.800 33.199 1.00 5.48 263 ALA B CA 1
ATOM 5108 C C . ALA B 1 271 ? 5.220 -11.500 31.893 1.00 6.51 263 ALA B C 1
ATOM 5109 O O . ALA B 1 271 ? 6.258 -12.088 31.595 1.00 7.03 263 ALA B O 1
ATOM 5111 N N . GLU B 1 272 ? 4.691 -10.515 31.173 1.00 5.56 264 GLU B N 1
ATOM 5112 C CA . GLU B 1 272 ? 5.253 -10.110 29.879 1.00 4.87 264 GLU B CA 1
ATOM 5113 C C . GLU B 1 272 ? 5.822 -8.705 29.982 1.00 6.48 264 GLU B C 1
ATOM 5114 O O . GLU B 1 272 ? 5.234 -7.836 30.633 1.00 7.18 264 GLU B O 1
ATOM 5120 N N . VAL B 1 273 ? 6.983 -8.499 29.375 1.00 6.46 265 VAL B N 1
ATOM 5121 C CA . VAL B 1 273 ? 7.564 -7.156 29.249 1.00 6.48 265 VAL B CA 1
ATOM 5122 C C . VAL B 1 273 ? 6.932 -6.495 28.033 1.00 6.56 265 VAL B C 1
ATOM 5123 O O . VAL B 1 273 ? 7.149 -6.918 26.895 1.00 6.90 265 VAL B O 1
ATOM 5127 N N . ILE B 1 274 ? 6.129 -5.450 28.273 1.00 6.23 266 ILE B N 1
ATOM 5128 C CA . ILE B 1 274 ? 5.371 -4.821 27.184 1.00 6.82 266 ILE B CA 1
ATOM 5129 C C . ILE B 1 274 ? 5.780 -3.404 26.848 1.00 7.36 266 ILE B C 1
ATOM 5130 O O . ILE B 1 274 ? 5.514 -2.950 25.747 1.00 7.69 266 ILE B O 1
ATOM 5135 N N . GLY B 1 275 ? 6.394 -2.697 27.793 1.00 6.94 267 GLY B N 1
ATOM 5136 C CA . GLY B 1 275 ? 6.788 -1.317 27.500 1.00 7.73 267 GLY B CA 1
ATOM 5137 C C . GLY B 1 275 ? 8.116 -0.947 28.124 1.00 7.53 267 GLY B C 1
ATOM 5138 O O . GLY B 1 275 ? 8.504 -1.531 29.139 1.00 7.93 267 GLY B O 1
ATOM 5139 N N . TYR B 1 276 ? 8.782 0.043 27.518 1.00 6.75 268 TYR B N 1
ATOM 5140 C CA . TYR B 1 276 ? 10.097 0.496 27.967 1.00 7.13 268 TYR B CA 1
ATOM 5141 C C . TYR B 1 276 ? 10.198 1.923 27.466 1.00 6.49 268 TYR B C 1
ATOM 5142 O O . TYR B 1 276 ? 9.892 2.201 26.291 1.00 7.40 268 TYR B O 1
ATOM 5151 N N . GLY B 1 277 ? 10.510 2.844 28.364 1.00 7.03 269 GLY B N 1
ATOM 5152 C CA . GLY B 1 277 ? 10.683 4.244 27.982 1.00 6.20 269 GLY B CA 1
ATOM 5153 C C . GLY B 1 277 ? 11.950 4.826 28.615 1.00 6.16 269 GLY B C 1
ATOM 5154 O O . GLY B 1 277 ? 12.410 4.368 29.670 1.00 7.38 269 GLY B O 1
ATOM 5155 N N . MET B 1 278 ? 12.493 5.843 27.965 1.00 6.63 270 MET B N 1
ATOM 5156 C CA . MET B 1 278 ? 13.709 6.535 28.403 1.00 6.69 270 MET B CA 1
ATOM 5157 C C . MET B 1 278 ? 13.582 8.021 28.155 1.00 7.05 270 MET B C 1
ATOM 5158 O O . MET B 1 278 ? 12.937 8.458 27.188 1.00 7.76 270 MET B O 1
ATOM 5163 N N . SER B 1 279 ? 14.263 8.818 28.974 1.00 6.59 271 SER B N 1
ATOM 5164 C CA . SER B 1 279 ? 14.382 10.226 28.674 1.00 5.79 271 SER B CA 1
ATOM 5165 C C . SER B 1 279 ? 15.570 10.809 29.435 1.00 6.21 271 SER B C 1
ATOM 5166 O O . SER B 1 279 ? 16.200 10.114 30.246 1.00 5.83 271 SER B O 1
ATOM 5169 N N . GLY B 1 280 ? 15.832 12.092 29.187 1.00 5.68 272 GLY B N 1
ATOM 5170 C CA . GLY B 1 280 ? 16.903 12.800 29.903 1.00 6.62 272 GLY B CA 1
ATOM 5171 C C . GLY B 1 280 ? 16.360 14.126 30.406 1.00 7.01 272 GLY B C 1
ATOM 5172 O O . GLY B 1 280 ? 15.596 14.792 29.686 1.00 6.85 272 GLY B O 1
ATOM 5173 N N . ASP B 1 281 ? 16.729 14.509 31.633 1.00 7.12 273 ASP B N 1
ATOM 5174 C CA . ASP B 1 281 ? 16.299 15.798 32.199 1.00 8.15 273 ASP B CA 1
ATOM 5175 C C . ASP B 1 281 ? 17.073 16.983 31.591 1.00 8.18 273 ASP B C 1
ATOM 5176 O O . ASP B 1 281 ? 16.520 18.064 31.422 1.00 8.17 273 ASP B O 1
ATOM 5181 N N . ALA B 1 282 ? 18.360 16.772 31.303 1.00 7.99 274 ALA B N 1
ATOM 5182 C CA . ALA B 1 282 ? 19.249 17.833 30.791 1.00 8.57 274 ALA B CA 1
ATOM 5183 C C . ALA B 1 282 ? 19.258 19.057 31.733 1.00 8.93 274 ALA B C 1
ATOM 5184 O O . ALA B 1 282 ? 19.263 20.217 31.296 1.00 8.48 274 ALA B O 1
ATOM 5186 N N . PHE B 1 283 ? 19.242 18.790 33.038 1.00 9.38 275 PHE B N 1
ATOM 5187 C CA . PHE B 1 283 ? 19.088 19.881 34.023 1.00 10.13 275 PHE B CA 1
ATOM 5188 C C . PHE B 1 283 ? 20.322 20.095 34.916 1.00 10.32 275 PHE B C 1
ATOM 5189 O O . PHE B 1 283 ? 20.910 21.199 34.957 1.00 10.71 275 PHE B O 1
ATOM 5197 N N . HIS B 1 284 ? 20.715 19.043 35.618 1.00 10.56 276 HIS B N 1
ATOM 5198 C CA . HIS B 1 284 ? 21.697 19.154 36.693 1.00 11.66 276 HIS B CA 1
ATOM 5199 C C . HIS B 1 284 ? 22.348 17.790 36.938 1.00 11.35 276 HIS B C 1
ATOM 5200 O O . HIS B 1 284 ? 21.727 16.745 36.697 1.00 11.01 276 HIS B O 1
ATOM 5207 N N . ILE B 1 285 ? 23.603 17.798 37.402 1.00 11.57 277 ILE B N 1
ATOM 5208 C CA . ILE B 1 285 ? 24.360 16.548 37.608 1.00 12.52 277 ILE B CA 1
ATOM 5209 C C . ILE B 1 285 ? 23.737 15.598 38.655 1.00 13.45 277 ILE B C 1
ATOM 5210 O O . ILE B 1 285 ? 23.832 14.366 38.531 1.00 13.57 277 ILE B O 1
ATOM 5215 N N . THR B 1 286 ? 23.079 16.166 39.661 1.00 14.52 278 THR B N 1
ATOM 5216 C CA . THR B 1 286 ? 22.487 15.346 40.717 1.00 15.70 278 THR B CA 1
ATOM 5217 C C . THR B 1 286 ? 21.054 15.757 41.089 1.00 16.68 278 THR B C 1
ATOM 5218 O O . THR B 1 286 ? 20.266 14.915 41.514 1.00 16.57 278 THR B O 1
ATOM 5222 N N . ALA B 1 287 ? 20.733 17.046 40.956 1.00 17.80 279 ALA B N 1
ATOM 5223 C CA . ALA B 1 287 ? 19.415 17.562 41.360 1.00 19.15 279 ALA B CA 1
ATOM 5224 C C . ALA B 1 287 ? 18.314 17.190 40.358 1.00 20.27 279 ALA B C 1
ATOM 5225 O O . ALA B 1 287 ? 18.561 17.140 39.154 1.00 20.01 279 ALA B O 1
ATOM 5227 N N . PRO B 1 288 ? 17.090 16.931 40.857 1.00 21.69 280 PRO B N 1
ATOM 5228 C CA . PRO B 1 288 ? 15.957 16.671 39.971 1.00 22.32 280 PRO B CA 1
ATOM 5229 C C . PRO B 1 288 ? 15.446 17.993 39.371 1.00 22.15 280 PRO B C 1
ATOM 5230 O O . PRO B 1 288 ? 15.652 19.047 39.955 1.00 22.59 280 PRO B O 1
ATOM 5234 N N . THR B 1 289 ? 14.823 17.930 38.197 1.00 22.78 281 THR B N 1
ATOM 5235 C CA . THR B 1 289 ? 14.123 19.090 37.631 1.00 23.24 281 THR B CA 1
ATOM 5236 C C . THR B 1 289 ? 13.008 19.459 38.589 1.00 22.87 281 THR B C 1
ATOM 5237 O O . THR B 1 289 ? 12.406 18.582 39.203 1.00 24.45 281 THR B O 1
ATOM 5241 N N . GLU B 1 290 ? 12.711 20.742 38.713 1.00 21.83 282 GLU B N 1
ATOM 5242 C CA . GLU B 1 290 ? 11.593 21.165 39.536 1.00 20.15 282 GLU B CA 1
ATOM 5243 C C . GLU B 1 290 ? 10.263 20.696 38.940 1.00 18.69 282 GLU B C 1
ATOM 5244 O O . GLU B 1 290 ? 9.321 20.424 39.675 1.00 18.97 282 GLU B O 1
ATOM 5246 N N . SER B 1 291 ? 10.196 20.614 37.613 1.00 16.58 283 SER B N 1
ATOM 5247 C CA . SER B 1 291 ? 8.935 20.340 36.912 1.00 14.68 283 SER B CA 1
ATOM 5248 C C . SER B 1 291 ? 8.576 18.854 36.803 1.00 13.46 283 SER B C 1
ATOM 5249 O O . SER B 1 291 ? 7.430 18.515 36.502 1.00 14.08 283 SER B O 1
ATOM 5252 N N . GLY B 1 292 ? 9.558 17.971 36.985 1.00 11.47 284 GLY B N 1
ATOM 5253 C CA . GLY B 1 292 ? 9.351 16.552 36.717 1.00 10.09 284 GLY B CA 1
ATOM 5254 C C . GLY B 1 292 ? 9.073 16.212 35.262 1.00 8.91 284 GLY B C 1
ATOM 5255 O O . GLY B 1 292 ? 8.591 15.109 34.970 1.00 9.06 284 GLY B O 1
ATOM 5256 N N . GLU B 1 293 ? 9.377 17.129 34.343 1.00 8.19 285 GLU B N 1
ATOM 5257 C CA . GLU B 1 293 ? 8.949 16.940 32.953 1.00 7.83 285 GLU B CA 1
ATOM 5258 C C . GLU B 1 293 ? 9.642 15.740 32.267 1.00 7.07 285 GLU B C 1
ATOM 5259 O O . GLU B 1 293 ? 9.041 15.042 31.445 1.00 7.08 285 GLU B O 1
ATOM 5265 N N . GLY B 1 294 ? 10.899 15.496 32.614 1.00 6.63 286 GLY B N 1
ATOM 5266 C CA . GLY B 1 294 ? 11.628 14.366 32.023 1.00 5.96 286 GLY B CA 1
ATOM 5267 C C . GLY B 1 294 ? 11.042 13.044 32.508 1.00 6.78 286 GLY B C 1
ATOM 5268 O O . GLY B 1 294 ? 10.870 12.115 31.716 1.00 6.22 286 GLY B O 1
ATOM 5269 N N . ALA B 1 295 ? 10.711 12.975 33.802 1.00 5.93 287 ALA B N 1
ATOM 5270 C CA . ALA B 1 295 ? 10.045 11.791 34.351 1.00 6.72 287 ALA B CA 1
ATOM 5271 C C . ALA B 1 295 ? 8.721 11.550 33.639 1.00 6.75 287 ALA B C 1
ATOM 5272 O O . ALA B 1 295 ? 8.396 10.401 33.304 1.00 7.30 287 ALA B O 1
ATOM 5274 N N . GLN B 1 296 ? 7.945 12.619 33.440 1.00 7.57 288 GLN B N 1
ATOM 5275 C CA . GLN B 1 296 ? 6.687 12.505 32.708 1.00 7.55 288 GLN B CA 1
ATOM 5276 C C . GLN B 1 296 ? 6.875 11.941 31.305 1.00 7.13 288 GLN B C 1
ATOM 5277 O O . GLN B 1 296 ? 6.196 10.965 30.913 1.00 7.05 288 GLN B O 1
ATOM 5283 N N . ARG B 1 297 ? 7.792 12.541 30.541 1.00 7.09 289 ARG B N 1
ATOM 5284 C CA . ARG B 1 297 ? 8.037 12.046 29.192 1.00 6.67 289 ARG B CA 1
ATOM 5285 C C . ARG B 1 297 ? 8.501 10.597 29.173 1.00 6.95 289 ARG B C 1
ATOM 5286 O O . ARG B 1 297 ? 8.159 9.855 28.253 1.00 7.10 289 ARG B O 1
ATOM 5294 N N . CYS B 1 298 ? 9.296 10.206 30.158 1.00 7.26 290 CYS B N 1
ATOM 5295 C CA . CYS B 1 298 ? 9.778 8.825 30.211 1.00 7.61 290 CYS B CA 1
ATOM 5296 C C . CYS B 1 298 ? 8.596 7.846 30.407 1.00 7.77 290 CYS B C 1
ATOM 5297 O O . CYS B 1 298 ? 8.484 6.814 29.718 1.00 8.00 290 CYS B O 1
ATOM 5300 N N . MET B 1 299 ? 7.719 8.148 31.363 1.00 7.00 291 MET B N 1
ATOM 5301 C CA . MET B 1 299 ? 6.556 7.291 31.587 1.00 6.43 291 MET B CA 1
ATOM 5302 C C . MET B 1 299 ? 5.630 7.267 30.373 1.00 6.71 291 MET B C 1
ATOM 5303 O O . MET B 1 299 ? 5.143 6.210 29.989 1.00 5.94 291 MET B O 1
ATOM 5308 N N . VAL B 1 300 ? 5.361 8.432 29.787 1.00 6.43 292 VAL B N 1
ATOM 5309 C CA . VAL B 1 300 ? 4.499 8.525 28.601 1.00 6.52 292 VAL B CA 1
ATOM 5310 C C . VAL B 1 300 ? 5.103 7.678 27.484 1.00 7.01 292 VAL B C 1
ATOM 5311 O O . VAL B 1 300 ? 4.388 6.921 26.814 1.00 7.10 292 VAL B O 1
ATOM 5315 N N . ALA B 1 301 ? 6.421 7.747 27.324 1.00 7.27 293 ALA B N 1
ATOM 5316 C CA . ALA B 1 301 ? 7.053 6.935 26.261 1.00 7.78 293 ALA B CA 1
ATOM 5317 C C . ALA B 1 301 ? 6.898 5.433 26.523 1.00 7.68 293 ALA B C 1
ATOM 5318 O O . ALA B 1 301 ? 6.627 4.659 25.588 1.00 8.43 293 ALA B O 1
ATOM 5320 N N . ALA B 1 302 ? 7.084 5.019 27.777 1.00 7.48 294 ALA B N 1
ATOM 5321 C CA . ALA B 1 302 ? 6.903 3.614 28.174 1.00 7.76 294 ALA B CA 1
ATOM 5322 C C . ALA B 1 302 ? 5.484 3.106 27.903 1.00 7.54 294 ALA B C 1
ATOM 5323 O O . ALA B 1 302 ? 5.306 1.994 27.386 1.00 8.19 294 ALA B O 1
ATOM 5325 N N . LEU B 1 303 ? 4.491 3.905 28.288 1.00 6.87 295 LEU B N 1
ATOM 5326 C CA . LEU B 1 303 ? 3.091 3.543 28.064 1.00 7.25 295 LEU B CA 1
ATOM 5327 C C . LEU B 1 303 ? 2.730 3.496 26.580 1.00 7.61 295 LEU B C 1
ATOM 5328 O O . LEU B 1 303 ? 1.980 2.623 26.147 1.00 7.91 295 LEU B O 1
ATOM 5333 N N . LYS B 1 304 ? 3.264 4.432 25.800 1.00 8.36 296 LYS B N 1
ATOM 5334 C CA . LYS B 1 304 ? 3.073 4.398 24.353 1.00 9.61 296 LYS B CA 1
ATOM 5335 C C . LYS B 1 304 ? 3.656 3.104 23.751 1.00 9.82 296 LYS B C 1
ATOM 5336 O O . LYS B 1 304 ? 3.000 2.444 22.909 1.00 10.21 296 LYS B O 1
ATOM 5342 N N . ARG B 1 305 ? 4.868 2.738 24.163 1.00 9.41 297 ARG B N 1
ATOM 5343 C CA . ARG B 1 305 ? 5.475 1.511 23.651 1.00 9.59 297 ARG B CA 1
ATOM 5344 C C . ARG B 1 305 ? 4.594 0.321 23.999 1.00 9.12 297 ARG B C 1
ATOM 5345 O O . ARG B 1 305 ? 4.401 -0.564 23.165 1.00 9.52 297 ARG B O 1
ATOM 5353 N N . ALA B 1 306 ? 4.080 0.309 25.232 1.00 8.48 298 ALA B N 1
ATOM 5354 C CA . ALA B 1 306 ? 3.214 -0.774 25.742 1.00 9.07 298 ALA B CA 1
ATOM 5355 C C . ALA B 1 306 ? 1.821 -0.790 25.079 1.00 9.47 298 ALA B C 1
ATOM 5356 O O . ALA B 1 306 ? 1.110 -1.787 25.140 1.00 9.48 298 ALA B O 1
ATOM 5358 N N . GLY B 1 307 ? 1.432 0.312 24.443 1.00 9.61 299 GLY B N 1
ATOM 5359 C CA . GLY B 1 307 ? 0.122 0.367 23.825 1.00 10.34 299 GLY B CA 1
ATOM 5360 C C . GLY B 1 307 ? -1.016 0.424 24.823 1.00 11.16 299 GLY B C 1
ATOM 5361 O O . GLY B 1 307 ? -2.132 -0.053 24.533 1.00 11.81 299 GLY B O 1
ATOM 5362 N N . ILE B 1 308 ? -0.772 1.015 25.994 1.00 10.85 300 ILE B N 1
ATOM 5363 C CA . ILE B 1 308 ? -1.824 1.114 27.007 1.00 10.60 300 ILE B CA 1
ATOM 5364 C C . ILE B 1 308 ? -2.068 2.571 27.368 1.00 11.00 300 ILE B C 1
ATOM 5365 O O . ILE B 1 308 ? -1.192 3.433 27.131 1.00 10.33 300 ILE B O 1
ATOM 5370 N N . VAL B 1 309 ? -3.253 2.840 27.916 1.00 10.29 301 VAL B N 1
ATOM 5371 C CA . VAL B 1 309 ? -3.586 4.149 28.471 1.00 10.28 301 VAL B CA 1
ATOM 5372 C C . VAL B 1 309 ? -3.428 4.067 30.005 1.00 10.49 301 VAL B C 1
ATOM 5373 O O . VAL B 1 309 ? -3.407 2.980 30.554 1.00 11.00 301 VAL B O 1
ATOM 5377 N N . PRO B 1 310 ? -3.299 5.210 30.710 1.00 11.25 302 PRO B N 1
ATOM 5378 C CA . PRO B 1 310 ? -3.087 5.171 32.174 1.00 11.10 302 PRO B CA 1
ATOM 5379 C C . PRO B 1 310 ? -4.172 4.466 32.978 1.00 11.57 302 PRO B C 1
ATOM 5380 O O . PRO B 1 310 ? -3.864 3.879 34.009 1.00 11.57 302 PRO B O 1
ATOM 5384 N N . ASP B 1 311 ? -5.422 4.491 32.513 1.00 10.79 303 ASP B N 1
ATOM 5385 C CA . ASP B 1 311 ? -6.471 3.731 33.162 1.00 11.64 303 ASP B CA 1
ATOM 5386 C C . ASP B 1 311 ? -6.121 2.241 33.296 1.00 10.40 303 ASP B C 1
ATOM 5387 O O . ASP B 1 311 ? -6.665 1.546 34.130 1.00 11.17 303 ASP B O 1
ATOM 5392 N N . GLU B 1 312 ? -5.214 1.753 32.459 1.00 9.87 304 GLU B N 1
ATOM 5393 C CA . GLU B 1 312 ? -4.850 0.343 32.517 1.00 8.38 304 GLU B CA 1
ATOM 5394 C C . GLU B 1 312 ? -3.740 0.039 33.516 1.00 7.84 304 GLU B C 1
ATOM 5395 O O . GLU B 1 312 ? -3.433 -1.125 33.764 1.00 7.73 304 GLU B O 1
ATOM 5401 N N . ILE B 1 313 ? -3.128 1.068 34.086 1.00 6.98 305 ILE B N 1
ATOM 5402 C CA . ILE B 1 313 ? -2.098 0.855 35.092 1.00 6.48 305 ILE B CA 1
ATOM 5403 C C . ILE B 1 313 ? -2.761 0.507 36.418 1.00 6.14 305 ILE B C 1
ATOM 5404 O O . ILE B 1 313 ? -3.697 1.189 36.827 1.00 6.06 305 ILE B O 1
ATOM 5409 N N . ASP B 1 314 ? -2.267 -0.534 37.084 1.00 5.85 306 ASP B N 1
ATOM 5410 C CA . ASP B 1 314 ? -2.789 -0.904 38.396 1.00 6.29 306 ASP B CA 1
ATOM 5411 C C . ASP B 1 314 ? -1.834 -0.555 39.527 1.00 6.50 306 ASP B C 1
ATOM 5412 O O . ASP B 1 314 ? -2.248 -0.041 40.583 1.00 6.98 306 ASP B O 1
ATOM 5417 N N . TYR B 1 315 ? -0.561 -0.865 39.313 1.00 5.99 307 TYR B N 1
ATOM 5418 C CA . TYR B 1 315 ? 0.446 -0.662 40.349 1.00 6.29 307 TYR B CA 1
ATOM 5419 C C . TYR B 1 315 ? 1.651 0.066 39.766 1.00 6.38 307 TYR B C 1
ATOM 5420 O O . TYR B 1 315 ? 2.111 -0.269 38.674 1.00 6.11 307 TYR B O 1
ATOM 5429 N N . ILE B 1 316 ? 2.173 1.039 40.518 1.00 5.66 308 ILE B N 1
ATOM 5430 C CA . ILE B 1 316 ? 3.416 1.705 40.151 1.00 6.16 308 ILE B CA 1
ATOM 5431 C C . ILE B 1 316 ? 4.444 1.457 41.222 1.00 5.66 308 ILE B C 1
ATOM 5432 O O . ILE B 1 316 ? 4.214 1.772 42.403 1.00 6.42 308 ILE B O 1
ATOM 5437 N N . ASN B 1 317 ? 5.579 0.865 40.841 1.00 6.12 309 ASN B N 1
ATOM 5438 C CA . ASN B 1 317 ? 6.699 0.779 41.782 1.00 6.33 309 ASN B CA 1
ATOM 5439 C C . ASN B 1 317 ? 7.560 2.026 41.529 1.00 6.81 309 ASN B C 1
ATOM 5440 O O . ASN B 1 317 ? 8.211 2.142 40.489 1.00 7.09 309 ASN B O 1
ATOM 5445 N N . ALA B 1 318 ? 7.504 2.982 42.460 1.00 6.49 310 ALA B N 1
ATOM 5446 C CA . ALA B 1 318 ? 8.127 4.303 42.305 1.00 7.20 310 ALA B CA 1
ATOM 5447 C C . ALA B 1 318 ? 9.638 4.262 42.375 1.00 7.83 310 ALA B C 1
ATOM 5448 O O . ALA B 1 318 ? 10.227 3.322 42.916 1.00 6.79 310 ALA B O 1
ATOM 5450 N N . HIS B 1 319 ? 10.276 5.306 41.844 1.00 6.96 311 HIS B N 1
ATOM 5451 C CA . HIS B 1 319 ? 11.692 5.535 42.128 1.00 7.72 311 HIS B CA 1
ATOM 5452 C C . HIS B 1 319 ? 11.837 5.863 43.648 1.00 7.75 311 HIS B C 1
ATOM 5453 O O . HIS B 1 319 ? 12.564 5.173 44.359 1.00 8.36 311 HIS B O 1
ATOM 5460 N N . GLY B 1 320 ? 11.077 6.843 44.136 1.00 6.99 312 GLY B N 1
ATOM 5461 C CA . GLY B 1 320 ? 10.844 7.065 45.588 1.00 7.73 312 GLY B CA 1
ATOM 5462 C C . GLY B 1 320 ? 12.000 6.776 46.547 1.00 7.44 312 GLY B C 1
ATOM 5463 O O . GLY B 1 320 ? 11.927 5.865 47.355 1.00 8.05 312 GLY B O 1
ATOM 5464 N N . THR B 1 321 ? 13.078 7.561 46.463 1.00 8.14 313 THR B N 1
ATOM 5465 C CA . THR B 1 321 ? 14.271 7.240 47.241 1.00 7.77 313 THR B CA 1
ATOM 5466 C C . THR B 1 321 ? 14.251 7.807 48.666 1.00 8.05 313 THR B C 1
ATOM 5467 O O . THR B 1 321 ? 15.195 7.579 49.424 1.00 7.37 313 THR B O 1
ATOM 5471 N N . SER B 1 322 ? 13.212 8.572 49.017 1.00 8.16 314 SER B N 1
ATOM 5472 C CA . SER B 1 322 ? 13.105 9.264 50.346 1.00 7.92 314 SER B CA 1
ATOM 5473 C C . SER B 1 322 ? 13.932 10.557 50.399 1.00 9.03 314 SER B C 1
ATOM 5474 O O . SER B 1 322 ? 14.608 10.866 51.385 1.00 7.74 314 SER B O 1
ATOM 5477 N N . THR B 1 323 ? 13.835 11.311 49.316 1.00 9.74 315 THR B N 1
ATOM 5478 C CA . THR B 1 323 ? 14.579 12.547 49.141 1.00 11.31 315 THR B CA 1
ATOM 5479 C C . THR B 1 323 ? 13.567 13.616 48.817 1.00 12.41 315 THR B C 1
ATOM 5480 O O . THR B 1 323 ? 12.381 13.326 48.653 1.00 11.65 315 THR B O 1
ATOM 5484 N N . MET B 1 324 ? 14.035 14.858 48.686 1.00 14.48 316 MET B N 1
ATOM 5485 C CA . MET B 1 324 ? 13.140 15.956 48.310 1.00 16.09 316 MET B CA 1
ATOM 5486 C C . MET B 1 324 ? 12.377 15.680 46.991 1.00 15.70 316 MET B C 1
ATOM 5487 O O . MET B 1 324 ? 11.178 16.004 46.884 1.00 16.15 316 MET B O 1
ATOM 5492 N N . ALA B 1 325 ? 13.063 15.042 46.038 1.00 14.37 317 ALA B N 1
ATOM 5493 C CA . ALA B 1 325 ? 12.517 14.631 44.731 1.00 13.98 317 ALA B CA 1
ATOM 5494 C C . ALA B 1 325 ? 11.253 13.786 44.766 1.00 12.80 317 ALA B C 1
ATOM 5495 O O . ALA B 1 325 ? 10.542 13.720 43.769 1.00 12.25 317 ALA B O 1
ATOM 5497 N N . ASP B 1 326 ? 10.987 13.102 45.884 1.00 12.07 318 ASP B N 1
ATOM 5498 C CA . ASP B 1 326 ? 9.831 12.201 45.930 1.00 10.99 318 ASP B CA 1
ATOM 5499 C C . ASP B 1 326 ? 8.582 12.922 45.457 1.00 11.78 318 ASP B C 1
ATOM 5500 O O . ASP B 1 326 ? 7.796 12.342 44.716 1.00 12.34 318 ASP B O 1
ATOM 5505 N N . THR B 1 327 ? 8.390 14.170 45.907 1.00 12.11 319 THR B N 1
ATOM 5506 C CA . THR B 1 327 ? 7.139 14.895 45.585 1.00 13.24 319 THR B CA 1
ATOM 5507 C C . THR B 1 327 ? 7.072 15.336 44.117 1.00 12.55 319 THR B C 1
ATOM 5508 O O . THR B 1 327 ? 5.981 15.489 43.562 1.00 11.32 319 THR B O 1
ATOM 5512 N N . ILE B 1 328 ? 8.245 15.499 43.497 1.00 11.99 320 ILE B N 1
ATOM 5513 C CA . ILE B 1 328 ? 8.317 15.822 42.071 1.00 11.66 320 ILE B CA 1
ATOM 5514 C C . ILE B 1 328 ? 7.881 14.623 41.228 1.00 11.00 320 ILE B C 1
ATOM 5515 O O . ILE B 1 328 ? 7.085 14.776 40.278 1.00 10.05 320 ILE B O 1
ATOM 5520 N N . GLU B 1 329 ? 8.385 13.427 41.556 1.00 10.17 321 GLU B N 1
ATOM 5521 C CA . GLU B 1 329 ? 7.916 12.228 40.870 1.00 9.67 321 GLU B CA 1
ATOM 5522 C C . GLU B 1 329 ? 6.407 12.039 41.057 1.00 8.80 321 GLU B C 1
ATOM 5523 O O . GLU B 1 329 ? 5.701 11.723 40.108 1.00 8.83 321 GLU B O 1
ATOM 5529 N N . LEU B 1 330 ? 5.926 12.222 42.286 1.00 9.11 322 LEU B N 1
ATOM 5530 C CA . LEU B 1 330 ? 4.493 12.084 42.570 1.00 8.54 322 LEU B CA 1
ATOM 5531 C C . LEU B 1 330 ? 3.678 13.024 41.659 1.00 8.16 322 LEU B C 1
ATOM 5532 O O . LEU B 1 330 ? 2.700 12.599 41.066 1.00 7.54 322 LEU B O 1
ATOM 5537 N N . GLY B 1 331 ? 4.102 14.279 41.546 1.00 7.81 323 GLY B N 1
ATOM 5538 C CA . GLY B 1 331 ? 3.452 15.258 40.646 1.00 7.63 323 GLY B CA 1
ATOM 5539 C C . GLY B 1 331 ? 3.471 14.815 39.189 1.00 7.36 323 GLY B C 1
ATOM 5540 O O . GLY B 1 331 ? 2.441 14.899 38.489 1.00 7.58 323 GLY B O 1
ATOM 5541 N N . ALA B 1 332 ? 4.623 14.322 38.725 1.00 7.36 324 ALA B N 1
ATOM 5542 C CA . ALA B 1 332 ? 4.751 13.806 37.349 1.00 7.53 324 ALA B CA 1
ATOM 5543 C C . ALA B 1 332 ? 3.792 12.619 37.099 1.00 7.07 324 ALA B C 1
ATOM 5544 O O . ALA B 1 332 ? 3.131 12.565 36.051 1.00 7.52 324 ALA B O 1
ATOM 5546 N N . VAL B 1 333 ? 3.691 11.698 38.059 1.00 6.77 325 VAL B N 1
ATOM 5547 C CA . VAL B 1 333 ? 2.768 10.561 37.947 1.00 6.90 325 VAL B CA 1
ATOM 5548 C C . VAL B 1 333 ? 1.316 11.048 37.882 1.00 7.61 325 VAL B C 1
ATOM 5549 O O . VAL B 1 333 ? 0.524 10.587 37.051 1.00 7.79 325 VAL B O 1
ATOM 5553 N N . GLU B 1 334 ? 0.963 12.006 38.740 1.00 7.05 326 GLU B N 1
ATOM 5554 C CA . GLU B 1 334 ? -0.394 12.538 38.702 1.00 7.16 326 GLU B CA 1
ATOM 5555 C C . GLU B 1 334 ? -0.734 13.107 37.327 1.00 7.27 326 GLU B C 1
ATOM 5556 O O . GLU B 1 334 ? -1.845 12.891 36.819 1.00 7.53 326 GLU B O 1
ATOM 5562 N N . ARG B 1 335 ? 0.215 13.815 36.722 1.00 6.92 327 ARG B N 1
ATOM 5563 C CA . ARG B 1 335 ? -0.049 14.465 35.430 1.00 8.15 327 ARG B CA 1
ATOM 5564 C C . ARG B 1 335 ? -0.181 13.379 34.353 1.00 8.30 327 ARG B C 1
ATOM 5565 O O . ARG B 1 335 ? -1.038 13.481 33.483 1.00 9.39 327 ARG B O 1
ATOM 5573 N N . VAL B 1 336 ? 0.612 12.311 34.464 1.00 8.96 328 VAL B N 1
ATOM 5574 C CA . VAL B 1 336 ? 0.562 11.203 33.486 1.00 8.96 328 VAL B CA 1
ATOM 5575 C C . VAL B 1 336 ? -0.781 10.470 33.561 1.00 9.24 328 VAL B C 1
ATOM 5576 O O . VAL B 1 336 ? -1.406 10.225 32.538 1.00 10.13 328 VAL B O 1
ATOM 5580 N N . VAL B 1 337 ? -1.252 10.190 34.773 1.00 8.81 329 VAL B N 1
ATOM 5581 C CA . VAL B 1 337 ? -2.406 9.293 34.922 1.00 9.33 329 VAL B CA 1
ATOM 5582 C C . VAL B 1 337 ? -3.785 9.969 34.969 1.00 9.21 329 VAL B C 1
ATOM 5583 O O . VAL B 1 337 ? -4.811 9.280 34.835 1.00 9.62 329 VAL B O 1
ATOM 5587 N N . GLY B 1 338 ? -3.824 11.290 35.181 1.00 9.35 330 GLY B N 1
ATOM 5588 C CA . GLY B 1 338 ? -5.102 12.022 35.228 1.00 9.82 330 GLY B CA 1
ATOM 5589 C C . GLY B 1 338 ? -6.148 11.404 36.143 1.00 10.22 330 GLY B C 1
ATOM 5590 O O . GLY B 1 338 ? -5.852 11.080 37.296 1.00 9.22 330 GLY B O 1
ATOM 5591 N N . GLU B 1 339 ? -7.367 11.212 35.619 1.00 10.38 331 GLU B N 1
ATOM 5592 C CA . GLU B 1 339 ? -8.466 10.672 36.416 1.00 10.36 331 GLU B CA 1
ATOM 5593 C C . GLU B 1 339 ? -8.231 9.231 36.939 1.00 10.28 331 GLU B C 1
ATOM 5594 O O . GLU B 1 339 ? -8.914 8.820 37.872 1.00 11.30 331 GLU B O 1
ATOM 5596 N N . ALA B 1 340 ? -7.267 8.488 36.381 1.00 9.64 332 ALA B N 1
ATOM 5597 C CA . ALA B 1 340 ? -6.942 7.151 36.904 1.00 9.54 332 ALA B CA 1
ATOM 5598 C C . ALA B 1 340 ? -6.239 7.172 38.271 1.00 9.80 332 ALA B C 1
ATOM 5599 O O . ALA B 1 340 ? -6.070 6.115 38.892 1.00 9.68 332 ALA B O 1
ATOM 5601 N N . ALA B 1 341 ? -5.833 8.361 38.733 1.00 9.02 333 ALA B N 1
ATOM 5602 C CA . ALA B 1 341 ? -5.113 8.488 40.001 1.00 9.72 333 ALA B CA 1
ATOM 5603 C C . ALA B 1 341 ? -5.858 7.789 41.141 1.00 9.88 333 ALA B C 1
ATOM 5604 O O . ALA B 1 341 ? -5.233 7.112 41.950 1.00 10.12 333 ALA B O 1
ATOM 5606 N N . ALA B 1 342 ? -7.180 7.948 41.188 1.00 10.29 334 ALA B N 1
ATOM 5607 C CA . ALA B 1 342 ? -7.972 7.374 42.271 1.00 11.20 334 ALA B CA 1
ATOM 5608 C C . ALA B 1 342 ? -8.032 5.844 42.247 1.00 11.15 334 ALA B C 1
ATOM 5609 O O . ALA B 1 342 ? -8.436 5.234 43.239 1.00 12.80 334 ALA B O 1
ATOM 5611 N N . LYS B 1 343 ? -7.623 5.230 41.136 1.00 10.20 335 LYS B N 1
ATOM 5612 C CA . LYS B 1 343 ? -7.625 3.783 41.006 1.00 9.12 335 LYS B CA 1
ATOM 5613 C C . LYS B 1 343 ? -6.274 3.128 41.260 1.00 8.69 335 LYS B C 1
ATOM 5614 O O . LYS B 1 343 ? -6.207 1.924 41.479 1.00 8.03 335 LYS B O 1
ATOM 5620 N N . ILE B 1 344 ? -5.199 3.908 41.152 1.00 7.26 336 ILE B N 1
ATOM 5621 C CA . ILE B 1 344 ? -3.836 3.356 41.103 1.00 6.33 336 ILE B CA 1
ATOM 5622 C C . ILE B 1 344 ? -3.185 3.275 42.477 1.00 6.58 336 ILE B C 1
ATOM 5623 O O . ILE B 1 344 ? -3.390 4.172 43.296 1.00 7.12 336 ILE B O 1
ATOM 5628 N N . SER B 1 345 ? -2.416 2.200 42.723 1.00 6.21 337 SER B N 1
ATOM 5629 C CA . SER B 1 345 ? -1.593 2.125 43.925 1.00 6.20 337 SER B CA 1
ATOM 5630 C C . SER B 1 345 ? -0.149 2.372 43.482 1.00 6.18 337 SER B C 1
ATOM 5631 O O . SER B 1 345 ? 0.290 1.794 42.473 1.00 6.68 337 SER B O 1
ATOM 5634 N N . MET B 1 346 ? 0.568 3.232 44.218 1.00 6.02 338 MET B N 1
ATOM 5635 C CA . MET B 1 346 ? 1.991 3.478 43.975 1.00 6.54 338 MET B CA 1
ATOM 5636 C C . MET B 1 346 ? 2.735 3.386 45.296 1.00 7.33 338 MET B C 1
ATOM 5637 O O . MET B 1 346 ? 2.328 4.013 46.292 1.00 7.03 338 MET B O 1
ATOM 5642 N N . SER B 1 347 ? 3.791 2.582 45.334 1.00 7.17 339 SER B N 1
ATOM 5643 C CA . SER B 1 347 ? 4.569 2.496 46.566 1.00 6.45 339 SER B CA 1
ATOM 5644 C C . SER B 1 347 ? 6.059 2.460 46.245 1.00 6.78 339 SER B C 1
ATOM 5645 O O . SER B 1 347 ? 6.446 2.097 45.123 1.00 7.17 339 SER B O 1
ATOM 5648 N N . SER B 1 348 ? 6.878 2.844 47.223 1.00 5.92 340 SER B N 1
ATOM 5649 C CA . SER B 1 348 ? 8.304 2.687 47.098 1.00 7.22 340 SER B CA 1
ATOM 5650 C C . SER B 1 348 ? 8.797 1.596 48.030 1.00 6.63 340 SER B C 1
ATOM 5651 O O . SER B 1 348 ? 8.669 1.716 49.258 1.00 6.99 340 SER B O 1
ATOM 5654 N N . THR B 1 349 ? 9.332 0.528 47.437 1.00 6.60 341 THR B N 1
ATOM 5655 C CA . THR B 1 349 ? 9.947 -0.564 48.206 1.00 6.26 341 THR B CA 1
ATOM 5656 C C . THR B 1 349 ? 11.336 -0.176 48.742 1.00 5.92 341 THR B C 1
ATOM 5657 O O . THR B 1 349 ? 11.935 -0.909 49.517 1.00 5.23 341 THR B O 1
ATOM 5661 N N . LYS B 1 350 ? 11.843 0.994 48.347 1.00 5.70 342 LYS B N 1
ATOM 5662 C CA . LYS B 1 350 ? 13.058 1.540 49.006 1.00 5.04 342 LYS B CA 1
ATOM 5663 C C . LYS B 1 350 ? 12.814 1.851 50.485 1.00 5.53 342 LYS B C 1
ATOM 5664 O O . LYS B 1 350 ? 13.758 1.922 51.305 1.00 5.24 342 LYS B O 1
ATOM 5670 N N . SER B 1 351 ? 11.538 1.954 50.850 1.00 5.61 343 SER B N 1
ATOM 5671 C CA . SER B 1 351 ? 11.136 2.121 52.250 1.00 5.97 343 SER B CA 1
ATOM 5672 C C . SER B 1 351 ? 11.528 0.908 53.110 1.00 6.52 343 SER B C 1
ATOM 5673 O O . SER B 1 351 ? 11.708 1.041 54.326 1.00 5.81 343 SER B O 1
ATOM 5676 N N . SER B 1 352 ? 11.683 -0.245 52.451 1.00 5.67 344 SER B N 1
ATOM 5677 C CA . SER B 1 352 ? 11.986 -1.514 53.109 1.00 6.19 344 SER B CA 1
ATOM 5678 C C . SER B 1 352 ? 13.443 -1.962 52.934 1.00 5.78 344 SER B C 1
ATOM 5679 O O . SER B 1 352 ? 14.083 -2.425 53.896 1.00 6.91 344 SER B O 1
ATOM 5682 N N . ILE B 1 353 ? 13.973 -1.843 51.714 1.00 6.34 345 ILE B N 1
ATOM 5683 C CA . ILE B 1 353 ? 15.298 -2.388 51.431 1.00 7.05 345 ILE B CA 1
ATOM 5684 C C . ILE B 1 353 ? 16.315 -1.305 51.070 1.00 6.92 345 ILE B C 1
ATOM 5685 O O . ILE B 1 353 ? 17.446 -1.609 50.693 1.00 8.41 345 ILE B O 1
ATOM 5690 N N . GLY B 1 354 ? 15.899 -0.052 51.177 1.00 7.26 346 GLY B N 1
ATOM 5691 C CA . GLY B 1 354 ? 16.756 1.079 50.831 1.00 6.29 346 GLY B CA 1
ATOM 5692 C C . GLY B 1 354 ? 17.001 1.156 49.336 1.00 6.80 346 GLY B C 1
ATOM 5693 O O . GLY B 1 354 ? 16.287 0.546 48.535 1.00 6.55 346 GLY B O 1
ATOM 5694 N N . HIS B 1 355 ? 18.052 1.886 48.977 1.00 6.22 347 HIS B N 1
ATOM 5695 C CA . HIS B 1 355 ? 18.339 2.206 47.596 1.00 7.31 347 HIS B CA 1
ATOM 5696 C C . HIS B 1 355 ? 19.524 1.372 47.109 1.00 7.06 347 HIS B C 1
ATOM 5697 O O . HIS B 1 355 ? 20.673 1.601 47.515 1.00 8.01 347 HIS B O 1
ATOM 5704 N N . LEU B 1 356 ? 19.236 0.385 46.257 1.00 6.79 348 LEU B N 1
ATOM 5705 C CA . LEU B 1 356 ? 20.254 -0.503 45.737 1.00 6.68 348 LEU B CA 1
ATOM 5706 C C . LEU B 1 356 ? 21.024 0.079 44.542 1.00 7.44 348 LEU B C 1
ATOM 5707 O O . LEU B 1 356 ? 21.804 -0.661 43.888 1.00 7.55 348 LEU B O 1
ATOM 5712 N N . LEU B 1 357 ? 20.854 1.388 44.310 1.00 7.11 349 LEU B N 1
ATOM 5713 C CA . LEU B 1 357 ? 21.544 2.109 43.220 1.00 7.56 349 LEU B CA 1
ATOM 5714 C C . LEU B 1 357 ? 21.343 1.366 41.891 1.00 7.38 349 LEU B C 1
ATOM 5715 O O . LEU B 1 357 ? 20.214 1.219 41.440 1.00 6.95 349 LEU B O 1
ATOM 5720 N N . GLY B 1 358 ? 22.410 0.882 41.271 1.00 6.70 350 GLY B N 1
ATOM 5721 C CA . GLY B 1 358 ? 22.260 0.197 39.980 1.00 7.07 350 GLY B CA 1
ATOM 5722 C C . GLY B 1 358 ? 21.507 -1.126 40.015 1.00 7.31 350 GLY B C 1
ATOM 5723 O O . GLY B 1 358 ? 21.061 -1.609 38.969 1.00 6.97 350 GLY B O 1
ATOM 5724 N N . ALA B 1 359 ? 21.354 -1.726 41.192 1.00 7.81 351 ALA B N 1
ATOM 5725 C CA . ALA B 1 359 ? 20.489 -2.921 41.341 1.00 7.65 351 ALA B CA 1
ATOM 5726 C C . ALA B 1 359 ? 19.011 -2.586 41.652 1.00 7.56 351 ALA B C 1
ATOM 5727 O O . ALA B 1 359 ? 18.147 -3.471 41.584 1.00 7.70 351 ALA B O 1
ATOM 5729 N N . ALA B 1 360 ? 18.738 -1.334 42.036 1.00 7.17 352 ALA B N 1
ATOM 5730 C CA . ALA B 1 360 ? 17.376 -0.928 42.448 1.00 6.51 352 ALA B CA 1
ATOM 5731 C C . ALA B 1 360 ? 16.332 -1.299 41.408 1.00 6.32 352 ALA B C 1
ATOM 5732 O O . ALA B 1 360 ? 15.308 -1.891 41.751 1.00 6.83 352 ALA B O 1
ATOM 5734 N N . GLY B 1 361 ? 16.589 -0.958 40.139 1.00 6.20 353 GLY B N 1
ATOM 5735 C CA . GLY B 1 361 ? 15.576 -1.214 39.103 1.00 6.64 353 GLY B CA 1
ATOM 5736 C C . GLY B 1 361 ? 15.318 -2.682 38.869 1.00 7.38 353 GLY B C 1
ATOM 5737 O O . GLY B 1 361 ? 14.222 -3.075 38.467 1.00 7.41 353 GLY B O 1
ATOM 5738 N N . ALA B 1 362 ? 16.363 -3.489 39.057 1.00 7.39 354 ALA B N 1
ATOM 5739 C CA . ALA B 1 362 ? 16.251 -4.912 38.858 1.00 7.39 354 ALA B CA 1
ATOM 5740 C C . ALA B 1 362 ? 15.448 -5.540 40.007 1.00 7.82 354 ALA B C 1
ATOM 5741 O O . ALA B 1 362 ? 14.484 -6.301 39.774 1.00 6.89 354 ALA B O 1
ATOM 5743 N N . ALA B 1 363 ? 15.812 -5.222 41.245 1.00 7.18 355 ALA B N 1
ATOM 5744 C CA . ALA B 1 363 ? 15.018 -5.694 42.390 1.00 6.89 355 ALA B CA 1
ATOM 5745 C C . ALA B 1 363 ? 13.553 -5.257 42.279 1.00 6.83 355 ALA B C 1
ATOM 5746 O O . ALA B 1 363 ? 12.614 -6.043 42.563 1.00 6.58 355 ALA B O 1
ATOM 5748 N N . GLU B 1 364 ? 13.348 -4.012 41.865 1.00 6.27 356 GLU B N 1
ATOM 5749 C CA . GLU B 1 364 ? 11.997 -3.463 41.761 1.00 7.46 356 GLU B CA 1
ATOM 5750 C C . GLU B 1 364 ? 11.187 -4.021 40.593 1.00 7.70 356 GLU B C 1
ATOM 5751 O O . GLU B 1 364 ? 9.953 -4.131 40.682 1.00 9.15 356 GLU B O 1
ATOM 5757 N N . ALA B 1 365 ? 11.866 -4.419 39.517 1.00 7.37 357 ALA B N 1
ATOM 5758 C CA . ALA B 1 365 ? 11.200 -5.214 38.453 1.00 7.82 357 ALA B CA 1
ATOM 5759 C C . ALA B 1 365 ? 10.770 -6.589 38.983 1.00 7.36 357 ALA B C 1
ATOM 5760 O O . ALA B 1 365 ? 9.674 -7.080 38.644 1.00 7.53 357 ALA B O 1
ATOM 5762 N N . VAL B 1 366 ? 11.625 -7.226 39.799 1.00 5.95 358 VAL B N 1
ATOM 5763 C CA . VAL B 1 366 ? 11.213 -8.501 40.433 1.00 6.21 358 VAL B CA 1
ATOM 5764 C C . VAL B 1 366 ? 10.004 -8.270 41.335 1.00 6.57 358 VAL B C 1
ATOM 5765 O O . VAL B 1 366 ? 9.043 -9.019 41.285 1.00 5.23 358 VAL B O 1
ATOM 5769 N N . PHE B 1 367 ? 10.038 -7.217 42.151 1.00 5.25 359 PHE B N 1
ATOM 5770 C CA . PHE B 1 367 ? 8.877 -6.951 42.999 1.00 6.39 359 PHE B CA 1
ATOM 5771 C C . PHE B 1 367 ? 7.611 -6.633 42.173 1.00 6.05 359 PHE B C 1
ATOM 5772 O O . PHE B 1 367 ? 6.514 -7.031 42.560 1.00 7.17 359 PHE B O 1
ATOM 5780 N N . SER B 1 368 ? 7.752 -5.871 41.086 1.00 6.52 360 SER B N 1
ATOM 5781 C CA . SER B 1 368 ? 6.608 -5.538 40.209 1.00 5.58 360 SER B CA 1
ATOM 5782 C C . SER B 1 368 ? 6.013 -6.805 39.573 1.00 6.26 360 SER B C 1
ATOM 5783 O O . SER B 1 368 ? 4.797 -6.943 39.433 1.00 6.95 360 SER B O 1
ATOM 5786 N N . THR B 1 369 ? 6.889 -7.728 39.181 1.00 6.09 361 THR B N 1
ATOM 5787 C CA . THR B 1 369 ? 6.456 -9.050 38.655 1.00 5.67 361 THR B CA 1
ATOM 5788 C C . THR B 1 369 ? 5.645 -9.852 39.687 1.00 6.60 361 THR B C 1
ATOM 5789 O O . THR B 1 369 ? 4.617 -10.437 39.357 1.00 6.49 361 THR B O 1
ATOM 5793 N N . LEU B 1 370 ? 6.134 -9.900 40.929 1.00 6.80 362 LEU B N 1
ATOM 5794 C CA . LEU B 1 370 ? 5.436 -10.631 41.999 1.00 6.14 362 LEU B CA 1
ATOM 5795 C C . LEU B 1 370 ? 4.149 -9.911 42.454 1.00 7.11 362 LEU B C 1
ATOM 5796 O O . LEU B 1 370 ? 3.216 -10.556 42.927 1.00 7.80 362 LEU B O 1
ATOM 5801 N N . ALA B 1 371 ? 4.101 -8.584 42.304 1.00 6.81 363 ALA B N 1
ATOM 5802 C CA . ALA B 1 371 ? 2.879 -7.820 42.612 1.00 6.97 363 ALA B CA 1
ATOM 5803 C C . ALA B 1 371 ? 1.763 -8.284 41.666 1.00 7.11 363 ALA B C 1
ATOM 5804 O O . ALA B 1 371 ? 0.608 -8.469 42.083 1.00 6.29 363 ALA B O 1
ATOM 5806 N N . ILE B 1 372 ? 2.129 -8.501 40.405 1.00 6.70 364 ILE B N 1
ATOM 5807 C CA . ILE B 1 372 ? 1.190 -9.092 39.422 1.00 6.32 364 ILE B CA 1
ATOM 5808 C C . ILE B 1 372 ? 0.816 -10.529 39.817 1.00 7.06 364 ILE B C 1
ATOM 5809 O O . ILE B 1 372 ? -0.377 -10.889 39.888 1.00 7.81 364 ILE B O 1
ATOM 5814 N N . ARG B 1 373 ? 1.828 -11.354 40.093 1.00 6.58 365 ARG B N 1
ATOM 5815 C CA . ARG B 1 373 ? 1.569 -12.762 40.417 1.00 6.82 365 ARG B CA 1
ATOM 5816 C C . ARG B 1 373 ? 0.631 -12.905 41.606 1.00 7.13 365 ARG B C 1
ATOM 5817 O O . ARG B 1 373 ? -0.332 -13.691 41.565 1.00 7.16 365 ARG B O 1
ATOM 5825 N N . ASP B 1 374 ? 0.890 -12.127 42.646 1.00 6.05 366 ASP B N 1
ATOM 5826 C CA . ASP B 1 374 ? 0.197 -12.305 43.901 1.00 7.04 366 ASP B CA 1
ATOM 5827 C C . ASP B 1 374 ? -0.947 -11.309 44.141 1.00 6.34 366 ASP B C 1
ATOM 5828 O O . ASP B 1 374 ? -1.601 -11.347 45.212 1.00 6.82 366 ASP B O 1
ATOM 5833 N N . ASN B 1 375 ? -1.207 -10.438 43.157 1.00 5.28 367 ASN B N 1
ATOM 5834 C CA . ASN B 1 375 ? -2.247 -9.405 43.297 1.00 6.27 367 ASN B CA 1
ATOM 5835 C C . ASN B 1 375 ? -2.148 -8.664 44.641 1.00 6.06 367 ASN B C 1
ATOM 5836 O O . ASN B 1 375 ? -3.081 -8.641 45.465 1.00 6.72 367 ASN B O 1
ATOM 5841 N N . ILE B 1 376 ? -0.968 -8.127 44.888 1.00 5.59 368 ILE B N 1
ATOM 5842 C CA . ILE B 1 376 ? -0.741 -7.410 46.131 1.00 5.91 368 ILE B CA 1
ATOM 5843 C C . ILE B 1 376 ? 0.269 -6.293 45.886 1.00 6.30 368 ILE B C 1
ATOM 5844 O O . ILE B 1 376 ? 1.284 -6.507 45.212 1.00 6.45 368 ILE B O 1
ATOM 5849 N N . ALA B 1 377 ? -0.038 -5.103 46.399 1.00 6.68 369 ALA B N 1
ATOM 5850 C CA . ALA B 1 377 ? 0.904 -3.976 46.336 1.00 6.02 369 ALA B CA 1
ATOM 5851 C C . ALA B 1 377 ? 1.746 -3.875 47.606 1.00 6.11 369 ALA B C 1
ATOM 5852 O O . ALA B 1 377 ? 1.195 -3.686 48.690 1.00 5.65 369 ALA B O 1
ATOM 5854 N N . PRO B 1 378 ? 3.084 -3.956 47.468 1.00 6.03 370 PRO B N 1
ATOM 5855 C CA . PRO B 1 378 ? 3.951 -3.728 48.642 1.00 6.14 370 PRO B CA 1
ATOM 5856 C C . PRO B 1 378 ? 3.693 -2.338 49.286 1.00 5.63 370 PRO B C 1
ATOM 5857 O O . PRO B 1 378 ? 3.251 -1.418 48.598 1.00 5.47 370 PRO B O 1
ATOM 5861 N N . ALA B 1 379 ? 3.952 -2.226 50.584 1.00 6.08 371 ALA B N 1
ATOM 5862 C CA . ALA B 1 379 ? 3.748 -0.999 51.340 1.00 6.36 371 ALA B CA 1
ATOM 5863 C C . ALA B 1 379 ? 4.859 0.008 51.079 1.00 6.96 371 ALA B C 1
ATOM 5864 O O . ALA B 1 379 ? 5.978 -0.358 50.704 1.00 7.09 371 ALA B O 1
ATOM 5866 N N . THR B 1 380 ? 4.544 1.274 51.329 1.00 6.88 372 THR B N 1
ATOM 5867 C CA . THR B 1 380 ? 5.568 2.279 51.627 1.00 6.25 372 THR B CA 1
ATOM 5868 C C . THR B 1 380 ? 5.641 2.354 53.155 1.00 5.97 372 THR B C 1
ATOM 5869 O O . THR B 1 380 ? 4.758 2.938 53.821 1.00 5.65 372 THR B O 1
ATOM 5873 N N . LEU B 1 381 ? 6.679 1.746 53.716 1.00 5.35 373 LEU B N 1
ATOM 5874 C CA . LEU B 1 381 ? 6.889 1.841 55.160 1.00 5.98 373 LEU B CA 1
ATOM 5875 C C . LEU B 1 381 ? 7.164 3.283 55.550 1.00 5.79 373 LEU B C 1
ATOM 5876 O O . LEU B 1 381 ? 7.660 4.067 54.737 1.00 5.18 373 LEU B O 1
ATOM 5881 N N . ASN B 1 382 ? 6.825 3.611 56.800 1.00 5.11 374 ASN B N 1
ATOM 5882 C CA . ASN B 1 382 ? 7.189 4.875 57.455 1.00 6.68 374 ASN B CA 1
ATOM 5883 C C . ASN B 1 382 ? 6.464 6.109 56.959 1.00 6.47 374 ASN B C 1
ATOM 5884 O O . ASN B 1 382 ? 6.854 7.216 57.306 1.00 8.06 374 ASN B O 1
ATOM 5889 N N . LEU B 1 383 ? 5.424 5.915 56.154 1.00 6.09 375 LEU B N 1
ATOM 5890 C CA . LEU B 1 383 ? 4.655 7.023 55.586 1.00 6.42 375 LEU B CA 1
ATOM 5891 C C . LEU B 1 383 ? 3.640 7.542 56.607 1.00 7.49 375 LEU B C 1
ATOM 5892 O O . LEU B 1 383 ? 2.421 7.313 56.481 1.00 7.02 375 LEU B O 1
ATOM 5897 N N . ASP B 1 384 ? 4.153 8.236 57.623 1.00 8.42 376 ASP B N 1
ATOM 5898 C CA . ASP B 1 384 ? 3.305 8.701 58.721 1.00 9.94 376 ASP B CA 1
ATOM 5899 C C . ASP B 1 384 ? 2.472 9.883 58.286 1.00 10.98 376 ASP B C 1
ATOM 5900 O O . ASP B 1 384 ? 1.259 9.919 58.517 1.00 11.48 376 ASP B O 1
ATOM 5905 N N . ASN B 1 385 ? 3.120 10.838 57.628 1.00 11.98 377 ASN B N 1
ATOM 5906 C CA . ASN B 1 385 ? 2.444 12.051 57.175 1.00 13.77 377 ASN B CA 1
ATOM 5907 C C . ASN B 1 385 ? 2.904 12.403 55.780 1.00 13.77 377 ASN B C 1
ATOM 5908 O O . ASN B 1 385 ? 4.002 12.959 55.630 1.00 15.21 377 ASN B O 1
ATOM 5913 N N . PRO B 1 386 ? 2.091 12.090 54.747 1.00 14.33 378 PRO B N 1
ATOM 5914 C CA . PRO B 1 386 ? 2.485 12.376 53.370 1.00 14.06 378 PRO B CA 1
ATOM 5915 C C . PRO B 1 386 ? 2.787 13.864 53.171 1.00 15.09 378 PRO B C 1
ATOM 5916 O O . PRO B 1 386 ? 2.071 14.728 53.684 1.00 14.69 378 PRO B O 1
ATOM 5920 N N . ALA B 1 387 ? 3.850 14.132 52.426 1.00 14.84 379 ALA B N 1
ATOM 5921 C CA . ALA B 1 387 ? 4.335 15.476 52.215 1.00 15.35 379 ALA B CA 1
ATOM 5922 C C . ALA B 1 387 ? 3.402 16.254 51.296 1.00 15.61 379 ALA B C 1
ATOM 5923 O O . ALA B 1 387 ? 3.483 17.487 51.253 1.00 16.91 379 ALA B O 1
ATOM 5925 N N . ALA B 1 388 ? 2.532 15.555 50.559 1.00 15.27 380 ALA B N 1
ATOM 5926 C CA . ALA B 1 388 ? 1.563 16.209 49.668 1.00 15.31 380 ALA B CA 1
ATOM 5927 C C . ALA B 1 388 ? 0.233 15.473 49.727 1.00 15.21 380 ALA B C 1
ATOM 5928 O O . ALA B 1 388 ? 0.205 14.291 50.058 1.00 15.16 380 ALA B O 1
ATOM 5930 N N . GLN B 1 389 ? -0.875 16.149 49.422 1.00 14.94 381 GLN B N 1
ATOM 5931 C CA . GLN B 1 389 ? -2.152 15.437 49.368 1.00 14.68 381 GLN B CA 1
ATOM 5932 C C . GLN B 1 389 ? -2.356 14.950 47.941 1.00 14.32 381 GLN B C 1
ATOM 5933 O O . GLN B 1 389 ? -2.269 15.740 46.999 1.00 15.80 381 GLN B O 1
ATOM 5935 N N . THR B 1 390 ? -2.613 13.658 47.776 1.00 12.66 382 THR B N 1
ATOM 5936 C CA . THR B 1 390 ? -2.803 13.069 46.437 1.00 10.56 382 THR B CA 1
ATOM 5937 C C . THR B 1 390 ? -3.948 12.024 46.448 1.00 10.41 382 THR B C 1
ATOM 5938 O O . THR B 1 390 ? -4.222 11.429 47.485 1.00 9.25 382 THR B O 1
ATOM 5942 N N . ARG B 1 391 ? -4.617 11.831 45.305 1.00 9.38 383 ARG B N 1
ATOM 5943 C CA A ARG B 1 391 ? -5.638 10.782 45.162 0.50 9.38 383 ARG B CA 1
ATOM 5944 C CA B ARG B 1 391 ? -5.633 10.783 45.176 0.50 9.37 383 ARG B CA 1
ATOM 5945 C C . ARG B 1 391 ? -4.975 9.417 45.002 1.00 9.07 383 ARG B C 1
ATOM 5946 O O . ARG B 1 391 ? -5.614 8.386 45.172 1.00 8.88 383 ARG B O 1
ATOM 5961 N N . ILE B 1 392 ? -3.695 9.417 44.651 1.00 7.97 384 ILE B N 1
ATOM 5962 C CA . ILE B 1 392 ? -2.959 8.162 44.492 1.00 8.01 384 ILE B CA 1
ATOM 5963 C C . ILE B 1 392 ? -2.844 7.436 45.845 1.00 7.90 384 ILE B C 1
ATOM 5964 O O . ILE B 1 392 ? -2.601 8.059 46.873 1.00 7.69 384 ILE B O 1
ATOM 5969 N N . ASP B 1 393 ? -3.062 6.128 45.819 1.00 7.09 385 ASP B N 1
ATOM 5970 C CA . ASP B 1 393 ? -2.923 5.274 47.001 1.00 6.33 385 ASP B CA 1
ATOM 5971 C C . ASP B 1 393 ? -1.441 4.934 47.175 1.00 6.21 385 ASP B C 1
ATOM 5972 O O . ASP B 1 393 ? -0.859 4.148 46.402 1.00 5.35 385 ASP B O 1
ATOM 5977 N N . LEU B 1 394 ? -0.815 5.525 48.197 1.00 5.85 386 LEU B N 1
ATOM 5978 C CA . LEU B 1 394 ? 0.613 5.287 48.405 1.00 6.12 386 LEU B CA 1
ATOM 5979 C C . LEU B 1 394 ? 0.920 4.077 49.286 1.00 6.18 386 LEU B C 1
ATOM 5980 O O . LEU B 1 394 ? 2.088 3.865 49.660 1.00 5.80 386 LEU B O 1
ATOM 5985 N N . VAL B 1 395 ? -0.123 3.306 49.604 1.00 5.33 387 VAL B N 1
ATOM 5986 C CA . VAL B 1 395 ? -0.013 2.033 50.336 1.00 5.92 387 VAL B CA 1
ATOM 5987 C C . VAL B 1 395 ? 0.768 2.192 51.648 1.00 5.85 387 VAL B C 1
ATOM 5988 O O . VAL B 1 395 ? 1.718 1.430 51.915 1.00 5.75 387 VAL B O 1
ATOM 5992 N N . PRO B 1 396 ? 0.363 3.159 52.485 1.00 6.15 388 PRO B N 1
ATOM 5993 C CA . PRO B 1 396 ? 1.198 3.367 53.689 1.00 6.59 388 PRO B CA 1
ATOM 5994 C C . PRO B 1 396 ? 1.191 2.177 54.665 1.00 6.45 388 PRO B C 1
ATOM 5995 O O . PRO B 1 396 ? 0.148 1.559 54.896 1.00 6.05 388 PRO B O 1
ATOM 5999 N N . HIS B 1 397 ? 2.364 1.899 55.248 1.00 6.97 389 HIS B N 1
ATOM 6000 C CA . HIS B 1 397 ? 2.533 0.994 56.398 1.00 6.64 389 HIS B CA 1
ATOM 6001 C C . HIS B 1 397 ? 2.413 -0.496 56.128 1.00 6.62 389 HIS B C 1
ATOM 6002 O O . HIS B 1 397 ? 3.274 -1.284 56.579 1.00 6.74 389 HIS B O 1
ATOM 6009 N N . LYS B 1 398 ? 1.328 -0.894 55.453 1.00 6.69 390 LYS B N 1
ATOM 6010 C CA . LYS B 1 398 ? 1.018 -2.308 55.221 1.00 6.56 390 LYS B CA 1
ATOM 6011 C C . LYS B 1 398 ? 0.581 -2.543 53.779 1.00 6.93 390 LYS B C 1
ATOM 6012 O O . LYS B 1 398 ? -0.075 -1.685 53.187 1.00 6.95 390 LYS B O 1
ATOM 6014 N N . PRO B 1 399 ? 0.949 -3.707 53.205 1.00 7.09 391 PRO B N 1
ATOM 6015 C CA . PRO B 1 399 ? 0.594 -3.943 51.796 1.00 7.53 391 PRO B CA 1
ATOM 6016 C C . PRO B 1 399 ? -0.898 -4.027 51.593 1.00 7.39 391 PRO B C 1
ATOM 6017 O O . PRO B 1 399 ? -1.650 -4.211 52.562 1.00 7.80 391 PRO B O 1
ATOM 6021 N N . ARG B 1 400 ? -1.338 -3.896 50.347 1.00 6.80 392 ARG B N 1
ATOM 6022 C CA A ARG B 1 400 ? -2.759 -3.959 50.035 0.70 7.07 392 ARG B CA 1
ATOM 6023 C CA B ARG B 1 400 ? -2.762 -3.980 50.043 0.30 7.29 392 ARG B CA 1
ATOM 6024 C C . ARG B 1 400 ? -3.013 -4.959 48.908 1.00 7.54 392 ARG B C 1
ATOM 6025 O O . ARG B 1 400 ? -2.484 -4.793 47.800 1.00 7.60 392 ARG B O 1
ATOM 6040 N N . GLU B 1 401 ? -3.810 -5.991 49.199 1.00 7.83 393 GLU B N 1
ATOM 6041 C CA . GLU B 1 401 ? -4.248 -6.900 48.153 1.00 8.18 393 GLU B CA 1
ATOM 6042 C C . GLU B 1 401 ? -5.228 -6.204 47.222 1.00 8.18 393 GLU B C 1
ATOM 6043 O O . GLU B 1 401 ? -6.127 -5.493 47.671 1.00 8.05 393 GLU B O 1
ATOM 6049 N N . ARG B 1 402 ? -5.059 -6.429 45.925 1.00 6.98 394 ARG B N 1
ATOM 6050 C CA . ARG B 1 402 ? -5.902 -5.777 44.925 1.00 7.71 394 ARG B CA 1
ATOM 6051 C C . ARG B 1 402 ? -5.572 -6.368 43.586 1.00 8.16 394 ARG B C 1
ATOM 6052 O O . ARG B 1 402 ? -4.491 -6.886 43.406 1.00 8.11 394 ARG B O 1
ATOM 6060 N N . LYS B 1 403 ? -6.487 -6.247 42.629 1.00 8.82 395 LYS B N 1
ATOM 6061 C CA . LYS B 1 403 ? -6.158 -6.597 41.247 1.00 8.19 395 LYS B CA 1
ATOM 6062 C C . LYS B 1 403 ? -4.909 -5.853 40.749 1.00 7.68 395 LYS B C 1
ATOM 6063 O O . LYS B 1 403 ? -4.864 -4.619 40.735 1.00 7.08 395 LYS B O 1
ATOM 6069 N N . ILE B 1 404 ? -3.900 -6.611 40.315 1.00 7.29 396 ILE B N 1
ATOM 6070 C CA . ILE B 1 404 ? -2.744 -6.014 39.651 1.00 7.29 396 ILE B CA 1
ATOM 6071 C C . ILE B 1 404 ? -2.449 -6.818 38.377 1.00 7.03 396 ILE B C 1
ATOM 6072 O O . ILE B 1 404 ? -1.947 -7.935 38.446 1.00 6.55 396 ILE B O 1
ATOM 6077 N N . ASP B 1 405 ? -2.772 -6.221 37.246 1.00 7.38 397 ASP B N 1
ATOM 6078 C CA . ASP B 1 405 ? -2.543 -6.837 35.932 1.00 8.07 397 ASP B CA 1
ATOM 6079 C C . ASP B 1 405 ? -1.428 -6.112 35.181 1.00 7.88 397 ASP B C 1
ATOM 6080 O O . ASP B 1 405 ? -0.747 -6.720 34.342 1.00 7.20 397 ASP B O 1
ATOM 6085 N N . VAL B 1 406 ? -1.281 -4.810 35.443 1.00 8.13 398 VAL B N 1
ATOM 6086 C CA . VAL B 1 406 ? -0.217 -3.998 34.830 1.00 6.91 398 VAL B CA 1
ATOM 6087 C C . VAL B 1 406 ? 0.565 -3.255 35.920 1.00 6.73 398 VAL B C 1
ATOM 6088 O O . VAL B 1 406 ? -0.032 -2.584 36.769 1.00 6.62 398 VAL B O 1
ATOM 6092 N N . ALA B 1 407 ? 1.886 -3.393 35.883 1.00 6.35 399 ALA B N 1
ATOM 6093 C CA . ALA B 1 407 ? 2.779 -2.671 36.786 1.00 5.91 399 ALA B CA 1
ATOM 6094 C C . ALA B 1 407 ? 3.700 -1.771 35.983 1.00 6.81 399 ALA B C 1
ATOM 6095 O O . ALA B 1 407 ? 4.271 -2.201 34.969 1.00 7.36 399 ALA B O 1
ATOM 6097 N N . LEU B 1 408 ? 3.890 -0.548 36.487 1.00 6.06 400 LEU B N 1
ATOM 6098 C CA . LEU B 1 408 ? 4.854 0.414 35.923 1.00 6.02 400 LEU B CA 1
ATOM 6099 C C . LEU B 1 408 ? 5.986 0.567 36.932 1.00 6.78 400 LEU B C 1
ATOM 6100 O O . LEU B 1 408 ? 5.713 0.774 38.113 1.00 7.50 400 LEU B O 1
ATOM 6105 N N . SER B 1 409 ? 7.237 0.413 36.498 1.00 6.81 401 SER B N 1
ATOM 6106 C CA . SER B 1 409 ? 8.379 0.601 37.403 1.00 6.65 401 SER B CA 1
ATOM 6107 C C . SER B 1 409 ? 9.262 1.744 36.906 1.00 6.76 401 SER B C 1
ATOM 6108 O O . SER B 1 409 ? 9.738 1.720 35.755 1.00 7.17 401 SER B O 1
ATOM 6111 N N . ASN B 1 410 ? 9.481 2.729 37.776 1.00 6.31 402 ASN B N 1
ATOM 6112 C CA . ASN B 1 410 ? 10.228 3.934 37.426 1.00 7.49 402 ASN B CA 1
ATOM 6113 C C . ASN B 1 410 ? 11.611 3.992 38.064 1.00 6.92 402 ASN B C 1
ATOM 6114 O O . ASN B 1 410 ? 11.803 3.557 39.192 1.00 8.21 402 ASN B O 1
ATOM 6119 N N . SER B 1 411 ? 12.569 4.564 37.340 1.00 7.03 403 SER B N 1
ATOM 6120 C CA . SER B 1 411 ? 13.909 4.768 37.862 1.00 8.56 403 SER B CA 1
ATOM 6121 C C . SER B 1 411 ? 14.461 6.089 37.295 1.00 9.31 403 SER B C 1
ATOM 6122 O O . SER B 1 411 ? 14.554 6.267 36.076 1.00 8.57 403 SER B O 1
ATOM 6125 N N . PHE B 1 412 ? 14.845 7.007 38.170 1.00 10.26 404 PHE B N 1
ATOM 6126 C CA . PHE B 1 412 ? 15.236 8.339 37.695 1.00 11.77 404 PHE B CA 1
ATOM 6127 C C . PHE B 1 412 ? 16.553 8.665 38.364 1.00 12.15 404 PHE B C 1
ATOM 6128 O O . PHE B 1 412 ? 16.552 9.103 39.528 1.00 13.20 404 PHE B O 1
ATOM 6136 N N . GLY B 1 413 ? 17.656 8.451 37.649 1.00 11.46 405 GLY B N 1
ATOM 6137 C CA . GLY B 1 413 ? 18.998 8.480 38.229 1.00 11.80 405 GLY B CA 1
ATOM 6138 C C . GLY B 1 413 ? 19.843 9.743 38.111 1.00 12.80 405 GLY B C 1
ATOM 6139 O O . GLY B 1 413 ? 19.553 10.642 37.304 1.00 11.36 405 GLY B O 1
ATOM 6140 N N . PHE B 1 414 ? 20.915 9.796 38.910 1.00 13.63 406 PHE B N 1
ATOM 6141 C CA . PHE B 1 414 ? 21.914 10.876 38.833 1.00 14.61 406 PHE B CA 1
ATOM 6142 C C . PHE B 1 414 ? 22.382 11.095 37.407 1.00 14.07 406 PHE B C 1
ATOM 6143 O O . PHE B 1 414 ? 22.590 10.126 36.682 1.00 13.74 406 PHE B O 1
ATOM 6151 N N . GLY B 1 415 ? 22.559 12.360 37.015 1.00 13.08 407 GLY B N 1
ATOM 6152 C CA . GLY B 1 415 ? 22.877 12.730 35.635 1.00 12.98 407 GLY B CA 1
ATOM 6153 C C . GLY B 1 415 ? 21.631 13.037 34.808 1.00 12.01 407 GLY B C 1
ATOM 6154 O O . GLY B 1 415 ? 21.736 13.412 33.634 1.00 12.66 407 GLY B O 1
ATOM 6155 N N . GLY B 1 416 ? 20.454 12.871 35.418 1.00 10.91 408 GLY B N 1
ATOM 6156 C CA . GLY B 1 416 ? 19.186 13.105 34.725 1.00 10.39 408 GLY B CA 1
ATOM 6157 C C . GLY B 1 416 ? 18.769 11.958 33.801 1.00 9.52 408 GLY B C 1
ATOM 6158 O O . GLY B 1 416 ? 18.012 12.164 32.837 1.00 9.44 408 GLY B O 1
ATOM 6159 N N . THR B 1 417 ? 19.232 10.745 34.105 1.00 9.34 409 THR B N 1
ATOM 6160 C CA . THR B 1 417 ? 18.943 9.567 33.274 1.00 8.13 409 THR B CA 1
ATOM 6161 C C . THR B 1 417 ? 17.677 8.832 33.766 1.00 7.94 409 THR B C 1
ATOM 6162 O O . THR B 1 417 ? 17.621 8.351 34.891 1.00 8.97 409 THR B O 1
ATOM 6166 N N . ASN B 1 418 ? 16.680 8.728 32.915 1.00 7.42 410 ASN B N 1
ATOM 6167 C CA . ASN B 1 418 ? 15.368 8.220 33.271 1.00 6.85 410 ASN B CA 1
ATOM 6168 C C . ASN B 1 418 ? 14.995 6.979 32.474 1.00 6.82 410 ASN B C 1
ATOM 6169 O O . ASN B 1 418 ? 15.213 6.935 31.346 1.00 5.59 410 ASN B O 1
ATOM 6174 N N . ALA B 1 419 ? 14.425 6.005 33.169 1.00 6.45 411 ALA B N 1
ATOM 6175 C CA . ALA B 1 419 ? 13.944 4.807 32.472 1.00 7.24 411 ALA B CA 1
ATOM 6176 C C . ALA B 1 419 ? 12.721 4.265 33.185 1.00 6.09 411 ALA B C 1
ATOM 6177 O O . ALA B 1 419 ? 12.671 4.281 34.420 1.00 7.00 411 ALA B O 1
ATOM 6179 N N . SER B 1 420 ? 11.766 3.750 32.409 1.00 7.37 412 SER B N 1
ATOM 6180 C CA . SER B 1 420 ? 10.571 3.112 32.939 1.00 6.20 412 SER B CA 1
ATOM 6181 C C . SER B 1 420 ? 10.284 1.788 32.233 1.00 7.01 412 SER B C 1
ATOM 6182 O O . SER B 1 420 ? 10.513 1.657 31.031 1.00 6.71 412 SER B O 1
ATOM 6185 N N . LEU B 1 421 ? 9.712 0.832 32.960 1.00 6.24 413 LEU B N 1
ATOM 6186 C CA . LEU B 1 421 ? 9.347 -0.461 32.371 1.00 6.45 413 LEU B CA 1
ATOM 6187 C C . LEU B 1 421 ? 7.891 -0.715 32.623 1.00 6.88 413 LEU B C 1
ATOM 6188 O O . LEU B 1 421 ? 7.406 -0.340 33.693 1.00 7.39 413 LEU B O 1
ATOM 6193 N N . VAL B 1 422 ? 7.184 -1.310 31.648 1.00 5.44 414 VAL B N 1
ATOM 6194 C CA . VAL B 1 422 ? 5.786 -1.695 31.862 1.00 5.97 414 VAL B CA 1
ATOM 6195 C C . VAL B 1 422 ? 5.695 -3.212 31.738 1.00 6.04 414 VAL B C 1
ATOM 6196 O O . VAL B 1 422 ? 6.142 -3.777 30.725 1.00 5.32 414 VAL B O 1
ATOM 6200 N N . LEU B 1 423 ? 5.162 -3.860 32.789 1.00 6.03 415 LEU B N 1
ATOM 6201 C CA . LEU B 1 423 ? 4.937 -5.315 32.815 1.00 6.56 415 LEU B CA 1
ATOM 6202 C C . LEU B 1 423 ? 3.441 -5.604 32.850 1.00 6.12 415 LEU B C 1
ATOM 6203 O O . LEU B 1 423 ? 2.666 -4.846 33.448 1.00 8.11 415 LEU B O 1
ATOM 6208 N N . ARG B 1 424 ? 3.034 -6.688 32.207 1.00 6.26 416 ARG B N 1
ATOM 6209 C CA . ARG B 1 424 ? 1.624 -7.046 32.187 1.00 5.34 416 ARG B CA 1
ATOM 6210 C C . ARG B 1 424 ? 1.470 -8.551 32.348 1.00 6.17 416 ARG B C 1
ATOM 6211 O O . ARG B 1 424 ? 2.290 -9.324 31.853 1.00 6.73 416 ARG B O 1
ATOM 6219 N N . ARG B 1 425 ? 0.430 -8.950 33.077 1.00 5.95 417 ARG B N 1
ATOM 6220 C CA . ARG B 1 425 ? 0.036 -10.344 33.165 1.00 6.76 417 ARG B CA 1
ATOM 6221 C C . ARG B 1 425 ? 0.067 -10.958 31.768 1.00 7.72 417 ARG B C 1
ATOM 6222 O O . ARG B 1 425 ? -0.389 -10.341 30.817 1.00 7.13 417 ARG B O 1
ATOM 6230 N N . TYR B 1 426 ? 0.539 -12.203 31.667 1.00 7.89 418 TYR B N 1
ATOM 6231 C CA . TYR B 1 426 ? 0.515 -12.911 30.401 1.00 8.91 418 TYR B CA 1
ATOM 6232 C C . TYR B 1 426 ? -0.808 -13.681 30.318 1.00 9.78 418 TYR B C 1
ATOM 6233 O O . TYR B 1 426 ? -1.087 -14.498 31.199 1.00 10.65 418 TYR B O 1
ATOM 6242 N N . THR B 1 427 ? -1.617 -13.375 29.305 1.00 10.80 419 THR B N 1
ATOM 6243 C CA . THR B 1 427 ? -2.869 -14.095 29.060 1.00 12.31 419 THR B CA 1
ATOM 6244 C C . THR B 1 427 ? -2.708 -15.066 27.898 1.00 12.41 419 THR B C 1
ATOM 6245 O O . THR B 1 427 ? -2.889 -16.282 28.066 1.00 12.79 419 THR B O 1
ATOM 6249 N N . ALA B 1 428 ? -2.392 -14.523 26.727 1.00 13.17 420 ALA B N 1
ATOM 6250 C CA . ALA B 1 428 ? -2.225 -15.298 25.494 1.00 14.44 420 ALA B CA 1
ATOM 6251 C C . ALA B 1 428 ? -1.508 -14.397 24.507 1.00 15.46 420 ALA B C 1
ATOM 6252 O O . ALA B 1 428 ? -1.032 -14.833 23.457 1.00 15.31 420 ALA B O 1
ATOM 6255 N N . MET C 1 9 ? 34.129 -4.776 84.254 1.00 21.56 1 MET C N 1
ATOM 6256 C CA . MET C 1 9 ? 34.770 -6.096 84.498 1.00 20.69 1 MET C CA 1
ATOM 6257 C C . MET C 1 9 ? 36.249 -5.901 84.796 1.00 19.37 1 MET C C 1
ATOM 6258 O O . MET C 1 9 ? 36.929 -5.106 84.140 1.00 20.55 1 MET C O 1
ATOM 6263 N N . ARG C 1 10 ? 36.748 -6.630 85.784 1.00 16.39 2 ARG C N 1
ATOM 6264 C CA . ARG C 1 10 ? 38.155 -6.552 86.131 1.00 13.19 2 ARG C CA 1
ATOM 6265 C C . ARG C 1 10 ? 38.957 -7.360 85.122 1.00 11.46 2 ARG C C 1
ATOM 6266 O O . ARG C 1 10 ? 38.432 -8.258 84.459 1.00 10.62 2 ARG C O 1
ATOM 6274 N N . ARG C 1 11 ? 40.226 -7.015 84.983 1.00 9.60 3 ARG C N 1
ATOM 6275 C CA . ARG C 1 11 ? 41.114 -7.737 84.072 1.00 8.59 3 ARG C CA 1
ATOM 6276 C C . ARG C 1 11 ? 41.696 -8.995 84.708 1.00 8.19 3 ARG C C 1
ATOM 6277 O O . ARG C 1 11 ? 41.882 -9.052 85.920 1.00 8.17 3 ARG C O 1
ATOM 6285 N N . VAL C 1 12 ? 41.984 -9.994 83.872 1.00 7.14 4 VAL C N 1
ATOM 6286 C CA . VAL C 1 12 ? 42.354 -11.318 84.364 1.00 7.02 4 VAL C CA 1
ATOM 6287 C C . VAL C 1 12 ? 43.635 -11.737 83.690 1.00 6.92 4 VAL C C 1
ATOM 6288 O O . VAL C 1 12 ? 43.709 -11.767 82.457 1.00 7.51 4 VAL C O 1
ATOM 6292 N N . VAL C 1 13 ? 44.645 -12.063 84.492 1.00 6.84 5 VAL C N 1
ATOM 6293 C CA . VAL C 1 13 ? 45.923 -12.508 83.938 1.00 6.76 5 VAL C CA 1
ATOM 6294 C C . VAL C 1 13 ? 46.252 -13.940 84.362 1.00 6.36 5 VAL C C 1
ATOM 6295 O O . VAL C 1 13 ? 45.743 -14.440 85.378 1.00 7.76 5 VAL C O 1
ATOM 6299 N N . ILE C 1 14 ? 47.099 -14.596 83.565 1.00 5.60 6 ILE C N 1
ATOM 6300 C CA . ILE C 1 14 ? 47.588 -15.933 83.846 1.00 5.93 6 ILE C CA 1
ATOM 6301 C C . ILE C 1 14 ? 48.906 -15.864 84.600 1.00 5.48 6 ILE C C 1
ATOM 6302 O O . ILE C 1 14 ? 49.889 -15.295 84.105 1.00 6.56 6 ILE C O 1
ATOM 6307 N N . THR C 1 15 ? 48.926 -16.428 85.800 1.00 6.00 7 THR C N 1
ATOM 6308 C CA . THR C 1 15 ? 50.100 -16.303 86.663 1.00 6.59 7 THR C CA 1
ATOM 6309 C C . THR C 1 15 ? 50.679 -17.630 87.066 1.00 6.76 7 THR C C 1
ATOM 6310 O O . THR C 1 15 ? 51.671 -17.672 87.789 1.00 7.29 7 THR C O 1
ATOM 6314 N N . GLY C 1 16 ? 50.081 -18.720 86.607 1.00 7.66 8 GLY C N 1
ATOM 6315 C CA . GLY C 1 16 ? 50.690 -20.018 86.868 1.00 7.05 8 GLY C CA 1
ATOM 6316 C C . GLY C 1 16 ? 50.225 -21.064 85.881 1.00 7.33 8 GLY C C 1
ATOM 6317 O O . GLY C 1 16 ? 49.103 -20.977 85.378 1.00 7.10 8 GLY C O 1
ATOM 6318 N N . LEU C 1 17 ? 51.086 -22.057 85.617 1.00 7.02 9 LEU C N 1
ATOM 6319 C CA . LEU C 1 17 ? 50.765 -23.144 84.667 1.00 5.66 9 LEU C CA 1
ATOM 6320 C C . LEU C 1 17 ? 51.101 -24.505 85.268 1.00 6.36 9 LEU C C 1
ATOM 6321 O O . LEU C 1 17 ? 52.093 -24.645 85.994 1.00 6.29 9 LEU C O 1
ATOM 6326 N N . GLY C 1 18 ? 50.270 -25.490 84.952 1.00 5.71 10 GLY C N 1
ATOM 6327 C CA . GLY C 1 18 ? 50.538 -26.889 85.333 1.00 6.68 10 GLY C CA 1
ATOM 6328 C C . GLY C 1 18 ? 50.033 -27.805 84.228 1.00 7.37 10 GLY C C 1
ATOM 6329 O O . GLY C 1 18 ? 48.993 -27.539 83.563 1.00 7.18 10 GLY C O 1
ATOM 6330 N N . LEU C 1 19 ? 50.771 -28.890 84.012 1.00 6.79 11 LEU C N 1
ATOM 6331 C CA . LEU C 1 19 ? 50.440 -29.775 82.906 1.00 7.79 11 LEU C CA 1
ATOM 6332 C C . LEU C 1 19 ? 50.937 -31.172 83.193 1.00 7.44 11 LEU C C 1
ATOM 6333 O O . LEU C 1 19 ? 52.114 -31.379 83.544 1.00 7.27 11 LEU C O 1
ATOM 6338 N N . VAL C 1 20 ? 50.010 -32.128 83.131 1.00 6.72 12 VAL C N 1
ATOM 6339 C CA . VAL C 1 20 ? 50.357 -33.537 83.141 1.00 6.93 12 VAL C CA 1
ATOM 6340 C C . VAL C 1 20 ? 49.910 -34.013 81.749 1.00 6.21 12 VAL C C 1
ATOM 6341 O O . VAL C 1 20 ? 48.705 -34.047 81.466 1.00 6.80 12 VAL C O 1
ATOM 6345 N N . SER C 1 21 ? 50.865 -34.379 80.894 1.00 5.73 13 SER C N 1
ATOM 6346 C CA . SER C 1 21 ? 50.584 -34.641 79.476 1.00 6.11 13 SER C CA 1
ATOM 6347 C C . SER C 1 21 ? 51.195 -35.947 78.976 1.00 6.61 13 SER C C 1
ATOM 6348 O O . SER C 1 21 ? 52.047 -36.554 79.652 1.00 5.11 13 SER C O 1
ATOM 6351 N N . PRO C 1 22 ? 50.799 -36.356 77.759 1.00 6.65 14 PRO C N 1
ATOM 6352 C CA . PRO C 1 22 ? 51.415 -37.549 77.157 1.00 7.29 14 PRO C CA 1
ATOM 6353 C C . PRO C 1 22 ? 52.900 -37.422 76.815 1.00 7.57 14 PRO C C 1
ATOM 6354 O O . PRO C 1 22 ? 53.536 -38.450 76.508 1.00 8.55 14 PRO C O 1
ATOM 6358 N N . LEU C 1 23 ? 53.439 -36.201 76.839 1.00 7.41 15 LEU C N 1
ATOM 6359 C CA . LEU C 1 23 ? 54.890 -36.016 76.668 1.00 7.26 15 LEU C CA 1
ATOM 6360 C C . LEU C 1 23 ? 55.678 -35.988 77.979 1.00 7.49 15 LEU C C 1
ATOM 6361 O O . LEU C 1 23 ? 56.835 -36.415 78.007 1.00 7.09 15 LEU C O 1
ATOM 6366 N N . ALA C 1 24 ? 55.072 -35.481 79.046 1.00 6.96 16 ALA C N 1
ATOM 6367 C CA . ALA C 1 24 ? 55.763 -35.315 80.351 1.00 6.91 16 ALA C CA 1
ATOM 6368 C C . ALA C 1 24 ? 54.800 -34.838 81.438 1.00 6.82 16 ALA C C 1
ATOM 6369 O O . ALA C 1 24 ? 53.754 -34.254 81.135 1.00 6.42 16 ALA C O 1
ATOM 6371 N N . SER C 1 25 ? 55.148 -35.085 82.703 1.00 6.64 17 SER C N 1
ATOM 6372 C CA . SER C 1 25 ? 54.536 -34.321 83.769 1.00 7.40 17 SER C CA 1
ATOM 6373 C C . SER C 1 25 ? 55.414 -33.100 83.957 1.00 7.46 17 SER C C 1
ATOM 6374 O O . SER C 1 25 ? 56.615 -33.235 84.237 1.00 8.91 17 SER C O 1
ATOM 6377 N N . GLY C 1 26 ? 54.840 -31.913 83.757 1.00 6.65 18 GLY C N 1
ATOM 6378 C CA . GLY C 1 26 ? 55.607 -30.676 83.895 1.00 7.62 18 GLY C CA 1
ATOM 6379 C C . GLY C 1 26 ? 55.446 -29.812 82.668 1.00 7.71 18 GLY C C 1
ATOM 6380 O O . GLY C 1 26 ? 55.430 -30.317 81.540 1.00 7.91 18 GLY C O 1
ATOM 6381 N N . VAL C 1 27 ? 55.296 -28.511 82.899 1.00 8.29 19 VAL C N 1
ATOM 6382 C CA . VAL C 1 27 ? 55.032 -27.560 81.826 1.00 7.63 19 VAL C CA 1
ATOM 6383 C C . VAL C 1 27 ? 56.266 -27.373 80.943 1.00 7.41 19 VAL C C 1
ATOM 6384 O O . VAL C 1 27 ? 56.177 -27.467 79.718 1.00 6.95 19 VAL C O 1
ATOM 6388 N N . GLU C 1 28 ? 57.421 -27.110 81.550 1.00 7.48 20 GLU C N 1
ATOM 6389 C CA . GLU C 1 28 ? 58.590 -26.802 80.719 1.00 7.46 20 GLU C CA 1
ATOM 6390 C C . GLU C 1 28 ? 59.065 -28.029 79.973 1.00 7.77 20 GLU C C 1
ATOM 6391 O O . GLU C 1 28 ? 59.441 -27.926 78.800 1.00 7.07 20 GLU C O 1
ATOM 6397 N N . GLU C 1 29 ? 59.007 -29.183 80.637 1.00 7.69 21 GLU C N 1
ATOM 6398 C CA . GLU C 1 29 ? 59.442 -30.409 79.990 1.00 8.34 21 GLU C CA 1
ATOM 6399 C C . GLU C 1 29 ? 58.473 -30.813 78.865 1.00 7.76 21 GLU C C 1
ATOM 6400 O O . GLU C 1 29 ? 58.922 -31.245 77.812 1.00 7.10 21 GLU C O 1
ATOM 6406 N N . THR C 1 30 ? 57.171 -30.670 79.080 1.00 6.37 22 THR C N 1
ATOM 6407 C CA . THR C 1 30 ? 56.196 -30.925 78.003 1.00 6.84 22 THR C CA 1
ATOM 6408 C C . THR C 1 30 ? 56.493 -30.017 76.817 1.00 7.33 22 THR C C 1
ATOM 6409 O O . THR C 1 30 ? 56.554 -30.460 75.676 1.00 7.58 22 THR C O 1
ATOM 6413 N N . TRP C 1 31 ? 56.693 -28.736 77.104 1.00 7.11 23 TRP C N 1
ATOM 6414 C CA . TRP C 1 31 ? 56.869 -27.736 76.062 1.00 7.31 23 TRP C CA 1
ATOM 6415 C C . TRP C 1 31 ? 58.150 -28.010 75.290 1.00 7.95 23 TRP C C 1
ATOM 6416 O O . TRP C 1 31 ? 58.168 -27.911 74.045 1.00 8.08 23 TRP C O 1
ATOM 6427 N N . LYS C 1 32 ? 59.211 -28.372 76.008 1.00 7.25 24 LYS C N 1
ATOM 6428 C CA . LYS C 1 32 ? 60.472 -28.685 75.343 1.00 7.15 24 LYS C CA 1
ATOM 6429 C C . LYS C 1 32 ? 60.296 -29.865 74.369 1.00 6.95 24 LYS C C 1
ATOM 6430 O O . LYS C 1 32 ? 60.756 -29.822 73.216 1.00 6.75 24 LYS C O 1
ATOM 6436 N N . ARG C 1 33 ? 59.654 -30.914 74.855 1.00 6.69 25 ARG C N 1
ATOM 6437 C CA . ARG C 1 33 ? 59.418 -32.098 74.042 1.00 6.03 25 ARG C CA 1
ATOM 6438 C C . ARG C 1 33 ? 58.488 -31.805 72.871 1.00 6.47 25 ARG C C 1
ATOM 6439 O O . ARG C 1 33 ? 58.698 -32.316 71.768 1.00 7.02 25 ARG C O 1
ATOM 6447 N N . LEU C 1 34 ? 57.468 -30.988 73.120 1.00 5.93 26 LEU C N 1
ATOM 6448 C CA . LEU C 1 34 ? 56.546 -30.585 72.057 1.00 6.46 26 LEU C CA 1
ATOM 6449 C C . LEU C 1 34 ? 57.303 -29.897 70.923 1.00 6.23 26 LEU C C 1
ATOM 6450 O O . LEU C 1 34 ? 57.159 -30.250 69.746 1.00 6.79 26 LEU C O 1
ATOM 6455 N N . LEU C 1 35 ? 58.129 -28.922 71.284 1.00 6.22 27 LEU C N 1
ATOM 6456 C CA . LEU C 1 35 ? 58.853 -28.120 70.288 1.00 6.79 27 LEU C CA 1
ATOM 6457 C C . LEU C 1 35 ? 59.937 -28.947 69.609 1.00 7.48 27 LEU C C 1
ATOM 6458 O O . LEU C 1 35 ? 60.375 -28.638 68.485 1.00 7.45 27 LEU C O 1
ATOM 6463 N N . ALA C 1 36 ? 60.382 -30.004 70.291 1.00 7.16 28 ALA C N 1
ATOM 6464 C CA . ALA C 1 36 ? 61.343 -30.937 69.694 1.00 7.64 28 ALA C CA 1
ATOM 6465 C C . ALA C 1 36 ? 60.712 -31.911 68.684 1.00 7.58 28 ALA C C 1
ATOM 6466 O O . ALA C 1 36 ? 61.428 -32.648 68.025 1.00 7.48 28 ALA C O 1
ATOM 6468 N N . GLY C 1 37 ? 59.391 -31.889 68.531 1.00 7.29 29 GLY C N 1
ATOM 6469 C CA . GLY C 1 37 ? 58.757 -32.760 67.538 1.00 7.96 29 GLY C CA 1
ATOM 6470 C C . GLY C 1 37 ? 58.449 -34.157 68.052 1.00 9.19 29 GLY C C 1
ATOM 6471 O O . GLY C 1 37 ? 58.195 -35.057 67.250 1.00 8.34 29 GLY C O 1
ATOM 6472 N N . GLU C 1 38 ? 58.474 -34.350 69.382 1.00 8.58 30 GLU C N 1
ATOM 6473 C CA A GLU C 1 38 ? 58.155 -35.655 69.961 0.70 9.02 30 GLU C CA 1
ATOM 6474 C CA B GLU C 1 38 ? 58.145 -35.640 69.997 0.30 8.88 30 GLU C CA 1
ATOM 6475 C C . GLU C 1 38 ? 56.643 -35.924 69.948 1.00 8.75 30 GLU C C 1
ATOM 6476 O O . GLU C 1 38 ? 55.830 -34.995 70.045 1.00 8.31 30 GLU C O 1
ATOM 6487 N N . SER C 1 39 ? 56.297 -37.194 69.782 1.00 9.04 31 SER C N 1
ATOM 6488 C CA . SER C 1 39 ? 54.919 -37.678 69.814 1.00 8.78 31 SER C CA 1
ATOM 6489 C C . SER C 1 39 ? 54.688 -38.500 71.067 1.00 8.99 31 SER C C 1
ATOM 6490 O O . SER C 1 39 ? 55.572 -39.272 71.473 1.00 9.06 31 SER C O 1
ATOM 6493 N N . GLY C 1 40 ? 53.508 -38.349 71.667 1.00 8.19 32 GLY C N 1
ATOM 6494 C CA . GLY C 1 40 ? 53.107 -39.177 72.820 1.00 9.41 32 GLY C CA 1
ATOM 6495 C C . GLY C 1 40 ? 52.455 -40.490 72.420 1.00 9.44 32 GLY C C 1
ATOM 6496 O O . GLY C 1 40 ? 52.140 -41.319 73.283 1.00 10.02 32 GLY C O 1
ATOM 6497 N N . ALA C 1 41 ? 52.282 -40.713 71.118 1.00 8.78 33 ALA C N 1
ATOM 6498 C CA . ALA C 1 41 ? 51.469 -41.838 70.636 1.00 9.49 33 ALA C CA 1
ATOM 6499 C C . ALA C 1 41 ? 52.228 -43.159 70.705 1.00 9.64 33 ALA C C 1
ATOM 6500 O O . ALA C 1 41 ? 53.369 -43.238 70.228 1.00 10.59 33 ALA C O 1
ATOM 6502 N N . ARG C 1 42 ? 51.606 -44.184 71.282 1.00 9.51 34 ARG C N 1
ATOM 6503 C CA . ARG C 1 42 ? 52.173 -45.533 71.272 1.00 10.69 34 ARG C CA 1
ATOM 6504 C C . ARG C 1 42 ? 51.054 -46.561 71.326 1.00 10.58 34 ARG C C 1
ATOM 6505 O O . ARG C 1 42 ? 49.932 -46.238 71.732 1.00 9.71 34 ARG C O 1
ATOM 6513 N N . ARG C 1 43 ? 51.365 -47.789 70.914 1.00 10.55 35 ARG C N 1
ATOM 6514 C CA A ARG C 1 43 ? 50.450 -48.906 71.131 0.50 10.74 35 ARG C CA 1
ATOM 6515 C CA B ARG C 1 43 ? 50.462 -48.924 71.136 0.50 10.43 35 ARG C CA 1
ATOM 6516 C C . ARG C 1 43 ? 50.259 -49.096 72.638 1.00 10.50 35 ARG C C 1
ATOM 6517 O O . ARG C 1 43 ? 51.231 -49.095 73.406 1.00 10.94 35 ARG C O 1
ATOM 6532 N N . VAL C 1 44 ? 48.998 -49.247 73.058 1.00 9.61 36 VAL C N 1
ATOM 6533 C CA . VAL C 1 44 ? 48.653 -49.417 74.470 1.00 9.63 36 VAL C CA 1
ATOM 6534 C C . VAL C 1 44 ? 49.171 -50.775 74.979 1.00 10.29 36 VAL C C 1
ATOM 6535 O O . VAL C 1 44 ? 48.980 -51.788 74.313 1.00 10.23 36 VAL C O 1
ATOM 6539 N N . THR C 1 45 ? 49.808 -50.776 76.156 1.00 10.56 37 THR C N 1
ATOM 6540 C CA . THR C 1 45 ? 50.365 -52.009 76.739 1.00 12.51 37 THR C CA 1
ATOM 6541 C C . THR C 1 45 ? 49.766 -52.354 78.109 1.00 12.64 37 THR C C 1
ATOM 6542 O O . THR C 1 45 ? 49.984 -53.449 78.599 1.00 12.48 37 THR C O 1
ATOM 6546 N N . GLU C 1 46 ? 49.025 -51.428 78.725 1.00 12.68 38 GLU C N 1
ATOM 6547 C CA . GLU C 1 46 ? 48.563 -51.597 80.117 1.00 13.80 38 GLU C CA 1
ATOM 6548 C C . GLU C 1 46 ? 47.371 -52.537 80.260 1.00 14.08 38 GLU C C 1
ATOM 6549 O O . GLU C 1 46 ? 47.093 -53.031 81.350 1.00 15.15 38 GLU C O 1
ATOM 6555 N N . PHE C 1 47 ? 46.639 -52.720 79.170 1.00 13.78 39 PHE C N 1
ATOM 6556 C CA . PHE C 1 47 ? 45.488 -53.592 79.111 1.00 13.86 39 PHE C CA 1
ATOM 6557 C C . PHE C 1 47 ? 45.361 -54.191 77.699 1.00 14.13 39 PHE C C 1
ATOM 6558 O O . PHE C 1 47 ? 46.034 -53.753 76.752 1.00 13.79 39 PHE C O 1
ATOM 6566 N N . GLU C 1 48 ? 44.488 -55.186 77.559 1.00 14.60 40 GLU C N 1
ATOM 6567 C CA . GLU C 1 48 ? 44.298 -55.878 76.273 1.00 14.93 40 GLU C CA 1
ATOM 6568 C C . GLU C 1 48 ? 43.751 -54.941 75.201 1.00 14.17 40 GLU C C 1
ATOM 6569 O O . GLU C 1 48 ? 42.761 -54.245 75.442 1.00 13.95 40 GLU C O 1
ATOM 6575 N N . VAL C 1 49 ? 44.379 -54.935 74.023 1.00 13.36 41 VAL C N 1
ATOM 6576 C CA . VAL C 1 49 ? 43.868 -54.146 72.900 1.00 13.29 41 VAL C CA 1
ATOM 6577 C C . VAL C 1 49 ? 43.775 -54.908 71.575 1.00 12.92 41 VAL C C 1
ATOM 6578 O O . VAL C 1 49 ? 43.341 -54.348 70.584 1.00 12.81 41 VAL C O 1
ATOM 6582 N N . ASP C 1 50 ? 44.174 -56.175 71.558 1.00 13.58 42 ASP C N 1
ATOM 6583 C CA . ASP C 1 50 ? 44.244 -56.920 70.290 1.00 14.68 42 ASP C CA 1
ATOM 6584 C C . ASP C 1 50 ? 42.913 -57.025 69.558 1.00 13.92 42 ASP C C 1
ATOM 6585 O O . ASP C 1 50 ? 42.895 -57.124 68.339 1.00 13.70 42 ASP C O 1
ATOM 6590 N N . ASP C 1 51 ? 41.818 -56.981 70.312 1.00 13.08 43 ASP C N 1
ATOM 6591 C CA . ASP C 1 51 ? 40.464 -57.072 69.755 1.00 12.96 43 ASP C CA 1
ATOM 6592 C C . ASP C 1 51 ? 39.829 -55.703 69.459 1.00 12.64 43 ASP C C 1
ATOM 6593 O O . ASP C 1 51 ? 38.676 -55.635 69.052 1.00 13.05 43 ASP C O 1
ATOM 6598 N N . LEU C 1 52 ? 40.575 -54.617 69.679 1.00 11.43 44 LEU C N 1
ATOM 6599 C CA . LEU C 1 52 ? 40.057 -53.254 69.446 1.00 10.92 44 LEU C CA 1
ATOM 6600 C C . LEU C 1 52 ? 40.390 -52.701 68.077 1.00 11.04 44 LEU C C 1
ATOM 6601 O O . LEU C 1 52 ? 41.458 -52.987 67.546 1.00 11.43 44 LEU C O 1
ATOM 6606 N N . ALA C 1 53 ? 39.507 -51.853 67.536 1.00 11.00 45 ALA C N 1
ATOM 6607 C CA . ALA C 1 53 ? 39.749 -51.187 66.254 1.00 11.33 45 ALA C CA 1
ATOM 6608 C C . ALA C 1 53 ? 40.896 -50.189 66.348 1.00 11.24 45 ALA C C 1
ATOM 6609 O O . ALA C 1 53 ? 41.732 -50.092 65.434 1.00 11.58 45 ALA C O 1
ATOM 6611 N N . CYS C 1 54 ? 40.906 -49.441 67.451 1.00 11.01 46 CYS C N 1
ATOM 6612 C CA . CYS C 1 54 ? 41.992 -48.520 67.779 1.00 10.39 46 CYS C CA 1
ATOM 6613 C C . CYS C 1 54 ? 42.792 -49.078 68.959 1.00 10.05 46 CYS C C 1
ATOM 6614 O O . CYS C 1 54 ? 42.244 -49.282 70.044 1.00 9.92 46 CYS C O 1
ATOM 6617 N N . GLN C 1 55 ? 44.091 -49.301 68.736 1.00 9.49 47 GLN C N 1
ATOM 6618 C CA . GLN C 1 55 ? 44.969 -49.936 69.719 1.00 9.39 47 GLN C CA 1
ATOM 6619 C C . GLN C 1 55 ? 46.050 -48.989 70.263 1.00 9.17 47 GLN C C 1
ATOM 6620 O O . GLN C 1 55 ? 46.985 -49.430 70.934 1.00 9.86 47 GLN C O 1
ATOM 6626 N N . ILE C 1 56 ? 45.919 -47.710 69.945 1.00 7.99 48 ILE C N 1
ATOM 6627 C CA . ILE C 1 56 ? 46.946 -46.702 70.263 1.00 7.95 48 ILE C CA 1
ATOM 6628 C C . ILE C 1 56 ? 46.364 -45.589 71.114 1.00 7.37 48 ILE C C 1
ATOM 6629 O O . ILE C 1 56 ? 45.144 -45.366 71.114 1.00 7.01 48 ILE C O 1
ATOM 6634 N N . ALA C 1 57 ? 47.240 -44.873 71.822 1.00 6.58 49 ALA C N 1
ATOM 6635 C CA . ALA C 1 57 ? 46.819 -43.743 72.628 1.00 6.61 49 ALA C CA 1
ATOM 6636 C C . ALA C 1 57 ? 48.047 -42.917 72.952 1.00 6.68 49 ALA C C 1
ATOM 6637 O O . ALA C 1 57 ? 49.184 -43.364 72.739 1.00 7.37 49 ALA C O 1
ATOM 6639 N N . CYS C 1 58 ? 47.822 -41.698 73.428 1.00 7.07 50 CYS C N 1
ATOM 6640 C CA . CYS C 1 58 ? 48.922 -40.855 73.898 1.00 7.54 50 CYS C CA 1
ATOM 6641 C C . CYS C 1 58 ? 48.902 -40.865 75.412 1.00 7.61 50 CYS C C 1
ATOM 6642 O O . CYS C 1 58 ? 47.993 -40.300 76.015 1.00 7.90 50 CYS C O 1
ATOM 6645 N N . ARG C 1 59 ? 49.876 -41.551 76.017 1.00 7.91 51 ARG C N 1
ATOM 6646 C CA . ARG C 1 59 ? 49.818 -41.839 77.449 1.00 7.37 51 ARG C CA 1
ATOM 6647 C C . ARG C 1 59 ? 50.891 -41.043 78.228 1.00 7.23 51 ARG C C 1
ATOM 6648 O O . ARG C 1 59 ? 51.999 -40.835 77.752 1.00 7.46 51 ARG C O 1
ATOM 6656 N N . ILE C 1 60 ? 50.538 -40.615 79.429 1.00 6.55 52 ILE C N 1
ATOM 6657 C CA . ILE C 1 60 ? 51.491 -39.967 80.321 1.00 6.63 52 ILE C CA 1
ATOM 6658 C C . ILE C 1 60 ? 52.643 -40.933 80.644 1.00 6.51 52 ILE C C 1
ATOM 6659 O O . ILE C 1 60 ? 52.398 -42.098 81.004 1.00 7.81 52 ILE C O 1
ATOM 6664 N N . PRO C 1 61 ? 53.906 -40.453 80.557 1.00 7.27 53 PRO C N 1
ATOM 6665 C CA . PRO C 1 61 ? 55.037 -41.309 80.951 1.00 8.18 53 PRO C CA 1
ATOM 6666 C C . PRO C 1 61 ? 55.079 -41.430 82.484 1.00 8.87 53 PRO C C 1
ATOM 6667 O O . PRO C 1 61 ? 55.241 -40.424 83.200 1.00 9.58 53 PRO C O 1
ATOM 6671 N N . VAL C 1 62 ? 54.895 -42.645 82.989 1.00 8.84 54 VAL C N 1
ATOM 6672 C CA . VAL C 1 62 ? 54.844 -42.827 84.435 1.00 8.92 54 VAL C CA 1
ATOM 6673 C C . VAL C 1 62 ? 56.215 -43.217 84.945 1.00 9.18 54 VAL C C 1
ATOM 6674 O O . VAL C 1 62 ? 56.989 -43.862 84.234 1.00 9.75 54 VAL C O 1
ATOM 6678 N N . GLY C 1 63 ? 56.533 -42.811 86.156 1.00 7.82 55 GLY C N 1
ATOM 6679 C CA . GLY C 1 63 ? 57.848 -43.179 86.703 1.00 8.21 55 GLY C CA 1
ATOM 6680 C C . GLY C 1 63 ? 57.984 -42.641 88.099 1.00 8.10 55 GLY C C 1
ATOM 6681 O O . GLY C 1 63 ? 56.984 -42.485 88.799 1.00 7.93 55 GLY C O 1
ATOM 6682 N N . ASP C 1 64 ? 59.223 -42.355 88.503 1.00 8.35 56 ASP C N 1
ATOM 6683 C CA . ASP C 1 64 ? 59.463 -41.937 89.865 1.00 8.85 56 ASP C CA 1
ATOM 6684 C C . ASP C 1 64 ? 59.326 -40.437 90.057 1.00 9.28 56 ASP C C 1
ATOM 6685 O O . ASP C 1 64 ? 59.484 -39.943 91.161 1.00 10.12 56 ASP C O 1
ATOM 6690 N N . GLY C 1 65 ? 59.006 -39.712 88.987 1.00 9.58 57 GLY C N 1
ATOM 6691 C CA . GLY C 1 65 ? 58.800 -38.266 89.069 1.00 9.60 57 GLY C CA 1
ATOM 6692 C C . GLY C 1 65 ? 59.992 -37.510 88.514 1.00 10.41 57 GLY C C 1
ATOM 6693 O O . GLY C 1 65 ? 59.918 -36.295 88.330 1.00 10.67 57 GLY C O 1
ATOM 6694 N N . THR C 1 66 ? 61.080 -38.224 88.220 1.00 8.81 58 THR C N 1
ATOM 6695 C CA . THR C 1 66 ? 62.250 -37.579 87.627 1.00 8.74 58 THR C CA 1
ATOM 6696 C C . THR C 1 66 ? 62.199 -37.674 86.121 1.00 9.03 58 THR C C 1
ATOM 6697 O O . THR C 1 66 ? 61.394 -38.430 85.557 1.00 7.62 58 THR C O 1
ATOM 6701 N N . ASN C 1 67 ? 63.070 -36.898 85.475 1.00 8.92 59 ASN C N 1
ATOM 6702 C CA . ASN C 1 67 ? 63.170 -36.900 84.025 1.00 8.97 59 ASN C CA 1
ATOM 6703 C C . ASN C 1 67 ? 61.810 -36.762 83.320 1.00 9.04 59 ASN C C 1
ATOM 6704 O O . ASN C 1 67 ? 61.544 -37.456 82.339 1.00 8.41 59 ASN C O 1
ATOM 6709 N N . GLY C 1 68 ? 60.972 -35.846 83.811 1.00 8.44 60 GLY C N 1
ATOM 6710 C CA . GLY C 1 68 ? 59.679 -35.580 83.202 1.00 8.39 60 GLY C CA 1
ATOM 6711 C C . GLY C 1 68 ? 58.616 -36.642 83.394 1.00 8.13 60 GLY C C 1
ATOM 6712 O O . GLY C 1 68 ? 57.554 -36.532 82.808 1.00 8.37 60 GLY C O 1
ATOM 6713 N N . THR C 1 69 ? 58.879 -37.660 84.211 1.00 6.54 61 THR C N 1
ATOM 6714 C CA . THR C 1 69 ? 57.862 -38.686 84.476 1.00 6.54 61 THR C CA 1
ATOM 6715 C C . THR C 1 69 ? 56.829 -38.206 85.510 1.00 7.29 61 THR C C 1
ATOM 6716 O O . THR C 1 69 ? 57.079 -37.289 86.309 1.00 6.83 61 THR C O 1
ATOM 6720 N N . PHE C 1 70 ? 55.659 -38.824 85.465 1.00 6.75 62 PHE C N 1
ATOM 6721 C CA . PHE C 1 70 ? 54.614 -38.569 86.430 1.00 7.02 62 PHE C CA 1
ATOM 6722 C C . PHE C 1 70 ? 54.679 -39.619 87.535 1.00 7.28 62 PHE C C 1
ATOM 6723 O O . PHE C 1 70 ? 54.649 -40.809 87.263 1.00 7.85 62 PHE C O 1
ATOM 6731 N N . ASN C 1 71 ? 54.754 -39.155 88.772 1.00 7.56 63 ASN C N 1
ATOM 6732 C CA . ASN C 1 71 ? 54.676 -40.032 89.938 1.00 8.04 63 ASN C CA 1
ATOM 6733 C C . ASN C 1 71 ? 53.498 -39.562 90.766 1.00 7.51 63 ASN C C 1
ATOM 6734 O O . ASN C 1 71 ? 53.591 -38.544 91.450 1.00 7.82 63 ASN C O 1
ATOM 6739 N N . PRO C 1 72 ? 52.363 -40.282 90.684 1.00 7.69 64 PRO C N 1
ATOM 6740 C CA . PRO C 1 72 ? 51.176 -39.820 91.429 1.00 8.24 64 PRO C CA 1
ATOM 6741 C C . PRO C 1 72 ? 51.408 -39.741 92.944 1.00 8.55 64 PRO C C 1
ATOM 6742 O O . PRO C 1 72 ? 50.718 -38.991 93.620 1.00 7.70 64 PRO C O 1
ATOM 6746 N N . ASP C 1 73 ? 52.369 -40.514 93.467 1.00 8.66 65 ASP C N 1
ATOM 6747 C CA . ASP C 1 73 ? 52.642 -40.526 94.913 1.00 9.55 65 ASP C CA 1
ATOM 6748 C C . ASP C 1 73 ? 53.140 -39.169 95.377 1.00 9.55 65 ASP C C 1
ATOM 6749 O O . ASP C 1 73 ? 53.070 -38.847 96.547 1.00 8.86 65 ASP C O 1
ATOM 6754 N N . LEU C 1 74 ? 53.646 -38.365 94.450 1.00 9.56 66 LEU C N 1
ATOM 6755 C CA . LEU C 1 74 ? 54.114 -37.037 94.810 1.00 10.13 66 LEU C CA 1
ATOM 6756 C C . LEU C 1 74 ? 52.931 -36.104 95.056 1.00 10.14 66 LEU C C 1
ATOM 6757 O O . LEU C 1 74 ? 53.103 -35.020 95.615 1.00 11.15 66 LEU C O 1
ATOM 6762 N N . HIS C 1 75 ? 51.734 -36.527 94.646 1.00 9.67 67 HIS C N 1
ATOM 6763 C CA . HIS C 1 75 ? 50.544 -35.665 94.678 1.00 9.31 67 HIS C CA 1
ATOM 6764 C C . HIS C 1 75 ? 49.402 -36.161 95.553 1.00 9.31 67 HIS C C 1
ATOM 6765 O O . HIS C 1 75 ? 48.634 -35.363 96.059 1.00 10.02 67 HIS C O 1
ATOM 6772 N N . MET C 1 76 ? 49.299 -37.485 95.679 1.00 9.74 68 MET C N 1
ATOM 6773 C CA A MET C 1 76 ? 48.263 -38.137 96.470 0.50 9.43 68 MET C CA 1
ATOM 6774 C CA B MET C 1 76 ? 48.268 -38.135 96.500 0.50 9.68 68 MET C CA 1
ATOM 6775 C C . MET C 1 76 ? 48.850 -39.413 97.060 1.00 10.01 68 MET C C 1
ATOM 6776 O O . MET C 1 76 ? 49.601 -40.110 96.373 1.00 9.67 68 MET C O 1
ATOM 6785 N N . ASP C 1 77 ? 48.511 -39.709 98.318 1.00 10.38 69 ASP C N 1
ATOM 6786 C CA A ASP C 1 77 ? 48.919 -40.973 98.948 0.50 10.55 69 ASP C CA 1
ATOM 6787 C CA B ASP C 1 77 ? 48.931 -40.954 98.940 0.50 10.90 69 ASP C CA 1
ATOM 6788 C C . ASP C 1 77 ? 48.390 -42.131 98.121 1.00 10.91 69 ASP C C 1
ATOM 6789 O O . ASP C 1 77 ? 47.265 -42.049 97.600 1.00 10.08 69 ASP C O 1
ATOM 6798 N N . PRO C 1 78 ? 49.188 -43.226 97.991 1.00 10.53 70 PRO C N 1
ATOM 6799 C CA . PRO C 1 78 ? 48.692 -44.407 97.269 1.00 10.90 70 PRO C CA 1
ATOM 6800 C C . PRO C 1 78 ? 47.322 -44.912 97.788 1.00 11.11 70 PRO C C 1
ATOM 6801 O O . PRO C 1 78 ? 46.475 -45.293 96.981 1.00 11.64 70 PRO C O 1
ATOM 6805 N N . LYS C 1 79 ? 47.106 -44.858 99.103 1.00 11.24 71 LYS C N 1
ATOM 6806 C CA . LYS C 1 79 ? 45.817 -45.231 99.692 1.00 11.75 71 LYS C CA 1
ATOM 6807 C C . LYS C 1 79 ? 44.680 -44.390 99.105 1.00 11.70 71 LYS C C 1
ATOM 6808 O O . LYS C 1 79 ? 43.563 -44.888 98.888 1.00 12.61 71 LYS C O 1
ATOM 6810 N N . GLU C 1 80 ? 44.962 -43.114 98.865 1.00 11.07 72 GLU C N 1
ATOM 6811 C CA . GLU C 1 80 ? 43.949 -42.192 98.352 1.00 10.52 72 GLU C CA 1
ATOM 6812 C C . GLU C 1 80 ? 43.762 -42.335 96.847 1.00 9.77 72 GLU C C 1
ATOM 6813 O O . GLU C 1 80 ? 42.627 -42.212 96.342 1.00 10.05 72 GLU C O 1
ATOM 6819 N N . GLN C 1 81 ? 44.857 -42.606 96.127 1.00 9.02 73 GLN C N 1
ATOM 6820 C CA . GLN C 1 81 ? 44.796 -42.926 94.689 1.00 9.25 73 GLN C CA 1
ATOM 6821 C C . GLN C 1 81 ? 43.831 -44.062 94.387 1.00 9.24 73 GLN C C 1
ATOM 6822 O O . GLN C 1 81 ? 43.125 -44.023 93.382 1.00 9.93 73 GLN C O 1
ATOM 6828 N N . ARG C 1 82 ? 43.781 -45.048 95.279 1.00 9.54 74 ARG C N 1
ATOM 6829 C CA . ARG C 1 82 ? 42.932 -46.216 95.078 1.00 10.09 74 ARG C CA 1
ATOM 6830 C C . ARG C 1 82 ? 41.440 -45.902 95.201 1.00 9.68 74 ARG C C 1
ATOM 6831 O O . ARG C 1 82 ? 40.613 -46.726 94.797 1.00 10.30 74 ARG C O 1
ATOM 6839 N N . LYS C 1 83 ? 41.101 -44.711 95.701 1.00 8.46 75 LYS C N 1
ATOM 6840 C CA . LYS C 1 83 ? 39.692 -44.341 95.938 1.00 7.99 75 LYS C CA 1
ATOM 6841 C C . LYS C 1 83 ? 39.115 -43.490 94.830 1.00 7.97 75 LYS C C 1
ATOM 6842 O O . LYS C 1 83 ? 37.968 -43.056 94.931 1.00 7.99 75 LYS C O 1
ATOM 6848 N N . VAL C 1 84 ? 39.918 -43.215 93.806 1.00 7.43 76 VAL C N 1
ATOM 6849 C CA . VAL C 1 84 ? 39.473 -42.291 92.748 1.00 6.96 76 VAL C CA 1
ATOM 6850 C C . VAL C 1 84 ? 39.875 -42.805 91.362 1.00 7.68 76 VAL C C 1
ATOM 6851 O O . VAL C 1 84 ? 40.802 -43.600 91.238 1.00 7.52 76 VAL C O 1
ATOM 6855 N N . ASP C 1 85 ? 39.173 -42.360 90.322 1.00 7.36 77 ASP C N 1
ATOM 6856 C CA . ASP C 1 85 ? 39.651 -42.605 88.957 1.00 7.03 77 ASP C CA 1
ATOM 6857 C C . ASP C 1 85 ? 40.824 -41.668 88.610 1.00 6.66 77 ASP C C 1
ATOM 6858 O O . ASP C 1 85 ? 41.017 -40.636 89.239 1.00 6.67 77 ASP C O 1
ATOM 6863 N N . PRO C 1 86 ? 41.641 -42.040 87.613 1.00 7.01 78 PRO C N 1
ATOM 6864 C CA . PRO C 1 86 ? 42.863 -41.249 87.397 1.00 6.14 78 PRO C CA 1
ATOM 6865 C C . PRO C 1 86 ? 42.679 -39.785 87.060 1.00 5.76 78 PRO C C 1
ATOM 6866 O O . PRO C 1 86 ? 43.572 -38.993 87.368 1.00 5.85 78 PRO C O 1
ATOM 6870 N N . PHE C 1 87 ? 41.570 -39.410 86.430 1.00 5.87 79 PHE C N 1
ATOM 6871 C CA . PHE C 1 87 ? 41.339 -37.979 86.161 1.00 5.79 79 PHE C CA 1
ATOM 6872 C C . PHE C 1 87 ? 41.480 -37.083 87.418 1.00 6.09 79 PHE C C 1
ATOM 6873 O O . PHE C 1 87 ? 41.934 -35.944 87.327 1.00 5.64 79 PHE C O 1
ATOM 6881 N N . ILE C 1 88 ? 41.110 -37.603 88.588 1.00 5.48 80 ILE C N 1
ATOM 6882 C CA . ILE C 1 88 ? 41.217 -36.819 89.806 1.00 4.83 80 ILE C CA 1
ATOM 6883 C C . ILE C 1 88 ? 42.703 -36.642 90.148 1.00 6.01 80 ILE C C 1
ATOM 6884 O O . ILE C 1 88 ? 43.139 -35.542 90.472 1.00 4.56 80 ILE C O 1
ATOM 6889 N N . VAL C 1 89 ? 43.474 -37.727 90.053 1.00 4.73 81 VAL C N 1
ATOM 6890 C CA . VAL C 1 89 ? 44.920 -37.667 90.338 1.00 6.01 81 VAL C CA 1
ATOM 6891 C C . VAL C 1 89 ? 45.646 -36.726 89.369 1.00 5.94 81 VAL C C 1
ATOM 6892 O O . VAL C 1 89 ? 46.484 -35.944 89.781 1.00 6.24 81 VAL C O 1
ATOM 6896 N N . TYR C 1 90 ? 45.306 -36.789 88.084 1.00 6.40 82 TYR C N 1
ATOM 6897 C CA . TYR C 1 90 ? 45.922 -35.884 87.105 1.00 7.21 82 TYR C CA 1
ATOM 6898 C C . TYR C 1 90 ? 45.655 -34.415 87.407 1.00 6.49 82 TYR C C 1
ATOM 6899 O O . TYR C 1 90 ? 46.567 -33.583 87.307 1.00 6.55 82 TYR C O 1
ATOM 6908 N N . ALA C 1 91 ? 44.400 -34.112 87.759 1.00 7.24 83 ALA C N 1
ATOM 6909 C CA . ALA C 1 91 ? 44.004 -32.781 88.160 1.00 6.92 83 ALA C CA 1
ATOM 6910 C C . ALA C 1 91 ? 44.795 -32.255 89.372 1.00 7.37 83 ALA C C 1
ATOM 6911 O O . ALA C 1 91 ? 45.241 -31.098 89.372 1.00 6.41 83 ALA C O 1
ATOM 6913 N N . VAL C 1 92 ? 44.957 -33.107 90.380 1.00 6.40 84 VAL C N 1
ATOM 6914 C CA . VAL C 1 92 ? 45.723 -32.717 91.571 1.00 6.79 84 VAL C CA 1
ATOM 6915 C C . VAL C 1 92 ? 47.174 -32.426 91.199 1.00 6.87 84 VAL C C 1
ATOM 6916 O O . VAL C 1 92 ? 47.734 -31.400 91.623 1.00 6.36 84 VAL C O 1
ATOM 6920 N N . GLY C 1 93 ? 47.763 -33.288 90.368 1.00 6.56 85 GLY C N 1
ATOM 6921 C CA . GLY C 1 93 ? 49.159 -33.091 89.961 1.00 6.51 85 GLY C CA 1
ATOM 6922 C C . GLY C 1 93 ? 49.333 -31.781 89.202 1.00 6.56 85 GLY C C 1
ATOM 6923 O O . GLY C 1 93 ? 50.250 -30.995 89.492 1.00 6.85 85 GLY C O 1
ATOM 6924 N N . ALA C 1 94 ? 48.451 -31.524 88.241 1.00 6.49 86 ALA C N 1
ATOM 6925 C CA . ALA C 1 94 ? 48.564 -30.295 87.469 1.00 6.95 86 ALA C CA 1
ATOM 6926 C C . ALA C 1 94 ? 48.283 -29.025 88.315 1.00 6.47 86 ALA C C 1
ATOM 6927 O O . ALA C 1 94 ? 48.956 -27.999 88.157 1.00 6.96 86 ALA C O 1
ATOM 6929 N N . ALA C 1 95 ? 47.327 -29.117 89.235 1.00 5.69 87 ALA C N 1
ATOM 6930 C CA . ALA C 1 95 ? 47.033 -28.000 90.156 1.00 6.04 87 ALA C CA 1
ATOM 6931 C C . ALA C 1 95 ? 48.202 -27.726 91.098 1.00 6.32 87 ALA C C 1
ATOM 6932 O O . ALA C 1 95 ? 48.545 -26.570 91.312 1.00 6.22 87 ALA C O 1
ATOM 6934 N N . ASP C 1 96 ? 48.791 -28.786 91.661 1.00 6.39 88 ASP C N 1
ATOM 6935 C CA . ASP C 1 96 ? 50.004 -28.647 92.496 1.00 6.72 88 ASP C CA 1
ATOM 6936 C C . ASP C 1 96 ? 51.089 -27.870 91.758 1.00 6.12 88 ASP C C 1
ATOM 6937 O O . ASP C 1 96 ? 51.691 -26.951 92.293 1.00 6.13 88 ASP C O 1
ATOM 6942 N N . GLN C 1 97 ? 51.347 -28.263 90.518 1.00 5.35 89 GLN C N 1
ATOM 6943 C CA . GLN C 1 97 ? 52.323 -27.552 89.687 1.00 6.07 89 GLN C CA 1
ATOM 6944 C C . GLN C 1 97 ? 51.949 -26.083 89.510 1.00 5.68 89 GLN C C 1
ATOM 6945 O O . GLN C 1 97 ? 52.824 -25.207 89.580 1.00 6.18 89 GLN C O 1
ATOM 6951 N N . ALA C 1 98 ? 50.687 -25.823 89.172 1.00 6.53 90 ALA C N 1
ATOM 6952 C CA . ALA C 1 98 ? 50.277 -24.461 88.797 1.00 6.20 90 ALA C CA 1
ATOM 6953 C C . ALA C 1 98 ? 50.339 -23.503 89.985 1.00 6.36 90 ALA C C 1
ATOM 6954 O O . ALA C 1 98 ? 50.821 -22.367 89.864 1.00 6.02 90 ALA C O 1
ATOM 6956 N N . LEU C 1 99 ? 49.935 -23.991 91.153 1.00 6.14 91 LEU C N 1
ATOM 6957 C CA . LEU C 1 99 ? 50.029 -23.206 92.390 1.00 6.46 91 LEU C CA 1
ATOM 6958 C C . LEU C 1 99 ? 51.484 -22.968 92.818 1.00 6.50 91 LEU C C 1
ATOM 6959 O O . LEU C 1 99 ? 51.817 -21.871 93.282 1.00 6.56 91 LEU C O 1
ATOM 6964 N N . ASP C 1 100 ? 52.346 -23.974 92.645 1.00 7.67 92 ASP C N 1
ATOM 6965 C CA . ASP C 1 100 ? 53.781 -23.796 92.893 1.00 7.75 92 ASP C CA 1
ATOM 6966 C C . ASP C 1 100 ? 54.352 -22.709 91.956 1.00 8.11 92 ASP C C 1
ATOM 6967 O O . ASP C 1 100 ? 55.098 -21.805 92.401 1.00 7.44 92 ASP C O 1
ATOM 6972 N N . ASP C 1 101 ? 53.975 -22.789 90.681 1.00 7.26 93 ASP C N 1
ATOM 6973 C CA . ASP C 1 101 ? 54.428 -21.846 89.658 1.00 7.92 93 ASP C CA 1
ATOM 6974 C C . ASP C 1 101 ? 53.943 -20.418 89.989 1.00 8.20 93 ASP C C 1
ATOM 6975 O O . ASP C 1 101 ? 54.728 -19.466 89.904 1.00 8.89 93 ASP C O 1
ATOM 6980 N N . ALA C 1 102 ? 52.685 -20.281 90.411 1.00 7.35 94 ALA C N 1
ATOM 6981 C CA . ALA C 1 102 ? 52.132 -18.979 90.807 1.00 7.84 94 ALA C CA 1
ATOM 6982 C C . ALA C 1 102 ? 52.612 -18.477 92.150 1.00 8.24 94 ALA C C 1
ATOM 6983 O O . ALA C 1 102 ? 52.387 -17.316 92.468 1.00 8.04 94 ALA C O 1
ATOM 6985 N N . GLY C 1 103 ? 53.229 -19.345 92.950 1.00 7.86 95 GLY C N 1
ATOM 6986 C CA . GLY C 1 103 ? 53.627 -18.961 94.301 1.00 8.48 95 GLY C CA 1
ATOM 6987 C C . GLY C 1 103 ? 52.419 -18.570 95.137 1.00 8.90 95 GLY C C 1
ATOM 6988 O O . GLY C 1 103 ? 52.474 -17.596 95.896 1.00 8.77 95 GLY C O 1
ATOM 6989 N N . TRP C 1 104 ? 51.334 -19.339 95.001 1.00 7.77 96 TRP C N 1
ATOM 6990 C CA . TRP C 1 104 ? 50.070 -19.045 95.655 1.00 8.20 96 TRP C CA 1
ATOM 6991 C C . TRP C 1 104 ? 49.601 -20.253 96.453 1.00 8.46 96 TRP C C 1
ATOM 6992 O O . TRP C 1 104 ? 49.106 -21.238 95.874 1.00 8.32 96 TRP C O 1
ATOM 7003 N N . HIS C 1 105 ? 49.757 -20.174 97.775 1.00 9.12 97 HIS C N 1
ATOM 7004 C CA . HIS C 1 105 ? 49.287 -21.202 98.680 1.00 10.76 97 HIS C CA 1
ATOM 7005 C C . HIS C 1 105 ? 48.546 -20.513 99.834 1.00 10.92 97 HIS C C 1
ATOM 7006 O O . HIS C 1 105 ? 49.143 -20.131 100.834 1.00 11.10 97 HIS C O 1
ATOM 7013 N N . PRO C 1 106 ? 47.241 -20.298 99.661 1.00 11.71 98 PRO C N 1
ATOM 7014 C CA . PRO C 1 106 ? 46.480 -19.488 100.602 1.00 11.94 98 PRO C CA 1
ATOM 7015 C C . PRO C 1 106 ? 46.558 -20.037 102.026 1.00 12.55 98 PRO C C 1
ATOM 7016 O O . PRO C 1 106 ? 46.271 -21.206 102.249 1.00 11.99 98 PRO C O 1
ATOM 7020 N N . GLU C 1 107 ? 46.953 -19.183 102.962 1.00 11.95 99 GLU C N 1
ATOM 7021 C CA . GLU C 1 107 ? 47.065 -19.571 104.365 1.00 14.42 99 GLU C CA 1
ATOM 7022 C C . GLU C 1 107 ? 46.112 -18.778 105.245 1.00 13.70 99 GLU C C 1
ATOM 7023 O O . GLU C 1 107 ? 45.651 -19.272 106.267 1.00 15.75 99 GLU C O 1
ATOM 7029 N N . ASN C 1 108 ? 45.816 -17.541 104.875 1.00 12.86 100 ASN C N 1
ATOM 7030 C CA . ASN C 1 108 ? 44.932 -16.749 105.716 1.00 12.21 100 ASN C CA 1
ATOM 7031 C C . ASN C 1 108 ? 43.512 -16.799 105.173 1.00 11.43 100 ASN C C 1
ATOM 7032 O O . ASN C 1 108 ? 43.273 -17.287 104.052 1.00 10.80 100 ASN C O 1
ATOM 7037 N N . ASP C 1 109 ? 42.570 -16.305 105.960 1.00 10.77 101 ASP C N 1
ATOM 7038 C CA . ASP C 1 109 ? 41.170 -16.528 105.645 1.00 11.52 101 ASP C CA 1
ATOM 7039 C C . ASP C 1 109 ? 40.779 -15.885 104.324 1.00 11.31 101 ASP C C 1
ATOM 7040 O O . ASP C 1 109 ? 40.093 -16.494 103.497 1.00 10.16 101 ASP C O 1
ATOM 7045 N N . GLU C 1 110 ? 41.239 -14.651 104.127 1.00 11.98 102 GLU C N 1
ATOM 7046 C CA . GLU C 1 110 ? 40.913 -13.862 102.936 1.00 13.00 102 GLU C CA 1
ATOM 7047 C C . GLU C 1 110 ? 41.408 -14.550 101.669 1.00 11.50 102 GLU C C 1
ATOM 7048 O O . GLU C 1 110 ? 40.651 -14.725 100.706 1.00 10.68 102 GLU C O 1
ATOM 7054 N N . ASP C 1 111 ? 42.672 -14.981 101.668 1.00 10.16 103 ASP C N 1
ATOM 7055 C CA . ASP C 1 111 ? 43.247 -15.584 100.467 1.00 9.08 103 ASP C CA 1
ATOM 7056 C C . ASP C 1 111 ? 42.571 -16.926 100.160 1.00 7.93 103 ASP C C 1
ATOM 7057 O O . ASP C 1 111 ? 42.471 -17.319 99.003 1.00 8.96 103 ASP C O 1
ATOM 7062 N N . GLN C 1 112 ? 42.120 -17.621 101.199 1.00 6.47 104 GLN C N 1
ATOM 7063 C CA . GLN C 1 112 ? 41.374 -18.867 101.010 1.00 6.44 104 GLN C CA 1
ATOM 7064 C C . GLN C 1 112 ? 39.979 -18.620 100.447 1.00 6.25 104 GLN C C 1
ATOM 7065 O O . GLN C 1 112 ? 39.575 -19.286 99.497 1.00 6.36 104 GLN C O 1
ATOM 7071 N N . VAL C 1 113 ? 39.254 -17.661 101.015 1.00 7.16 105 VAL C N 1
ATOM 7072 C CA . VAL C 1 113 ? 37.896 -17.409 100.506 1.00 7.23 105 VAL C CA 1
ATOM 7073 C C . VAL C 1 113 ? 37.836 -16.749 99.139 1.00 7.98 105 VAL C C 1
ATOM 7074 O O . VAL C 1 113 ? 36.807 -16.818 98.464 1.00 8.22 105 VAL C O 1
ATOM 7078 N N . ARG C 1 114 ? 38.929 -16.111 98.727 1.00 7.53 106 ARG C N 1
ATOM 7079 C CA . ARG C 1 114 ? 38.927 -15.415 97.458 1.00 7.21 106 ARG C CA 1
ATOM 7080 C C . ARG C 1 114 ? 39.561 -16.255 96.361 1.00 6.45 106 ARG C C 1
ATOM 7081 O O . ARG C 1 114 ? 39.729 -15.767 95.244 1.00 6.73 106 ARG C O 1
ATOM 7089 N N . THR C 1 115 ? 39.946 -17.497 96.681 1.00 5.44 107 THR C N 1
ATOM 7090 C CA . THR C 1 115 ? 40.547 -18.382 95.665 1.00 5.78 107 THR C CA 1
ATOM 7091 C C . THR C 1 115 ? 39.618 -19.581 95.446 1.00 5.31 107 THR C C 1
ATOM 7092 O O . THR C 1 115 ? 39.334 -20.321 96.379 1.00 6.29 107 THR C O 1
ATOM 7096 N N . GLY C 1 116 ? 39.166 -19.775 94.214 1.00 5.44 108 GLY C N 1
ATOM 7097 C CA . GLY C 1 116 ? 38.280 -20.916 93.920 1.00 5.65 108 GLY C CA 1
ATOM 7098 C C . GLY C 1 116 ? 38.920 -21.859 92.907 1.00 5.72 108 GLY C C 1
ATOM 7099 O O . GLY C 1 116 ? 40.112 -21.698 92.556 1.00 6.46 108 GLY C O 1
ATOM 7100 N N . VAL C 1 117 ? 38.129 -22.846 92.453 1.00 6.75 109 VAL C N 1
ATOM 7101 C CA A VAL C 1 117 ? 38.618 -23.869 91.550 0.70 6.29 109 VAL C CA 1
ATOM 7102 C CA B VAL C 1 117 ? 38.605 -23.919 91.576 0.30 6.17 109 VAL C CA 1
ATOM 7103 C C . VAL C 1 117 ? 37.516 -24.236 90.567 1.00 6.16 109 VAL C C 1
ATOM 7104 O O . VAL C 1 117 ? 36.353 -24.384 90.937 1.00 6.52 109 VAL C O 1
ATOM 7111 N N . LEU C 1 118 ? 37.891 -24.333 89.301 1.00 5.62 110 LEU C N 1
ATOM 7112 C CA . LEU C 1 118 ? 36.923 -24.717 88.270 1.00 6.15 110 LEU C CA 1
ATOM 7113 C C . LEU C 1 118 ? 37.670 -25.629 87.289 1.00 6.07 110 LEU C C 1
ATOM 7114 O O . LEU C 1 118 ? 38.389 -25.172 86.394 1.00 5.50 110 LEU C O 1
ATOM 7119 N N . ILE C 1 119 ? 37.526 -26.924 87.534 1.00 6.45 111 ILE C N 1
ATOM 7120 C CA . ILE C 1 119 ? 38.157 -27.940 86.703 1.00 6.89 111 ILE C CA 1
ATOM 7121 C C . ILE C 1 119 ? 37.079 -28.832 86.098 1.00 6.92 111 ILE C C 1
ATOM 7122 O O . ILE C 1 119 ? 36.225 -29.380 86.813 1.00 7.26 111 ILE C O 1
ATOM 7127 N N . GLY C 1 120 ? 37.102 -28.952 84.774 1.00 7.43 112 GLY C N 1
ATOM 7128 C CA . GLY C 1 120 ? 36.106 -29.781 84.091 1.00 6.78 112 GLY C CA 1
ATOM 7129 C C . GLY C 1 120 ? 36.665 -31.094 83.631 1.00 7.30 112 GLY C C 1
ATOM 7130 O O . GLY C 1 120 ? 37.888 -31.286 83.615 1.00 7.60 112 GLY C O 1
ATOM 7131 N N . SER C 1 121 ? 35.761 -31.995 83.250 1.00 5.98 113 SER C N 1
ATOM 7132 C CA . SER C 1 121 ? 36.136 -33.224 82.539 1.00 6.14 113 SER C CA 1
ATOM 7133 C C . SER C 1 121 ? 35.009 -33.540 81.548 1.00 6.76 113 SER C C 1
ATOM 7134 O O . SER C 1 121 ? 33.854 -33.169 81.779 1.00 8.00 113 SER C O 1
ATOM 7137 N N . GLY C 1 122 ? 35.341 -34.210 80.452 1.00 7.39 114 GLY C N 1
ATOM 7138 C CA . GLY C 1 122 ? 34.337 -34.568 79.454 1.00 8.38 114 GLY C CA 1
ATOM 7139 C C . GLY C 1 122 ? 33.593 -35.836 79.829 1.00 10.50 114 GLY C C 1
ATOM 7140 O O . GLY C 1 122 ? 32.379 -35.935 79.646 1.00 8.96 114 GLY C O 1
ATOM 7141 N N . ILE C 1 123 ? 34.324 -36.830 80.340 1.00 11.77 115 ILE C N 1
ATOM 7142 C CA . ILE C 1 123 ? 33.703 -38.135 80.677 1.00 14.05 115 ILE C CA 1
ATOM 7143 C C . ILE C 1 123 ? 33.876 -38.554 82.156 1.00 14.49 115 ILE C C 1
ATOM 7144 O O . ILE C 1 123 ? 33.031 -39.265 82.724 1.00 16.32 115 ILE C O 1
ATOM 7149 N N . GLY C 1 124 ? 34.901 -38.042 82.835 1.00 13.26 116 GLY C N 1
ATOM 7150 C CA . GLY C 1 124 ? 35.049 -38.351 84.260 1.00 12.59 116 GLY C CA 1
ATOM 7151 C C . GLY C 1 124 ? 35.374 -39.833 84.422 1.00 12.28 116 GLY C C 1
ATOM 7152 O O . GLY C 1 124 ? 36.241 -40.347 83.733 1.00 11.22 116 GLY C O 1
ATOM 7153 N N . GLY C 1 125 ? 34.686 -40.520 85.338 1.00 11.87 117 GLY C N 1
ATOM 7154 C CA . GLY C 1 125 ? 35.129 -41.837 85.801 1.00 12.57 117 GLY C CA 1
ATOM 7155 C C . GLY C 1 125 ? 34.463 -43.010 85.092 1.00 13.16 117 GLY C C 1
ATOM 7156 O O . GLY C 1 125 ? 34.010 -43.953 85.730 1.00 12.53 117 GLY C O 1
ATOM 7157 N N . ILE C 1 126 ? 34.402 -42.939 83.763 1.00 13.72 118 ILE C N 1
ATOM 7158 C CA . ILE C 1 126 ? 33.789 -43.985 82.934 1.00 14.51 118 ILE C CA 1
ATOM 7159 C C . ILE C 1 126 ? 34.363 -45.378 83.239 1.00 13.30 118 ILE C C 1
ATOM 7160 O O . ILE C 1 126 ? 33.640 -46.367 83.320 1.00 12.98 118 ILE C O 1
ATOM 7165 N N . GLU C 1 127 ? 35.679 -45.448 83.378 1.00 12.57 119 GLU C N 1
ATOM 7166 C CA . GLU C 1 127 ? 36.375 -46.693 83.613 1.00 12.67 119 GLU C CA 1
ATOM 7167 C C . GLU C 1 127 ? 35.985 -47.307 84.971 1.00 11.84 119 GLU C C 1
ATOM 7168 O O . GLU C 1 127 ? 35.676 -48.503 85.065 1.00 10.62 119 GLU C O 1
ATOM 7174 N N . GLY C 1 128 ? 35.990 -46.481 86.011 1.00 10.12 120 GLY C N 1
ATOM 7175 C CA . GLY C 1 128 ? 35.654 -46.938 87.346 1.00 9.20 120 GLY C CA 1
ATOM 7176 C C . GLY C 1 128 ? 34.176 -47.280 87.481 1.00 8.36 120 GLY C C 1
ATOM 7177 O O . GLY C 1 128 ? 33.818 -48.134 88.283 1.00 7.81 120 GLY C O 1
ATOM 7178 N N . ILE C 1 129 ? 33.319 -46.594 86.722 1.00 8.13 121 ILE C N 1
ATOM 7179 C CA . ILE C 1 129 ? 31.900 -46.959 86.673 1.00 8.00 121 ILE C CA 1
ATOM 7180 C C . ILE C 1 129 ? 31.699 -48.387 86.149 1.00 7.28 121 ILE C C 1
ATOM 7181 O O . ILE C 1 129 ? 30.958 -49.184 86.746 1.00 7.47 121 ILE C O 1
ATOM 7186 N N . VAL C 1 130 ? 32.393 -48.721 85.059 1.00 6.68 122 VAL C N 1
ATOM 7187 C CA . VAL C 1 130 ? 32.318 -50.083 84.510 1.00 7.60 122 VAL C CA 1
ATOM 7188 C C . VAL C 1 130 ? 32.832 -51.102 85.530 1.00 7.88 122 VAL C C 1
ATOM 7189 O O . VAL C 1 130 ? 32.231 -52.186 85.703 1.00 6.71 122 VAL C O 1
ATOM 7193 N N . GLU C 1 131 ? 33.913 -50.752 86.225 1.00 7.77 123 GLU C N 1
ATOM 7194 C CA . GLU C 1 131 ? 34.467 -51.677 87.228 1.00 9.38 123 GLU C CA 1
ATOM 7195 C C . GLU C 1 131 ? 33.477 -51.930 88.362 1.00 8.55 123 GLU C C 1
ATOM 7196 O O . GLU C 1 131 ? 33.276 -53.089 88.788 1.00 9.27 123 GLU C O 1
ATOM 7202 N N . ALA C 1 132 ? 32.824 -50.871 88.824 1.00 8.84 124 ALA C N 1
ATOM 7203 C CA . ALA C 1 132 ? 31.820 -51.019 89.884 1.00 8.62 124 ALA C CA 1
ATOM 7204 C C . ALA C 1 132 ? 30.622 -51.817 89.384 1.00 8.60 124 ALA C C 1
ATOM 7205 O O . ALA C 1 132 ? 30.044 -52.626 90.117 1.00 8.65 124 ALA C O 1
ATOM 7207 N N . GLY C 1 133 ? 30.258 -51.612 88.120 1.00 9.14 125 GLY C N 1
ATOM 7208 C CA . GLY C 1 133 ? 29.182 -52.420 87.521 1.00 8.32 125 GLY C CA 1
ATOM 7209 C C . GLY C 1 133 ? 29.521 -53.913 87.554 1.00 8.98 125 GLY C C 1
ATOM 7210 O O . GLY C 1 133 ? 28.639 -54.754 87.751 1.00 8.11 125 GLY C O 1
ATOM 7211 N N . TYR C 1 134 ? 30.792 -54.241 87.317 1.00 9.04 126 TYR C N 1
ATOM 7212 C CA . TYR C 1 134 ? 31.228 -55.628 87.398 1.00 9.31 126 TYR C CA 1
ATOM 7213 C C . TYR C 1 134 ? 31.132 -56.124 88.835 1.00 9.40 126 TYR C C 1
ATOM 7214 O O . TYR C 1 134 ? 30.703 -57.248 89.066 1.00 10.14 126 TYR C O 1
ATOM 7223 N N . THR C 1 135 ? 31.524 -55.295 89.799 1.00 9.67 127 THR C N 1
ATOM 7224 C CA . THR C 1 135 ? 31.380 -55.678 91.207 1.00 10.05 127 THR C CA 1
ATOM 7225 C C . THR C 1 135 ? 29.911 -55.921 91.567 1.00 10.46 127 THR C C 1
ATOM 7226 O O . THR C 1 135 ? 29.571 -56.884 92.248 1.00 9.79 127 THR C O 1
ATOM 7230 N N . LEU C 1 136 ? 29.046 -55.034 91.097 1.00 10.79 128 LEU C N 1
ATOM 7231 C CA . LEU C 1 136 ? 27.614 -55.169 91.316 1.00 11.37 128 LEU C CA 1
ATOM 7232 C C . LEU C 1 136 ? 27.100 -56.542 90.869 1.00 12.04 128 LEU C C 1
ATOM 7233 O O . LEU C 1 136 ? 26.402 -57.217 91.630 1.00 11.82 128 LEU C O 1
ATOM 7238 N N . ARG C 1 137 ? 27.450 -56.948 89.651 1.00 13.03 129 ARG C N 1
ATOM 7239 C CA A ARG C 1 137 ? 26.986 -58.222 89.083 0.70 13.85 129 ARG C CA 1
ATOM 7240 C CA B ARG C 1 137 ? 26.960 -58.221 89.106 0.30 13.32 129 ARG C CA 1
ATOM 7241 C C . ARG C 1 137 ? 27.638 -59.435 89.738 1.00 13.95 129 ARG C C 1
ATOM 7242 O O . ARG C 1 137 ? 26.965 -60.449 90.023 1.00 13.68 129 ARG C O 1
ATOM 7257 N N . ASP C 1 138 ? 28.950 -59.330 89.967 1.00 14.13 130 ASP C N 1
ATOM 7258 C CA . ASP C 1 138 ? 29.779 -60.451 90.423 1.00 14.75 130 ASP C CA 1
ATOM 7259 C C . ASP C 1 138 ? 29.731 -60.730 91.906 1.00 15.08 130 ASP C C 1
ATOM 7260 O O . ASP C 1 138 ? 29.739 -61.893 92.319 1.00 14.81 130 ASP C O 1
ATOM 7265 N N . LYS C 1 139 ? 29.694 -59.662 92.697 1.00 14.80 131 LYS C N 1
ATOM 7266 C CA . LYS C 1 139 ? 29.799 -59.758 94.140 1.00 14.91 131 LYS C CA 1
ATOM 7267 C C . LYS C 1 139 ? 28.555 -59.246 94.842 1.00 14.48 131 LYS C C 1
ATOM 7268 O O . LYS C 1 139 ? 28.327 -59.573 96.006 1.00 14.96 131 LYS C O 1
ATOM 7274 N N . GLY C 1 140 ? 27.736 -58.476 94.125 1.00 13.58 132 GLY C N 1
ATOM 7275 C CA . GLY C 1 140 ? 26.478 -57.962 94.676 1.00 12.68 132 GLY C CA 1
ATOM 7276 C C . GLY C 1 140 ? 26.555 -56.515 95.146 1.00 11.95 132 GLY C C 1
ATOM 7277 O O . GLY C 1 140 ? 27.651 -55.984 95.388 1.00 12.04 132 GLY C O 1
ATOM 7278 N N . PRO C 1 141 ? 25.391 -55.864 95.307 1.00 11.88 133 PRO C N 1
ATOM 7279 C CA . PRO C 1 141 ? 25.340 -54.423 95.617 1.00 12.07 133 PRO C CA 1
ATOM 7280 C C . PRO C 1 141 ? 25.996 -54.037 96.933 1.00 12.84 133 PRO C C 1
ATOM 7281 O O . PRO C 1 141 ? 26.471 -52.916 97.081 1.00 12.57 133 PRO C O 1
ATOM 7285 N N . ARG C 1 142 ? 26.037 -54.968 97.873 1.00 13.27 134 ARG C N 1
ATOM 7286 C CA . ARG C 1 142 ? 26.570 -54.689 99.190 1.00 14.54 134 ARG C CA 1
ATOM 7287 C C . ARG C 1 142 ? 28.096 -54.598 99.219 1.00 13.81 134 ARG C C 1
ATOM 7288 O O . ARG C 1 142 ? 28.657 -54.064 100.170 1.00 14.00 134 ARG C O 1
ATOM 7296 N N . ARG C 1 143 ? 28.758 -55.073 98.161 1.00 12.83 135 ARG C N 1
ATOM 7297 C CA . ARG C 1 143 ? 30.221 -54.991 98.068 1.00 11.81 135 ARG C CA 1
ATOM 7298 C C . ARG C 1 143 ? 30.739 -53.771 97.285 1.00 10.80 135 ARG C C 1
ATOM 7299 O O . ARG C 1 143 ? 31.944 -53.640 97.027 1.00 9.42 135 ARG C O 1
ATOM 7307 N N . ILE C 1 144 ? 29.834 -52.880 96.890 1.00 9.71 136 ILE C N 1
ATOM 7308 C CA . ILE C 1 144 ? 30.258 -51.672 96.190 1.00 9.50 136 ILE C CA 1
ATOM 7309 C C . ILE C 1 144 ? 31.001 -50.810 97.195 1.00 9.51 136 ILE C C 1
ATOM 7310 O O . ILE C 1 144 ? 30.591 -50.716 98.361 1.00 9.54 136 ILE C O 1
ATOM 7315 N N . SER C 1 145 ? 32.123 -50.231 96.763 1.00 9.87 137 SER C N 1
ATOM 7316 C CA . SER C 1 145 ? 32.940 -49.393 97.631 1.00 9.97 137 SER C CA 1
ATOM 7317 C C . SER C 1 145 ? 32.202 -48.107 98.042 1.00 9.52 137 SER C C 1
ATOM 7318 O O . SER C 1 145 ? 31.531 -47.465 97.212 1.00 8.68 137 SER C O 1
ATOM 7321 N N . PRO C 1 146 ? 32.342 -47.711 99.319 1.00 8.95 138 PRO C N 1
ATOM 7322 C CA . PRO C 1 146 ? 31.846 -46.392 99.739 1.00 9.16 138 PRO C CA 1
ATOM 7323 C C . PRO C 1 146 ? 32.474 -45.260 98.928 1.00 8.83 138 PRO C C 1
ATOM 7324 O O . PRO C 1 146 ? 31.919 -44.169 98.859 1.00 8.92 138 PRO C O 1
ATOM 7328 N N . PHE C 1 147 ? 33.608 -45.526 98.290 1.00 7.41 139 PHE C N 1
ATOM 7329 C CA . PHE C 1 147 ? 34.266 -44.491 97.477 1.00 7.96 139 PHE C CA 1
ATOM 7330 C C . PHE C 1 147 ? 33.845 -44.503 96.013 1.00 7.47 139 PHE C C 1
ATOM 7331 O O . PHE C 1 147 ? 34.291 -43.656 95.236 1.00 7.34 139 PHE C O 1
ATOM 7339 N N . PHE C 1 148 ? 32.949 -45.412 95.644 1.00 6.46 140 PHE C N 1
ATOM 7340 C CA . PHE C 1 148 ? 32.538 -45.502 94.224 1.00 6.74 140 PHE C CA 1
ATOM 7341 C C . PHE C 1 148 ? 32.028 -44.170 93.681 1.00 6.94 140 PHE C C 1
ATOM 7342 O O . PHE C 1 148 ? 32.592 -43.631 92.719 1.00 7.33 140 PHE C O 1
ATOM 7350 N N . ILE C 1 149 ? 30.967 -43.641 94.303 1.00 7.07 141 ILE C N 1
ATOM 7351 C CA . ILE C 1 149 ? 30.368 -42.394 93.830 1.00 7.53 141 ILE C CA 1
ATOM 7352 C C . ILE C 1 149 ? 31.367 -41.219 93.852 1.00 7.72 141 ILE C C 1
ATOM 7353 O O . ILE C 1 149 ? 31.649 -40.642 92.793 1.00 8.23 141 ILE C O 1
ATOM 7358 N N . PRO C 1 150 ? 31.913 -40.876 95.029 1.00 7.65 142 PRO C N 1
ATOM 7359 C CA . PRO C 1 150 ? 32.772 -39.667 95.046 1.00 8.76 142 PRO C CA 1
ATOM 7360 C C . PRO C 1 150 ? 34.030 -39.771 94.185 1.00 7.87 142 PRO C C 1
ATOM 7361 O O . PRO C 1 150 ? 34.471 -38.758 93.627 1.00 8.72 142 PRO C O 1
ATOM 7365 N N . GLY C 1 151 ? 34.601 -40.966 94.033 1.00 7.37 143 GLY C N 1
ATOM 7366 C CA . GLY C 1 151 ? 35.800 -41.113 93.204 1.00 6.04 143 GLY C CA 1
ATOM 7367 C C . GLY C 1 151 ? 35.541 -41.068 91.709 1.00 7.34 143 GLY C C 1
ATOM 7368 O O . GLY C 1 151 ? 36.493 -41.073 90.903 1.00 6.17 143 GLY C O 1
ATOM 7369 N N . ARG C 1 152 ? 34.261 -40.993 91.334 1.00 7.48 144 ARG C N 1
ATOM 7370 C CA . ARG C 1 152 ? 33.848 -41.030 89.927 1.00 7.75 144 ARG C CA 1
ATOM 7371 C C . ARG C 1 152 ? 33.130 -39.770 89.448 1.00 8.56 144 ARG C C 1
ATOM 7372 O O . ARG C 1 152 ? 32.978 -39.597 88.232 1.00 10.76 144 ARG C O 1
ATOM 7380 N N . LEU C 1 153 ? 32.675 -38.912 90.372 1.00 7.83 145 LEU C N 1
ATOM 7381 C CA . LEU C 1 153 ? 31.952 -37.681 90.007 1.00 8.84 145 LEU C CA 1
ATOM 7382 C C . LEU C 1 153 ? 32.899 -36.671 89.378 1.00 8.24 145 LEU C C 1
ATOM 7383 O O . LEU C 1 153 ? 33.992 -36.438 89.906 1.00 8.36 145 LEU C O 1
ATOM 7388 N N . ILE C 1 154 ? 32.468 -36.032 88.288 1.00 7.19 146 ILE C N 1
ATOM 7389 C CA . ILE C 1 154 ? 33.376 -35.088 87.576 1.00 6.87 146 ILE C CA 1
ATOM 7390 C C . ILE C 1 154 ? 33.848 -33.946 88.484 1.00 6.32 146 ILE C C 1
ATOM 7391 O O . ILE C 1 154 ? 35.035 -33.540 88.456 1.00 6.62 146 ILE C O 1
ATOM 7396 N N . ASN C 1 155 ? 32.925 -33.427 89.299 1.00 6.16 147 ASN C N 1
ATOM 7397 C CA . ASN C 1 155 ? 33.248 -32.253 90.119 1.00 6.27 147 ASN C CA 1
ATOM 7398 C C . ASN C 1 155 ? 34.175 -32.571 91.288 1.00 6.60 147 ASN C C 1
ATOM 7399 O O . ASN C 1 155 ? 34.625 -31.661 91.987 1.00 6.68 147 ASN C O 1
ATOM 7404 N N . LEU C 1 156 ? 34.455 -33.840 91.509 1.00 6.41 148 LEU C N 1
ATOM 7405 C CA . LEU C 1 156 ? 35.390 -34.188 92.591 1.00 6.87 148 LEU C CA 1
ATOM 7406 C C . LEU C 1 156 ? 36.848 -33.933 92.260 1.00 6.65 148 LEU C C 1
ATOM 7407 O O . LEU C 1 156 ? 37.698 -33.970 93.164 1.00 7.72 148 LEU C O 1
ATOM 7412 N N . ALA C 1 157 ? 37.173 -33.659 90.993 1.00 6.36 149 ALA C N 1
ATOM 7413 C CA . ALA C 1 157 ? 38.509 -33.111 90.713 1.00 6.93 149 ALA C CA 1
ATOM 7414 C C . ALA C 1 157 ? 38.639 -31.729 91.358 1.00 6.97 149 ALA C C 1
ATOM 7415 O O . ALA C 1 157 ? 39.584 -31.485 92.122 1.00 7.45 149 ALA C O 1
ATOM 7417 N N . SER C 1 158 ? 37.692 -30.827 91.094 1.00 6.80 150 SER C N 1
ATOM 7418 C CA . SER C 1 158 ? 37.640 -29.563 91.817 1.00 6.89 150 SER C CA 1
ATOM 7419 C C . SER C 1 158 ? 37.611 -29.764 93.317 1.00 7.09 150 SER C C 1
ATOM 7420 O O . SER C 1 158 ? 38.277 -29.040 94.050 1.00 7.18 150 SER C O 1
ATOM 7423 N N . GLY C 1 159 ? 36.831 -30.755 93.760 1.00 6.25 151 GLY C N 1
ATOM 7424 C CA . GLY C 1 159 ? 36.709 -31.043 95.183 1.00 6.65 151 GLY C CA 1
ATOM 7425 C C . GLY C 1 159 ? 38.064 -31.373 95.809 1.00 6.73 151 GLY C C 1
ATOM 7426 O O . GLY C 1 159 ? 38.460 -30.739 96.785 1.00 6.77 151 GLY C O 1
ATOM 7427 N N . HIS C 1 160 ? 38.781 -32.341 95.236 1.00 6.18 152 HIS C N 1
ATOM 7428 C CA . HIS C 1 160 ? 40.081 -32.752 95.803 1.00 6.41 152 HIS C CA 1
ATOM 7429 C C . HIS C 1 160 ? 41.089 -31.608 95.800 1.00 6.95 152 HIS C C 1
ATOM 7430 O O . HIS C 1 160 ? 41.821 -31.419 96.768 1.00 7.02 152 HIS C O 1
ATOM 7437 N N . VAL C 1 161 ? 41.132 -30.854 94.701 1.00 5.93 153 VAL C N 1
ATOM 7438 C CA . VAL C 1 161 ? 42.041 -29.710 94.632 1.00 6.28 153 VAL C CA 1
ATOM 7439 C C . VAL C 1 161 ? 41.712 -28.689 95.705 1.00 6.15 153 VAL C C 1
ATOM 7440 O O . VAL C 1 161 ? 42.640 -28.190 96.363 1.00 5.87 153 VAL C O 1
ATOM 7444 N N . SER C 1 162 ? 40.417 -28.380 95.869 1.00 5.65 154 SER C N 1
ATOM 7445 C CA A SER C 1 162 ? 39.968 -27.407 96.867 0.50 5.38 154 SER C CA 1
ATOM 7446 C CA B SER C 1 162 ? 39.975 -27.403 96.866 0.50 6.39 154 SER C CA 1
ATOM 7447 C C . SER C 1 162 ? 40.352 -27.820 98.283 1.00 6.15 154 SER C C 1
ATOM 7448 O O . SER C 1 162 ? 40.792 -27.000 99.076 1.00 6.58 154 SER C O 1
ATOM 7453 N N . ILE C 1 163 ? 40.169 -29.097 98.586 1.00 6.44 155 ILE C N 1
ATOM 7454 C CA . ILE C 1 163 ? 40.429 -29.642 99.925 1.00 7.00 155 ILE C CA 1
ATOM 7455 C C . ILE C 1 163 ? 41.937 -29.625 100.204 1.00 6.53 155 ILE C C 1
ATOM 7456 O O . ILE C 1 163 ? 42.374 -29.216 101.286 1.00 7.19 155 ILE C O 1
ATOM 7461 N N . LYS C 1 164 ? 42.730 -30.044 99.229 1.00 6.38 156 LYS C N 1
ATOM 7462 C CA . LYS C 1 164 ? 44.181 -30.127 99.452 1.00 7.09 156 LYS C CA 1
ATOM 7463 C C . LYS C 1 164 ? 44.766 -28.739 99.733 1.00 7.96 156 LYS C C 1
ATOM 7464 O O . LYS C 1 164 ? 45.620 -28.588 100.617 1.00 8.03 156 LYS C O 1
ATOM 7470 N N . HIS C 1 165 ? 44.280 -27.733 99.007 1.00 8.12 157 HIS C N 1
ATOM 7471 C CA . HIS C 1 165 ? 44.902 -26.408 99.038 1.00 8.63 157 HIS C CA 1
ATOM 7472 C C . HIS C 1 165 ? 44.095 -25.342 99.761 1.00 8.67 157 HIS C C 1
ATOM 7473 O O . HIS C 1 165 ? 44.477 -24.153 99.715 1.00 9.55 157 HIS C O 1
ATOM 7480 N N . LYS C 1 166 ? 43.000 -25.766 100.402 1.00 7.31 158 LYS C N 1
ATOM 7481 C CA . LYS C 1 166 ? 42.150 -24.917 101.255 1.00 7.77 158 LYS C CA 1
ATOM 7482 C C . LYS C 1 166 ? 41.560 -23.772 100.416 1.00 8.14 158 LYS C C 1
ATOM 7483 O O . LYS C 1 166 ? 41.571 -22.604 100.818 1.00 8.06 158 LYS C O 1
ATOM 7485 N N . LEU C 1 167 ? 41.045 -24.123 99.244 1.00 6.77 159 LEU C N 1
ATOM 7486 C CA . LEU C 1 167 ? 40.488 -23.120 98.347 1.00 6.77 159 LEU C CA 1
ATOM 7487 C C . LEU C 1 167 ? 38.996 -23.045 98.570 1.00 6.68 159 LEU C C 1
ATOM 7488 O O . LEU C 1 167 ? 38.271 -23.982 98.201 1.00 6.84 159 LEU C O 1
ATOM 7493 N N . ARG C 1 168 ? 38.546 -21.913 99.127 1.00 5.24 160 ARG C N 1
ATOM 7494 C CA . ARG C 1 168 ? 37.172 -21.760 99.642 1.00 5.90 160 ARG C CA 1
ATOM 7495 C C . ARG C 1 168 ? 36.294 -20.829 98.812 1.00 5.85 160 ARG C C 1
ATOM 7496 O O . ARG C 1 168 ? 35.127 -20.605 99.118 1.00 6.01 160 ARG C O 1
ATOM 7504 N N . GLY C 1 169 ? 36.853 -20.350 97.703 1.00 6.62 161 GLY C N 1
ATOM 7505 C CA . GLY C 1 169 ? 36.086 -19.536 96.763 1.00 6.48 161 GLY C CA 1
ATOM 7506 C C . GLY C 1 169 ? 35.196 -20.467 95.936 1.00 6.97 161 GLY C C 1
ATOM 7507 O O . GLY C 1 169 ? 35.055 -21.666 96.248 1.00 7.74 161 GLY C O 1
ATOM 7508 N N . PRO C 1 170 ? 34.571 -19.918 94.890 1.00 7.14 162 PRO C N 1
ATOM 7509 C CA . PRO C 1 170 ? 33.650 -20.694 94.028 1.00 6.61 162 PRO C CA 1
ATOM 7510 C C . PRO C 1 170 ? 34.278 -22.031 93.634 1.00 6.96 162 PRO C C 1
ATOM 7511 O O . PRO C 1 170 ? 35.426 -22.053 93.185 1.00 7.30 162 PRO C O 1
ATOM 7515 N N . ASN C 1 171 ? 33.549 -23.139 93.835 1.00 6.48 163 ASN C N 1
ATOM 7516 C CA . ASN C 1 171 ? 34.039 -24.493 93.563 1.00 6.79 163 ASN C CA 1
ATOM 7517 C C . ASN C 1 171 ? 33.083 -25.004 92.503 1.00 6.67 163 ASN C C 1
ATOM 7518 O O . ASN C 1 171 ? 31.891 -25.210 92.774 1.00 6.21 163 ASN C O 1
ATOM 7523 N N . HIS C 1 172 ? 33.580 -25.117 91.282 1.00 6.11 164 HIS C N 1
ATOM 7524 C CA . HIS C 1 172 ? 32.668 -25.264 90.139 1.00 7.06 164 HIS C CA 1
ATOM 7525 C C . HIS C 1 172 ? 33.268 -26.274 89.156 1.00 6.59 164 HIS C C 1
ATOM 7526 O O . HIS C 1 172 ? 34.444 -26.637 89.254 1.00 6.16 164 HIS C O 1
ATOM 7533 N N . SER C 1 173 ? 32.453 -26.776 88.224 1.00 6.13 165 SER C N 1
ATOM 7534 C CA . SER C 1 173 ? 32.951 -27.730 87.254 1.00 6.37 165 SER C CA 1
ATOM 7535 C C . SER C 1 173 ? 32.044 -27.711 86.017 1.00 6.19 165 SER C C 1
ATOM 7536 O O . SER C 1 173 ? 30.828 -27.572 86.154 1.00 6.56 165 SER C O 1
ATOM 7539 N N . VAL C 1 174 ? 32.640 -27.852 84.830 1.00 5.75 166 VAL C N 1
ATOM 7540 C CA . VAL C 1 174 ? 31.865 -27.875 83.569 1.00 6.56 166 VAL C CA 1
ATOM 7541 C C . VAL C 1 174 ? 32.138 -29.174 82.825 1.00 6.95 166 VAL C C 1
ATOM 7542 O O . VAL C 1 174 ? 33.131 -29.862 83.110 1.00 6.71 166 VAL C O 1
ATOM 7546 N N . VAL C 1 175 ? 31.265 -29.501 81.882 1.00 6.96 167 VAL C N 1
ATOM 7547 C CA . VAL C 1 175 ? 31.356 -30.727 81.104 1.00 6.60 167 VAL C CA 1
ATOM 7548 C C . VAL C 1 175 ? 30.794 -30.429 79.700 1.00 7.13 167 VAL C C 1
ATOM 7549 O O . VAL C 1 175 ? 29.595 -30.389 79.507 1.00 7.01 167 VAL C O 1
ATOM 7553 N N . THR C 1 176 ? 31.684 -30.245 78.734 1.00 6.26 168 THR C N 1
ATOM 7554 C CA . THR C 1 176 ? 31.280 -29.870 77.385 1.00 7.10 168 THR C CA 1
ATOM 7555 C C . THR C 1 176 ? 32.177 -30.626 76.378 1.00 8.02 168 THR C C 1
ATOM 7556 O O . THR C 1 176 ? 32.645 -30.073 75.387 1.00 7.82 168 THR C O 1
ATOM 7560 N N . ALA C 1 177 ? 32.365 -31.910 76.656 1.00 8.99 169 ALA C N 1
ATOM 7561 C CA . ALA C 1 177 ? 33.119 -32.823 75.782 1.00 9.34 169 ALA C CA 1
ATOM 7562 C C . ALA C 1 177 ? 34.456 -32.174 75.387 1.00 10.00 169 ALA C C 1
ATOM 7563 O O . ALA C 1 177 ? 35.202 -31.742 76.285 1.00 10.29 169 ALA C O 1
ATOM 7565 N N . CYS C 1 178 ? 34.765 -32.063 74.081 1.00 9.86 170 CYS C N 1
ATOM 7566 C CA . CYS C 1 178 ? 36.038 -31.460 73.605 1.00 10.28 170 CYS C CA 1
ATOM 7567 C C . CYS C 1 178 ? 36.249 -29.996 73.907 1.00 9.51 170 CYS C C 1
ATOM 7568 O O . CYS C 1 178 ? 37.368 -29.513 73.751 1.00 10.97 170 CYS C O 1
ATOM 7571 N N . ALA C 1 179 ? 35.181 -29.282 74.281 1.00 8.54 171 ALA C N 1
ATOM 7572 C CA . ALA C 1 179 ? 35.272 -27.872 74.578 1.00 7.97 171 ALA C CA 1
ATOM 7573 C C . ALA C 1 179 ? 35.535 -27.603 76.062 1.00 8.03 171 ALA C C 1
ATOM 7574 O O . ALA C 1 179 ? 35.837 -26.480 76.438 1.00 8.35 171 ALA C O 1
ATOM 7576 N N . THR C 1 180 ? 35.426 -28.638 76.898 1.00 8.07 172 THR C N 1
ATOM 7577 C CA . THR C 1 180 ? 35.457 -28.494 78.365 1.00 7.33 172 THR C CA 1
ATOM 7578 C C . THR C 1 180 ? 36.563 -27.570 78.883 1.00 7.13 172 THR C C 1
ATOM 7579 O O . THR C 1 180 ? 36.272 -26.631 79.662 1.00 6.59 172 THR C O 1
ATOM 7583 N N . GLY C 1 181 ? 37.814 -27.834 78.492 1.00 6.78 173 GLY C N 1
ATOM 7584 C CA . GLY C 1 181 ? 38.963 -27.072 79.060 1.00 6.95 173 GLY C CA 1
ATOM 7585 C C . GLY C 1 181 ? 38.921 -25.593 78.707 1.00 8.09 173 GLY C C 1
ATOM 7586 O O . GLY C 1 181 ? 39.369 -24.736 79.474 1.00 6.78 173 GLY C O 1
ATOM 7587 N N . THR C 1 182 ? 38.356 -25.289 77.542 1.00 7.68 174 THR C N 1
ATOM 7588 C CA . THR C 1 182 ? 38.215 -23.916 77.105 1.00 7.79 174 THR C CA 1
ATOM 7589 C C . THR C 1 182 ? 37.080 -23.198 77.863 1.00 7.45 174 THR C C 1
ATOM 7590 O O . THR C 1 182 ? 37.299 -22.104 78.400 1.00 7.84 174 THR C O 1
ATOM 7594 N N . HIS C 1 183 ? 35.895 -23.821 77.935 1.00 6.90 175 HIS C N 1
ATOM 7595 C CA . HIS C 1 183 ? 34.823 -23.305 78.795 1.00 6.63 175 HIS C CA 1
ATOM 7596 C C . HIS C 1 183 ? 35.308 -23.091 80.239 1.00 6.69 175 HIS C C 1
ATOM 7597 O O . HIS C 1 183 ? 34.967 -22.083 80.855 1.00 6.10 175 HIS C O 1
ATOM 7604 N N . ALA C 1 184 ? 36.088 -24.036 80.774 1.00 6.59 176 ALA C N 1
ATOM 7605 C CA . ALA C 1 184 ? 36.500 -23.969 82.179 1.00 6.59 176 ALA C CA 1
ATOM 7606 C C . ALA C 1 184 ? 37.297 -22.710 82.423 1.00 6.72 176 ALA C C 1
ATOM 7607 O O . ALA C 1 184 ? 37.052 -21.969 83.382 1.00 6.37 176 ALA C O 1
ATOM 7609 N N . ILE C 1 185 ? 38.247 -22.468 81.535 1.00 6.04 177 ILE C N 1
ATOM 7610 C CA . ILE C 1 185 ? 39.129 -21.310 81.691 1.00 6.54 177 ILE C CA 1
ATOM 7611 C C . ILE C 1 185 ? 38.375 -20.006 81.463 1.00 6.92 177 ILE C C 1
ATOM 7612 O O . ILE C 1 185 ? 38.516 -19.061 82.235 1.00 7.05 177 ILE C O 1
ATOM 7617 N N . GLY C 1 186 ? 37.532 -19.984 80.436 1.00 6.45 178 GLY C N 1
ATOM 7618 C CA . GLY C 1 186 ? 36.713 -18.818 80.160 1.00 7.34 178 GLY C CA 1
ATOM 7619 C C . GLY C 1 186 ? 35.772 -18.503 81.313 1.00 7.86 178 GLY C C 1
ATOM 7620 O O . GLY C 1 186 ? 35.672 -17.360 81.739 1.00 6.28 178 GLY C O 1
ATOM 7621 N N . ASP C 1 187 ? 35.089 -19.525 81.810 1.00 7.56 179 ASP C N 1
ATOM 7622 C CA . ASP C 1 187 ? 34.132 -19.302 82.925 1.00 7.74 179 ASP C CA 1
ATOM 7623 C C . ASP C 1 187 ? 34.889 -18.872 84.211 1.00 7.16 179 ASP C C 1
ATOM 7624 O O . ASP C 1 187 ? 34.431 -18.007 84.959 1.00 7.20 179 ASP C O 1
ATOM 7629 N N . ALA C 1 188 ? 36.030 -19.486 84.473 1.00 7.01 180 ALA C N 1
ATOM 7630 C CA . ALA C 1 188 ? 36.829 -19.068 85.619 1.00 7.06 180 ALA C CA 1
ATOM 7631 C C . ALA C 1 188 ? 37.287 -17.613 85.502 1.00 7.09 180 ALA C C 1
ATOM 7632 O O . ALA C 1 188 ? 37.285 -16.874 86.492 1.00 7.36 180 ALA C O 1
ATOM 7634 N N . ALA C 1 189 ? 37.660 -17.195 84.296 1.00 6.62 181 ALA C N 1
ATOM 7635 C CA . ALA C 1 189 ? 38.084 -15.799 84.103 1.00 6.33 181 ALA C CA 1
ATOM 7636 C C . ALA C 1 189 ? 36.917 -14.857 84.392 1.00 7.03 181 ALA C C 1
ATOM 7637 O O . ALA C 1 189 ? 37.085 -13.787 84.994 1.00 6.04 181 ALA C O 1
ATOM 7639 N N . ARG C 1 190 ? 35.712 -15.273 83.997 1.00 7.04 182 ARG C N 1
ATOM 7640 C CA A ARG C 1 190 ? 34.524 -14.467 84.255 0.50 7.95 182 ARG C CA 1
ATOM 7641 C CA B ARG C 1 190 ? 34.498 -14.493 84.252 0.50 7.67 182 ARG C CA 1
ATOM 7642 C C . ARG C 1 190 ? 34.195 -14.375 85.743 1.00 7.74 182 ARG C C 1
ATOM 7643 O O . ARG C 1 190 ? 33.739 -13.327 86.207 1.00 8.59 182 ARG C O 1
ATOM 7658 N N . LEU C 1 191 ? 34.430 -15.460 86.487 1.00 8.21 183 LEU C N 1
ATOM 7659 C CA . LEU C 1 191 ? 34.236 -15.414 87.945 1.00 7.90 183 LEU C CA 1
ATOM 7660 C C . LEU C 1 191 ? 35.131 -14.328 88.548 1.00 8.33 183 LEU C C 1
ATOM 7661 O O . LEU C 1 191 ? 34.717 -13.586 89.434 1.00 8.15 183 LEU C O 1
ATOM 7666 N N . ILE C 1 192 ? 36.345 -14.219 88.028 1.00 6.98 184 ILE C N 1
ATOM 7667 C CA . ILE C 1 192 ? 37.257 -13.195 88.552 1.00 7.47 184 ILE C CA 1
ATOM 7668 C C . ILE C 1 192 ? 36.814 -11.822 88.044 1.00 7.20 184 ILE C C 1
ATOM 7669 O O . ILE C 1 192 ? 36.675 -10.874 88.812 1.00 7.78 184 ILE C O 1
ATOM 7674 N N . ALA C 1 193 ? 36.549 -11.728 86.751 1.00 7.97 185 ALA C N 1
ATOM 7675 C CA . ALA C 1 193 ? 36.128 -10.445 86.175 1.00 7.82 185 ALA C CA 1
ATOM 7676 C C . ALA C 1 193 ? 34.915 -9.843 86.896 1.00 8.77 185 ALA C C 1
ATOM 7677 O O . ALA C 1 193 ? 34.890 -8.629 87.145 1.00 8.72 185 ALA C O 1
ATOM 7679 N N . PHE C 1 194 ? 33.935 -10.698 87.246 1.00 9.35 186 PHE C N 1
ATOM 7680 C CA . PHE C 1 194 ? 32.668 -10.255 87.874 1.00 9.80 186 PHE C CA 1
ATOM 7681 C C . PHE C 1 194 ? 32.751 -10.072 89.397 1.00 9.49 186 PHE C C 1
ATOM 7682 O O . PHE C 1 194 ? 31.779 -9.623 90.032 1.00 8.85 186 PHE C O 1
ATOM 7684 N N . GLY C 1 195 ? 33.888 -10.448 89.972 1.00 9.50 187 GLY C N 1
ATOM 7685 C CA . GLY C 1 195 ? 34.187 -10.195 91.385 1.00 9.48 187 GLY C CA 1
ATOM 7686 C C . GLY C 1 195 ? 33.882 -11.339 92.334 1.00 9.65 187 GLY C C 1
ATOM 7687 O O . GLY C 1 195 ? 33.963 -11.172 93.561 1.00 9.79 187 GLY C O 1
ATOM 7688 N N . ASP C 1 196 ? 33.525 -12.504 91.792 1.00 8.87 188 ASP C N 1
ATOM 7689 C CA . ASP C 1 196 ? 33.230 -13.662 92.654 1.00 8.79 188 ASP C CA 1
ATOM 7690 C C . ASP C 1 196 ? 34.465 -14.296 93.265 1.00 8.45 188 ASP C C 1
ATOM 7691 O O . ASP C 1 196 ? 34.353 -15.054 94.239 1.00 8.26 188 ASP C O 1
ATOM 7696 N N . ALA C 1 197 ? 35.629 -14.017 92.674 1.00 7.57 189 ALA C N 1
ATOM 7697 C CA . ALA C 1 197 ? 36.922 -14.542 93.164 1.00 6.99 189 ALA C CA 1
ATOM 7698 C C . ALA C 1 197 ? 38.041 -13.615 92.719 1.00 7.69 189 ALA C C 1
ATOM 7699 O O . ALA C 1 197 ? 37.870 -12.849 91.772 1.00 8.16 189 ALA C O 1
ATOM 7701 N N . ASP C 1 198 ? 39.182 -13.671 93.394 1.00 7.06 190 ASP C N 1
ATOM 7702 C CA . ASP C 1 198 ? 40.342 -12.891 92.946 1.00 7.40 190 ASP C CA 1
ATOM 7703 C C . ASP C 1 198 ? 41.391 -13.782 92.307 1.00 6.93 190 ASP C C 1
ATOM 7704 O O . ASP C 1 198 ? 42.258 -13.302 91.548 1.00 7.24 190 ASP C O 1
ATOM 7709 N N . VAL C 1 199 ? 41.324 -15.071 92.623 1.00 6.49 191 VAL C N 1
ATOM 7710 C CA . VAL C 1 199 ? 42.219 -16.080 92.043 1.00 5.95 191 VAL C CA 1
ATOM 7711 C C . VAL C 1 199 ? 41.386 -17.335 91.736 1.00 5.76 191 VAL C C 1
ATOM 7712 O O . VAL C 1 199 ? 40.497 -17.680 92.508 1.00 6.26 191 VAL C O 1
ATOM 7716 N N . MET C 1 200 ? 41.650 -17.982 90.598 1.00 6.45 192 MET C N 1
ATOM 7717 C CA . MET C 1 200 ? 41.004 -19.263 90.256 1.00 6.57 192 MET C CA 1
ATOM 7718 C C . MET C 1 200 ? 42.012 -20.263 89.721 1.00 7.41 192 MET C C 1
ATOM 7719 O O . MET C 1 200 ? 42.864 -19.927 88.878 1.00 7.58 192 MET C O 1
ATOM 7724 N N . VAL C 1 201 ? 41.910 -21.483 90.215 1.00 6.21 193 VAL C N 1
ATOM 7725 C CA . VAL C 1 201 ? 42.644 -22.608 89.647 1.00 7.20 193 VAL C CA 1
ATOM 7726 C C . VAL C 1 201 ? 41.711 -23.221 88.617 1.00 6.71 193 VAL C C 1
ATOM 7727 O O . VAL C 1 201 ? 40.627 -23.666 88.964 1.00 7.85 193 VAL C O 1
ATOM 7731 N N . ALA C 1 202 ? 42.088 -23.197 87.344 1.00 5.83 194 ALA C N 1
ATOM 7732 C CA . ALA C 1 202 ? 41.088 -23.550 86.323 1.00 5.70 194 ALA C CA 1
ATOM 7733 C C . ALA C 1 202 ? 41.680 -24.458 85.259 1.00 5.85 194 ALA C C 1
ATOM 7734 O O . ALA C 1 202 ? 42.853 -24.324 84.947 1.00 6.82 194 ALA C O 1
ATOM 7736 N N . GLY C 1 203 ? 40.860 -25.344 84.683 1.00 6.08 195 GLY C N 1
ATOM 7737 C CA . GLY C 1 203 ? 41.337 -26.194 83.602 1.00 6.27 195 GLY C CA 1
ATOM 7738 C C . GLY C 1 203 ? 40.478 -27.408 83.365 1.00 6.65 195 GLY C C 1
ATOM 7739 O O . GLY C 1 203 ? 39.282 -27.396 83.631 1.00 7.44 195 GLY C O 1
ATOM 7740 N N . GLY C 1 204 ? 41.117 -28.472 82.878 1.00 6.26 196 GLY C N 1
ATOM 7741 C CA . GLY C 1 204 ? 40.395 -29.669 82.464 1.00 6.70 196 GLY C CA 1
ATOM 7742 C C . GLY C 1 204 ? 41.266 -30.886 82.715 1.00 6.42 196 GLY C C 1
ATOM 7743 O O . GLY C 1 204 ? 42.516 -30.793 82.712 1.00 7.24 196 GLY C O 1
ATOM 7744 N N . THR C 1 205 ? 40.619 -32.020 82.991 1.00 6.51 197 THR C N 1
ATOM 7745 C CA . THR C 1 205 ? 41.319 -33.278 83.256 1.00 5.85 197 THR C CA 1
ATOM 7746 C C . THR C 1 205 ? 40.545 -34.434 82.581 1.00 6.02 197 THR C C 1
ATOM 7747 O O . THR C 1 205 ? 39.303 -34.403 82.490 1.00 6.14 197 THR C O 1
ATOM 7751 N N . GLU C 1 206 ? 41.262 -35.451 82.131 1.00 6.15 198 GLU C N 1
ATOM 7752 C CA . GLU C 1 206 ? 40.623 -36.606 81.525 1.00 6.49 198 GLU C CA 1
ATOM 7753 C C . GLU C 1 206 ? 41.486 -37.857 81.697 1.00 6.79 198 GLU C C 1
ATOM 7754 O O . GLU C 1 206 ? 42.723 -37.798 81.583 1.00 6.63 198 GLU C O 1
ATOM 7760 N N . SER C 1 207 ? 40.814 -38.987 81.935 1.00 7.40 199 SER C N 1
ATOM 7761 C CA . SER C 1 207 ? 41.461 -40.298 81.935 1.00 7.62 199 SER C CA 1
ATOM 7762 C C . SER C 1 207 ? 40.686 -41.260 81.036 1.00 7.44 199 SER C C 1
ATOM 7763 O O . SER C 1 207 ? 40.057 -42.211 81.542 1.00 8.70 199 SER C O 1
ATOM 7766 N N . PRO C 1 208 ? 40.714 -41.019 79.712 1.00 8.25 200 PRO C N 1
ATOM 7767 C CA . PRO C 1 208 ? 39.860 -41.774 78.765 1.00 8.52 200 PRO C CA 1
ATOM 7768 C C . PRO C 1 208 ? 40.594 -42.954 78.094 1.00 9.15 200 PRO C C 1
ATOM 7769 O O . PRO C 1 208 ? 40.058 -43.561 77.166 1.00 9.04 200 PRO C O 1
ATOM 7773 N N . VAL C 1 209 ? 41.797 -43.290 78.551 1.00 8.23 201 VAL C N 1
ATOM 7774 C CA . VAL C 1 209 ? 42.496 -44.399 77.960 1.00 8.74 201 VAL C CA 1
ATOM 7775 C C . VAL C 1 209 ? 42.166 -45.664 78.759 1.00 9.31 201 VAL C C 1
ATOM 7776 O O . VAL C 1 209 ? 42.822 -45.988 79.774 1.00 8.96 201 VAL C O 1
ATOM 7780 N N . SER C 1 210 ? 41.096 -46.339 78.323 1.00 8.84 202 SER C N 1
ATOM 7781 C CA . SER C 1 210 ? 40.627 -47.583 78.946 1.00 8.48 202 SER C CA 1
ATOM 7782 C C . SER C 1 210 ? 39.948 -48.393 77.857 1.00 8.49 202 SER C C 1
ATOM 7783 O O . SER C 1 210 ? 39.619 -47.860 76.795 1.00 7.53 202 SER C O 1
ATOM 7786 N N . ARG C 1 211 ? 39.727 -49.677 78.115 1.00 8.42 203 ARG C N 1
ATOM 7787 C CA . ARG C 1 211 ? 39.038 -50.511 77.132 1.00 8.91 203 ARG C CA 1
ATOM 7788 C C . ARG C 1 211 ? 37.650 -49.955 76.811 1.00 8.76 203 ARG C C 1
ATOM 7789 O O . ARG C 1 211 ? 37.262 -49.868 75.647 1.00 8.31 203 ARG C O 1
ATOM 7797 N N . ILE C 1 212 ? 36.896 -49.583 77.836 1.00 8.22 204 ILE C N 1
ATOM 7798 C CA . ILE C 1 212 ? 35.522 -49.141 77.594 1.00 8.21 204 ILE C CA 1
ATOM 7799 C C . ILE C 1 212 ? 35.491 -47.866 76.745 1.00 7.99 204 ILE C C 1
ATOM 7800 O O . ILE C 1 212 ? 34.690 -47.745 75.821 1.00 8.39 204 ILE C O 1
ATOM 7805 N N . SER C 1 213 ? 36.394 -46.935 77.042 1.00 7.97 205 SER C N 1
ATOM 7806 C CA . SER C 1 213 ? 36.462 -45.691 76.310 1.00 8.09 205 SER C CA 1
ATOM 7807 C C . SER C 1 213 ? 36.978 -45.922 74.862 1.00 7.72 205 SER C C 1
ATOM 7808 O O . SER C 1 213 ? 36.373 -45.447 73.882 1.00 7.57 205 SER C O 1
ATOM 7811 N N . LEU C 1 214 ? 38.083 -46.645 74.709 1.00 8.15 206 LEU C N 1
ATOM 7812 C CA . LEU C 1 214 ? 38.563 -46.976 73.351 1.00 9.35 206 LEU C CA 1
ATOM 7813 C C . LEU C 1 214 ? 37.498 -47.703 72.516 1.00 8.82 206 LEU C C 1
ATOM 7814 O O . LEU C 1 214 ? 37.297 -47.370 71.334 1.00 8.84 206 LEU C O 1
ATOM 7819 N N . ALA C 1 215 ? 36.852 -48.713 73.101 1.00 8.95 207 ALA C N 1
ATOM 7820 C CA . ALA C 1 215 ? 35.739 -49.402 72.430 1.00 8.77 207 ALA C CA 1
ATOM 7821 C C . ALA C 1 215 ? 34.612 -48.416 72.086 1.00 9.13 207 ALA C C 1
ATOM 7822 O O . ALA C 1 215 ? 34.106 -48.400 70.959 1.00 9.53 207 ALA C O 1
ATOM 7824 N N . GLY C 1 216 ? 34.229 -47.578 73.041 1.00 8.59 208 GLY C N 1
ATOM 7825 C CA . GLY C 1 216 ? 33.135 -46.623 72.811 1.00 8.07 208 GLY C CA 1
ATOM 7826 C C . GLY C 1 216 ? 33.403 -45.622 71.698 1.00 7.80 208 GLY C C 1
ATOM 7827 O O . GLY C 1 216 ? 32.562 -45.414 70.822 1.00 7.55 208 GLY C O 1
ATOM 7828 N N . PHE C 1 217 ? 34.573 -44.980 71.718 1.00 8.54 209 PHE C N 1
ATOM 7829 C CA . PHE C 1 217 ? 34.877 -43.985 70.698 1.00 7.85 209 PHE C CA 1
ATOM 7830 C C . PHE C 1 217 ? 35.147 -44.592 69.317 1.00 8.37 209 PHE C C 1
ATOM 7831 O O . PHE C 1 217 ? 34.902 -43.942 68.308 1.00 8.85 209 PHE C O 1
ATOM 7839 N N . ALA C 1 218 ? 35.632 -45.830 69.276 1.00 8.90 210 ALA C N 1
ATOM 7840 C CA . ALA C 1 218 ? 35.725 -46.562 68.014 1.00 9.64 210 ALA C CA 1
ATOM 7841 C C . ALA C 1 218 ? 34.330 -46.891 67.467 1.00 9.37 210 ALA C C 1
ATOM 7842 O O . ALA C 1 218 ? 34.105 -46.837 66.240 1.00 9.66 210 ALA C O 1
ATOM 7844 N N . ALA C 1 219 ? 33.401 -47.240 68.360 1.00 9.81 211 ALA C N 1
ATOM 7845 C CA . ALA C 1 219 ? 32.044 -47.594 67.919 1.00 9.88 211 ALA C CA 1
ATOM 7846 C C . ALA C 1 219 ? 31.358 -46.429 67.220 1.00 10.42 211 ALA C C 1
ATOM 7847 O O . ALA C 1 219 ? 30.626 -46.645 66.252 1.00 10.65 211 ALA C O 1
ATOM 7849 N N . CYS C 1 220 ? 31.609 -45.201 67.686 1.00 11.70 212 CYS C N 1
ATOM 7850 C CA . CYS C 1 220 ? 31.021 -44.019 67.066 1.00 12.97 212 CYS C CA 1
ATOM 7851 C C . CYS C 1 220 ? 31.929 -43.404 65.992 1.00 12.78 212 CYS C C 1
ATOM 7852 O O . CYS C 1 220 ? 31.744 -42.245 65.579 1.00 13.14 212 CYS C O 1
ATOM 7855 N N . LYS C 1 221 ? 32.915 -44.193 65.568 1.00 12.49 213 LYS C N 1
ATOM 7856 C CA . LYS C 1 221 ? 33.777 -43.898 64.421 1.00 13.04 213 LYS C CA 1
ATOM 7857 C C . LYS C 1 221 ? 34.654 -42.657 64.617 1.00 12.28 213 LYS C C 1
ATOM 7858 O O . LYS C 1 221 ? 35.016 -41.973 63.648 1.00 12.98 213 LYS C O 1
ATOM 7864 N N . ALA C 1 222 ? 35.022 -42.377 65.862 1.00 10.99 214 ALA C N 1
ATOM 7865 C CA . ALA C 1 222 ? 35.777 -41.146 66.140 1.00 10.72 214 ALA C CA 1
ATOM 7866 C C . ALA C 1 222 ? 37.288 -41.305 66.087 1.00 9.50 214 ALA C C 1
ATOM 7867 O O . ALA C 1 222 ? 37.988 -40.312 65.954 1.00 9.26 214 ALA C O 1
ATOM 7869 N N . LEU C 1 223 ? 37.779 -42.537 66.186 1.00 8.61 215 LEU C N 1
ATOM 7870 C CA . LEU C 1 223 ? 39.217 -42.775 66.391 1.00 7.87 215 LEU C CA 1
ATOM 7871 C C . LEU C 1 223 ? 39.931 -43.209 65.123 1.00 8.20 215 LEU C C 1
ATOM 7872 O O . LEU C 1 223 ? 39.330 -43.853 64.236 1.00 8.06 215 LEU C O 1
ATOM 7877 N N . SER C 1 224 ? 41.223 -42.887 65.077 1.00 7.48 216 SER C N 1
ATOM 7878 C CA . SER C 1 224 ? 42.133 -43.405 64.063 1.00 7.74 216 SER C CA 1
ATOM 7879 C C . SER C 1 224 ? 42.193 -44.913 64.189 1.00 8.88 216 SER C C 1
ATOM 7880 O O . SER C 1 224 ? 42.406 -45.440 65.286 1.00 8.43 216 SER C O 1
ATOM 7883 N N . THR C 1 225 ? 42.026 -45.615 63.071 1.00 10.40 217 THR C N 1
ATOM 7884 C CA . THR C 1 225 ? 42.109 -47.077 63.091 1.00 12.15 217 THR C CA 1
ATOM 7885 C C . THR C 1 225 ? 43.115 -47.639 62.084 1.00 12.69 217 THR C C 1
ATOM 7886 O O . THR C 1 225 ? 43.377 -48.831 62.093 1.00 13.12 217 THR C O 1
ATOM 7890 N N . GLU C 1 226 ? 43.684 -46.827 61.196 1.00 13.13 218 GLU C N 1
ATOM 7891 C CA . GLU C 1 226 ? 44.487 -47.458 60.134 1.00 13.73 218 GLU C CA 1
ATOM 7892 C C . GL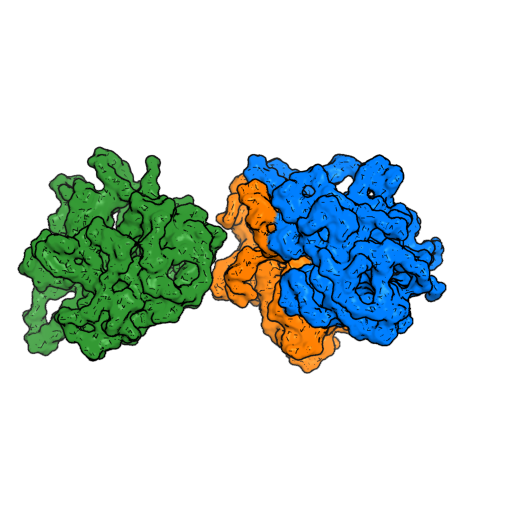U C 1 226 ? 45.995 -47.456 60.402 1.00 13.07 218 GLU C C 1
ATOM 7893 O O . GLU C 1 226 ? 46.802 -47.918 59.575 1.00 12.83 218 GLU C O 1
ATOM 7899 N N . ARG C 1 227 ? 46.376 -46.948 61.574 1.00 12.99 219 ARG C N 1
ATOM 7900 C CA . ARG C 1 227 ? 47.796 -46.744 61.874 1.00 12.12 219 ARG C CA 1
ATOM 7901 C C . ARG C 1 227 ? 48.210 -47.343 63.228 1.00 11.65 219 ARG C C 1
ATOM 7902 O O . ARG C 1 227 ? 49.088 -46.811 63.922 1.00 10.78 219 ARG C O 1
ATOM 7910 N N . ASN C 1 228 ? 47.620 -48.490 63.562 1.00 11.43 220 ASN C N 1
ATOM 7911 C CA . ASN C 1 228 ? 47.901 -49.178 64.827 1.00 11.58 220 ASN C CA 1
ATOM 7912 C C . ASN C 1 228 ? 49.354 -49.670 64.918 1.00 11.94 220 ASN C C 1
ATOM 7913 O O . ASN C 1 228 ? 49.905 -49.786 66.010 1.00 12.29 220 ASN C O 1
ATOM 7918 N N . ASP C 1 229 ? 49.963 -49.932 63.767 1.00 11.91 221 ASP C N 1
ATOM 7919 C CA . ASP C 1 229 ? 51.357 -50.360 63.703 1.00 12.71 221 ASP C CA 1
ATOM 7920 C C . ASP C 1 229 ? 52.316 -49.199 63.469 1.00 11.84 221 ASP C C 1
ATOM 7921 O O . ASP C 1 229 ? 53.513 -49.426 63.318 1.00 12.35 221 ASP C O 1
ATOM 7926 N N . ASP C 1 230 ? 51.785 -47.974 63.386 1.00 11.59 222 ASP C N 1
ATOM 7927 C CA . ASP C 1 230 ? 52.594 -46.766 63.180 1.00 11.26 222 ASP C CA 1
ATOM 7928 C C . ASP C 1 230 ? 51.998 -45.618 64.010 1.00 11.04 222 ASP C C 1
ATOM 7929 O O . ASP C 1 230 ? 51.493 -44.627 63.461 1.00 10.46 222 ASP C O 1
ATOM 7934 N N . PRO C 1 231 ? 52.024 -45.762 65.341 1.00 10.02 223 PRO C N 1
ATOM 7935 C CA . PRO C 1 231 ? 51.213 -44.875 66.183 1.00 9.64 223 PRO C CA 1
ATOM 7936 C C . PRO C 1 231 ? 51.571 -43.379 66.092 1.00 9.77 223 PRO C C 1
ATOM 7937 O O . PRO C 1 231 ? 50.661 -42.542 66.176 1.00 9.35 223 PRO C O 1
ATOM 7941 N N . THR C 1 232 ? 52.856 -43.050 65.912 1.00 10.11 224 THR C N 1
ATOM 7942 C CA . THR C 1 232 ? 53.278 -41.642 65.911 1.00 10.22 224 THR C CA 1
ATOM 7943 C C . THR C 1 232 ? 52.888 -40.905 64.636 1.00 10.22 224 THR C C 1
ATOM 7944 O O . THR C 1 232 ? 52.966 -39.676 64.599 1.00 10.63 224 THR C O 1
ATOM 7948 N N . ALA C 1 233 ? 52.498 -41.655 63.610 1.00 9.64 225 ALA C N 1
ATOM 7949 C CA . ALA C 1 233 ? 51.960 -41.106 62.371 1.00 8.81 225 ALA C CA 1
ATOM 7950 C C . ALA C 1 233 ? 50.429 -40.999 62.327 1.00 8.80 225 ALA C C 1
ATOM 7951 O O . ALA C 1 233 ? 49.888 -40.429 61.374 1.00 9.29 225 ALA C O 1
ATOM 7953 N N . ALA C 1 234 ? 49.722 -41.534 63.331 1.00 7.75 226 ALA C N 1
ATOM 7954 C CA . ALA C 1 234 ? 48.261 -41.600 63.274 1.00 7.29 226 ALA C CA 1
ATOM 7955 C C . ALA C 1 234 ? 47.533 -40.265 63.348 1.00 7.72 226 ALA C C 1
ATOM 7956 O O . ALA C 1 234 ? 46.565 -40.042 62.611 1.00 8.49 226 ALA C O 1
ATOM 7958 N N . SER C 1 235 ? 47.972 -39.403 64.263 1.00 6.47 227 SER C N 1
ATOM 7959 C CA . SER C 1 235 ? 47.365 -38.093 64.435 1.00 7.74 227 SER C CA 1
ATOM 7960 C C . SER C 1 235 ? 48.020 -37.112 63.449 1.00 7.29 227 SER C C 1
ATOM 7961 O O . SER C 1 235 ? 49.199 -36.752 63.564 1.00 6.95 227 SER C O 1
ATOM 7964 N N . ARG C 1 236 ? 47.223 -36.702 62.470 1.00 6.45 228 ARG C N 1
ATOM 7965 C CA . ARG C 1 236 ? 47.734 -35.984 61.314 1.00 6.72 228 ARG C CA 1
ATOM 7966 C C . ARG C 1 236 ? 46.691 -34.940 60.862 1.00 6.82 228 ARG C C 1
ATOM 7967 O O . ARG C 1 236 ? 46.133 -35.020 59.765 1.00 6.96 228 ARG C O 1
ATOM 7975 N N . PRO C 1 237 ? 46.450 -33.929 61.709 1.00 7.15 229 PRO C N 1
ATOM 7976 C CA . PRO C 1 237 ? 45.476 -32.892 61.398 1.00 6.99 229 PRO C CA 1
ATOM 7977 C C . PRO C 1 237 ? 45.732 -32.223 60.063 1.00 7.54 229 PRO C C 1
ATOM 7978 O O . PRO C 1 237 ? 46.895 -31.937 59.712 1.00 7.20 229 PRO C O 1
ATOM 7982 N N . TYR C 1 238 ? 44.634 -32.024 59.322 1.00 6.98 230 TYR C N 1
ATOM 7983 C CA . TYR C 1 238 ? 44.633 -31.383 57.982 1.00 8.15 230 TYR C CA 1
ATOM 7984 C C . TYR C 1 238 ? 45.222 -32.226 56.862 1.00 7.94 230 TYR C C 1
ATOM 7985 O O . TYR C 1 238 ? 45.204 -31.802 55.704 1.00 8.69 230 TYR C O 1
ATOM 7994 N N . ASP C 1 239 ? 45.762 -33.397 57.179 1.00 7.91 231 ASP C N 1
ATOM 7995 C CA . ASP C 1 239 ? 46.396 -34.237 56.159 1.00 8.46 231 ASP C CA 1
ATOM 7996 C C . ASP C 1 239 ? 45.344 -35.030 55.370 1.00 8.20 231 ASP C C 1
ATOM 7997 O O . ASP C 1 239 ? 44.349 -35.461 55.938 1.00 7.39 231 ASP C O 1
ATOM 8002 N N . GLU C 1 240 ? 45.600 -35.230 54.075 1.00 8.18 232 GLU C N 1
ATOM 8003 C CA . GLU C 1 240 ? 44.725 -36.022 53.173 1.00 10.25 232 GLU C CA 1
ATOM 8004 C C . GLU C 1 240 ? 44.322 -37.389 53.726 1.00 10.55 232 GLU C C 1
ATOM 8005 O O . GLU C 1 240 ? 43.232 -37.914 53.430 1.00 10.38 232 GLU C O 1
ATOM 8011 N N . ASP C 1 241 ? 45.227 -37.978 54.498 1.00 10.07 233 ASP C N 1
ATOM 8012 C CA . ASP C 1 241 ? 45.049 -39.324 54.991 1.00 11.63 233 ASP C CA 1
ATOM 8013 C C . ASP C 1 241 ? 44.578 -39.480 56.448 1.00 10.91 233 ASP C C 1
ATOM 8014 O O . ASP C 1 241 ? 44.628 -40.601 56.996 1.00 11.63 233 ASP C O 1
ATOM 8019 N N . ARG C 1 242 ? 44.097 -38.385 57.049 1.00 10.07 234 ARG C N 1
ATOM 8020 C CA . ARG C 1 242 ? 43.611 -38.428 58.449 1.00 9.30 234 ARG C CA 1
ATOM 8021 C C . ARG C 1 242 ? 42.397 -39.385 58.500 1.00 9.98 234 ARG C C 1
ATOM 8022 O O . ARG C 1 242 ? 41.643 -39.522 57.512 1.00 9.44 234 ARG C O 1
ATOM 8030 N N . ASP C 1 243 ? 42.207 -40.054 59.641 1.00 9.16 235 ASP C N 1
ATOM 8031 C CA . ASP C 1 243 ? 41.132 -41.030 59.764 1.00 9.38 235 ASP C CA 1
ATOM 8032 C C . ASP C 1 243 ? 40.570 -41.135 61.181 1.00 9.42 235 ASP C C 1
ATOM 8033 O O . ASP C 1 243 ? 40.026 -42.191 61.550 1.00 9.35 235 ASP C O 1
ATOM 8038 N N . GLY C 1 244 ? 40.705 -40.064 61.970 1.00 8.85 236 GLY C N 1
ATOM 8039 C CA . GLY C 1 244 ? 40.133 -40.042 63.328 1.00 7.82 236 GLY C CA 1
ATOM 8040 C C . GLY C 1 244 ? 41.168 -39.622 64.339 1.00 7.95 236 GLY C C 1
ATOM 8041 O O . GLY C 1 244 ? 42.374 -39.667 64.065 1.00 8.21 236 GLY C O 1
ATOM 8042 N N . PHE C 1 245 ? 40.709 -39.231 65.520 1.00 7.34 237 PHE C N 1
ATOM 8043 C CA . PHE C 1 245 ? 41.638 -38.789 66.544 1.00 7.54 237 PHE C CA 1
ATOM 8044 C C . PHE C 1 245 ? 42.340 -39.905 67.314 1.00 7.36 237 PHE C C 1
ATOM 8045 O O . PHE C 1 245 ? 41.952 -41.077 67.247 1.00 6.92 237 PHE C O 1
ATOM 8053 N N . VAL C 1 246 ? 43.459 -39.546 67.941 1.00 7.06 238 VAL C N 1
ATOM 8054 C CA . VAL C 1 246 ? 44.149 -40.447 68.854 1.00 7.08 238 VAL C CA 1
ATOM 8055 C C . VAL C 1 246 ? 43.916 -39.902 70.254 1.00 7.31 238 VAL C C 1
ATOM 8056 O O . VAL C 1 246 ? 44.270 -38.764 70.542 1.00 6.67 238 VAL C O 1
ATOM 8060 N N . MET C 1 247 ? 43.303 -40.705 71.109 1.00 7.71 239 MET C N 1
ATOM 8061 C CA A MET C 1 247 ? 42.982 -40.164 72.420 0.50 8.16 239 MET C CA 1
ATOM 8062 C CA B MET C 1 247 ? 42.969 -40.350 72.488 0.50 8.19 239 MET C CA 1
ATOM 8063 C C . MET C 1 247 ? 44.214 -40.082 73.314 1.00 7.92 239 MET C C 1
ATOM 8064 O O . MET C 1 247 ? 45.138 -40.903 73.249 1.00 8.01 239 MET C O 1
ATOM 8073 N N . GLY C 1 248 ? 44.228 -39.017 74.106 1.00 7.26 240 GLY C N 1
ATOM 8074 C CA . GLY C 1 248 ? 45.319 -38.766 75.058 1.00 7.14 240 GLY C CA 1
ATOM 8075 C C . GLY C 1 248 ? 44.702 -38.642 76.452 1.00 8.46 240 GLY C C 1
ATOM 8076 O O . GLY C 1 248 ? 43.478 -38.663 76.602 1.00 10.50 240 GLY C O 1
ATOM 8077 N N . GLU C 1 249 ? 45.536 -38.490 77.465 1.00 6.72 241 GLU C N 1
ATOM 8078 C CA . GLU C 1 249 ? 45.070 -38.395 78.864 1.00 7.24 241 GLU C CA 1
ATOM 8079 C C . GLU C 1 249 ? 45.907 -37.328 79.548 1.00 7.57 241 GLU C C 1
ATOM 8080 O O . GLU C 1 249 ? 47.033 -37.043 79.117 1.00 6.50 241 GLU C O 1
ATOM 8086 N N . GLY C 1 250 ? 45.389 -36.792 80.644 1.00 6.97 242 GLY C N 1
ATOM 8087 C CA . GLY C 1 250 ? 46.167 -35.848 81.436 1.00 7.61 242 GLY C CA 1
ATOM 8088 C C . GLY C 1 250 ? 45.314 -34.685 81.878 1.00 7.09 242 GLY C C 1
ATOM 8089 O O . GLY C 1 250 ? 44.093 -34.764 81.843 1.00 7.62 242 GLY C O 1
ATOM 8090 N N . ALA C 1 251 ? 45.967 -33.608 82.292 1.00 7.24 243 ALA C N 1
ATOM 8091 C CA . ALA C 1 251 ? 45.272 -32.431 82.805 1.00 6.48 243 ALA C CA 1
ATOM 8092 C C . ALA C 1 251 ? 46.099 -31.172 82.556 1.00 6.97 243 ALA C C 1
ATOM 8093 O O . ALA C 1 251 ? 47.344 -31.200 82.629 1.00 7.15 243 ALA C O 1
ATOM 8095 N N . GLY C 1 252 ? 45.415 -30.071 82.219 1.00 6.16 244 GLY C N 1
ATOM 8096 C CA . GLY C 1 252 ? 46.057 -28.772 82.099 1.00 5.97 244 GLY C CA 1
ATOM 8097 C C . GLY C 1 252 ? 45.386 -27.816 83.069 1.00 6.42 244 GLY C C 1
ATOM 8098 O O . GLY C 1 252 ? 44.162 -27.827 83.212 1.00 6.23 244 GLY C O 1
ATOM 8099 N N . ILE C 1 253 ? 46.190 -26.997 83.738 1.00 6.35 245 ILE C N 1
ATOM 8100 C CA . ILE C 1 253 ? 45.647 -26.058 84.708 1.00 7.15 245 ILE C CA 1
ATOM 8101 C C . ILE C 1 253 ? 46.324 -24.729 84.540 1.00 7.67 245 ILE C C 1
ATOM 8102 O O . ILE C 1 253 ? 47.543 -24.661 84.310 1.00 9.06 245 ILE C O 1
ATOM 8107 N N . VAL C 1 254 ? 45.550 -23.669 84.661 1.00 7.58 246 VAL C N 1
ATOM 8108 C CA . VAL C 1 254 ? 46.111 -22.335 84.765 1.00 7.94 246 VAL C CA 1
ATOM 8109 C C . VAL C 1 254 ? 45.699 -21.719 86.089 1.00 8.79 246 VAL C C 1
ATOM 8110 O O . VAL C 1 254 ? 44.599 -21.992 86.577 1.00 8.80 246 VAL C O 1
ATOM 8114 N N . VAL C 1 255 ? 46.584 -20.904 86.670 1.00 7.59 247 VAL C N 1
ATOM 8115 C CA . VAL C 1 255 ? 46.151 -20.006 87.737 1.00 7.28 247 VAL C CA 1
ATOM 8116 C C . VAL C 1 255 ? 45.806 -18.665 87.121 1.00 6.84 247 VAL C C 1
ATOM 8117 O O . VAL C 1 255 ? 46.646 -18.002 86.473 1.00 7.27 247 VAL C O 1
ATOM 8121 N N . LEU C 1 256 ? 44.536 -18.290 87.264 1.00 6.81 248 LEU C N 1
ATOM 8122 C CA . LEU C 1 256 ? 44.064 -16.983 86.807 1.00 5.77 248 LEU C CA 1
ATOM 8123 C C . LEU C 1 256 ? 43.947 -16.059 87.998 1.00 6.34 248 LEU C C 1
ATOM 8124 O O . LEU C 1 256 ? 43.571 -16.480 89.103 1.00 7.03 248 LEU C O 1
ATOM 8129 N N . GLU C 1 257 ? 44.190 -14.782 87.776 1.00 6.21 249 GLU C N 1
ATOM 8130 C CA . GLU C 1 257 ? 44.283 -13.840 88.873 1.00 6.34 249 GLU C CA 1
ATOM 8131 C C . GLU C 1 257 ? 43.794 -12.465 88.435 1.00 5.90 249 GLU C C 1
ATOM 8132 O O . GLU C 1 257 ? 44.097 -12.016 87.340 1.00 5.84 249 GLU C O 1
ATOM 8138 N N . GLU C 1 258 ? 43.040 -11.786 89.296 1.00 5.48 250 GLU C N 1
ATOM 8139 C CA . GLU C 1 258 ? 42.664 -10.427 88.985 1.00 5.10 250 GLU C CA 1
ATOM 8140 C C . GLU C 1 258 ? 43.953 -9.584 88.883 1.00 5.55 250 GLU C C 1
ATOM 8141 O O . GLU C 1 258 ? 44.915 -9.778 89.654 1.00 5.44 250 GLU C O 1
ATOM 8147 N N . LEU C 1 259 ? 43.979 -8.676 87.914 1.00 6.11 251 LEU C N 1
ATOM 8148 C CA . LEU C 1 259 ? 45.211 -7.930 87.605 1.00 6.23 251 LEU C CA 1
ATOM 8149 C C . LEU C 1 259 ? 45.812 -7.178 88.781 1.00 6.93 251 LEU C C 1
ATOM 8150 O O . LEU C 1 259 ? 47.023 -7.328 89.057 1.00 7.54 251 LEU C O 1
ATOM 8155 N N . GLU C 1 260 ? 45.024 -6.341 89.461 1.00 6.76 252 GLU C N 1
ATOM 8156 C CA . GLU C 1 260 ? 45.579 -5.573 90.585 1.00 7.14 252 GLU C CA 1
ATOM 8157 C C . GLU C 1 260 ? 46.112 -6.472 91.697 1.00 6.75 252 GLU C C 1
ATOM 8158 O O . GLU C 1 260 ? 47.128 -6.140 92.326 1.00 6.82 252 GLU C O 1
ATOM 8164 N N . HIS C 1 261 ? 45.425 -7.601 91.921 1.00 6.88 253 HIS C N 1
ATOM 8165 C CA . HIS C 1 261 ? 45.836 -8.611 92.908 1.00 6.30 253 HIS C CA 1
ATOM 8166 C C . HIS C 1 261 ? 47.215 -9.145 92.526 1.00 7.19 253 HIS C C 1
ATOM 8167 O O . HIS C 1 261 ? 48.087 -9.261 93.393 1.00 6.46 253 HIS C O 1
ATOM 8174 N N . ALA C 1 262 ? 47.400 -9.475 91.243 1.00 5.99 254 ALA C N 1
ATOM 8175 C CA . ALA C 1 262 ? 48.692 -10.006 90.764 1.00 6.63 254 ALA C CA 1
ATOM 8176 C C . ALA C 1 262 ? 49.810 -8.982 90.939 1.00 6.80 254 ALA C C 1
ATOM 8177 O O . ALA C 1 262 ? 50.901 -9.305 91.443 1.00 6.23 254 ALA C O 1
ATOM 8179 N N . LEU C 1 263 ? 49.534 -7.751 90.503 1.00 7.00 255 LEU C N 1
ATOM 8180 C CA . LEU C 1 263 ? 50.534 -6.658 90.554 1.00 7.06 255 LEU C CA 1
ATOM 8181 C C . LEU C 1 263 ? 50.919 -6.338 91.999 1.00 7.41 255 LEU C C 1
ATOM 8182 O O . LEU C 1 263 ? 52.104 -6.190 92.305 1.00 7.33 255 LEU C O 1
ATOM 8187 N N . ALA C 1 264 ? 49.935 -6.290 92.894 1.00 7.24 256 ALA C N 1
ATOM 8188 C CA . ALA C 1 264 ? 50.202 -5.961 94.301 1.00 8.50 256 ALA C CA 1
ATOM 8189 C C . ALA C 1 264 ? 51.129 -6.934 95.020 1.00 8.53 256 ALA C C 1
ATOM 8190 O O . ALA C 1 264 ? 51.884 -6.514 95.902 1.00 8.98 256 ALA C O 1
ATOM 8192 N N . ARG C 1 265 ? 51.077 -8.219 94.648 1.00 7.89 257 ARG C N 1
ATOM 8193 C CA . ARG C 1 265 ? 51.900 -9.233 95.311 1.00 8.16 257 ARG C CA 1
ATOM 8194 C C . ARG C 1 265 ? 53.154 -9.582 94.509 1.00 8.08 257 ARG C C 1
ATOM 8195 O O . ARG C 1 265 ? 53.935 -10.432 94.924 1.00 8.76 257 ARG C O 1
ATOM 8203 N N . GLY C 1 266 ? 53.349 -8.932 93.362 1.00 7.89 258 GLY C N 1
ATOM 8204 C CA . GLY C 1 266 ? 54.518 -9.181 92.510 1.00 7.92 258 GLY C CA 1
ATOM 8205 C C . GLY C 1 266 ? 54.527 -10.513 91.766 1.00 7.90 258 GLY C C 1
ATOM 8206 O O . GLY C 1 266 ? 55.586 -11.069 91.526 1.00 7.55 258 GLY C O 1
ATOM 8207 N N . ALA C 1 267 ? 53.336 -11.002 91.390 1.00 8.19 259 ALA C N 1
ATOM 8208 C CA . ALA C 1 267 ? 53.187 -12.241 90.630 1.00 8.65 259 ALA C CA 1
ATOM 8209 C C . ALA C 1 267 ? 53.753 -12.081 89.225 1.00 9.31 259 ALA C C 1
ATOM 8210 O O . ALA C 1 267 ? 53.723 -10.972 88.646 1.00 9.75 259 ALA C O 1
ATOM 8212 N N . LYS C 1 268 ? 54.296 -13.164 88.680 1.00 9.30 260 LYS C N 1
ATOM 8213 C CA A LYS C 1 268 ? 54.766 -13.091 87.301 0.50 9.77 260 LYS C CA 1
ATOM 8214 C CA B LYS C 1 268 ? 54.776 -13.196 87.293 0.50 10.09 260 LYS C CA 1
ATOM 8215 C C . LYS C 1 268 ? 53.560 -13.296 86.385 1.00 9.84 260 LYS C C 1
ATOM 8216 O O . LYS C 1 268 ? 52.643 -14.078 86.676 1.00 10.74 260 LYS C O 1
ATOM 8227 N N . ILE C 1 269 ? 53.520 -12.516 85.316 1.00 8.70 261 ILE C N 1
ATOM 8228 C CA . ILE C 1 269 ? 52.358 -12.525 84.437 1.00 7.84 261 ILE C CA 1
ATOM 8229 C C . ILE C 1 269 ? 52.763 -13.097 83.098 1.00 7.75 261 ILE C C 1
ATOM 8230 O O . ILE C 1 269 ? 53.632 -12.550 82.401 1.00 7.69 261 ILE C O 1
ATOM 8235 N N . TYR C 1 270 ? 52.136 -14.204 82.732 1.00 7.36 262 TYR C N 1
ATOM 8236 C CA . TYR C 1 270 ? 52.421 -14.832 81.428 1.00 7.27 262 TYR C CA 1
ATOM 8237 C C . TYR C 1 270 ? 51.726 -14.112 80.261 1.00 7.90 262 TYR C C 1
ATOM 8238 O O . TYR C 1 270 ? 52.333 -13.875 79.204 1.00 7.96 262 TYR C O 1
ATOM 8247 N N . ALA C 1 271 ? 50.435 -13.838 80.440 1.00 7.74 263 ALA C N 1
ATOM 8248 C CA . ALA C 1 271 ? 49.585 -13.282 79.412 1.00 7.32 263 ALA C CA 1
ATOM 8249 C C . ALA C 1 271 ? 48.262 -12.904 80.066 1.00 8.23 263 ALA C C 1
ATOM 8250 O O . ALA C 1 271 ? 48.010 -13.193 81.249 1.00 8.61 263 ALA C O 1
ATOM 8252 N N . GLU C 1 272 ? 47.434 -12.232 79.284 1.00 7.98 264 GLU C N 1
ATOM 8253 C CA . GLU C 1 272 ? 46.147 -11.771 79.760 1.00 7.56 264 GLU C CA 1
ATOM 8254 C C . GLU C 1 272 ? 45.068 -12.566 79.029 1.00 7.71 264 GLU C C 1
ATOM 8255 O O . GLU C 1 272 ? 45.200 -12.837 77.842 1.00 7.34 264 GLU C O 1
ATOM 8261 N N . VAL C 1 273 ? 44.019 -12.964 79.742 1.00 7.07 265 VAL C N 1
ATOM 8262 C CA . VAL C 1 273 ? 42.831 -13.534 79.080 1.00 7.20 265 VAL C CA 1
ATOM 8263 C C . VAL C 1 273 ? 41.974 -12.337 78.639 1.00 6.36 265 VAL C C 1
ATOM 8264 O O . VAL C 1 273 ? 41.420 -11.644 79.497 1.00 7.82 265 VAL C O 1
ATOM 8268 N N . ILE C 1 274 ? 41.839 -12.109 77.318 1.00 6.45 266 ILE C N 1
ATOM 8269 C CA . ILE C 1 274 ? 41.065 -10.949 76.820 1.00 6.17 266 ILE C CA 1
ATOM 8270 C C . ILE C 1 274 ? 39.734 -11.251 76.101 1.00 6.65 266 ILE C C 1
ATOM 8271 O O . ILE C 1 274 ? 38.881 -10.363 75.991 1.00 8.05 266 ILE C O 1
ATOM 8276 N N . GLY C 1 275 ? 39.526 -12.489 75.674 1.00 7.45 267 GLY C N 1
ATOM 8277 C CA . GLY C 1 275 ? 38.323 -12.824 74.892 1.00 7.46 267 GLY C CA 1
ATOM 8278 C C . GLY C 1 275 ? 37.869 -14.228 75.168 1.00 8.58 267 GLY C C 1
ATOM 8279 O O . GLY C 1 275 ? 38.691 -15.123 75.446 1.00 7.63 267 GLY C O 1
ATOM 8280 N N . TYR C 1 276 ? 36.556 -14.437 75.055 1.00 8.28 268 TYR C N 1
ATOM 8281 C CA . TYR C 1 276 ? 35.941 -15.750 75.280 1.00 8.03 268 TYR C CA 1
ATOM 8282 C C . TYR C 1 276 ? 34.650 -15.709 74.506 1.00 7.47 268 TYR C C 1
ATOM 8283 O O . TYR C 1 276 ? 33.928 -14.746 74.585 1.00 7.94 268 TYR C O 1
ATOM 8292 N N . GLY C 1 277 ? 34.412 -16.722 73.700 1.00 7.05 269 GLY C N 1
ATOM 8293 C CA . GLY C 1 277 ? 33.190 -16.814 72.915 1.00 7.69 269 GLY C CA 1
ATOM 8294 C C . GLY C 1 277 ? 32.629 -18.222 72.955 1.00 6.88 269 GLY C C 1
ATOM 8295 O O . GLY C 1 277 ? 33.363 -19.193 73.164 1.00 8.31 269 GLY C O 1
ATOM 8296 N N . MET C 1 278 ? 31.316 -18.330 72.758 1.00 6.62 270 MET C N 1
ATOM 8297 C CA . MET C 1 278 ? 30.614 -19.630 72.797 1.00 6.52 270 MET C CA 1
ATOM 8298 C C . MET C 1 278 ? 29.528 -19.653 71.733 1.00 5.79 270 MET C C 1
ATOM 8299 O O . MET C 1 278 ? 28.972 -18.599 71.388 1.00 6.84 270 MET C O 1
ATOM 8304 N N . SER C 1 279 ? 29.228 -20.846 71.211 1.00 6.02 271 SER C N 1
ATOM 8305 C CA . SER C 1 279 ? 28.071 -21.008 70.318 1.00 5.33 271 SER C CA 1
ATOM 8306 C C . SER C 1 279 ? 27.641 -22.464 70.270 1.00 5.65 271 SER C C 1
ATOM 8307 O O . SER C 1 279 ? 28.306 -23.317 70.842 1.00 6.51 271 SER C O 1
ATOM 8310 N N . GLY C 1 280 ? 26.516 -22.723 69.596 1.00 4.47 272 GLY C N 1
ATOM 8311 C CA . GLY C 1 280 ? 26.012 -24.062 69.369 1.00 5.76 272 GLY C CA 1
ATOM 8312 C C . GLY C 1 280 ? 25.738 -24.291 67.882 1.00 6.01 272 GLY C C 1
ATOM 8313 O O . GLY C 1 280 ? 25.230 -23.399 67.194 1.00 6.28 272 GLY C O 1
ATOM 8314 N N . ASP C 1 281 ? 26.100 -25.469 67.379 1.00 7.33 273 ASP C N 1
ATOM 8315 C CA . ASP C 1 281 ? 25.791 -25.864 65.999 1.00 7.54 273 ASP C CA 1
ATOM 8316 C C . ASP C 1 281 ? 24.311 -26.175 65.770 1.00 7.64 273 ASP C C 1
ATOM 8317 O O . ASP C 1 281 ? 23.773 -25.889 64.686 1.00 7.88 273 ASP C O 1
ATOM 8322 N N . ALA C 1 282 ? 23.679 -26.789 66.774 1.00 8.26 274 ALA C N 1
ATOM 8323 C CA . ALA C 1 282 ? 22.305 -27.286 66.689 1.00 7.94 274 ALA C CA 1
ATOM 8324 C C . ALA C 1 282 ? 22.090 -28.198 65.475 1.00 8.50 274 ALA C C 1
ATOM 8325 O O . ALA C 1 282 ? 21.033 -28.149 64.816 1.00 8.67 274 ALA C O 1
ATOM 8327 N N . PHE C 1 283 ? 23.066 -29.070 65.221 1.00 9.21 275 PHE C N 1
ATOM 8328 C CA . PHE C 1 283 ? 23.061 -29.844 63.982 1.00 10.35 275 PHE C CA 1
ATOM 8329 C C . PHE C 1 283 ? 22.910 -31.359 64.171 1.00 10.15 275 PHE C C 1
ATOM 8330 O O . PHE C 1 283 ? 21.974 -31.963 63.631 1.00 10.36 275 PHE C O 1
ATOM 8338 N N . HIS C 1 284 ? 23.812 -31.954 64.938 1.00 10.70 276 HIS C N 1
ATOM 8339 C CA . HIS C 1 284 ? 23.917 -33.404 65.029 1.00 11.50 276 HIS C CA 1
ATOM 8340 C C . HIS C 1 284 ? 24.632 -33.746 66.329 1.00 11.67 276 HIS C C 1
ATOM 8341 O O . HIS C 1 284 ? 25.435 -32.949 66.844 1.00 10.95 276 HIS C O 1
ATOM 8348 N N . ILE C 1 285 ? 24.319 -34.906 66.883 1.00 11.72 277 ILE C N 1
ATOM 8349 C CA . ILE C 1 285 ? 24.943 -35.360 68.127 1.00 13.10 277 ILE C CA 1
ATOM 8350 C C . ILE C 1 285 ? 26.463 -35.522 68.057 1.00 14.81 277 ILE C C 1
ATOM 8351 O O . ILE C 1 285 ? 27.144 -35.327 69.080 1.00 15.27 277 ILE C O 1
ATOM 8356 N N . THR C 1 286 ? 26.995 -35.888 66.884 1.00 15.54 278 THR C N 1
ATOM 8357 C CA . THR C 1 286 ? 28.449 -36.118 66.748 1.00 16.93 278 THR C CA 1
ATOM 8358 C C . THR C 1 286 ? 29.085 -35.462 65.508 1.00 18.15 278 THR C C 1
ATOM 8359 O O . THR C 1 286 ? 30.252 -35.063 65.552 1.00 18.84 278 THR C O 1
ATOM 8363 N N . ALA C 1 287 ? 28.317 -35.372 64.424 1.00 18.72 279 ALA C N 1
ATOM 8364 C CA . ALA C 1 287 ? 28.816 -34.875 63.127 1.00 20.22 279 ALA C CA 1
ATOM 8365 C C . ALA C 1 287 ? 28.988 -33.364 63.119 1.00 21.55 279 ALA C C 1
ATOM 8366 O O . ALA C 1 287 ? 28.189 -32.639 63.733 1.00 21.70 279 ALA C O 1
ATOM 8368 N N . PRO C 1 288 ? 30.033 -32.878 62.409 1.00 23.08 280 PRO C N 1
ATOM 8369 C CA . PRO C 1 288 ? 30.205 -31.438 62.264 1.00 23.63 280 PRO C CA 1
ATOM 8370 C C . PRO C 1 288 ? 29.250 -30.912 61.208 1.00 23.36 280 PRO C C 1
ATOM 8371 O O . PRO C 1 288 ? 28.855 -31.641 60.300 1.00 23.48 280 PRO C O 1
ATOM 8375 N N . THR C 1 289 ? 28.889 -29.646 61.313 1.00 24.52 281 THR C N 1
ATOM 8376 C CA . THR C 1 289 ? 28.157 -29.003 60.230 1.00 24.74 281 THR C CA 1
ATOM 8377 C C . THR C 1 289 ? 29.014 -28.982 58.971 1.00 24.36 281 THR C C 1
ATOM 8378 O O . THR C 1 289 ? 30.244 -29.043 59.042 1.00 26.08 281 THR C O 1
ATOM 8382 N N . GLU C 1 290 ? 28.379 -28.893 57.819 1.00 23.26 282 GLU C N 1
ATOM 8383 C CA . GLU C 1 290 ? 29.121 -28.827 56.577 1.00 22.26 282 GLU C CA 1
ATOM 8384 C C . GLU C 1 290 ? 29.771 -27.469 56.463 1.00 20.73 282 GLU C C 1
ATOM 8385 O O . GLU C 1 290 ? 30.834 -27.343 55.864 1.00 21.93 282 GLU C O 1
ATOM 8387 N N . SER C 1 291 ? 29.123 -26.469 57.061 1.00 18.44 283 SER C N 1
ATOM 8388 C CA . SER C 1 291 ? 29.443 -25.062 56.858 1.00 16.80 283 SER C CA 1
ATOM 8389 C C . SER C 1 291 ? 30.456 -24.528 57.866 1.00 14.89 283 SER C C 1
ATOM 8390 O O . SER C 1 291 ? 31.145 -23.555 57.598 1.00 16.19 283 SER C O 1
ATOM 8393 N N . GLY C 1 292 ? 30.528 -25.141 59.043 1.00 11.92 284 GLY C N 1
ATOM 8394 C CA . GLY C 1 292 ? 31.308 -24.558 60.134 1.00 9.65 284 GLY C CA 1
ATOM 8395 C C . GLY C 1 292 ? 30.772 -23.229 60.627 1.00 8.12 284 GLY C C 1
ATOM 8396 O O . GLY C 1 292 ? 31.507 -22.458 61.285 1.00 7.34 284 GLY C O 1
ATOM 8397 N N . GLU C 1 293 ? 29.489 -22.967 60.360 1.00 7.14 285 GLU C N 1
ATOM 8398 C CA . GLU C 1 293 ? 28.896 -21.680 60.7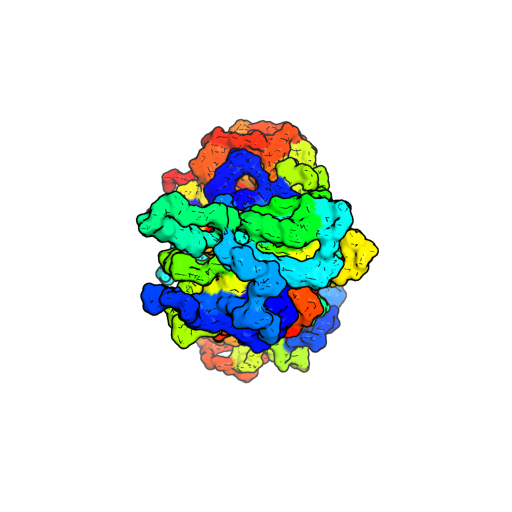43 1.00 7.41 285 GLU C CA 1
ATOM 8399 C C . GLU C 1 293 ? 28.919 -21.420 62.274 1.00 7.54 285 GLU C C 1
ATOM 8400 O O . GLU C 1 293 ? 29.121 -20.274 62.715 1.00 7.83 285 GLU C O 1
ATOM 8406 N N . GLY C 1 294 ? 28.736 -22.474 63.084 1.00 7.24 286 GLY C N 1
ATOM 8407 C CA . GLY C 1 294 ? 28.777 -22.327 64.565 1.00 6.39 286 GLY C CA 1
ATOM 8408 C C . GLY C 1 294 ? 30.184 -21.964 65.025 1.00 6.70 286 GLY C C 1
ATOM 8409 O O . GLY C 1 294 ? 30.376 -21.037 65.850 1.00 5.98 286 GLY C O 1
ATOM 8410 N N . ALA C 1 295 ? 31.178 -22.652 64.455 1.00 6.01 287 ALA C N 1
ATOM 8411 C CA . ALA C 1 295 ? 32.580 -22.371 64.775 1.00 5.88 287 ALA C CA 1
ATOM 8412 C C . ALA C 1 295 ? 32.922 -20.926 64.403 1.00 6.09 287 ALA C C 1
ATOM 8413 O O . ALA C 1 295 ? 33.625 -20.243 65.146 1.00 6.28 287 ALA C O 1
ATOM 8415 N N . GLN C 1 296 ? 32.448 -20.474 63.242 1.00 6.47 288 GLN C N 1
ATOM 8416 C CA . GLN C 1 296 ? 32.659 -19.096 62.840 1.00 6.69 288 GLN C CA 1
ATOM 8417 C C . GLN C 1 296 ? 32.058 -18.112 63.860 1.00 7.26 288 GLN C C 1
ATOM 8418 O O . GLN C 1 296 ? 32.741 -17.163 64.313 1.00 5.79 288 GLN C O 1
ATOM 8424 N N . ARG C 1 297 ? 30.794 -18.334 64.235 1.00 6.86 289 ARG C N 1
ATOM 8425 C CA . ARG C 1 297 ? 30.152 -17.441 65.203 1.00 7.32 289 ARG C CA 1
ATOM 8426 C C . ARG C 1 297 ? 30.847 -17.435 66.553 1.00 7.74 289 ARG C C 1
ATOM 8427 O O . ARG C 1 297 ? 30.916 -16.404 67.193 1.00 7.16 289 ARG C O 1
ATOM 8435 N N . CYS C 1 298 ? 31.357 -18.593 66.972 1.00 7.92 290 CYS C N 1
ATOM 8436 C CA . CYS C 1 298 ? 32.093 -18.712 68.214 1.00 7.97 290 CYS C CA 1
ATOM 8437 C C . CYS C 1 298 ? 33.379 -17.850 68.186 1.00 8.53 290 CYS C C 1
ATOM 8438 O O . CYS C 1 298 ? 33.635 -17.038 69.101 1.00 7.55 290 CYS C O 1
ATOM 8441 N N . MET C 1 299 ? 34.175 -18.023 67.131 1.00 7.92 291 MET C N 1
ATOM 8442 C CA . MET C 1 299 ? 35.375 -17.215 66.961 1.00 7.18 291 MET C CA 1
ATOM 8443 C C . MET C 1 299 ? 35.085 -15.705 66.919 1.00 7.52 291 MET C C 1
ATOM 8444 O O . MET C 1 299 ? 35.788 -14.904 67.540 1.00 6.79 291 MET C O 1
ATOM 8449 N N . VAL C 1 300 ? 34.080 -15.313 66.134 1.00 6.64 292 VAL C N 1
ATOM 8450 C CA . VAL C 1 300 ? 33.699 -13.922 66.009 1.00 7.38 292 VAL C CA 1
ATOM 8451 C C . VAL C 1 300 ? 33.318 -13.318 67.363 1.00 7.71 292 VAL C C 1
ATOM 8452 O O . VAL C 1 300 ? 33.736 -12.206 67.682 1.00 7.83 292 VAL C O 1
ATOM 8456 N N . ALA C 1 301 ? 32.564 -14.078 68.152 1.00 7.86 293 ALA C N 1
ATOM 8457 C CA . ALA C 1 301 ? 32.133 -13.638 69.488 1.00 7.75 293 ALA C CA 1
ATOM 8458 C C . ALA C 1 301 ? 33.356 -13.416 70.402 1.00 8.02 293 ALA C C 1
ATOM 8459 O O . ALA C 1 301 ? 33.415 -12.418 71.131 1.00 8.01 293 ALA C O 1
ATOM 8461 N N . ALA C 1 302 ? 34.300 -14.354 70.360 1.00 7.48 294 ALA C N 1
ATOM 8462 C CA . ALA C 1 302 ? 35.522 -14.263 71.174 1.00 7.59 294 ALA C CA 1
ATOM 8463 C C . ALA C 1 302 ? 36.375 -13.049 70.777 1.00 7.55 294 ALA C C 1
ATOM 8464 O O . ALA C 1 302 ? 36.898 -12.336 71.650 1.00 7.19 294 ALA C O 1
ATOM 8466 N N . LEU C 1 303 ? 36.496 -12.800 69.472 1.00 8.02 295 LEU C N 1
ATOM 8467 C CA . LEU C 1 303 ? 37.254 -11.637 68.992 1.00 7.74 295 LEU C CA 1
ATOM 8468 C C . LEU C 1 303 ? 36.540 -10.341 69.345 1.00 8.67 295 LEU C C 1
ATOM 8469 O O . LEU C 1 303 ? 37.183 -9.355 69.687 1.00 8.56 295 LEU C O 1
ATOM 8474 N N . LYS C 1 304 ? 35.205 -10.352 69.283 1.00 8.79 296 LYS C N 1
ATOM 8475 C CA . LYS C 1 304 ? 34.450 -9.162 69.636 1.00 10.12 296 LYS C CA 1
ATOM 8476 C C . LYS C 1 304 ? 34.642 -8.874 71.123 1.00 9.44 296 LYS C C 1
ATOM 8477 O O . LYS C 1 304 ? 34.868 -7.729 71.514 1.00 10.39 296 LYS C O 1
ATOM 8483 N N . ARG C 1 305 ? 34.556 -9.916 71.945 1.00 9.61 297 ARG C N 1
ATOM 8484 C CA . ARG C 1 305 ? 34.754 -9.767 73.394 1.00 10.47 297 ARG C CA 1
ATOM 8485 C C . ARG C 1 305 ? 36.163 -9.200 73.673 1.00 10.39 297 ARG C C 1
ATOM 8486 O O . ARG C 1 305 ? 36.334 -8.336 74.523 1.00 9.67 297 ARG C O 1
ATOM 8494 N N . ALA C 1 306 ? 37.150 -9.662 72.907 1.00 10.21 298 ALA C N 1
ATOM 8495 C CA . ALA C 1 306 ? 38.535 -9.224 73.061 1.00 9.99 298 ALA C CA 1
ATOM 8496 C C . ALA C 1 306 ? 38.805 -7.803 72.551 1.00 10.49 298 ALA C C 1
ATOM 8497 O O . ALA C 1 306 ? 39.825 -7.203 72.875 1.00 10.40 298 ALA C O 1
ATOM 8499 N N . GLY C 1 307 ? 37.907 -7.293 71.712 1.00 10.16 299 GLY C N 1
ATOM 8500 C CA . GLY C 1 307 ? 38.059 -5.962 71.102 1.00 10.77 299 GLY C CA 1
ATOM 8501 C C . GLY C 1 307 ? 39.189 -5.967 70.083 1.00 11.36 299 GLY C C 1
ATOM 8502 O O . GLY C 1 307 ? 39.899 -4.983 69.926 1.00 11.86 299 GLY C O 1
ATOM 8503 N N . ILE C 1 308 ? 39.386 -7.083 69.392 1.00 11.04 300 ILE C N 1
ATOM 8504 C CA . ILE C 1 308 ? 40.417 -7.119 68.359 1.00 11.50 300 ILE C CA 1
ATOM 8505 C C . ILE C 1 308 ? 39.835 -7.494 67.005 1.00 11.69 300 ILE C C 1
ATOM 8506 O O . ILE C 1 308 ? 38.720 -8.074 66.931 1.00 13.01 300 ILE C O 1
ATOM 8511 N N . VAL C 1 309 ? 40.581 -7.158 65.957 1.00 11.20 301 VAL C N 1
ATOM 8512 C CA . VAL C 1 309 ? 40.236 -7.539 64.585 1.00 10.83 301 VAL C CA 1
ATOM 8513 C C . VAL C 1 309 ? 41.160 -8.701 64.179 1.00 11.32 301 VAL C C 1
ATOM 8514 O O . VAL C 1 309 ? 42.201 -8.923 64.811 1.00 10.31 301 VAL C O 1
ATOM 8518 N N . PRO C 1 310 ? 40.778 -9.454 63.128 1.00 11.61 302 PRO C N 1
ATOM 8519 C CA . PRO C 1 310 ? 41.558 -10.614 62.693 1.00 11.45 302 PRO C CA 1
ATOM 8520 C C . PRO C 1 310 ? 43.008 -10.304 62.361 1.00 11.67 302 PRO C C 1
ATOM 8521 O O . PRO C 1 310 ? 43.867 -11.156 62.621 1.00 10.79 302 PRO C O 1
ATOM 8525 N N . ASP C 1 311 ? 43.293 -9.091 61.868 1.00 11.12 303 ASP C N 1
ATOM 8526 C CA . ASP C 1 311 ? 44.667 -8.677 61.602 1.00 11.96 303 ASP C CA 1
ATOM 8527 C C . ASP C 1 311 ? 45.587 -8.746 62.844 1.00 10.52 303 ASP C C 1
ATOM 8528 O O . ASP C 1 311 ? 46.812 -8.806 62.708 1.00 11.21 303 ASP C O 1
ATOM 8533 N N . GLU C 1 312 ? 44.995 -8.702 64.033 1.00 9.74 304 GLU C N 1
ATOM 8534 C CA . GLU C 1 312 ? 45.755 -8.745 65.293 1.00 8.78 304 GLU C CA 1
ATOM 8535 C C . GLU C 1 312 ? 46.014 -10.178 65.787 1.00 8.41 304 GLU C C 1
ATOM 8536 O O . GLU C 1 312 ? 46.746 -10.381 66.740 1.00 8.18 304 GLU C O 1
ATOM 8542 N N . ILE C 1 313 ? 45.414 -11.176 65.141 1.00 7.30 305 ILE C N 1
ATOM 8543 C CA . ILE C 1 313 ? 45.658 -12.553 65.545 1.00 7.17 305 ILE C CA 1
ATOM 8544 C C . ILE C 1 313 ? 47.018 -12.955 64.960 1.00 6.58 305 ILE C C 1
ATOM 8545 O O . ILE C 1 313 ? 47.268 -12.725 63.773 1.00 7.03 305 ILE C O 1
ATOM 8550 N N . ASP C 1 314 ? 47.885 -13.551 65.789 1.00 5.89 306 ASP C N 1
ATOM 8551 C CA . ASP C 1 314 ? 49.172 -14.091 65.314 1.00 6.02 306 ASP C CA 1
ATOM 8552 C C . ASP C 1 314 ? 49.163 -15.608 65.195 1.00 6.31 306 ASP C C 1
ATOM 8553 O O . ASP C 1 314 ? 49.642 -16.153 64.211 1.00 6.98 306 ASP C O 1
ATOM 8558 N N . TYR C 1 315 ? 48.630 -16.266 66.221 1.00 5.97 307 TYR C N 1
ATOM 8559 C CA . TYR C 1 315 ? 48.651 -17.712 66.337 1.00 6.01 307 TYR C CA 1
ATOM 8560 C C . TYR C 1 315 ? 47.277 -18.243 66.713 1.00 5.60 307 TYR C C 1
ATOM 8561 O O . TYR C 1 315 ? 46.633 -17.717 67.601 1.00 6.26 307 TYR C O 1
ATOM 8570 N N . ILE C 1 316 ? 46.854 -19.298 66.019 1.00 6.04 308 ILE C N 1
ATOM 8571 C CA . ILE C 1 316 ? 45.626 -20.023 66.349 1.00 5.55 308 ILE C CA 1
ATOM 8572 C C . ILE C 1 316 ? 46.016 -21.452 66.718 1.00 5.91 308 ILE C C 1
ATOM 8573 O O . ILE C 1 316 ? 46.633 -22.160 65.920 1.00 6.32 308 ILE C O 1
ATOM 8578 N N . ASN C 1 317 ? 45.670 -21.876 67.930 1.00 5.10 309 ASN C N 1
ATOM 8579 C CA . ASN C 1 317 ? 45.707 -23.263 68.337 1.00 6.80 309 ASN C CA 1
ATOM 8580 C C . ASN C 1 317 ? 44.380 -23.927 67.980 1.00 7.05 309 ASN C C 1
ATOM 8581 O O . ASN C 1 317 ? 43.400 -23.675 68.555 1.00 6.68 309 ASN C O 1
ATOM 8586 N N . ALA C 1 318 ? 44.441 -24.697 66.917 1.00 7.17 310 ALA C N 1
ATOM 8587 C CA . ALA C 1 318 ? 43.220 -25.246 66.321 1.00 7.91 310 ALA C CA 1
ATOM 8588 C C . ALA C 1 318 ? 42.545 -26.282 67.226 1.00 8.15 310 ALA C C 1
ATOM 8589 O O . ALA C 1 318 ? 43.185 -26.876 68.097 1.00 7.60 310 ALA C O 1
ATOM 8591 N N . HIS C 1 319 ? 41.268 -26.537 66.972 1.00 7.63 311 HIS C N 1
ATOM 8592 C CA . HIS C 1 319 ? 40.628 -27.752 67.532 1.00 8.18 311 HIS C CA 1
ATOM 8593 C C . HIS C 1 319 ? 41.298 -28.967 66.833 1.00 8.60 311 HIS C C 1
ATOM 8594 O O . HIS C 1 319 ? 41.861 -29.853 67.501 1.00 9.59 311 HIS C O 1
ATOM 8601 N N . GLY C 1 320 ? 41.305 -28.958 65.504 1.00 8.69 312 GLY C N 1
ATOM 8602 C CA . GLY C 1 320 ? 42.129 -29.887 64.691 1.00 7.99 312 GLY C CA 1
ATOM 8603 C C . GLY C 1 320 ? 42.410 -31.293 65.246 1.00 8.18 312 GLY C C 1
ATOM 8604 O O . GLY C 1 320 ? 43.560 -31.659 65.558 1.00 7.60 312 GLY C O 1
ATOM 8605 N N . THR C 1 321 ? 41.356 -32.094 65.315 1.00 7.44 313 THR C N 1
ATOM 8606 C CA . THR C 1 321 ? 41.448 -33.413 65.918 1.00 7.73 313 THR C CA 1
ATOM 8607 C C . THR C 1 321 ? 42.001 -34.522 65.010 1.00 7.95 313 THR C C 1
ATOM 8608 O O . THR C 1 321 ? 42.226 -35.631 65.491 1.00 7.74 313 THR C O 1
ATOM 8612 N N . SER C 1 322 ? 42.259 -34.222 63.733 1.00 7.65 314 SER C N 1
ATOM 8613 C CA . SER C 1 322 ? 42.658 -35.242 62.728 1.00 7.89 314 SER C CA 1
ATOM 8614 C C . SER C 1 322 ? 41.459 -36.064 62.230 1.00 8.74 314 SER C C 1
ATOM 8615 O O . SER C 1 322 ? 41.545 -37.276 62.036 1.00 8.05 314 SER C O 1
ATOM 8618 N N . THR C 1 323 ? 40.353 -35.372 62.010 1.00 9.52 315 THR C N 1
ATOM 8619 C CA . THR C 1 323 ? 39.125 -35.975 61.531 1.00 11.15 315 THR C CA 1
ATOM 8620 C C . THR C 1 323 ? 38.733 -35.267 60.253 1.00 11.47 315 THR C C 1
ATOM 8621 O O . THR C 1 323 ? 39.318 -34.255 59.873 1.00 10.00 315 THR C O 1
ATOM 8625 N N . MET C 1 324 ? 37.710 -35.788 59.597 1.00 13.35 316 MET C N 1
ATOM 8626 C CA . MET C 1 324 ? 37.246 -35.174 58.363 1.00 15.81 316 MET C CA 1
ATOM 8627 C C . MET C 1 324 ? 36.922 -33.694 58.559 1.00 14.90 316 MET C C 1
ATOM 8628 O O . MET C 1 324 ? 37.257 -32.863 57.698 1.00 15.97 316 MET C O 1
ATOM 8633 N N . ALA C 1 325 ? 36.369 -33.354 59.719 1.00 14.15 317 ALA C N 1
ATOM 8634 C CA . ALA C 1 325 ? 36.003 -31.966 60.047 1.00 13.25 317 ALA C CA 1
ATOM 8635 C C . ALA C 1 325 ? 37.148 -30.942 60.111 1.00 12.59 317 ALA C C 1
ATOM 8636 O O . ALA C 1 325 ? 36.874 -29.747 60.213 1.00 12.96 317 ALA C O 1
ATOM 8638 N N . ASP C 1 326 ? 38.415 -31.387 60.127 1.00 11.23 318 ASP C N 1
ATOM 8639 C CA . ASP C 1 326 ? 39.545 -30.458 60.159 1.00 11.14 318 ASP C CA 1
ATOM 8640 C C . ASP C 1 326 ? 39.416 -29.374 59.075 1.00 11.63 318 ASP C C 1
ATOM 8641 O O . ASP C 1 326 ? 39.705 -28.211 59.327 1.00 12.12 318 ASP C O 1
ATOM 8646 N N . THR C 1 327 ? 39.012 -29.782 57.877 1.00 11.79 319 THR C N 1
ATOM 8647 C CA . THR C 1 327 ? 38.937 -28.853 56.733 1.00 12.48 319 THR C CA 1
ATOM 8648 C C . THR C 1 327 ? 37.750 -27.906 56.865 1.00 11.83 319 THR C C 1
ATOM 8649 O O . THR C 1 327 ? 37.770 -26.790 56.328 1.00 11.53 319 THR C O 1
ATOM 8653 N N . ILE C 1 328 ? 36.719 -28.351 57.585 1.00 11.01 320 ILE C N 1
ATOM 8654 C CA . ILE C 1 328 ? 35.571 -27.495 57.849 1.00 10.78 320 ILE C CA 1
ATOM 8655 C C . ILE C 1 328 ? 36.003 -26.366 58.785 1.00 10.30 320 ILE C C 1
ATOM 8656 O O . ILE C 1 328 ? 35.652 -25.198 58.548 1.00 9.70 320 ILE C O 1
ATOM 8661 N N . GLU C 1 329 ? 36.815 -26.697 59.798 1.00 9.97 321 GLU C N 1
ATOM 8662 C CA . GLU C 1 329 ? 37.325 -25.700 60.733 1.00 9.67 321 GLU C CA 1
ATOM 8663 C C . GLU C 1 329 ? 38.230 -24.732 59.987 1.00 8.59 321 GLU C C 1
ATOM 8664 O O . GLU C 1 329 ? 38.167 -23.523 60.199 1.00 9.32 321 GLU C O 1
ATOM 8670 N N . LEU C 1 330 ? 39.069 -25.266 59.103 1.00 7.79 322 LEU C N 1
ATOM 8671 C CA . LEU C 1 330 ? 40.004 -24.436 58.335 1.00 7.41 322 LEU C CA 1
ATOM 8672 C C . LEU C 1 330 ? 39.187 -23.418 57.505 1.00 7.65 322 LEU C C 1
ATOM 8673 O O . LEU C 1 330 ? 39.466 -22.220 57.515 1.00 6.89 322 LEU C O 1
ATOM 8678 N N . GLY C 1 331 ? 38.153 -23.909 56.832 1.00 7.68 323 GLY C N 1
ATOM 8679 C CA . GLY C 1 331 ? 37.279 -23.043 56.020 1.00 6.79 323 GLY C CA 1
ATOM 8680 C C . GLY C 1 331 ? 36.662 -21.923 56.855 1.00 7.37 323 GLY C C 1
ATOM 8681 O O . GLY C 1 331 ? 36.670 -20.739 56.468 1.00 6.52 323 GLY C O 1
ATOM 8682 N N . ALA C 1 332 ? 36.142 -22.294 58.023 1.00 6.82 324 ALA C N 1
ATOM 8683 C CA . ALA C 1 332 ? 35.563 -21.322 58.956 1.00 7.36 324 ALA C CA 1
ATOM 8684 C C . ALA C 1 332 ? 36.596 -20.303 59.412 1.00 7.18 324 ALA C C 1
ATOM 8685 O O . ALA C 1 332 ? 36.328 -19.106 59.439 1.00 7.39 324 ALA C O 1
ATOM 8687 N N . VAL C 1 333 ? 37.783 -20.772 59.798 1.00 7.20 325 VAL C N 1
ATOM 8688 C CA . VAL C 1 333 ? 38.845 -19.831 60.162 1.00 7.03 325 VAL C CA 1
ATOM 8689 C C . VAL C 1 333 ? 39.139 -18.865 58.979 1.00 7.11 325 VAL C C 1
ATOM 8690 O O . VAL C 1 333 ? 39.267 -17.647 59.182 1.00 7.64 325 VAL C O 1
ATOM 8694 N N . GLU C 1 334 ? 39.271 -19.402 57.765 1.00 6.32 326 GLU C N 1
ATOM 8695 C CA . GLU C 1 334 ? 39.508 -18.530 56.591 1.00 7.18 326 GLU C CA 1
ATOM 8696 C C . GLU C 1 334 ? 38.440 -17.449 56.424 1.00 7.21 326 GLU C C 1
ATOM 8697 O O . GLU C 1 334 ? 38.749 -16.294 56.097 1.00 7.22 326 GLU C O 1
ATOM 8703 N N . ARG C 1 335 ? 37.187 -17.805 56.661 1.00 7.09 327 ARG C N 1
ATOM 8704 C CA . ARG C 1 335 ? 36.101 -16.809 56.539 1.00 7.81 327 ARG C CA 1
ATOM 8705 C C . ARG C 1 335 ? 36.229 -15.710 57.594 1.00 7.85 327 ARG C C 1
ATOM 8706 O O . ARG C 1 335 ? 36.026 -14.537 57.287 1.00 9.06 327 ARG C O 1
ATOM 8714 N N . VAL C 1 336 ? 36.563 -16.104 58.819 1.00 8.32 328 VAL C N 1
ATOM 8715 C CA . VAL C 1 336 ? 36.713 -15.152 59.920 1.00 8.57 328 VAL C CA 1
ATOM 8716 C C . VAL C 1 336 ? 37.869 -14.178 59.670 1.00 8.43 328 VAL C C 1
ATOM 8717 O O . VAL C 1 336 ? 37.731 -12.975 59.913 1.00 9.09 328 VAL C O 1
ATOM 8721 N N . VAL C 1 337 ? 39.007 -14.690 59.193 1.00 8.05 329 VAL C N 1
ATOM 8722 C CA . VAL C 1 337 ? 40.214 -13.864 59.105 1.00 8.21 329 VAL C CA 1
ATOM 8723 C C . VAL C 1 337 ? 40.434 -13.099 57.805 1.00 9.16 329 VAL C C 1
ATOM 8724 O O . VAL C 1 337 ? 41.203 -12.145 57.804 1.00 9.55 329 VAL C O 1
ATOM 8728 N N . GLY C 1 338 ? 39.771 -13.525 56.721 1.00 8.81 330 GLY C N 1
ATOM 8729 C CA . GLY C 1 338 ? 39.858 -12.835 55.452 1.00 9.73 330 GLY C CA 1
ATOM 8730 C C . GLY C 1 338 ? 41.301 -12.683 55.043 1.00 10.32 330 GLY C C 1
ATOM 8731 O O . GLY C 1 338 ? 42.069 -13.652 55.091 1.00 9.19 330 GLY C O 1
ATOM 8732 N N . GLU C 1 339 ? 41.677 -11.452 54.705 1.00 9.87 331 GLU C N 1
ATOM 8733 C CA . GLU C 1 339 ? 42.970 -11.187 54.089 1.00 10.38 331 GLU C CA 1
ATOM 8734 C C . GLU C 1 339 ? 44.138 -11.254 55.075 1.00 10.51 331 GLU C C 1
ATOM 8735 O O . GLU C 1 339 ? 45.306 -11.177 54.661 1.00 10.71 331 GLU C O 1
ATOM 8741 N N . ALA C 1 340 ? 43.833 -11.424 56.362 1.00 9.61 332 ALA C N 1
ATOM 8742 C CA . ALA C 1 340 ? 44.868 -11.676 57.369 1.00 9.69 332 ALA C CA 1
ATOM 8743 C C . ALA C 1 340 ? 45.425 -13.099 57.298 1.00 10.13 332 ALA C C 1
ATOM 8744 O O . ALA C 1 340 ? 46.456 -13.375 57.928 1.00 10.33 332 ALA C O 1
ATOM 8746 N N . ALA C 1 341 ? 44.750 -14.002 56.555 1.00 9.57 333 ALA C N 1
ATOM 8747 C CA . ALA C 1 341 ? 45.165 -15.412 56.465 1.00 10.25 333 ALA C CA 1
ATOM 8748 C C . ALA C 1 341 ? 46.664 -15.585 56.250 1.00 10.32 333 ALA C C 1
ATOM 8749 O O . ALA C 1 341 ? 47.290 -16.403 56.915 1.00 10.28 333 ALA C O 1
ATOM 8751 N N . ALA C 1 342 ? 47.245 -14.805 55.335 1.00 10.10 334 ALA C N 1
ATOM 8752 C CA . ALA C 1 342 ? 48.651 -15.010 54.988 1.00 10.81 334 ALA C CA 1
ATOM 8753 C C . ALA C 1 342 ? 49.639 -14.628 56.112 1.00 10.89 334 ALA C C 1
ATOM 8754 O O . ALA C 1 342 ? 50.819 -14.975 56.065 1.00 12.48 334 ALA C O 1
ATOM 8756 N N . LYS C 1 343 ? 49.166 -13.948 57.145 1.00 10.07 335 LYS C N 1
ATOM 8757 C CA . LYS C 1 343 ? 50.061 -13.551 58.222 1.00 10.42 335 LYS C CA 1
ATOM 8758 C C . LYS C 1 343 ? 49.933 -14.420 59.462 1.00 9.75 335 LYS C C 1
ATOM 8759 O O . LYS C 1 343 ? 50.771 -14.335 60.354 1.00 10.58 335 LYS C O 1
ATOM 8765 N N . ILE C 1 344 ? 48.910 -15.268 59.486 1.00 7.80 336 ILE C N 1
ATOM 8766 C CA . ILE C 1 344 ? 48.538 -16.065 60.671 1.00 7.33 336 ILE C CA 1
ATOM 8767 C C . ILE C 1 344 ? 49.122 -17.468 60.577 1.00 6.80 336 ILE C C 1
ATOM 8768 O O . ILE C 1 344 ? 49.130 -18.062 59.492 1.00 6.60 336 ILE C O 1
ATOM 8773 N N . SER C 1 345 ? 49.625 -17.979 61.706 1.00 6.27 337 SER C N 1
ATOM 8774 C CA . SER C 1 345 ? 49.981 -19.386 61.852 1.00 6.19 337 SER C CA 1
ATOM 8775 C C . SER C 1 345 ? 48.895 -20.119 62.642 1.00 5.85 337 SER C C 1
ATOM 8776 O O . SER C 1 345 ? 48.430 -19.631 63.653 1.00 6.35 337 SER C O 1
ATOM 8779 N N . MET C 1 346 ? 48.445 -21.264 62.145 1.00 5.46 338 MET C N 1
ATOM 8780 C CA . MET C 1 346 ? 47.489 -22.100 62.878 1.00 5.35 338 MET C CA 1
ATOM 8781 C C . MET C 1 346 ? 48.011 -23.530 62.912 1.00 6.02 338 MET C C 1
ATOM 8782 O O . MET C 1 346 ? 48.331 -24.080 61.866 1.00 6.61 338 MET C O 1
ATOM 8787 N N . SER C 1 347 ? 48.127 -24.122 64.099 1.00 5.01 339 SER C N 1
ATOM 8788 C CA . SER C 1 347 ? 48.569 -25.499 64.178 1.00 5.77 339 SER C CA 1
ATOM 8789 C C . SER C 1 347 ? 47.737 -26.252 65.193 1.00 5.71 339 SER C C 1
ATOM 8790 O O . SER C 1 347 ? 47.064 -25.645 66.035 1.00 7.25 339 SER C O 1
ATOM 8793 N N . SER C 1 348 ? 47.738 -27.582 65.071 1.00 5.41 340 SER C N 1
ATOM 8794 C CA . SER C 1 348 ? 47.087 -28.434 66.032 1.00 6.14 340 SER C CA 1
ATOM 8795 C C . SER C 1 348 ? 48.139 -29.232 66.790 1.00 6.51 340 SER C C 1
ATOM 8796 O O . SER C 1 348 ? 48.860 -30.056 66.208 1.00 6.44 340 SER C O 1
ATOM 8799 N N . THR C 1 349 ? 48.215 -28.959 68.081 1.00 6.55 341 THR C N 1
ATOM 8800 C CA . THR C 1 349 ? 49.097 -29.721 68.969 1.00 6.45 341 THR C CA 1
ATOM 8801 C C . THR C 1 349 ? 48.567 -31.110 69.274 1.00 6.19 341 THR C C 1
ATOM 8802 O O . THR C 1 349 ? 49.274 -31.961 69.863 1.00 6.32 341 THR C O 1
ATOM 8806 N N . LYS C 1 350 ? 47.337 -31.397 68.840 1.00 6.39 342 LYS C N 1
ATOM 8807 C CA . LYS C 1 350 ? 46.841 -32.780 68.913 1.00 6.14 342 LYS C CA 1
ATOM 8808 C C . LYS C 1 350 ? 47.652 -33.697 67.997 1.00 7.00 342 LYS C C 1
ATOM 8809 O O . LYS C 1 350 ? 47.650 -34.917 68.169 1.00 6.89 342 LYS C O 1
ATOM 8815 N N . SER C 1 351 ? 48.379 -33.112 67.045 1.00 6.31 343 SER C N 1
ATOM 8816 C CA . SER C 1 351 ? 49.305 -33.895 66.217 1.00 6.30 343 SER C CA 1
ATOM 8817 C C . SER C 1 351 ? 50.409 -34.559 67.042 1.00 7.33 343 SER C C 1
ATOM 8818 O O . SER C 1 351 ? 50.956 -35.587 66.617 1.00 8.00 343 SER C O 1
ATOM 8821 N N . SER C 1 352 ? 50.710 -33.965 68.209 1.00 6.17 344 SER C N 1
ATOM 8822 C CA . SER C 1 352 ? 51.793 -34.404 69.095 1.00 6.06 344 SER C CA 1
ATOM 8823 C C . SER C 1 352 ? 51.291 -35.167 70.305 1.00 6.41 344 SER C C 1
ATOM 8824 O O . SER C 1 352 ? 51.871 -36.217 70.658 1.00 6.95 344 SER C O 1
ATOM 8827 N N . ILE C 1 353 ? 50.263 -34.638 70.996 1.00 5.95 345 ILE C N 1
ATOM 8828 C CA . ILE C 1 353 ? 49.819 -35.283 72.253 1.00 6.55 345 ILE C CA 1
ATOM 8829 C C . ILE C 1 353 ? 48.450 -35.936 72.151 1.00 6.88 345 ILE C C 1
ATOM 8830 O O . ILE C 1 353 ? 47.907 -36.435 73.150 1.00 8.11 345 ILE C O 1
ATOM 8835 N N . GLY C 1 354 ? 47.886 -35.913 70.953 1.00 6.57 346 GLY C N 1
ATOM 8836 C CA . GLY C 1 354 ? 46.519 -36.444 70.731 1.00 6.39 346 GLY C CA 1
ATOM 8837 C C . GLY C 1 354 ? 45.437 -35.554 71.318 1.00 5.92 346 GLY C C 1
ATOM 8838 O O . GLY C 1 354 ? 45.695 -34.403 71.674 1.00 6.67 346 GLY C O 1
ATOM 8839 N N . HIS C 1 355 ? 44.237 -36.126 71.437 1.00 6.49 347 HIS C N 1
ATOM 8840 C CA . HIS C 1 355 ? 43.027 -35.434 71.864 1.00 5.60 347 HIS C CA 1
ATOM 8841 C C . HIS C 1 355 ? 42.779 -35.776 73.319 1.00 6.08 347 HIS C C 1
ATOM 8842 O O . HIS C 1 355 ? 42.402 -36.907 73.609 1.00 7.56 347 HIS C O 1
ATOM 8849 N N . LEU C 1 356 ? 43.012 -34.831 74.218 1.00 6.33 348 LEU C N 1
ATOM 8850 C CA . LEU C 1 356 ? 42.799 -35.059 75.655 1.00 7.18 348 LEU C CA 1
ATOM 8851 C C . LEU C 1 356 ? 41.342 -34.833 76.083 1.00 6.92 348 LEU C C 1
ATOM 8852 O O . LEU C 1 356 ? 41.042 -34.829 77.286 1.00 7.77 348 LEU C O 1
ATOM 8857 N N . LEU C 1 357 ? 40.446 -34.708 75.101 1.00 7.62 349 LEU C N 1
ATOM 8858 C CA . LEU C 1 357 ? 39.007 -34.574 75.318 1.00 8.18 349 LEU C CA 1
ATOM 8859 C C . LEU C 1 357 ? 38.730 -33.370 76.220 1.00 7.88 349 LEU C C 1
ATOM 8860 O O . LEU C 1 357 ? 38.994 -32.223 75.830 1.00 8.28 349 LEU C O 1
ATOM 8865 N N . GLY C 1 358 ? 38.201 -33.618 77.406 1.00 8.52 350 GLY C N 1
ATOM 8866 C CA . GLY C 1 358 ? 37.896 -32.547 78.341 1.00 7.40 350 GLY C CA 1
ATOM 8867 C C . GLY C 1 358 ? 39.119 -31.753 78.800 1.00 8.10 350 GLY C C 1
ATOM 8868 O O . GLY C 1 358 ? 38.976 -30.611 79.212 1.00 7.49 350 GLY C O 1
ATOM 8869 N N . ALA C 1 359 ? 40.307 -32.349 78.714 1.00 7.93 351 ALA C N 1
ATOM 8870 C CA . ALA C 1 359 ? 41.549 -31.643 79.090 1.00 7.45 351 ALA C CA 1
ATOM 8871 C C . ALA C 1 359 ? 42.206 -30.935 77.898 1.00 7.93 351 ALA C C 1
ATOM 8872 O O . ALA C 1 359 ? 43.165 -30.195 78.076 1.00 7.42 351 ALA C O 1
ATOM 8874 N N . ALA C 1 360 ? 41.715 -31.188 76.690 1.00 6.94 352 ALA C N 1
ATOM 8875 C CA . ALA C 1 360 ? 42.372 -30.637 75.477 1.00 6.90 352 ALA C CA 1
ATOM 8876 C C . ALA C 1 360 ? 42.467 -29.130 75.513 1.00 6.59 352 ALA C C 1
ATOM 8877 O O . ALA C 1 360 ? 43.551 -28.558 75.305 1.00 6.49 352 ALA C O 1
ATOM 8879 N N . GLY C 1 361 ? 41.343 -28.458 75.778 1.00 6.93 353 GLY C N 1
ATOM 8880 C CA . GLY C 1 361 ? 41.357 -26.984 75.741 1.00 6.21 353 GLY C CA 1
ATOM 8881 C C . GLY C 1 361 ? 42.260 -26.371 76.810 1.00 6.82 353 GLY C C 1
ATOM 8882 O O . GLY C 1 361 ? 42.766 -25.245 76.659 1.00 6.39 353 GLY C O 1
ATOM 8883 N N . ALA C 1 362 ? 42.432 -27.100 77.904 1.00 6.05 354 ALA C N 1
ATOM 8884 C CA . ALA C 1 362 ? 43.272 -26.633 78.993 1.00 6.49 354 ALA C CA 1
ATOM 8885 C C . ALA C 1 362 ? 44.738 -26.770 78.641 1.00 6.58 354 ALA C C 1
ATOM 8886 O O . ALA C 1 362 ? 45.512 -25.791 78.780 1.00 6.87 354 ALA C O 1
ATOM 8888 N N . ALA C 1 363 ? 45.130 -27.957 78.177 1.00 6.20 355 ALA C N 1
ATOM 8889 C CA . ALA C 1 363 ? 46.483 -28.170 77.660 1.00 6.01 355 ALA C CA 1
ATOM 8890 C C . ALA C 1 363 ? 46.777 -27.115 76.566 1.00 6.70 355 ALA C C 1
ATOM 8891 O O . ALA C 1 363 ? 47.854 -26.522 76.513 1.00 5.91 355 ALA C O 1
ATOM 8893 N N . GLU C 1 364 ? 45.793 -26.878 75.707 1.00 6.85 356 GLU C N 1
ATOM 8894 C CA . GLU C 1 364 ? 46.009 -26.023 74.550 1.00 7.46 356 GLU C CA 1
ATOM 8895 C C . GLU C 1 364 ? 46.045 -24.536 74.948 1.00 7.54 356 GLU C C 1
ATOM 8896 O O . GLU C 1 364 ? 46.750 -23.744 74.299 1.00 7.76 356 GLU C O 1
ATOM 8902 N N . ALA C 1 365 ? 45.366 -24.182 76.050 1.00 7.23 357 ALA C N 1
ATOM 8903 C CA . ALA C 1 365 ? 45.528 -22.839 76.618 1.00 7.10 357 ALA C CA 1
ATOM 8904 C C . ALA C 1 365 ? 46.929 -22.632 77.163 1.00 6.46 357 ALA C C 1
ATOM 8905 O O . ALA C 1 365 ? 47.504 -21.551 76.994 1.00 7.66 357 ALA C O 1
ATOM 8907 N N . VAL C 1 366 ? 47.470 -23.658 77.826 1.00 7.03 358 VAL C N 1
ATOM 8908 C CA . VAL C 1 366 ? 48.863 -23.617 78.313 1.00 5.80 358 VAL C CA 1
ATOM 8909 C C . VAL C 1 366 ? 49.813 -23.429 77.114 1.00 5.92 358 VAL C C 1
ATOM 8910 O O . VAL C 1 366 ? 50.725 -22.581 77.152 1.00 6.06 358 VAL C O 1
ATOM 8914 N N . PHE C 1 367 ? 49.610 -24.213 76.062 1.00 5.98 359 PHE C N 1
ATOM 8915 C CA . PHE C 1 367 ? 50.488 -24.089 74.889 1.00 6.90 359 PHE C CA 1
ATOM 8916 C C . PHE C 1 367 ? 50.354 -22.694 74.248 1.00 6.07 359 PHE C C 1
ATOM 8917 O O . PHE C 1 367 ? 51.362 -22.102 73.837 1.00 6.23 359 PHE C O 1
ATOM 8925 N N . SER C 1 368 ? 49.131 -22.168 74.159 1.00 5.92 360 SER C N 1
ATOM 8926 C CA . SER C 1 368 ? 48.914 -20.855 73.544 1.00 6.15 360 SER C CA 1
ATOM 8927 C C . SER C 1 368 ? 49.619 -19.758 74.352 1.00 6.45 360 SER C C 1
ATOM 8928 O O . SER C 1 368 ? 50.168 -18.824 73.783 1.00 6.59 360 SER C O 1
ATOM 8931 N N . THR C 1 369 ? 49.619 -19.919 75.682 1.00 6.43 361 THR C N 1
ATOM 8932 C CA . THR C 1 369 ? 50.307 -19.023 76.591 1.00 6.78 361 THR C CA 1
ATOM 8933 C C . THR C 1 369 ? 51.814 -19.035 76.343 1.00 6.86 361 THR C C 1
ATOM 8934 O O . THR C 1 369 ? 52.441 -17.976 76.275 1.00 7.72 361 THR C O 1
ATOM 8938 N N . LEU C 1 370 ? 52.381 -20.224 76.189 1.00 6.78 362 LEU C N 1
ATOM 8939 C CA . LEU C 1 370 ? 53.815 -20.371 76.020 1.00 6.40 362 LEU C CA 1
ATOM 8940 C C . LEU C 1 370 ? 54.234 -19.966 74.605 1.00 6.29 362 LEU C C 1
ATOM 8941 O O . LEU C 1 370 ? 55.357 -19.521 74.417 1.00 7.02 362 LEU C O 1
ATOM 8946 N N . ALA C 1 371 ? 53.312 -20.067 73.640 1.00 5.44 363 ALA C N 1
ATOM 8947 C CA . ALA C 1 371 ? 53.572 -19.600 72.282 1.00 5.99 363 ALA C CA 1
ATOM 8948 C C . ALA C 1 371 ? 53.811 -18.102 72.316 1.00 6.21 363 ALA C C 1
ATOM 8949 O O . ALA C 1 371 ? 54.702 -17.609 71.650 1.00 6.97 363 ALA C O 1
ATOM 8951 N N . ILE C 1 372 ? 53.006 -17.389 73.100 1.00 6.07 364 ILE C N 1
ATOM 8952 C CA . ILE C 1 372 ? 53.203 -15.964 73.309 1.00 5.90 364 ILE C CA 1
ATOM 8953 C C . ILE C 1 372 ? 54.529 -15.682 74.054 1.00 6.57 364 ILE C C 1
ATOM 8954 O O . ILE C 1 372 ? 55.308 -14.782 73.667 1.00 7.62 364 ILE C O 1
ATOM 8959 N N . ARG C 1 373 ? 54.769 -16.423 75.131 1.00 6.99 365 ARG C N 1
ATOM 8960 C CA . ARG C 1 373 ? 55.962 -16.176 75.947 1.00 6.75 365 ARG C CA 1
ATOM 8961 C C . ARG C 1 373 ? 57.212 -16.311 75.098 1.00 7.06 365 ARG C C 1
ATOM 8962 O O . ARG C 1 373 ? 58.136 -15.472 75.183 1.00 6.98 365 ARG C O 1
ATOM 8970 N N . ASP C 1 374 ? 57.232 -17.367 74.283 1.00 6.32 366 ASP C N 1
ATOM 8971 C CA . ASP C 1 374 ? 58.444 -17.768 73.593 1.00 7.17 366 ASP C CA 1
ATOM 8972 C C . ASP C 1 374 ? 58.458 -17.415 72.100 1.00 6.36 366 ASP C C 1
ATOM 8973 O O . ASP C 1 374 ? 59.413 -17.731 71.427 1.00 6.03 366 ASP C O 1
ATOM 8978 N N . ASN C 1 375 ? 57.399 -16.765 71.611 1.00 7.11 367 ASN C N 1
ATOM 8979 C CA . ASN C 1 375 ? 57.324 -16.342 70.200 1.00 6.89 367 ASN C CA 1
ATOM 8980 C C . ASN C 1 375 ? 57.638 -17.513 69.259 1.00 7.05 367 ASN C C 1
ATOM 8981 O O . ASN C 1 375 ? 58.555 -17.469 68.410 1.00 6.84 367 ASN C O 1
ATOM 8986 N N . ILE C 1 376 ? 56.890 -18.592 69.459 1.00 7.18 368 ILE C N 1
ATOM 8987 C CA . ILE C 1 376 ? 57.075 -19.773 68.617 1.00 7.39 368 ILE C CA 1
ATOM 8988 C C . ILE C 1 376 ? 55.755 -20.507 68.466 1.00 6.91 368 ILE C C 1
ATOM 8989 O O . ILE C 1 376 ? 55.030 -20.687 69.456 1.00 7.48 368 ILE C O 1
ATOM 8994 N N . ALA C 1 377 ? 55.445 -20.907 67.223 1.00 6.58 369 ALA C N 1
ATOM 8995 C CA . ALA C 1 377 ? 54.206 -21.637 66.924 1.00 5.77 369 ALA C CA 1
ATOM 8996 C C . ALA C 1 377 ? 54.568 -23.121 66.900 1.00 5.73 369 ALA C C 1
ATOM 8997 O O . ALA C 1 377 ? 55.438 -23.517 66.111 1.00 6.37 369 ALA C O 1
ATOM 8999 N N . PRO C 1 378 ? 53.925 -23.938 67.751 1.00 5.60 370 PRO C N 1
ATOM 9000 C CA . PRO C 1 378 ? 54.115 -25.399 67.694 1.00 5.51 370 PRO C CA 1
ATOM 9001 C C . PRO C 1 378 ? 53.758 -25.965 66.298 1.00 6.01 370 PRO C C 1
ATOM 9002 O O . PRO C 1 378 ? 52.968 -25.349 65.560 1.00 7.08 370 PRO C O 1
ATOM 9006 N N . ALA C 1 379 ? 54.394 -27.070 65.934 1.00 6.24 371 ALA C N 1
ATOM 9007 C CA . ALA C 1 379 ? 54.151 -27.706 64.626 1.00 6.58 371 ALA C CA 1
ATOM 9008 C C . ALA C 1 379 ? 52.819 -28.440 64.543 1.00 6.77 371 ALA C C 1
ATOM 9009 O O . ALA C 1 379 ? 52.289 -28.924 65.556 1.00 6.28 371 ALA C O 1
ATOM 9011 N N . THR C 1 380 ? 52.297 -28.555 63.318 1.00 6.42 372 THR C N 1
ATOM 9012 C CA . THR C 1 380 ? 51.369 -29.639 63.011 1.00 6.43 372 THR C CA 1
ATOM 9013 C C . THR C 1 380 ? 52.192 -30.817 62.487 1.00 6.86 372 THR C C 1
ATOM 9014 O O . THR C 1 380 ? 52.594 -30.845 61.320 1.00 7.21 372 THR C O 1
ATOM 9018 N N . LEU C 1 381 ? 52.480 -31.773 63.369 1.00 6.55 373 LEU C N 1
ATOM 9019 C CA . LEU C 1 381 ? 53.197 -33.001 62.961 1.00 6.64 373 LEU C CA 1
ATOM 9020 C C . LEU C 1 381 ? 52.374 -33.765 61.951 1.00 6.33 373 LEU C C 1
ATOM 9021 O O . LEU C 1 381 ? 51.145 -33.684 61.969 1.00 6.73 373 LEU C O 1
ATOM 9026 N N . ASN C 1 382 ? 53.082 -34.525 61.108 1.00 5.59 374 ASN C N 1
ATOM 9027 C CA . ASN C 1 382 ? 52.491 -35.475 60.151 1.00 6.75 374 ASN C CA 1
ATOM 9028 C C . ASN C 1 382 ? 51.728 -34.829 58.996 1.00 6.98 374 ASN C C 1
ATOM 9029 O O . ASN C 1 382 ? 51.018 -35.529 58.269 1.00 7.30 374 ASN C O 1
ATOM 9034 N N . LEU C 1 383 ? 51.899 -33.513 58.805 1.00 7.09 375 LEU C N 1
ATOM 9035 C CA . LEU C 1 383 ? 51.161 -32.791 57.745 1.00 7.46 375 LEU C CA 1
ATOM 9036 C C . LEU C 1 383 ? 51.894 -32.994 56.402 1.00 8.29 375 LEU C C 1
ATOM 9037 O O . LEU C 1 383 ? 52.532 -32.093 55.857 1.00 8.65 375 LEU C O 1
ATOM 9042 N N . ASP C 1 384 ? 51.794 -34.213 55.887 1.00 8.75 376 ASP C N 1
ATOM 9043 C CA . ASP C 1 384 ? 52.602 -34.628 54.742 1.00 9.38 376 ASP C CA 1
ATOM 9044 C C . ASP C 1 384 ? 52.000 -34.128 53.447 1.00 9.77 376 ASP C C 1
ATOM 9045 O O . ASP C 1 384 ? 52.742 -33.726 52.542 1.00 9.98 376 ASP C O 1
ATOM 9050 N N . ASN C 1 385 ? 50.668 -34.146 53.372 1.00 9.00 377 ASN C N 1
ATOM 9051 C CA . ASN C 1 385 ? 49.924 -33.736 52.176 1.00 10.31 377 ASN C CA 1
ATOM 9052 C C . ASN C 1 385 ? 48.641 -33.046 52.595 1.00 9.84 377 ASN C C 1
ATOM 9053 O O . ASN C 1 385 ? 47.618 -33.696 52.774 1.00 9.99 377 ASN C O 1
ATOM 9058 N N . PRO C 1 386 ? 48.685 -31.729 52.764 1.00 10.70 378 PRO C N 1
ATOM 9059 C CA . PRO C 1 386 ? 47.490 -30.992 53.182 1.00 10.84 378 PRO C CA 1
ATOM 9060 C C . PRO C 1 386 ? 46.271 -31.306 52.302 1.00 10.67 378 PRO C C 1
ATOM 9061 O O . PRO C 1 386 ? 46.378 -31.354 51.062 1.00 10.84 378 PRO C O 1
ATOM 9065 N N . ALA C 1 387 ? 45.131 -31.516 52.953 1.00 10.79 379 ALA C N 1
ATOM 9066 C CA . ALA C 1 387 ? 43.886 -31.877 52.256 1.00 12.16 379 ALA C CA 1
ATOM 9067 C C . ALA C 1 387 ? 43.260 -30.684 51.536 1.00 13.25 379 ALA C C 1
ATOM 9068 O O . ALA C 1 387 ? 42.390 -30.858 50.680 1.00 14.13 379 ALA C O 1
ATOM 9070 N N . ALA C 1 388 ? 43.693 -29.476 51.883 1.00 13.64 380 ALA C N 1
ATOM 9071 C CA . ALA C 1 388 ? 43.191 -28.276 51.230 1.00 14.11 380 ALA C CA 1
ATOM 9072 C C . ALA C 1 388 ? 44.330 -27.294 51.032 1.00 14.92 380 ALA C C 1
ATOM 9073 O O . ALA C 1 388 ? 45.318 -27.325 51.769 1.00 15.09 380 ALA C O 1
ATOM 9075 N N . GLN C 1 389 ? 44.201 -26.422 50.024 1.00 15.24 381 GLN C N 1
ATOM 9076 C CA . GLN C 1 389 ? 45.156 -25.319 49.860 1.00 15.97 381 GLN C CA 1
ATOM 9077 C C . GLN C 1 389 ? 44.694 -24.131 50.709 1.00 15.17 381 GLN C C 1
ATOM 9078 O O . GLN C 1 389 ? 43.495 -23.862 50.820 1.00 16.39 381 GLN C O 1
ATOM 9084 N N . THR C 1 390 ? 45.637 -23.463 51.354 1.00 13.21 382 THR C N 1
ATOM 9085 C CA . THR C 1 390 ? 45.304 -22.331 52.212 1.00 11.57 382 THR C CA 1
ATOM 9086 C C . THR C 1 390 ? 46.468 -21.371 52.271 1.00 11.32 382 THR C C 1
ATOM 9087 O O . THR C 1 390 ? 47.619 -21.773 52.111 1.00 11.15 382 THR C O 1
ATOM 9091 N N . ARG C 1 391 ? 46.169 -20.095 52.487 1.00 10.44 383 ARG C N 1
ATOM 9092 C CA . ARG C 1 391 ? 47.234 -19.120 52.709 1.00 10.36 383 ARG C CA 1
ATOM 9093 C C . ARG C 1 391 ? 47.695 -19.116 54.171 1.00 9.33 383 ARG C C 1
ATOM 9094 O O . ARG C 1 391 ? 48.759 -18.559 54.493 1.00 8.09 383 ARG C O 1
ATOM 9102 N N . ILE C 1 392 ? 46.885 -19.725 55.046 1.00 8.25 384 ILE C N 1
ATOM 9103 C CA . ILE C 1 392 ? 47.252 -19.833 56.441 1.00 7.65 384 ILE C CA 1
ATOM 9104 C C . ILE C 1 392 ? 48.498 -20.717 56.584 1.00 7.71 384 ILE C C 1
ATOM 9105 O O . ILE C 1 392 ? 48.620 -21.744 55.928 1.00 7.70 384 ILE C O 1
ATOM 9110 N N . ASP C 1 393 ? 49.433 -20.296 57.430 1.00 6.93 385 ASP C N 1
ATOM 9111 C CA . ASP C 1 393 ? 50.590 -21.131 57.761 1.00 6.79 385 ASP C CA 1
ATOM 9112 C C . ASP C 1 393 ? 50.174 -22.206 58.774 1.00 6.26 385 ASP C C 1
ATOM 9113 O O . ASP C 1 393 ? 49.961 -21.892 59.945 1.00 5.85 385 ASP C O 1
ATOM 9118 N N . LEU C 1 394 ? 50.104 -23.469 58.329 1.00 6.38 386 LEU C N 1
ATOM 9119 C CA . LEU C 1 394 ? 49.724 -24.584 59.214 1.00 6.41 386 LEU C CA 1
ATOM 9120 C C . LEU C 1 394 ? 50.917 -25.209 59.941 1.00 6.55 386 LEU C C 1
ATOM 9121 O O . LEU C 1 394 ? 50.771 -26.228 60.615 1.00 7.09 386 LEU C O 1
ATOM 9126 N N . VAL C 1 395 ? 52.080 -24.571 59.800 1.00 6.14 387 VAL C N 1
ATOM 9127 C CA . VAL C 1 395 ? 53.284 -24.922 60.574 1.00 6.26 387 VAL C CA 1
ATOM 9128 C C . VAL C 1 395 ? 53.612 -26.419 60.414 1.00 6.11 387 VAL C C 1
ATOM 9129 O O . VAL C 1 395 ? 53.804 -27.142 61.398 1.00 5.79 387 VAL C O 1
ATOM 9133 N N . PRO C 1 396 ? 53.683 -26.903 59.163 1.00 6.52 388 PRO C N 1
ATOM 9134 C CA . PRO C 1 396 ? 53.876 -28.339 59.045 1.00 6.46 388 PRO C CA 1
ATOM 9135 C C . PRO C 1 396 ? 55.247 -28.825 59.537 1.00 7.02 388 PRO C C 1
ATOM 9136 O O . PRO C 1 396 ? 56.253 -28.173 59.277 1.00 7.40 388 PRO C O 1
ATOM 9140 N N . HIS C 1 397 ? 55.246 -29.963 60.236 1.00 7.37 389 HIS C N 1
ATOM 9141 C CA . HIS C 1 397 ? 56.473 -30.749 60.542 1.00 7.79 389 HIS C CA 1
ATOM 9142 C C . HIS C 1 397 ? 57.365 -30.184 61.657 1.00 8.17 389 HIS C C 1
ATOM 9143 O O . HIS C 1 397 ? 57.816 -30.943 62.522 1.00 8.79 389 HIS C O 1
ATOM 9150 N N . LYS C 1 398 ? 57.625 -28.883 61.635 1.00 7.47 390 LYS C N 1
ATOM 9151 C CA . LYS C 1 398 ? 58.589 -28.281 62.584 1.00 7.71 390 LYS C CA 1
ATOM 9152 C C . LYS C 1 398 ? 58.057 -26.950 63.094 1.00 7.37 390 LYS C C 1
ATOM 9153 O O . LYS C 1 398 ? 57.476 -26.187 62.320 1.00 8.00 390 LYS C O 1
ATOM 9159 N N . PRO C 1 399 ? 58.229 -26.657 64.394 1.00 7.73 391 PRO C N 1
ATOM 9160 C CA . PRO C 1 399 ? 57.739 -25.374 64.908 1.00 7.58 391 PRO C CA 1
ATOM 9161 C C . PRO C 1 399 ? 58.420 -24.186 64.239 1.00 7.65 391 PRO C C 1
ATOM 9162 O O . PRO C 1 399 ? 59.544 -24.311 63.732 1.00 8.23 391 PRO C O 1
ATOM 9166 N N . ARG C 1 400 ? 57.735 -23.049 64.213 1.00 8.13 392 ARG C N 1
ATOM 9167 C CA . ARG C 1 400 ? 58.285 -21.880 63.567 1.00 7.74 392 ARG C CA 1
ATOM 9168 C C . ARG C 1 400 ? 58.336 -20.711 64.545 1.00 8.46 392 ARG C C 1
ATOM 9169 O O . ARG C 1 400 ? 57.319 -20.304 65.119 1.00 7.48 392 ARG C O 1
ATOM 9177 N N . GLU C 1 401 ? 59.536 -20.171 64.720 1.00 8.16 393 GLU C N 1
ATOM 9178 C CA . GLU C 1 401 ? 59.682 -18.968 65.525 1.00 8.61 393 GLU C CA 1
ATOM 9179 C C . GLU C 1 401 ? 59.087 -17.788 64.747 1.00 7.85 393 GLU C C 1
ATOM 9180 O O . GLU C 1 401 ? 59.329 -17.628 63.544 1.00 7.81 393 GLU C O 1
ATOM 9186 N N . ARG C 1 402 ? 58.303 -16.966 65.445 1.00 7.88 394 ARG C N 1
ATOM 9187 C CA . ARG C 1 402 ? 57.643 -15.815 64.834 1.00 7.93 394 ARG C CA 1
ATOM 9188 C C . ARG C 1 402 ? 57.071 -14.953 65.937 1.00 8.33 394 ARG C C 1
ATOM 9189 O O . ARG C 1 402 ? 56.898 -15.436 67.063 1.00 8.10 394 ARG C O 1
ATOM 9197 N N . LYS C 1 403 ? 56.734 -13.708 65.606 1.00 8.13 395 LYS C N 1
ATOM 9198 C CA . LYS C 1 403 ? 56.049 -12.820 66.547 1.00 8.28 395 LYS C CA 1
ATOM 9199 C C . LYS C 1 403 ? 54.696 -13.447 66.902 1.00 7.37 395 LYS C C 1
ATOM 9200 O O . LYS C 1 403 ? 53.882 -13.749 66.017 1.00 6.96 395 LYS C O 1
ATOM 9206 N N . ILE C 1 404 ? 54.463 -13.675 68.190 1.00 6.34 396 ILE C N 1
ATOM 9207 C CA . ILE C 1 404 ? 53.136 -14.085 68.646 1.00 6.22 396 ILE C CA 1
ATOM 9208 C C . ILE C 1 404 ? 52.780 -13.269 69.885 1.00 6.92 396 ILE C C 1
ATOM 9209 O O . ILE C 1 404 ? 53.312 -13.537 70.969 1.00 7.61 396 ILE C O 1
ATOM 9214 N N . ASP C 1 405 ? 51.890 -12.291 69.714 1.00 6.29 397 ASP C N 1
ATOM 9215 C CA . ASP C 1 405 ? 51.397 -11.453 70.825 1.00 6.25 397 ASP C CA 1
ATOM 9216 C C . ASP C 1 405 ? 49.936 -11.790 71.163 1.00 6.44 397 ASP C C 1
ATOM 9217 O O . ASP C 1 405 ? 49.488 -11.523 72.278 1.00 7.17 397 ASP C O 1
ATOM 9222 N N . VAL C 1 406 ? 49.193 -12.313 70.187 1.00 5.22 398 VAL C N 1
ATOM 9223 C CA . VAL C 1 406 ? 47.797 -12.726 70.381 1.00 5.84 398 VAL C CA 1
ATOM 9224 C C . VAL C 1 406 ? 47.602 -14.153 69.884 1.00 6.18 398 VAL C C 1
ATOM 9225 O O . VAL C 1 406 ? 47.991 -14.479 68.762 1.00 5.84 398 VAL C O 1
ATOM 9229 N N . ALA C 1 407 ? 46.999 -14.986 70.724 1.00 6.14 399 ALA C N 1
ATOM 9230 C CA . ALA C 1 407 ? 46.663 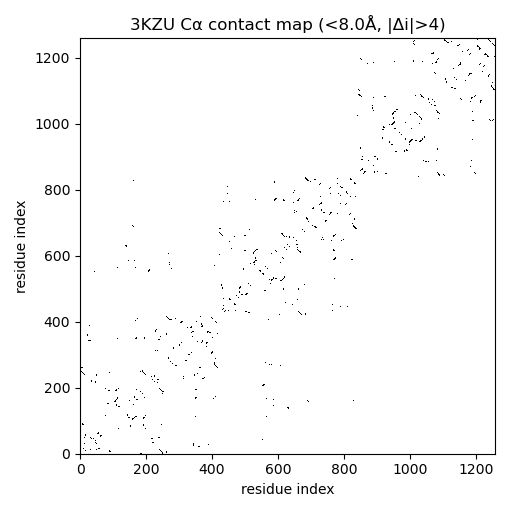-16.363 70.378 1.00 6.97 399 ALA C CA 1
ATOM 9231 C C . ALA C 1 407 ? 45.169 -16.619 70.536 1.00 7.56 399 ALA C C 1
ATOM 9232 O O . ALA C 1 407 ? 44.543 -16.168 71.512 1.00 7.14 399 ALA C O 1
ATOM 9234 N N . LEU C 1 408 ? 44.598 -17.322 69.557 1.00 6.62 400 LEU C N 1
ATOM 9235 C CA . LEU C 1 408 ? 43.209 -17.777 69.609 1.00 6.94 400 LEU C CA 1
ATOM 9236 C C . LEU C 1 408 ? 43.230 -19.280 69.785 1.00 6.92 400 LEU C C 1
ATOM 9237 O O . LEU C 1 408 ? 43.900 -19.997 69.023 1.00 7.68 400 LEU C O 1
ATOM 9242 N N . SER C 1 409 ? 42.489 -19.775 70.772 1.00 6.10 401 SER C N 1
ATOM 9243 C CA . SER C 1 409 ? 42.405 -21.235 70.941 1.00 6.53 401 SER C CA 1
ATOM 9244 C C . SER C 1 409 ? 40.961 -21.682 70.770 1.00 6.83 401 SER C C 1
ATOM 9245 O O . SER C 1 409 ? 40.061 -21.163 71.454 1.00 6.92 401 SER C O 1
ATOM 9248 N N . ASN C 1 410 ? 40.739 -22.650 69.880 1.00 6.06 402 ASN C N 1
ATOM 9249 C CA . ASN C 1 410 ? 39.376 -23.137 69.546 1.00 7.80 402 ASN C CA 1
ATOM 9250 C C . ASN C 1 410 ? 39.127 -24.551 70.033 1.00 7.85 402 ASN C C 1
ATOM 9251 O O . ASN C 1 410 ? 40.040 -25.399 70.022 1.00 8.80 402 ASN C O 1
ATOM 9256 N N . SER C 1 411 ? 37.879 -24.828 70.442 1.00 8.12 403 SER C N 1
ATOM 9257 C CA . SER C 1 411 ? 37.491 -26.168 70.865 1.00 8.80 403 SER C CA 1
ATOM 9258 C C . SER C 1 411 ? 36.050 -26.366 70.456 1.00 9.66 403 SER C C 1
ATOM 9259 O O . SER C 1 411 ? 35.165 -25.576 70.842 1.00 8.97 403 SER C O 1
ATOM 9262 N N . PHE C 1 412 ? 35.831 -27.376 69.620 1.00 10.44 404 PHE C N 1
ATOM 9263 C CA . PHE C 1 412 ? 34.507 -27.595 69.029 1.00 12.28 404 PHE C CA 1
ATOM 9264 C C . PHE C 1 412 ? 34.105 -29.020 69.317 1.00 13.58 404 PHE C C 1
ATOM 9265 O O . PHE C 1 412 ? 34.545 -29.950 68.606 1.00 15.02 404 PHE C O 1
ATOM 9273 N N . GLY C 1 413 ? 33.266 -29.189 70.344 1.00 12.90 405 GLY C N 1
ATOM 9274 C CA . GLY C 1 413 ? 32.949 -30.491 70.908 1.00 12.84 405 GLY C CA 1
ATOM 9275 C C . GLY C 1 413 ? 31.706 -31.233 70.471 1.00 13.25 405 GLY C C 1
ATOM 9276 O O . GLY C 1 413 ? 30.769 -30.647 69.919 1.00 12.23 405 GLY C O 1
ATOM 9277 N N . PHE C 1 414 ? 31.696 -32.543 70.730 1.00 14.01 406 PHE C N 1
ATOM 9278 C CA . PHE C 1 414 ? 30.519 -33.399 70.525 1.00 14.98 406 PHE C CA 1
ATOM 9279 C C . PHE C 1 414 ? 29.266 -32.761 71.103 1.00 14.67 406 PHE C C 1
ATOM 9280 O O . PHE C 1 414 ? 29.297 -32.250 72.214 1.00 14.46 406 PHE C O 1
ATOM 9288 N N . GLY C 1 415 ? 28.166 -32.812 70.360 1.00 13.84 407 GLY C N 1
ATOM 9289 C CA . GLY C 1 415 ? 26.910 -32.215 70.797 1.00 13.72 407 GLY C CA 1
ATOM 9290 C C . GLY C 1 415 ? 26.776 -30.830 70.163 1.00 12.89 407 GLY C C 1
ATOM 9291 O O . GLY C 1 415 ? 25.744 -30.163 70.320 1.00 12.99 407 GLY C O 1
ATOM 9292 N N . GLY C 1 416 ? 27.817 -30.400 69.453 1.00 12.13 408 GLY C N 1
ATOM 9293 C CA . GLY C 1 416 ? 27.786 -29.090 68.788 1.00 11.40 408 GLY C CA 1
ATOM 9294 C C . GLY C 1 416 ? 28.156 -27.948 69.731 1.00 10.89 408 GLY C C 1
ATOM 9295 O O . GLY C 1 416 ? 27.778 -26.798 69.499 1.00 10.69 408 GLY C O 1
ATOM 9296 N N . THR C 1 417 ? 28.931 -28.243 70.775 1.00 8.72 409 THR C N 1
ATOM 9297 C CA . THR C 1 417 ? 29.255 -27.210 71.783 1.00 8.43 409 THR C CA 1
ATOM 9298 C C . THR C 1 417 ? 30.607 -26.559 71.416 1.00 7.87 409 THR C C 1
ATOM 9299 O O . THR C 1 417 ? 31.626 -27.229 71.364 1.00 8.50 409 THR C O 1
ATOM 9303 N N . ASN C 1 418 ? 30.586 -25.276 71.133 1.00 7.54 410 ASN C N 1
ATOM 9304 C CA . ASN C 1 418 ? 31.780 -24.587 70.741 1.00 7.09 410 ASN C CA 1
ATOM 9305 C C . ASN C 1 418 ? 32.260 -23.531 71.749 1.00 7.00 410 ASN C C 1
ATOM 9306 O O . ASN C 1 418 ? 31.504 -22.809 72.243 1.00 6.56 410 ASN C O 1
ATOM 9311 N N . ALA C 1 419 ? 33.565 -23.447 71.942 1.00 6.73 411 ALA C N 1
ATOM 9312 C CA . ALA C 1 419 ? 34.141 -22.388 72.768 1.00 6.33 411 ALA C CA 1
ATOM 9313 C C . ALA C 1 419 ? 35.495 -21.961 72.218 1.00 6.29 411 ALA C C 1
ATOM 9314 O O . ALA C 1 419 ? 36.252 -22.793 71.730 1.00 7.29 411 ALA C O 1
ATOM 9316 N N . SER C 1 420 ? 35.802 -20.663 72.336 1.00 5.88 412 SER C N 1
ATOM 9317 C CA . SER C 1 420 ? 37.092 -20.095 71.896 1.00 6.64 412 SER C CA 1
ATOM 9318 C C . SER C 1 420 ? 37.606 -19.136 72.954 1.00 7.24 412 SER C C 1
ATOM 9319 O O . SER C 1 420 ? 36.802 -18.427 73.581 1.00 6.79 412 SER C O 1
ATOM 9322 N N . LEU C 1 421 ? 38.933 -19.121 73.154 1.00 7.07 413 LEU C N 1
ATOM 9323 C CA . LEU C 1 421 ? 39.561 -18.152 74.067 1.00 7.33 413 LEU C CA 1
ATOM 9324 C C . LEU C 1 421 ? 40.546 -17.308 73.302 1.00 7.03 413 LEU C C 1
ATOM 9325 O O . LEU C 1 421 ? 41.182 -17.808 72.376 1.00 7.28 413 LEU C O 1
ATOM 9330 N N . VAL C 1 422 ? 40.692 -16.042 73.692 1.00 6.27 414 VAL C N 1
ATOM 9331 C CA . VAL C 1 422 ? 41.735 -15.171 73.120 1.00 6.46 414 VAL C CA 1
ATOM 9332 C C . VAL C 1 422 ? 42.663 -14.727 74.255 1.00 6.14 414 VAL C C 1
ATOM 9333 O O . VAL C 1 422 ? 42.180 -14.192 75.262 1.00 5.96 414 VAL C O 1
ATOM 9337 N N . LEU C 1 423 ? 43.967 -14.974 74.068 1.00 5.01 415 LEU C N 1
ATOM 9338 C CA . LEU C 1 423 ? 45.005 -14.593 75.026 1.00 6.13 415 LEU C CA 1
ATOM 9339 C C . LEU C 1 423 ? 45.889 -13.535 74.379 1.00 6.78 415 LEU C C 1
ATOM 9340 O O . LEU C 1 423 ? 46.098 -13.545 73.158 1.00 6.94 415 LEU C O 1
ATOM 9345 N N . ARG C 1 424 ? 46.408 -12.602 75.180 1.00 6.76 416 ARG C N 1
ATOM 9346 C CA . ARG C 1 424 ? 47.327 -11.638 74.624 1.00 5.69 416 ARG C CA 1
ATOM 9347 C C . ARG C 1 424 ? 48.460 -11.385 75.619 1.00 6.11 416 ARG C C 1
ATOM 9348 O O . ARG C 1 424 ? 48.264 -11.471 76.841 1.00 6.65 416 ARG C O 1
ATOM 9356 N N . ARG C 1 425 ? 49.630 -11.066 75.085 1.00 6.31 417 ARG C N 1
ATOM 9357 C CA . ARG C 1 425 ? 50.728 -10.507 75.906 1.00 6.91 417 ARG C CA 1
ATOM 9358 C C . ARG C 1 425 ? 50.212 -9.400 76.809 1.00 7.64 417 ARG C C 1
ATOM 9359 O O . ARG C 1 425 ? 49.405 -8.545 76.408 1.00 6.75 417 ARG C O 1
ATOM 9367 N N . TYR C 1 426 ? 50.697 -9.409 78.040 1.00 8.92 418 TYR C N 1
ATOM 9368 C CA . TYR C 1 426 ? 50.348 -8.347 78.978 1.00 9.87 418 TYR C CA 1
ATOM 9369 C C . TYR C 1 426 ? 50.828 -6.981 78.490 1.00 11.66 418 TYR C C 1
ATOM 9370 O O . TYR C 1 426 ? 51.873 -6.851 77.868 1.00 11.59 418 TYR C O 1
ATOM 9379 N N . THR C 1 427 ? 50.008 -5.979 78.745 1.00 13.38 419 THR C N 1
ATOM 9380 C CA . THR C 1 427 ? 50.422 -4.602 78.648 1.00 16.30 419 THR C CA 1
ATOM 9381 C C . THR C 1 427 ? 49.688 -3.781 79.692 1.00 17.38 419 THR C C 1
ATOM 9382 O O . THR C 1 427 ? 48.501 -4.016 79.976 1.00 18.19 419 THR C O 1
ATOM 9386 N N . ALA C 1 428 ? 50.405 -2.810 80.245 1.00 18.73 420 ALA C N 1
ATOM 9387 C CA . ALA C 1 428 ? 49.910 -1.969 81.328 1.00 19.78 420 ALA C CA 1
ATOM 9388 C C . ALA C 1 428 ? 48.462 -1.542 81.088 1.00 20.66 420 ALA C C 1
ATOM 9389 O O . ALA C 1 428 ? 47.630 -1.692 81.995 1.00 20.52 420 ALA C O 1
#

CATH classification: 3.40.47.10 (+1 more: 3.40.47.10)

Organism: Brucella melitensis biotype 1 (strain ATCC 23456 / CCUG 17765 / NCTC 10094 / 16M) (NCBI:txid224914)

InterPro domains:
  IPR000794 Beta-ketoacyl synthase [PTHR11712] (1-418)
  IPR000794 Beta-ketoacyl synthase [cd00834] (2-415)
  IPR014030 Beta-ketoacyl synthase-like, N-terminal domain [PF00109] (1-254)
  IPR014031 Beta-ketoacyl synthase, C-terminal domain [PF02801] (262-375)
  IPR016039 Thiolase-like [G3DSA:3.40.47.10] (5-267)
  IPR016039 Thiolase-like [G3DSA:3.40.47.10] (268-420)
  IPR016039 Thiolase-like [SSF53901] (1-259)
  IPR016039 Thiolase-like [SSF53901] (221-418)
  IPR017568 3-oxoacyl-[acyl-carrier-protein] synthase 2 [PIRSF000447] (1-419)
  IPR017568 3-oxoacyl-[acyl-carrier-protein] synthase 2 [TIGR03150] (2-416)
  IPR018201 Beta-ketoacyl synthase, active site [PS00606] (161-177)
  IPR020841 Polyketide synthase, beta-ketoacyl synthase domain [PS52004] (1-417)
  IPR020841 Polyketide synthase, beta-ketoacyl synthase domain [SM00825] (4-420)